Protein 2L1Q (pdb70)

Foldseek 3Di:
DDWPQDDDDAAGAQAFADALVRYPRSDQDPRGHHTPDPDD

Solvent-accessible surface area: 3109 Å² total; per-residue (Å²): 201,101,64,33,133,150,86,54,108,72,65,35,33,82,31,79,2,191,75,60,44,38,0,39,39,165,34,36,60,119,178,105,9,9,62,104,76,68,161,107

CATH classification: 4.10.40.50

Radius of gyration: 8.68 Å; Cα contacts (8 Å, |Δi|>4): 85; chains: 1; bounding box: 21×19×16 Å

Structure (mmCIF, N/CA/C/O backbone):
data_2L1Q
#
_entry.id   2L1Q
#
loop_
_atom_site.group_PDB
_atom_site.id
_atom_site.type_symbol
_atom_site.label_atom_id
_atom_site.label_alt_id
_atom_site.label_comp_id
_atom_site.label_asym_id
_atom_site.label_entity_id
_atom_site.label_seq_id
_atom_site.pdbx_PDB_ins_code
_atom_site.Cartn_x
_atom_site.Cartn_y
_atom_site.Cartn_z
_atom_site.occupancy
_atom_site.B_iso_or_equiv
_atom_site.auth_seq_id
_atom_site.auth_comp_id
_atom_site.auth_asym_id
_atom_site.auth_atom_id
_atom_site.pdbx_PDB_model_num
ATOM 1 N N . MET A 1 1 ? -13.013 -4.263 -8.581 1.00 0.00 1 MET A N 1
ATOM 2 C CA . MET A 1 1 ? -11.838 -3.596 -7.974 1.00 0.00 1 MET A CA 1
ATOM 3 C C . MET A 1 1 ? -12.135 -2.118 -7.774 1.00 0.00 1 MET A C 1
ATOM 4 O O . MET A 1 1 ? -12.097 -1.343 -8.725 1.00 0.00 1 MET A O 1
ATOM 20 N N . THR A 1 2 ? -12.453 -1.738 -6.542 1.00 0.00 2 THR A N 1
ATOM 21 C CA . THR A 1 2 ? -12.776 -0.349 -6.232 1.00 0.00 2 THR A CA 1
ATOM 22 C C . THR A 1 2 ? -12.506 -0.011 -4.758 1.00 0.00 2 THR A C 1
ATOM 23 O O . THR A 1 2 ? -11.775 0.934 -4.468 1.00 0.00 2 THR A O 1
ATOM 34 N N . PRO A 1 3 ? -13.086 -0.765 -3.796 1.00 0.00 3 PRO A N 1
ATOM 35 C CA . PRO A 1 3 ? -12.886 -0.504 -2.367 1.00 0.00 3 PRO A CA 1
ATOM 36 C C . PRO A 1 3 ? -11.504 -0.939 -1.875 1.00 0.00 3 PRO A C 1
ATOM 37 O O . PRO A 1 3 ? -11.366 -1.963 -1.206 1.00 0.00 3 PRO A O 1
ATOM 48 N N . PHE A 1 4 ? -10.488 -0.150 -2.205 1.00 0.00 4 PHE A N 1
ATOM 49 C CA . PHE A 1 4 ? -9.116 -0.445 -1.795 1.00 0.00 4 PHE A CA 1
ATOM 50 C C . PHE A 1 4 ? -8.931 -0.208 -0.298 1.00 0.00 4 PHE A C 1
ATOM 51 O O . PHE A 1 4 ? -7.981 -0.697 0.312 1.00 0.00 4 PHE A O 1
ATOM 68 N N . TRP A 1 5 ? -9.845 0.549 0.285 1.00 0.00 5 TRP A N 1
ATOM 69 C CA . TRP A 1 5 ? -9.789 0.870 1.704 1.00 0.00 5 TRP A CA 1
ATOM 70 C C . TRP A 1 5 ? -10.939 0.212 2.461 1.00 0.00 5 TRP A C 1
ATOM 71 O O . TRP A 1 5 ? -11.589 0.842 3.297 1.00 0.00 5 TRP A O 1
ATOM 92 N N . ARG A 1 6 ? -11.193 -1.054 2.162 1.00 0.00 6 ARG A N 1
ATOM 93 C CA . ARG A 1 6 ? -12.263 -1.792 2.820 1.00 0.00 6 ARG A CA 1
ATOM 94 C C . ARG A 1 6 ? -11.775 -3.166 3.258 1.00 0.00 6 ARG A C 1
ATOM 95 O O . ARG A 1 6 ? -10.616 -3.515 3.044 1.00 0.00 6 ARG A O 1
ATOM 116 N N . GLY A 1 7 ? -12.674 -3.941 3.854 1.00 0.00 7 GLY A N 1
ATOM 117 C CA . GLY A 1 7 ? -12.334 -5.265 4.338 1.00 0.00 7 GLY A CA 1
ATOM 118 C C . GLY A 1 7 ? -12.229 -6.285 3.227 1.00 0.00 7 GLY A C 1
ATOM 119 O O . GLY A 1 7 ? -13.063 -7.181 3.109 1.00 0.00 7 GLY A O 1
ATOM 123 N N . VAL A 1 8 ? -11.215 -6.123 2.398 1.00 0.00 8 VAL A N 1
ATOM 124 C CA . VAL A 1 8 ? -10.970 -7.033 1.290 1.00 0.00 8 VAL A CA 1
ATOM 125 C C . VAL A 1 8 ? -10.211 -8.268 1.772 1.00 0.00 8 VAL A C 1
ATOM 126 O O . VAL A 1 8 ? -9.918 -8.403 2.958 1.00 0.00 8 VAL A O 1
ATOM 139 N N . SER A 1 9 ? -9.878 -9.158 0.846 1.00 0.00 9 SER A N 1
ATOM 140 C CA . SER A 1 9 ? -9.162 -10.384 1.184 1.00 0.00 9 SER A CA 1
ATOM 141 C C . SER A 1 9 ? -7.670 -10.137 1.361 1.00 0.00 9 SER A C 1
ATOM 142 O O . SER A 1 9 ? -6.889 -11.062 1.582 1.00 0.00 9 SER A O 1
ATOM 150 N N . LEU A 1 10 ? -7.300 -8.883 1.292 1.00 0.00 10 LEU A N 1
ATOM 151 C CA . LEU A 1 10 ? -5.927 -8.466 1.435 1.00 0.00 10 LEU A CA 1
ATOM 152 C C . LEU A 1 10 ? -5.867 -7.301 2.406 1.00 0.00 10 LEU A C 1
ATOM 153 O O . LEU A 1 10 ? -6.820 -7.043 3.136 1.00 0.00 10 LEU A O 1
ATOM 169 N N . ARG A 1 11 ? -4.748 -6.621 2.429 1.00 0.00 11 ARG A N 1
ATOM 170 C CA . ARG A 1 11 ? -4.567 -5.479 3.305 1.00 0.00 11 ARG A CA 1
ATOM 171 C C . ARG A 1 11 ? -4.985 -4.201 2.593 1.00 0.00 11 ARG A C 1
ATOM 172 O O . ARG A 1 11 ? -4.494 -3.903 1.501 1.00 0.00 11 ARG A O 1
ATOM 193 N N . PRO A 1 12 ? -5.922 -3.449 3.184 1.00 0.00 12 PRO A N 1
ATOM 194 C CA . PRO A 1 12 ? -6.405 -2.192 2.613 1.00 0.00 12 PRO A CA 1
ATOM 195 C C . PRO A 1 12 ? -5.332 -1.108 2.648 1.00 0.00 12 PRO A C 1
ATOM 196 O O . PRO A 1 12 ? -4.271 -1.300 3.238 1.00 0.00 12 PRO A O 1
ATOM 207 N N . ILE A 1 13 ? -5.615 0.026 2.021 1.00 0.00 13 ILE A N 1
ATOM 208 C CA . ILE A 1 13 ? -4.675 1.148 1.975 1.00 0.00 13 ILE A CA 1
ATOM 209 C C . ILE A 1 13 ? -4.225 1.557 3.365 1.00 0.00 13 ILE A C 1
ATOM 210 O O . ILE A 1 13 ? -3.037 1.544 3.676 1.00 0.00 13 ILE A O 1
ATOM 226 N N . GLY A 1 14 ? -5.189 1.921 4.190 1.00 0.00 14 GLY A N 1
ATOM 227 C CA . GLY A 1 14 ? -4.894 2.334 5.549 1.00 0.00 14 GLY A CA 1
ATOM 228 C C . GLY A 1 14 ? -4.527 1.171 6.455 1.00 0.00 14 GLY A C 1
ATOM 229 O O . GLY A 1 14 ? -5.033 1.068 7.571 1.00 0.00 14 GLY A O 1
ATOM 233 N N . ALA A 1 15 ? -3.662 0.288 5.973 1.00 0.00 15 ALA A N 1
ATOM 234 C CA . ALA A 1 15 ? -3.231 -0.858 6.759 1.00 0.00 15 ALA A CA 1
ATOM 235 C C . ALA A 1 15 ? -1.727 -1.063 6.671 1.00 0.00 15 ALA A C 1
ATOM 236 O O . ALA A 1 15 ? -1.032 -0.408 5.884 1.00 0.00 15 ALA A O 1
ATOM 243 N N . SER A 1 16 ? -1.231 -1.984 7.487 1.00 0.00 16 SER A N 1
ATOM 244 C CA . SER A 1 16 ? 0.182 -2.301 7.515 1.00 0.00 16 SER A CA 1
ATOM 245 C C . SER A 1 16 ? 0.509 -3.347 6.457 1.00 0.00 16 SER A C 1
ATOM 246 O O . SER A 1 16 ? -0.364 -4.104 6.034 1.00 0.00 16 SER A O 1
ATOM 254 N N . CYS A 1 17 ? 1.763 -3.398 6.051 1.00 0.00 17 CYS A N 1
ATOM 255 C CA . CYS A 1 17 ? 2.188 -4.325 5.020 1.00 0.00 17 CYS A CA 1
ATOM 256 C C . CYS A 1 17 ? 3.341 -5.206 5.486 1.00 0.00 17 CYS A C 1
ATOM 257 O O . CYS A 1 17 ? 3.997 -4.928 6.492 1.00 0.00 17 CYS A O 1
ATOM 264 N N . ARG A 1 18 ? 3.549 -6.282 4.746 1.00 0.00 18 ARG A N 1
ATOM 265 C CA . ARG A 1 18 ? 4.623 -7.241 5.000 1.00 0.00 18 ARG A CA 1
ATOM 266 C C . ARG A 1 18 ? 5.351 -7.540 3.688 1.00 0.00 18 ARG A C 1
ATOM 267 O O . ARG A 1 18 ? 6.551 -7.798 3.666 1.00 0.00 18 ARG A O 1
ATOM 288 N N . ASP A 1 19 ? 4.583 -7.485 2.608 1.00 0.00 19 ASP A N 1
ATOM 289 C CA . ASP A 1 19 ? 5.051 -7.727 1.250 1.00 0.00 19 ASP A CA 1
ATOM 290 C C . ASP A 1 19 ? 4.041 -7.061 0.332 1.00 0.00 19 ASP A C 1
ATOM 291 O O . ASP A 1 19 ? 2.891 -6.907 0.739 1.00 0.00 19 ASP A O 1
ATOM 300 N N . ASP A 1 20 ? 4.426 -6.654 -0.870 1.00 0.00 20 ASP A N 1
ATOM 301 C CA . ASP A 1 20 ? 3.480 -5.983 -1.767 1.00 0.00 20 ASP A CA 1
ATOM 302 C C . ASP A 1 20 ? 2.203 -6.803 -1.932 1.00 0.00 20 ASP A C 1
ATOM 303 O O . ASP A 1 20 ? 1.100 -6.254 -1.940 1.00 0.00 20 ASP A O 1
ATOM 312 N N . SER A 1 21 ? 2.363 -8.123 -2.009 1.00 0.00 21 SER A N 1
ATOM 313 C CA . SER A 1 21 ? 1.239 -9.042 -2.182 1.00 0.00 21 SER A CA 1
ATOM 314 C C . SER A 1 21 ? 0.255 -8.953 -1.018 1.00 0.00 21 SER A C 1
ATOM 315 O O . SER A 1 21 ? -0.920 -9.285 -1.165 1.00 0.00 21 SER A O 1
ATOM 323 N N . GLU A 1 22 ? 0.740 -8.505 0.133 1.00 0.00 22 GLU A N 1
ATOM 324 C CA . GLU A 1 22 ? -0.099 -8.358 1.311 1.00 0.00 22 GLU A CA 1
ATOM 325 C C . GLU A 1 22 ? -1.093 -7.224 1.103 1.00 0.00 22 GLU A C 1
ATOM 326 O O . GLU A 1 22 ? -2.227 -7.286 1.575 1.00 0.00 22 GLU A O 1
ATOM 338 N N . CYS A 1 23 ? -0.670 -6.203 0.365 1.00 0.00 23 CYS A N 1
ATOM 339 C CA . CYS A 1 23 ? -1.522 -5.055 0.108 1.00 0.00 23 CYS A CA 1
ATOM 340 C C . CYS A 1 23 ? -2.413 -5.317 -1.094 1.00 0.00 23 CYS A C 1
ATOM 341 O O . CYS A 1 23 ? -1.993 -5.937 -2.071 1.00 0.00 23 CYS A O 1
ATOM 348 N N . ILE A 1 24 ? -3.641 -4.827 -1.009 1.00 0.00 24 ILE A N 1
ATOM 349 C CA . ILE A 1 24 ? -4.630 -4.991 -2.068 1.00 0.00 24 ILE A CA 1
ATOM 350 C C . ILE A 1 24 ? -4.122 -4.466 -3.414 1.00 0.00 24 ILE A C 1
ATOM 351 O O . ILE A 1 24 ? -4.378 -5.056 -4.461 1.00 0.00 24 ILE A O 1
ATOM 367 N N . THR A 1 25 ? -3.393 -3.364 -3.371 1.00 0.00 25 THR A N 1
ATOM 368 C CA . THR A 1 25 ? -2.858 -2.745 -4.575 1.00 0.00 25 THR A CA 1
ATOM 369 C C . THR A 1 25 ? -1.475 -3.276 -4.962 1.00 0.00 25 THR A C 1
ATOM 370 O O . THR A 1 25 ? -0.871 -2.787 -5.915 1.00 0.00 25 THR A O 1
ATOM 381 N N . ARG A 1 26 ? -0.986 -4.278 -4.225 1.00 0.00 26 ARG A N 1
ATOM 382 C CA . ARG A 1 26 ? 0.332 -4.874 -4.487 1.00 0.00 26 ARG A CA 1
ATOM 383 C C . ARG A 1 26 ? 1.428 -3.810 -4.465 1.00 0.00 26 ARG A C 1
ATOM 384 O O . ARG A 1 26 ? 2.285 -3.763 -5.345 1.00 0.00 26 ARG A O 1
ATOM 405 N N . LEU A 1 27 ? 1.390 -2.959 -3.452 1.00 0.00 27 LEU A N 1
ATOM 406 C CA . LEU A 1 27 ? 2.378 -1.902 -3.302 1.00 0.00 27 LEU A CA 1
ATOM 407 C C . LEU A 1 27 ? 2.726 -1.729 -1.829 1.00 0.00 27 LEU A C 1
ATOM 408 O O . LEU A 1 27 ? 1.963 -1.135 -1.061 1.00 0.00 27 LEU A O 1
ATOM 424 N N . CYS A 1 28 ? 3.866 -2.268 -1.441 1.00 0.00 28 CYS A N 1
ATOM 425 C CA . CYS A 1 28 ? 4.323 -2.194 -0.065 1.00 0.00 28 CYS A CA 1
ATOM 426 C C . CYS A 1 28 ? 5.183 -0.950 0.155 1.00 0.00 28 CYS A C 1
ATOM 427 O O . CYS A 1 28 ? 6.412 -0.993 0.073 1.00 0.00 28 CYS A O 1
ATOM 434 N N . ARG A 1 29 ? 4.520 0.156 0.446 1.00 0.00 29 ARG A N 1
ATOM 435 C CA . ARG A 1 29 ? 5.186 1.429 0.669 1.00 0.00 29 ARG A CA 1
ATOM 436 C C . ARG A 1 29 ? 5.771 1.506 2.079 1.00 0.00 29 ARG A C 1
ATOM 437 O O . ARG A 1 29 ? 5.074 1.847 3.034 1.00 0.00 29 ARG A O 1
ATOM 458 N N . LYS A 1 30 ? 7.047 1.139 2.196 1.00 0.00 30 LYS A N 1
ATOM 459 C CA . LYS A 1 30 ? 7.773 1.179 3.469 1.00 0.00 30 LYS A CA 1
ATOM 460 C C . LYS A 1 30 ? 7.034 0.413 4.560 1.00 0.00 30 LYS A C 1
ATOM 461 O O . LYS A 1 30 ? 6.806 0.933 5.656 1.00 0.00 30 LYS A O 1
ATOM 480 N N . ARG A 1 31 ? 6.648 -0.813 4.227 1.00 0.00 31 ARG A N 1
ATOM 481 C CA . ARG A 1 31 ? 5.948 -1.709 5.152 1.00 0.00 31 ARG A CA 1
ATOM 482 C C . ARG A 1 31 ? 4.515 -1.241 5.428 1.00 0.00 31 ARG A C 1
ATOM 483 O O . ARG A 1 31 ? 3.893 -1.660 6.407 1.00 0.00 31 ARG A O 1
ATOM 504 N N . ARG A 1 32 ? 4.001 -0.362 4.579 1.00 0.00 32 ARG A N 1
ATOM 505 C CA . ARG A 1 32 ? 2.633 0.123 4.712 1.00 0.00 32 ARG A CA 1
ATOM 506 C C . ARG A 1 32 ? 1.932 0.012 3.372 1.00 0.00 32 ARG A C 1
ATOM 507 O O . ARG A 1 32 ? 2.583 -0.048 2.332 1.00 0.00 32 ARG A O 1
ATOM 528 N N . CYS A 1 33 ? 0.617 -0.027 3.391 1.00 0.00 33 CYS A N 1
ATOM 529 C CA . CYS A 1 33 ? -0.137 -0.129 2.154 1.00 0.00 33 CYS A CA 1
ATOM 530 C C . CYS A 1 33 ? -0.483 1.252 1.617 1.00 0.00 33 CYS A C 1
ATOM 531 O O . CYS A 1 33 ? -0.488 2.236 2.359 1.00 0.00 33 CYS A O 1
ATOM 538 N N . SER A 1 34 ? -0.769 1.310 0.325 1.00 0.00 34 SER A N 1
ATOM 539 C CA . SER A 1 34 ? -1.111 2.555 -0.352 1.00 0.00 34 SER A CA 1
ATOM 540 C C . SER A 1 34 ? -1.434 2.278 -1.813 1.00 0.00 34 SER A C 1
ATOM 541 O O . SER A 1 34 ? -1.280 1.150 -2.282 1.00 0.00 34 SER A O 1
ATOM 549 N N . LEU A 1 35 ? -1.904 3.298 -2.516 1.00 0.00 35 LEU A N 1
ATOM 550 C CA . LEU A 1 35 ? -2.216 3.177 -3.934 1.00 0.00 35 LEU A CA 1
ATOM 551 C C . LEU A 1 35 ? -0.922 3.282 -4.731 1.00 0.00 35 LEU A C 1
ATOM 552 O O . LEU A 1 35 ? 0.156 3.021 -4.198 1.00 0.00 35 LEU A O 1
ATOM 568 N N . SER A 1 36 ? -1.025 3.654 -5.994 1.00 0.00 36 SER A N 1
ATOM 569 C CA . SER A 1 36 ? 0.148 3.823 -6.846 1.00 0.00 36 SER A CA 1
ATOM 570 C C . SER A 1 36 ? 0.923 5.088 -6.449 1.00 0.00 36 SER A C 1
ATOM 571 O O . SER A 1 36 ? 1.221 5.943 -7.280 1.00 0.00 36 SER A O 1
ATOM 579 N N . VAL A 1 37 ? 1.247 5.185 -5.166 1.00 0.00 37 VAL A N 1
ATOM 580 C CA . VAL A 1 37 ? 1.957 6.328 -4.617 1.00 0.00 37 VAL A CA 1
ATOM 581 C C . VAL A 1 37 ? 3.177 5.871 -3.823 1.00 0.00 37 VAL A C 1
ATOM 582 O O . VAL A 1 37 ? 3.294 6.141 -2.628 1.00 0.00 37 VAL A O 1
ATOM 595 N N . ALA A 1 38 ? 4.088 5.180 -4.490 1.00 0.00 38 ALA A N 1
ATOM 596 C CA . ALA A 1 38 ? 5.296 4.681 -3.841 1.00 0.00 38 ALA A CA 1
ATOM 597 C C . ALA A 1 38 ? 6.387 5.747 -3.808 1.00 0.00 38 ALA A C 1
ATOM 598 O O . ALA A 1 38 ? 7.484 5.542 -4.325 1.00 0.00 38 ALA A O 1
ATOM 605 N N . GLN A 1 39 ? 6.081 6.886 -3.197 1.00 0.00 39 GLN A N 1
ATOM 606 C CA . GLN A 1 39 ? 7.036 7.982 -3.102 1.00 0.00 39 GLN A CA 1
ATOM 607 C C . GLN A 1 39 ? 6.960 8.658 -1.738 1.00 0.00 39 GLN A C 1
ATOM 608 O O . GLN A 1 39 ? 5.966 9.315 -1.417 1.00 0.00 39 GLN A O 1
ATOM 622 N N . GLU A 1 40 ? 8.008 8.468 -0.943 1.00 0.00 40 GLU A N 1
ATOM 623 C CA . GLU A 1 40 ? 8.116 9.057 0.386 1.00 0.00 40 GLU A CA 1
ATOM 624 C C . GLU A 1 40 ? 9.451 8.657 0.993 1.00 0.00 40 GLU A C 1
ATOM 625 O O . GLU A 1 40 ? 10.089 7.735 0.446 1.00 0.00 40 GLU A O 1
ATOM 638 N N . MET A 1 1 ? -15.391 -5.073 -3.755 1.00 0.00 1 MET A N 2
ATOM 639 C CA . MET A 1 1 ? -16.714 -4.751 -3.170 1.00 0.00 1 MET A CA 2
ATOM 640 C C . MET A 1 1 ? -16.895 -3.240 -3.155 1.00 0.00 1 MET A C 2
ATOM 641 O O . MET A 1 1 ? -16.009 -2.522 -3.610 1.00 0.00 1 MET A O 2
ATOM 657 N N . THR A 1 2 ? -18.033 -2.767 -2.657 1.00 0.00 2 THR A N 2
ATOM 658 C CA . THR A 1 2 ? -18.306 -1.338 -2.580 1.00 0.00 2 THR A CA 2
ATOM 659 C C . THR A 1 2 ? -17.218 -0.616 -1.769 1.00 0.00 2 THR A C 2
ATOM 660 O O . THR A 1 2 ? -16.585 0.311 -2.276 1.00 0.00 2 THR A O 2
ATOM 671 N N . PRO A 1 3 ? -16.973 -1.016 -0.499 1.00 0.00 3 PRO A N 2
ATOM 672 C CA . PRO A 1 3 ? -15.925 -0.399 0.309 1.00 0.00 3 PRO A CA 2
ATOM 673 C C . PRO A 1 3 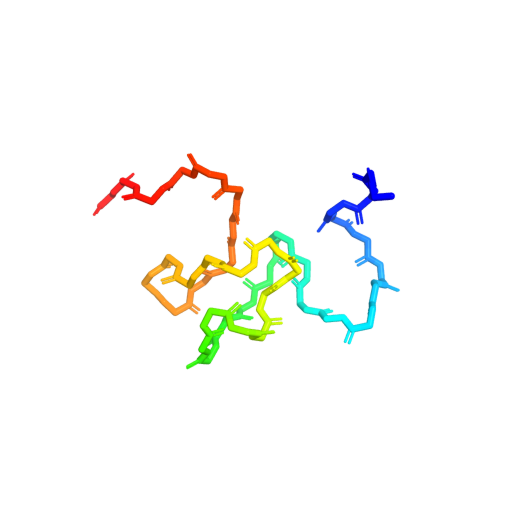? -14.543 -0.867 -0.150 1.00 0.00 3 PRO A C 2
ATOM 674 O O . PRO A 1 3 ? -14.058 -1.914 0.272 1.00 0.00 3 PRO A O 2
ATOM 685 N N . PHE A 1 4 ? -13.925 -0.088 -1.025 1.00 0.00 4 PHE A N 2
ATOM 686 C CA . PHE A 1 4 ? -12.612 -0.414 -1.578 1.00 0.00 4 PHE A CA 2
ATOM 687 C C . PHE A 1 4 ? -11.564 -0.663 -0.489 1.00 0.00 4 PHE A C 2
ATOM 688 O O . PHE A 1 4 ? -10.717 -1.544 -0.622 1.00 0.00 4 PHE A O 2
ATOM 705 N N . TRP A 1 5 ? -11.633 0.098 0.594 1.00 0.00 5 TRP A N 2
ATOM 706 C CA . TRP A 1 5 ? -10.665 -0.043 1.676 1.00 0.00 5 TRP A CA 2
ATOM 707 C C . TRP A 1 5 ? -11.231 -0.817 2.867 1.00 0.00 5 TRP A C 2
ATOM 708 O O . TRP A 1 5 ? -10.604 -0.871 3.926 1.00 0.00 5 TRP A O 2
ATOM 729 N N . ARG A 1 6 ? -12.402 -1.424 2.702 1.00 0.00 6 ARG A N 2
ATOM 730 C CA . ARG A 1 6 ? -13.025 -2.184 3.789 1.00 0.00 6 ARG A CA 2
ATOM 731 C C . ARG A 1 6 ? -13.877 -3.327 3.253 1.00 0.00 6 ARG A C 2
ATOM 732 O O . ARG A 1 6 ? -14.897 -3.679 3.842 1.00 0.00 6 ARG A O 2
ATOM 753 N N . GLY A 1 7 ? -13.460 -3.903 2.138 1.00 0.00 7 GLY A N 2
ATOM 754 C CA . GLY A 1 7 ? -14.209 -4.997 1.550 1.00 0.00 7 GLY A CA 2
ATOM 755 C C . GLY A 1 7 ? -13.368 -5.828 0.609 1.00 0.00 7 GLY A C 2
ATOM 756 O O . GLY A 1 7 ? -13.770 -6.093 -0.530 1.00 0.00 7 GLY A O 2
ATOM 760 N N . VAL A 1 8 ? -12.197 -6.230 1.079 1.00 0.00 8 VAL A N 2
ATOM 761 C CA . VAL A 1 8 ? -11.280 -7.042 0.290 1.00 0.00 8 VAL A CA 2
ATOM 762 C C . VAL A 1 8 ? -10.617 -8.091 1.173 1.00 0.00 8 VAL A C 2
ATOM 763 O O . VAL A 1 8 ? -10.535 -7.924 2.388 1.00 0.00 8 VAL A O 2
ATOM 776 N N . SER A 1 9 ? -10.147 -9.169 0.559 1.00 0.00 9 SER A N 2
ATOM 777 C CA . SER A 1 9 ? -9.497 -10.247 1.295 1.00 0.00 9 SER A CA 2
ATOM 778 C C . SER A 1 9 ? -8.011 -9.976 1.478 1.00 0.00 9 SER A C 2
ATOM 779 O O . SER A 1 9 ? -7.252 -10.826 1.952 1.00 0.00 9 SER A O 2
ATOM 787 N N . LEU A 1 10 ? -7.614 -8.782 1.115 1.00 0.00 10 LEU A N 2
ATOM 788 C CA . LEU A 1 10 ? -6.244 -8.361 1.224 1.00 0.00 10 LEU A CA 2
ATOM 789 C C . LEU A 1 10 ? -6.150 -7.201 2.195 1.00 0.00 10 LEU A C 2
ATOM 790 O O . LEU A 1 10 ? -7.120 -6.856 2.871 1.00 0.00 10 LEU A O 2
ATOM 806 N N . ARG A 1 11 ? -4.981 -6.623 2.265 1.00 0.00 11 ARG A N 2
ATOM 807 C CA . ARG A 1 11 ? -4.718 -5.499 3.145 1.00 0.00 11 ARG A CA 2
ATOM 808 C C . ARG A 1 11 ? -4.994 -4.194 2.416 1.00 0.00 11 ARG A C 2
ATOM 809 O O . ARG A 1 11 ? -4.389 -3.912 1.380 1.00 0.00 11 ARG A O 2
ATOM 830 N N . PRO A 1 12 ? -5.935 -3.392 2.932 1.00 0.00 12 PRO A N 2
ATOM 831 C CA . PRO A 1 12 ? -6.299 -2.111 2.330 1.00 0.00 12 PRO A CA 2
ATOM 832 C C . PRO A 1 12 ? -5.202 -1.064 2.498 1.00 0.00 12 PRO A C 2
ATOM 833 O O . PRO A 1 12 ? -4.199 -1.310 3.162 1.00 0.00 12 PRO A O 2
ATOM 844 N N . ILE A 1 13 ? -5.408 0.104 1.902 1.00 0.00 13 ILE A N 2
ATOM 845 C CA . ILE A 1 13 ? -4.437 1.195 1.974 1.00 0.00 13 ILE A CA 2
ATOM 846 C C . ILE A 1 13 ? -4.095 1.558 3.416 1.00 0.00 13 ILE A C 2
ATOM 847 O O . ILE A 1 13 ? -2.925 1.649 3.782 1.00 0.00 13 ILE A O 2
ATOM 863 N N . GLY A 1 14 ? -5.120 1.743 4.226 1.00 0.00 14 GLY A N 2
ATOM 864 C CA . GLY A 1 14 ? -4.916 2.094 5.616 1.00 0.00 14 GLY A CA 2
ATOM 865 C C . GLY A 1 14 ? -4.572 0.893 6.470 1.00 0.00 14 GLY A C 2
ATOM 866 O O . GLY A 1 14 ? -5.214 0.649 7.492 1.00 0.00 14 GLY A O 2
ATOM 870 N N . ALA A 1 15 ? -3.586 0.121 6.030 1.00 0.00 15 ALA A N 2
ATOM 871 C CA . ALA A 1 15 ? -3.148 -1.052 6.775 1.00 0.00 15 ALA A CA 2
ATOM 872 C C . ALA A 1 15 ? -1.640 -1.229 6.709 1.00 0.00 15 ALA A C 2
ATOM 873 O O . ALA A 1 15 ? -0.960 -0.632 5.866 1.00 0.00 15 ALA A O 2
ATOM 880 N N . SER A 1 16 ? -1.128 -2.051 7.613 1.00 0.00 16 SER A N 2
ATOM 881 C CA . SER A 1 16 ? 0.287 -2.346 7.671 1.00 0.00 16 SER A CA 2
ATOM 882 C C . SER A 1 16 ? 0.647 -3.359 6.591 1.00 0.00 16 SER A C 2
ATOM 883 O O . SER A 1 16 ? -0.215 -4.107 6.126 1.00 0.00 16 SER A O 2
ATOM 891 N N . CYS A 1 17 ? 1.910 -3.402 6.203 1.00 0.00 17 CYS A N 2
ATOM 892 C CA . CYS A 1 17 ? 2.330 -4.314 5.157 1.00 0.00 17 CYS A CA 2
ATOM 893 C C . CYS A 1 17 ? 3.562 -5.124 5.548 1.00 0.00 17 CYS A C 2
ATOM 894 O O . CYS A 1 17 ? 4.321 -4.755 6.447 1.00 0.00 17 CYS A O 2
ATOM 901 N N . ARG A 1 18 ? 3.728 -6.241 4.856 1.00 0.00 18 ARG A N 2
ATOM 902 C CA . ARG A 1 18 ? 4.857 -7.143 5.055 1.00 0.00 18 ARG A CA 2
ATOM 903 C C . ARG A 1 18 ? 5.304 -7.744 3.712 1.00 0.00 18 ARG A C 2
ATOM 904 O O . ARG A 1 18 ? 6.283 -8.487 3.638 1.00 0.00 18 ARG A O 2
ATOM 925 N N . ASP A 1 19 ? 4.578 -7.389 2.661 1.00 0.00 19 ASP A N 2
ATOM 926 C CA . ASP A 1 19 ? 4.821 -7.872 1.303 1.00 0.00 19 ASP A CA 2
ATOM 927 C C . ASP A 1 19 ? 3.812 -7.192 0.393 1.00 0.00 19 ASP A C 2
ATOM 928 O O . ASP A 1 19 ? 2.676 -6.973 0.813 1.00 0.00 19 ASP A O 2
ATOM 937 N N . ASP A 1 20 ? 4.200 -6.848 -0.827 1.00 0.00 20 ASP A N 2
ATOM 938 C CA . ASP A 1 20 ? 3.278 -6.182 -1.744 1.00 0.00 20 ASP A CA 2
ATOM 939 C C . ASP A 1 20 ? 2.016 -7.013 -1.934 1.00 0.00 20 ASP A C 2
ATOM 940 O O . ASP A 1 20 ? 0.914 -6.471 -2.030 1.00 0.00 20 ASP A O 2
ATOM 949 N N . SER A 1 21 ? 2.189 -8.332 -1.940 1.00 0.00 21 SER A N 2
ATOM 950 C CA . SER A 1 21 ? 1.085 -9.269 -2.127 1.00 0.00 21 SER A CA 2
ATOM 951 C C . SER A 1 21 ? 0.028 -9.108 -1.044 1.00 0.00 21 SER A C 2
ATOM 952 O O . SER A 1 21 ? -1.142 -9.416 -1.261 1.00 0.00 21 SER A O 2
ATOM 960 N N . GLU A 1 22 ? 0.447 -8.626 0.117 1.00 0.00 22 GLU A N 2
ATOM 961 C CA . GLU A 1 22 ? -0.464 -8.421 1.227 1.00 0.00 22 GLU A CA 2
ATOM 962 C C . GLU A 1 22 ? -1.386 -7.250 0.936 1.00 0.00 22 GLU A C 2
ATOM 963 O O . GLU A 1 22 ? -2.559 -7.269 1.297 1.00 0.00 22 GLU A O 2
ATOM 975 N N . CYS A 1 23 ? -0.860 -6.247 0.244 1.00 0.00 23 CYS A N 2
ATOM 976 C CA . CYS A 1 23 ? -1.635 -5.061 -0.069 1.00 0.00 23 CYS A CA 2
ATOM 977 C C . CYS A 1 23 ? -2.537 -5.308 -1.268 1.00 0.00 23 CYS A C 2
ATOM 978 O O . CYS A 1 23 ? -2.139 -5.945 -2.243 1.00 0.00 23 CYS A O 2
ATOM 985 N N . ILE A 1 24 ? -3.750 -4.782 -1.175 1.00 0.00 24 ILE A N 2
ATOM 986 C CA . ILE A 1 24 ? -4.762 -4.915 -2.219 1.00 0.00 24 ILE A CA 2
ATOM 987 C C . ILE A 1 24 ? -4.246 -4.487 -3.594 1.00 0.00 24 ILE A C 2
ATOM 988 O O . ILE A 1 24 ? -4.532 -5.125 -4.604 1.00 0.00 24 ILE A O 2
ATOM 1004 N N . THR A 1 25 ? -3.478 -3.414 -3.621 1.00 0.00 25 THR A N 2
ATOM 1005 C CA . THR A 1 25 ? -2.951 -2.887 -4.869 1.00 0.00 25 THR A CA 2
ATOM 1006 C C . THR A 1 25 ? -1.518 -3.337 -5.149 1.00 0.00 25 THR A C 2
ATOM 1007 O O . THR A 1 25 ? -0.886 -2.832 -6.075 1.00 0.00 25 THR A O 2
ATOM 1018 N N . ARG A 1 26 ? -1.025 -4.297 -4.360 1.00 0.00 26 ARG A N 2
ATOM 1019 C CA . ARG A 1 26 ? 0.343 -4.806 -4.513 1.00 0.00 26 ARG A CA 2
ATOM 1020 C C . ARG A 1 26 ? 1.343 -3.650 -4.508 1.00 0.00 26 ARG A C 2
ATOM 1021 O O . ARG A 1 26 ? 2.079 -3.433 -5.470 1.00 0.00 26 ARG A O 2
ATOM 1042 N N . LEU A 1 27 ? 1.351 -2.902 -3.419 1.00 0.00 27 LEU A N 2
ATOM 1043 C CA . LEU A 1 27 ? 2.246 -1.768 -3.287 1.00 0.00 27 LEU A CA 2
ATOM 1044 C C . LEU A 1 27 ? 2.651 -1.590 -1.830 1.00 0.00 27 LEU A C 2
ATOM 1045 O O . LEU A 1 27 ? 2.002 -0.865 -1.070 1.00 0.00 27 LEU A O 2
ATOM 1061 N N . CYS A 1 28 ? 3.712 -2.278 -1.446 1.00 0.00 28 CYS A N 2
ATOM 1062 C CA . CYS A 1 28 ? 4.226 -2.216 -0.092 1.00 0.00 28 CYS A CA 2
ATOM 1063 C C . CYS A 1 28 ? 5.203 -1.053 0.029 1.00 0.00 28 CYS A C 2
ATOM 1064 O O . CYS A 1 28 ? 6.387 -1.177 -0.280 1.00 0.00 28 CYS A O 2
ATOM 1071 N N . ARG A 1 29 ? 4.702 0.085 0.481 1.00 0.00 29 ARG A N 2
ATOM 1072 C CA . ARG A 1 29 ? 5.525 1.276 0.600 1.00 0.00 29 ARG A CA 2
ATOM 1073 C C . ARG A 1 29 ? 5.841 1.605 2.051 1.00 0.00 29 ARG A C 2
ATOM 1074 O O . ARG A 1 29 ? 4.944 1.873 2.846 1.00 0.00 29 ARG A O 2
ATOM 1095 N N . LYS A 1 30 ? 7.132 1.579 2.381 1.00 0.00 30 LYS A N 2
ATOM 1096 C CA . LYS A 1 30 ? 7.607 1.907 3.725 1.00 0.00 30 LYS A CA 2
ATOM 1097 C C . LYS A 1 30 ? 6.932 1.033 4.786 1.00 0.00 30 LYS A C 2
ATOM 1098 O O . LYS A 1 30 ? 6.531 1.515 5.851 1.00 0.00 30 LYS A O 2
ATOM 1117 N N . ARG A 1 31 ? 6.812 -0.254 4.460 1.00 0.00 31 ARG A N 2
ATOM 1118 C CA . ARG A 1 31 ? 6.206 -1.264 5.337 1.00 0.00 31 ARG A CA 2
ATOM 1119 C C . ARG A 1 31 ? 4.718 -0.999 5.576 1.00 0.00 31 ARG A C 2
ATOM 1120 O O . ARG A 1 31 ? 4.122 -1.519 6.524 1.00 0.00 31 ARG A O 2
ATOM 1141 N N . ARG A 1 32 ? 4.121 -0.194 4.719 1.00 0.00 32 ARG A N 2
ATOM 1142 C CA . ARG A 1 32 ? 2.707 0.119 4.822 1.00 0.00 32 ARG A CA 2
ATOM 1143 C C . ARG A 1 32 ? 2.060 -0.055 3.463 1.00 0.00 32 ARG A C 2
ATOM 1144 O O . ARG A 1 32 ? 2.751 -0.090 2.444 1.00 0.00 32 ARG A O 2
ATOM 1165 N N . CYS A 1 33 ? 0.752 -0.176 3.442 1.00 0.00 33 CYS A N 2
ATOM 1166 C CA . CYS A 1 33 ? 0.050 -0.345 2.185 1.00 0.00 33 CYS A CA 2
ATOM 1167 C C . CYS A 1 33 ? -0.237 1.003 1.545 1.00 0.00 33 CYS A C 2
ATOM 1168 O O . CYS A 1 33 ? -0.174 2.049 2.194 1.00 0.00 33 CYS A O 2
ATOM 1175 N N . SER A 1 34 ? -0.535 0.965 0.263 1.00 0.00 34 SER A N 2
ATOM 1176 C CA . SER A 1 34 ? -0.830 2.160 -0.508 1.00 0.00 34 SER A CA 2
ATOM 1177 C C . SER A 1 34 ? -1.632 1.786 -1.744 1.00 0.00 34 SER A C 2
ATOM 1178 O O . SER A 1 34 ? -1.656 0.621 -2.142 1.00 0.00 34 SER A O 2
ATOM 1186 N N . LEU A 1 35 ? -2.302 2.765 -2.333 1.00 0.00 35 LEU A N 2
ATOM 1187 C CA . LEU A 1 35 ? -3.082 2.539 -3.541 1.00 0.00 35 LEU A CA 2
ATOM 1188 C C . LEU A 1 35 ? -2.170 2.669 -4.749 1.00 0.00 35 LEU A C 2
ATOM 1189 O O . LEU A 1 35 ? -0.963 2.498 -4.628 1.00 0.00 35 LEU A O 2
ATOM 1205 N N . SER A 1 36 ? -2.742 2.956 -5.901 1.00 0.00 36 SER A N 2
ATOM 1206 C CA . SER A 1 36 ? -1.977 3.129 -7.130 1.00 0.00 36 SER A CA 2
ATOM 1207 C C . SER A 1 36 ? -1.170 4.436 -7.099 1.00 0.00 36 SER A C 2
ATOM 1208 O O . SER A 1 36 ? -1.415 5.355 -7.879 1.00 0.00 36 SER A O 2
ATOM 1216 N N . VAL A 1 37 ? -0.208 4.497 -6.188 1.00 0.00 37 VAL A N 2
ATOM 1217 C CA . VAL A 1 37 ? 0.649 5.660 -6.019 1.00 0.00 37 VAL A CA 2
ATOM 1218 C C . VAL A 1 37 ? 2.104 5.212 -5.981 1.00 0.00 37 VAL A C 2
ATOM 1219 O O . VAL A 1 37 ? 2.699 5.052 -4.920 1.00 0.00 37 VAL A O 2
ATOM 1232 N N . ALA A 1 38 ? 2.649 4.954 -7.152 1.00 0.00 38 ALA A N 2
ATOM 1233 C CA . ALA A 1 38 ? 4.030 4.514 -7.267 1.00 0.00 38 ALA A CA 2
ATOM 1234 C C . ALA A 1 38 ? 4.903 5.609 -7.862 1.00 0.00 38 ALA A C 2
ATOM 1235 O O . ALA A 1 38 ? 5.545 5.411 -8.896 1.00 0.00 38 ALA A O 2
ATOM 1242 N N . GLN A 1 39 ? 4.903 6.772 -7.228 1.00 0.00 39 GLN A N 2
ATOM 1243 C CA . GLN A 1 39 ? 5.708 7.892 -7.698 1.00 0.00 39 GLN A CA 2
ATOM 1244 C C . GLN A 1 39 ? 6.547 8.464 -6.561 1.00 0.00 39 GLN A C 2
ATOM 1245 O O . GLN A 1 39 ? 7.476 9.241 -6.790 1.00 0.00 39 GLN A O 2
ATOM 1259 N N . GLU A 1 40 ? 6.220 8.066 -5.340 1.00 0.00 40 GLU A N 2
ATOM 1260 C CA . GLU A 1 40 ? 6.920 8.549 -4.162 1.00 0.00 40 GLU A CA 2
ATOM 1261 C C . GLU A 1 40 ? 7.189 7.406 -3.182 1.00 0.00 40 GLU A C 2
ATOM 1262 O O . GLU A 1 40 ? 7.893 7.631 -2.171 1.00 0.00 40 GLU A O 2
ATOM 1275 N N . MET A 1 1 ? -17.115 7.102 -0.926 1.00 0.00 1 MET A N 3
ATOM 1276 C CA . MET A 1 1 ? -15.918 6.667 -1.687 1.00 0.00 1 MET A CA 3
ATOM 1277 C C . MET A 1 1 ? -16.299 5.563 -2.659 1.00 0.00 1 MET A C 3
ATOM 1278 O O . MET A 1 1 ? -16.690 4.476 -2.241 1.00 0.00 1 MET A O 3
ATOM 1294 N N . THR A 1 2 ? -16.201 5.856 -3.949 1.00 0.00 2 THR A N 3
ATOM 1295 C CA . THR A 1 2 ? -16.539 4.893 -4.989 1.00 0.00 2 THR A CA 3
ATOM 1296 C C . THR A 1 2 ? -15.565 3.704 -5.021 1.00 0.00 2 THR A C 3
ATOM 1297 O O . THR A 1 2 ? -16.002 2.560 -4.945 1.00 0.00 2 THR A O 3
ATOM 1308 N N . PRO A 1 3 ? -14.235 3.943 -5.139 1.00 0.00 3 PRO A N 3
ATOM 1309 C CA . PRO A 1 3 ? -13.252 2.854 -5.165 1.00 0.00 3 PRO A CA 3
ATOM 1310 C C . PRO A 1 3 ? -13.335 1.984 -3.913 1.00 0.00 3 PRO A C 3
ATOM 1311 O O . PRO A 1 3 ? -13.298 2.487 -2.783 1.00 0.00 3 PRO A O 3
ATOM 1322 N N . PHE A 1 4 ? -13.444 0.681 -4.119 1.00 0.00 4 PHE A N 3
ATOM 1323 C CA . PHE A 1 4 ? -13.559 -0.267 -3.022 1.00 0.00 4 PHE A CA 3
ATOM 1324 C C . PHE A 1 4 ? -12.189 -0.724 -2.531 1.00 0.00 4 PHE A C 3
ATOM 1325 O O . PHE A 1 4 ? -11.836 -1.895 -2.634 1.00 0.00 4 PHE A O 3
ATOM 1342 N N . TRP A 1 5 ? -11.424 0.215 -1.993 1.00 0.00 5 TRP A N 3
ATOM 1343 C CA . TRP A 1 5 ? -10.098 -0.084 -1.460 1.00 0.00 5 TRP A CA 3
ATOM 1344 C C . TRP A 1 5 ? -10.204 -0.565 -0.013 1.00 0.00 5 TRP A C 3
ATOM 1345 O O . TRP A 1 5 ? -9.226 -0.549 0.738 1.00 0.00 5 TRP A O 3
ATOM 1366 N N . ARG A 1 6 ? -11.407 -0.980 0.373 1.00 0.00 6 ARG A N 3
ATOM 1367 C CA . ARG A 1 6 ? -11.676 -1.459 1.722 1.00 0.00 6 ARG A CA 3
ATOM 1368 C C . ARG A 1 6 ? -12.622 -2.649 1.660 1.00 0.00 6 ARG A C 3
ATOM 1369 O O . ARG A 1 6 ? -13.499 -2.696 0.800 1.00 0.00 6 ARG A O 3
ATOM 1390 N N . GLY A 1 7 ? -12.451 -3.594 2.574 1.00 0.00 7 GLY A N 3
ATOM 1391 C CA . GLY A 1 7 ? -13.314 -4.761 2.600 1.00 0.00 7 GLY A CA 3
ATOM 1392 C C . GLY A 1 7 ? -12.763 -5.910 1.784 1.00 0.00 7 GLY A C 3
ATOM 1393 O O . GLY A 1 7 ? -13.502 -6.593 1.077 1.00 0.00 7 GLY A O 3
ATOM 1397 N N . VAL A 1 8 ? -11.461 -6.127 1.882 1.00 0.00 8 VAL A N 3
ATOM 1398 C CA . VAL A 1 8 ? -10.813 -7.199 1.148 1.00 0.00 8 VAL A CA 3
ATOM 1399 C C . VAL A 1 8 ? -10.271 -8.252 2.105 1.00 0.00 8 VAL A C 3
ATOM 1400 O O . VAL A 1 8 ? -10.141 -8.002 3.302 1.00 0.00 8 VAL A O 3
ATOM 1413 N N . SER A 1 9 ? -9.948 -9.424 1.571 1.00 0.00 9 SER A N 3
ATOM 1414 C CA . SER A 1 9 ? -9.432 -10.527 2.376 1.00 0.00 9 SER A CA 3
ATOM 1415 C C . SER A 1 9 ? -7.952 -10.356 2.691 1.00 0.00 9 SER A C 3
ATOM 1416 O O . SER A 1 9 ? -7.303 -11.244 3.245 1.00 0.00 9 SER A O 3
ATOM 1424 N N . LEU A 1 10 ? -7.437 -9.204 2.344 1.00 0.00 10 LEU A N 3
ATOM 1425 C CA . LEU A 1 10 ? -6.050 -8.878 2.580 1.00 0.00 10 LEU A CA 3
ATOM 1426 C C . LEU A 1 10 ? -5.954 -7.499 3.203 1.00 0.00 10 LEU A C 3
ATOM 1427 O O . LEU A 1 10 ? -6.892 -7.043 3.854 1.00 0.00 10 LEU A O 3
ATOM 1443 N N . ARG A 1 11 ? -4.838 -6.844 3.018 1.00 0.00 11 ARG A N 3
ATOM 1444 C CA . ARG A 1 11 ? -4.627 -5.535 3.617 1.00 0.00 11 ARG A CA 3
ATOM 1445 C C . ARG A 1 11 ? -5.083 -4.410 2.703 1.00 0.00 11 ARG A C 3
ATOM 1446 O O . ARG A 1 11 ? -4.684 -4.336 1.544 1.00 0.00 11 ARG A O 3
ATOM 1467 N N . PRO A 1 12 ? -5.954 -3.532 3.217 1.00 0.00 12 PRO A N 3
ATOM 1468 C CA . PRO A 1 12 ? -6.442 -2.379 2.469 1.00 0.00 12 PRO A CA 3
ATOM 1469 C C . PRO A 1 12 ? -5.393 -1.268 2.437 1.00 0.00 12 PRO A C 3
ATOM 1470 O O . PRO A 1 12 ? -4.278 -1.457 2.914 1.00 0.00 12 PRO A O 3
ATOM 1481 N N . ILE A 1 13 ? -5.751 -0.115 1.893 1.00 0.00 13 ILE A N 3
ATOM 1482 C CA . ILE A 1 13 ? -4.818 1.009 1.797 1.00 0.00 13 ILE A CA 3
ATOM 1483 C C . ILE A 1 13 ? -4.338 1.466 3.164 1.00 0.00 13 ILE A C 3
ATOM 1484 O O . ILE A 1 13 ? -3.141 1.483 3.439 1.00 0.00 13 ILE A O 3
ATOM 1500 N N . GLY A 1 14 ? -5.279 1.843 4.006 1.00 0.00 14 GLY A N 3
ATOM 1501 C CA . GLY A 1 14 ? -4.947 2.308 5.340 1.00 0.00 14 GLY A CA 3
ATOM 1502 C C . GLY A 1 14 ? -4.542 1.189 6.284 1.00 0.00 14 GLY A C 3
ATOM 1503 O O . GLY A 1 14 ? -5.011 1.132 7.419 1.00 0.00 14 GLY A O 3
ATOM 1507 N N . ALA A 1 15 ? -3.675 0.295 5.822 1.00 0.00 15 ALA A N 3
ATOM 1508 C CA . ALA A 1 15 ? -3.220 -0.812 6.656 1.00 0.00 15 ALA A CA 3
ATOM 1509 C C . ALA A 1 15 ? -1.703 -0.976 6.619 1.00 0.00 15 ALA A C 3
ATOM 1510 O O . ALA A 1 15 ? -0.994 -0.244 5.922 1.00 0.00 15 ALA A O 3
ATOM 1517 N N . SER A 1 16 ? -1.221 -1.946 7.391 1.00 0.00 16 SER A N 3
ATOM 1518 C CA . SER A 1 16 ? 0.199 -2.247 7.460 1.00 0.00 16 SER A CA 3
ATOM 1519 C C . SER A 1 16 ? 0.557 -3.276 6.396 1.00 0.00 16 SER A C 3
ATOM 1520 O O . SER A 1 16 ? -0.329 -3.899 5.816 1.00 0.00 16 SER A O 3
ATOM 1528 N N . CYS A 1 17 ? 1.842 -3.478 6.156 1.00 0.00 17 CYS A N 3
ATOM 1529 C CA . CYS A 1 17 ? 2.263 -4.410 5.127 1.00 0.00 17 CYS A CA 3
ATOM 1530 C C . CYS A 1 17 ? 3.457 -5.259 5.555 1.00 0.00 17 CYS A C 3
ATOM 1531 O O . CYS A 1 17 ? 4.139 -4.969 6.541 1.00 0.00 17 CYS A O 3
ATOM 1538 N N . ARG A 1 18 ? 3.659 -6.329 4.803 1.00 0.00 18 ARG A N 3
ATOM 1539 C CA . ARG A 1 18 ? 4.768 -7.259 4.992 1.00 0.00 18 ARG A CA 3
ATOM 1540 C C . ARG A 1 18 ? 5.451 -7.485 3.642 1.00 0.00 18 ARG A C 3
ATOM 1541 O O . ARG A 1 18 ? 6.666 -7.642 3.556 1.00 0.00 18 ARG A O 3
ATOM 1562 N N . ASP A 1 19 ? 4.625 -7.485 2.598 1.00 0.00 19 ASP A N 3
ATOM 1563 C CA . ASP A 1 19 ? 5.048 -7.681 1.214 1.00 0.00 19 ASP A CA 3
ATOM 1564 C C . ASP A 1 19 ? 4.001 -7.028 0.328 1.00 0.00 19 ASP A C 3
ATOM 1565 O O . ASP A 1 19 ? 2.854 -6.901 0.756 1.00 0.00 19 ASP A O 3
ATOM 1574 N N . ASP A 1 20 ? 4.365 -6.619 -0.882 1.00 0.00 20 ASP A N 3
ATOM 1575 C CA . ASP A 1 20 ? 3.411 -5.959 -1.776 1.00 0.00 20 ASP A CA 3
ATOM 1576 C C . ASP A 1 20 ? 2.111 -6.753 -1.897 1.00 0.00 20 ASP A C 3
ATOM 1577 O O . ASP A 1 20 ? 1.020 -6.184 -1.845 1.00 0.00 20 ASP A O 3
ATOM 1586 N N . SER A 1 21 ? 2.244 -8.072 -2.018 1.00 0.00 21 SER A N 3
ATOM 1587 C CA . SER A 1 21 ? 1.099 -8.968 -2.192 1.00 0.00 21 SER A CA 3
ATOM 1588 C C . SER A 1 21 ? 0.151 -8.944 -0.995 1.00 0.00 21 SER A C 3
ATOM 1589 O O . SER A 1 21 ? -1.010 -9.336 -1.108 1.00 0.00 21 SER A O 3
ATOM 1597 N N . GLU A 1 22 ? 0.644 -8.487 0.147 1.00 0.00 22 GLU A N 3
ATOM 1598 C CA . GLU A 1 22 ? -0.173 -8.412 1.346 1.00 0.00 22 GLU A CA 3
ATOM 1599 C C . GLU A 1 22 ? -1.158 -7.256 1.240 1.00 0.00 22 GLU A C 3
ATOM 1600 O O . GLU A 1 22 ? -2.228 -7.281 1.851 1.00 0.00 22 GLU A O 3
ATOM 1612 N N . CYS A 1 23 ? -0.801 -6.257 0.443 1.00 0.00 23 CYS A N 3
ATOM 1613 C CA . CYS A 1 23 ? -1.652 -5.096 0.253 1.00 0.00 23 CYS A CA 3
ATOM 1614 C C . CYS A 1 23 ? -2.466 -5.252 -1.024 1.00 0.00 23 CYS A C 3
ATOM 1615 O O . CYS A 1 23 ? -1.963 -5.732 -2.038 1.00 0.00 23 CYS A O 3
ATOM 1622 N N . ILE A 1 24 ? -3.728 -4.851 -0.949 1.00 0.00 24 ILE A N 3
ATOM 1623 C CA . ILE A 1 24 ? -4.660 -4.923 -2.075 1.00 0.00 24 ILE A CA 3
ATOM 1624 C C . ILE A 1 24 ? -4.093 -4.299 -3.355 1.00 0.00 24 ILE A C 3
ATOM 1625 O O . ILE A 1 24 ? -4.301 -4.811 -4.452 1.00 0.00 24 ILE A O 3
ATOM 1641 N N . THR A 1 25 ? -3.375 -3.203 -3.201 1.00 0.00 25 THR A N 3
ATOM 1642 C CA . THR A 1 25 ? -2.793 -2.500 -4.334 1.00 0.00 25 THR A CA 3
ATOM 1643 C C . THR A 1 25 ? -1.475 -3.116 -4.808 1.00 0.00 25 THR A C 3
ATOM 1644 O O . THR A 1 25 ? -0.892 -2.656 -5.791 1.00 0.00 25 THR A O 3
ATOM 1655 N N . ARG A 1 26 ? -1.017 -4.159 -4.111 1.00 0.00 26 ARG A N 3
ATOM 1656 C CA . ARG A 1 26 ? 0.239 -4.840 -4.445 1.00 0.00 26 ARG A CA 3
ATOM 1657 C C . ARG A 1 26 ? 1.400 -3.844 -4.444 1.00 0.00 26 ARG A C 3
ATOM 1658 O O . ARG A 1 26 ? 2.278 -3.883 -5.310 1.00 0.00 26 ARG A O 3
ATOM 1679 N N . LEU A 1 27 ? 1.392 -2.959 -3.455 1.00 0.00 27 LEU A N 3
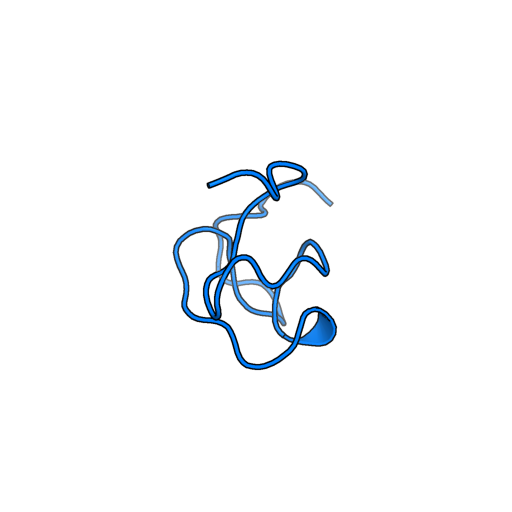ATOM 1680 C CA . LEU A 1 27 ? 2.421 -1.940 -3.311 1.00 0.00 27 LEU A CA 3
ATOM 1681 C C . LEU A 1 27 ? 2.759 -1.754 -1.835 1.00 0.00 27 LEU A C 3
ATOM 1682 O O . LEU A 1 27 ? 2.001 -1.131 -1.087 1.00 0.00 27 LEU A O 3
ATOM 1698 N N . CYS A 1 28 ? 3.881 -2.315 -1.418 1.00 0.00 28 CYS A N 3
ATOM 1699 C CA . CYS A 1 28 ? 4.322 -2.228 -0.036 1.00 0.00 28 CYS A CA 3
ATOM 1700 C C . CYS A 1 28 ? 5.210 -1.003 0.176 1.00 0.00 28 CYS A C 3
ATOM 1701 O O . CYS A 1 28 ? 6.437 -1.085 0.125 1.00 0.00 28 CYS A O 3
ATOM 1708 N N . ARG A 1 29 ? 4.574 0.131 0.425 1.00 0.00 29 ARG A N 3
ATOM 1709 C CA . ARG A 1 29 ? 5.282 1.386 0.638 1.00 0.00 29 ARG A CA 3
ATOM 1710 C C . ARG A 1 29 ? 5.746 1.511 2.087 1.00 0.00 29 ARG A C 3
ATOM 1711 O O . ARG A 1 29 ? 4.935 1.714 2.993 1.00 0.00 29 ARG A O 3
ATOM 1732 N N . LYS A 1 30 ? 7.053 1.357 2.293 1.00 0.00 30 LYS A N 3
ATOM 1733 C CA . LYS A 1 30 ? 7.666 1.465 3.620 1.00 0.00 30 LYS A CA 3
ATOM 1734 C C . LYS A 1 30 ? 7.013 0.522 4.623 1.00 0.00 30 LYS A C 3
ATOM 1735 O O . LYS A 1 30 ? 6.737 0.903 5.763 1.00 0.00 30 LYS A O 3
ATOM 1754 N N . ARG A 1 31 ? 6.760 -0.704 4.175 1.00 0.00 31 ARG A N 3
ATOM 1755 C CA . ARG A 1 31 ? 6.153 -1.740 5.011 1.00 0.00 31 ARG A CA 3
ATOM 1756 C C . ARG A 1 31 ? 4.709 -1.380 5.374 1.00 0.00 31 ARG A C 3
ATOM 1757 O O . ARG A 1 31 ? 4.160 -1.853 6.374 1.00 0.00 31 ARG A O 3
ATOM 1778 N N . ARG A 1 32 ? 4.104 -0.529 4.561 1.00 0.00 32 ARG A N 3
ATOM 1779 C CA . ARG A 1 32 ? 2.723 -0.113 4.756 1.00 0.00 32 ARG A CA 3
ATOM 1780 C C . ARG A 1 32 ? 2.010 -0.139 3.418 1.00 0.00 32 ARG A C 3
ATOM 1781 O O . ARG A 1 32 ? 2.654 -0.187 2.373 1.00 0.00 32 ARG A O 3
ATOM 1802 N N . CYS A 1 33 ? 0.694 -0.116 3.435 1.00 0.00 33 CYS A N 3
ATOM 1803 C CA . CYS A 1 33 ? -0.051 -0.127 2.190 1.00 0.00 33 CYS A CA 3
ATOM 1804 C C . CYS A 1 33 ? -0.295 1.298 1.716 1.00 0.00 33 CYS A C 3
ATOM 1805 O O . CYS A 1 33 ? -0.310 2.239 2.514 1.00 0.00 33 CYS A O 3
ATOM 1812 N N . SER A 1 34 ? -0.458 1.451 0.415 1.00 0.00 34 SER A N 3
ATOM 1813 C CA . SER A 1 34 ? -0.690 2.749 -0.200 1.00 0.00 34 SER A CA 3
ATOM 1814 C C . SER A 1 34 ? -1.262 2.563 -1.597 1.00 0.00 34 SER A C 3
ATOM 1815 O O . SER A 1 34 ? -1.414 1.433 -2.060 1.00 0.00 34 SER A O 3
ATOM 1823 N N . LEU A 1 35 ? -1.595 3.665 -2.252 1.00 0.00 35 LEU A N 3
ATOM 1824 C CA . LEU A 1 35 ? -2.127 3.621 -3.606 1.00 0.00 35 LEU A CA 3
ATOM 1825 C C . LEU A 1 35 ? -0.976 3.507 -4.595 1.00 0.00 35 LEU A C 3
ATOM 1826 O O . LEU A 1 35 ? 0.107 3.038 -4.241 1.00 0.00 35 LEU A O 3
ATOM 1842 N N . SER A 1 36 ? -1.204 3.935 -5.822 1.00 0.00 36 SER A N 3
ATOM 1843 C CA . SER A 1 36 ? -0.180 3.907 -6.860 1.00 0.00 36 SER A CA 3
ATOM 1844 C C . SER A 1 36 ? 0.871 4.999 -6.619 1.00 0.00 36 SER A C 3
ATOM 1845 O O . SER A 1 36 ? 1.201 5.775 -7.513 1.00 0.00 36 SER A O 3
ATOM 1853 N N . VAL A 1 37 ? 1.394 5.040 -5.401 1.00 0.00 37 VAL A N 3
ATOM 1854 C CA . VAL A 1 37 ? 2.387 6.027 -5.014 1.00 0.00 37 VAL A CA 3
ATOM 1855 C C . VAL A 1 37 ? 3.730 5.362 -4.729 1.00 0.00 37 VAL A C 3
ATOM 1856 O O . VAL A 1 37 ? 4.240 5.413 -3.608 1.00 0.00 37 VAL A O 3
ATOM 1869 N N . ALA A 1 38 ? 4.295 4.735 -5.751 1.00 0.00 38 ALA A N 3
ATOM 1870 C CA . ALA A 1 38 ? 5.583 4.064 -5.620 1.00 0.00 38 ALA A CA 3
ATOM 1871 C C . ALA A 1 38 ? 6.721 5.076 -5.682 1.00 0.00 38 ALA A C 3
ATOM 1872 O O . ALA A 1 38 ? 7.500 5.101 -6.635 1.00 0.00 38 ALA A O 3
ATOM 1879 N N . GLN A 1 39 ? 6.799 5.919 -4.664 1.00 0.00 39 GLN A N 3
ATOM 1880 C CA . GLN A 1 39 ? 7.828 6.946 -4.588 1.00 0.00 39 GLN A CA 3
ATOM 1881 C C . GLN A 1 39 ? 8.278 7.141 -3.145 1.00 0.00 39 GLN A C 3
ATOM 1882 O O . GLN A 1 39 ? 8.796 8.197 -2.782 1.00 0.00 39 GLN A O 3
ATOM 1896 N N . GLU A 1 40 ? 8.071 6.119 -2.330 1.00 0.00 40 GLU A N 3
ATOM 1897 C CA . GLU A 1 40 ? 8.436 6.172 -0.927 1.00 0.00 40 GLU A CA 3
ATOM 1898 C C . GLU A 1 40 ? 8.716 4.772 -0.409 1.00 0.00 40 GLU A C 3
ATOM 1899 O O . GLU A 1 40 ? 8.121 3.820 -0.951 1.00 0.00 40 GLU A O 3
ATOM 1912 N N . MET A 1 1 ? -20.218 -2.235 -4.481 1.00 0.00 1 MET A N 4
ATOM 1913 C CA . MET A 1 1 ? -19.495 -1.542 -3.389 1.00 0.00 1 MET A CA 4
ATOM 1914 C C . MET A 1 1 ? -18.458 -0.598 -3.975 1.00 0.00 1 MET A C 4
ATOM 1915 O O . MET A 1 1 ? -17.632 -1.011 -4.783 1.00 0.00 1 MET A O 4
ATOM 1931 N N . THR A 1 2 ? -18.527 0.668 -3.588 1.00 0.00 2 THR A N 4
ATOM 1932 C CA . THR A 1 2 ? -17.592 1.671 -4.072 1.00 0.00 2 THR A CA 4
ATOM 1933 C C . THR A 1 2 ? -16.227 1.562 -3.373 1.00 0.00 2 THR A C 4
ATOM 1934 O O . THR A 1 2 ? -15.205 1.418 -4.040 1.00 0.00 2 THR A O 4
ATOM 1945 N N . PRO A 1 3 ? -16.176 1.626 -2.022 1.00 0.00 3 PRO A N 4
ATOM 1946 C CA . PRO A 1 3 ? -14.909 1.522 -1.294 1.00 0.00 3 PRO A CA 4
ATOM 1947 C C . PRO A 1 3 ? -14.383 0.087 -1.255 1.00 0.00 3 PRO A C 4
ATOM 1948 O O . PRO A 1 3 ? -14.586 -0.636 -0.281 1.00 0.00 3 PRO A O 4
ATOM 1959 N N . PHE A 1 4 ? -13.702 -0.316 -2.322 1.00 0.00 4 PHE A N 4
ATOM 1960 C CA . PHE A 1 4 ? -13.139 -1.662 -2.419 1.00 0.00 4 PHE A CA 4
ATOM 1961 C C . PHE A 1 4 ? -12.095 -1.897 -1.327 1.00 0.00 4 PHE A C 4
ATOM 1962 O O . PHE A 1 4 ? -11.812 -3.034 -0.954 1.00 0.00 4 PHE A O 4
ATOM 1979 N N . TRP A 1 5 ? -11.547 -0.809 -0.793 1.00 0.00 5 TRP A N 4
ATOM 1980 C CA . TRP A 1 5 ? -10.546 -0.890 0.265 1.00 0.00 5 TRP A CA 4
ATOM 1981 C C . TRP A 1 5 ? -11.205 -1.180 1.618 1.00 0.00 5 TRP A C 4
ATOM 1982 O O . TRP A 1 5 ? -10.564 -1.109 2.669 1.00 0.00 5 TRP A O 4
ATOM 2003 N N . ARG A 1 6 ? -12.495 -1.481 1.586 1.00 0.00 6 ARG A N 4
ATOM 2004 C CA . ARG A 1 6 ? -13.242 -1.799 2.792 1.00 0.00 6 ARG A CA 4
ATOM 2005 C C . ARG A 1 6 ? -13.807 -3.211 2.706 1.00 0.00 6 ARG A C 4
ATOM 2006 O O . ARG A 1 6 ? -14.383 -3.719 3.665 1.00 0.00 6 ARG A O 4
ATOM 2027 N N . GLY A 1 7 ? -13.619 -3.842 1.554 1.00 0.00 7 GLY A N 4
ATOM 2028 C CA . GLY A 1 7 ? -14.113 -5.186 1.350 1.00 0.00 7 GLY A CA 4
ATOM 2029 C C . GLY A 1 7 ? -13.227 -5.970 0.409 1.00 0.00 7 GLY A C 4
ATOM 2030 O O . GLY A 1 7 ? -13.626 -6.298 -0.706 1.00 0.00 7 GLY A O 4
ATOM 2034 N N . VAL A 1 8 ? -12.016 -6.258 0.857 1.00 0.00 8 VAL A N 4
ATOM 2035 C CA . VAL A 1 8 ? -11.061 -7.001 0.054 1.00 0.00 8 VAL A CA 4
ATOM 2036 C C . VAL A 1 8 ? -10.436 -8.115 0.884 1.00 0.00 8 VAL A C 4
ATOM 2037 O O . VAL A 1 8 ? -10.417 -8.053 2.112 1.00 0.00 8 VAL A O 4
ATOM 2050 N N . SER A 1 9 ? -9.933 -9.131 0.204 1.00 0.00 9 SER A N 4
ATOM 2051 C CA . SER A 1 9 ? -9.316 -10.277 0.861 1.00 0.00 9 SER A CA 4
ATOM 2052 C C . SER A 1 9 ? -7.834 -10.041 1.117 1.00 0.00 9 SER A C 4
ATOM 2053 O O . SER A 1 9 ? -7.078 -10.967 1.404 1.00 0.00 9 SER A O 4
ATOM 2061 N N . LEU A 1 10 ? -7.437 -8.795 1.012 1.00 0.00 10 LEU A N 4
ATOM 2062 C CA . LEU A 1 10 ? -6.065 -8.395 1.220 1.00 0.00 10 LEU A CA 4
ATOM 2063 C C . LEU A 1 10 ? -6.018 -7.263 2.233 1.00 0.00 10 LEU A C 4
ATOM 2064 O O . LEU A 1 10 ? -6.991 -7.003 2.938 1.00 0.00 10 LEU A O 4
ATOM 2080 N N . ARG A 1 11 ? -4.890 -6.597 2.298 1.00 0.00 11 ARG A N 4
ATOM 2081 C CA . ARG A 1 11 ? -4.703 -5.489 3.218 1.00 0.00 11 ARG A CA 4
ATOM 2082 C C . ARG A 1 11 ? -5.107 -4.179 2.559 1.00 0.00 11 ARG A C 4
ATOM 2083 O O . ARG A 1 11 ? -4.615 -3.842 1.479 1.00 0.00 11 ARG A O 4
ATOM 2104 N N . PRO A 1 12 ? -6.031 -3.439 3.186 1.00 0.00 12 PRO A N 4
ATOM 2105 C CA . PRO A 1 12 ? -6.500 -2.153 2.670 1.00 0.00 12 PRO A CA 4
ATOM 2106 C C . PRO A 1 12 ? -5.398 -1.098 2.684 1.00 0.00 12 PRO A C 4
ATOM 2107 O O . PRO A 1 12 ? -4.361 -1.291 3.313 1.00 0.00 12 PRO A O 4
ATOM 2118 N N . ILE A 1 13 ? -5.636 0.016 2.003 1.00 0.00 13 ILE A N 4
ATOM 2119 C CA . ILE A 1 13 ? -4.660 1.102 1.925 1.00 0.00 13 ILE A CA 4
ATOM 2120 C C . ILE A 1 13 ? -4.220 1.576 3.308 1.00 0.00 13 ILE A C 4
ATOM 2121 O O . ILE A 1 13 ? -3.027 1.685 3.585 1.00 0.00 13 ILE A O 4
ATOM 2137 N N . GLY A 1 14 ? -5.182 1.835 4.172 1.00 0.00 14 GLY A N 4
ATOM 2138 C CA . GLY A 1 14 ? -4.872 2.292 5.513 1.00 0.00 14 GLY A CA 4
ATOM 2139 C C . GLY A 1 14 ? -4.484 1.157 6.441 1.00 0.00 14 GLY A C 4
ATOM 2140 O O . GLY A 1 14 ? -4.994 1.064 7.556 1.00 0.00 14 GLY A O 4
ATOM 2144 N N . ALA A 1 15 ? -3.593 0.285 5.983 1.00 0.00 15 ALA A N 4
ATOM 2145 C CA . ALA A 1 15 ? -3.150 -0.836 6.801 1.00 0.00 15 ALA A CA 4
ATOM 2146 C C . ALA A 1 15 ? -1.644 -1.047 6.708 1.00 0.00 15 ALA A C 4
ATOM 2147 O O . ALA A 1 15 ? -0.957 -0.415 5.899 1.00 0.00 15 ALA A O 4
ATOM 2154 N N . SER A 1 16 ? -1.142 -1.937 7.556 1.00 0.00 16 SER A N 4
ATOM 2155 C CA . SER A 1 16 ? 0.269 -2.266 7.578 1.00 0.00 16 SER A CA 4
ATOM 2156 C C . SER A 1 16 ? 0.567 -3.327 6.525 1.00 0.00 16 SER A C 4
ATOM 2157 O O . SER A 1 16 ? -0.340 -4.021 6.065 1.00 0.00 16 SER A O 4
ATOM 2165 N N . CYS A 1 17 ? 1.830 -3.470 6.161 1.00 0.00 17 CYS A N 4
ATOM 2166 C CA . CYS A 1 17 ? 2.209 -4.422 5.135 1.00 0.00 17 CYS A CA 4
ATOM 2167 C C . CYS A 1 17 ? 3.418 -5.254 5.545 1.00 0.00 17 CYS A C 4
ATOM 2168 O O . CYS A 1 17 ? 4.145 -4.926 6.483 1.00 0.00 17 CYS A O 4
ATOM 2175 N N . ARG A 1 18 ? 3.597 -6.345 4.829 1.00 0.00 18 ARG A N 4
ATOM 2176 C CA . ARG A 1 18 ? 4.708 -7.261 5.031 1.00 0.00 18 ARG A CA 4
ATOM 2177 C C . ARG A 1 18 ? 5.383 -7.507 3.689 1.00 0.00 18 ARG A C 4
ATOM 2178 O O . ARG A 1 18 ? 6.606 -7.606 3.593 1.00 0.00 18 ARG A O 4
ATOM 2199 N N . ASP A 1 19 ? 4.552 -7.554 2.658 1.00 0.00 19 ASP A N 4
ATOM 2200 C CA . ASP A 1 19 ? 4.973 -7.781 1.283 1.00 0.00 19 ASP A CA 4
ATOM 2201 C C . ASP A 1 19 ? 3.950 -7.115 0.382 1.00 0.00 19 ASP A C 4
ATOM 2202 O O . ASP A 1 19 ? 2.796 -6.988 0.784 1.00 0.00 19 ASP A O 4
ATOM 2211 N N . ASP A 1 20 ? 4.342 -6.687 -0.808 1.00 0.00 20 ASP A N 4
ATOM 2212 C CA . ASP A 1 20 ? 3.411 -6.011 -1.712 1.00 0.00 20 ASP A CA 4
ATOM 2213 C C . ASP A 1 20 ? 2.141 -6.827 -1.913 1.00 0.00 20 ASP A C 4
ATOM 2214 O O . ASP A 1 20 ? 1.036 -6.279 -1.906 1.00 0.00 20 ASP A O 4
ATOM 2223 N N . SER A 1 21 ? 2.302 -8.142 -2.036 1.00 0.00 21 SER A N 4
ATOM 2224 C CA . SER A 1 21 ? 1.181 -9.051 -2.253 1.00 0.00 21 SER A CA 4
ATOM 2225 C C . SER A 1 21 ? 0.185 -9.012 -1.093 1.00 0.00 21 SER A C 4
ATOM 2226 O O . SER A 1 21 ? -0.976 -9.389 -1.248 1.00 0.00 21 SER A O 4
ATOM 2234 N N . GLU A 1 22 ? 0.644 -8.551 0.064 1.00 0.00 22 GLU A N 4
ATOM 2235 C CA . GLU A 1 22 ? -0.208 -8.453 1.239 1.00 0.00 22 GLU A CA 4
ATOM 2236 C C . GLU A 1 22 ? -1.209 -7.315 1.070 1.00 0.00 22 GLU A C 4
ATOM 2237 O O . GLU A 1 22 ? -2.342 -7.396 1.545 1.00 0.00 22 GLU A O 4
ATOM 2249 N N . CYS A 1 23 ? -0.793 -6.269 0.363 1.00 0.00 23 CYS A N 4
ATOM 2250 C CA . CYS A 1 23 ? -1.640 -5.105 0.150 1.00 0.00 23 CYS A CA 4
ATOM 2251 C C . CYS A 1 23 ? -2.515 -5.274 -1.086 1.00 0.00 23 CYS A C 4
ATOM 2252 O O . CYS A 1 23 ? -2.108 -5.884 -2.074 1.00 0.00 23 CYS A O 4
ATOM 2259 N N . ILE A 1 24 ? -3.713 -4.708 -1.009 1.00 0.00 24 ILE A N 4
ATOM 2260 C CA . ILE A 1 24 ? -4.695 -4.767 -2.088 1.00 0.00 24 ILE A CA 4
ATOM 2261 C C . ILE A 1 24 ? -4.133 -4.260 -3.419 1.00 0.00 24 ILE A C 4
ATOM 2262 O O . ILE A 1 24 ? -4.418 -4.815 -4.478 1.00 0.00 24 ILE A O 4
ATOM 2278 N N . THR A 1 25 ? -3.332 -3.213 -3.350 1.00 0.00 25 THR A N 4
ATOM 2279 C CA . THR A 1 25 ? -2.751 -2.606 -4.538 1.00 0.00 25 THR A CA 4
ATOM 2280 C C . THR A 1 25 ? -1.412 -3.228 -4.938 1.00 0.00 25 THR A C 4
ATOM 2281 O O . THR A 1 25 ? -0.832 -2.843 -5.955 1.00 0.00 25 THR A O 4
ATOM 2292 N N . ARG A 1 26 ? -0.934 -4.195 -4.147 1.00 0.00 26 ARG A N 4
ATOM 2293 C CA . ARG A 1 26 ? 0.346 -4.857 -4.417 1.00 0.00 26 ARG A CA 4
ATOM 2294 C C . ARG A 1 26 ? 1.478 -3.831 -4.481 1.00 0.00 26 ARG A C 4
ATOM 2295 O O . ARG A 1 26 ? 2.256 -3.793 -5.437 1.00 0.00 26 ARG A O 4
ATOM 2316 N N . LEU A 1 27 ? 1.537 -3.000 -3.453 1.00 0.00 27 LEU A N 4
ATOM 2317 C CA . LEU A 1 27 ? 2.554 -1.968 -3.332 1.00 0.00 27 LEU A CA 4
ATOM 2318 C C . LEU A 1 27 ? 2.876 -1.773 -1.856 1.00 0.00 27 LEU A C 4
ATOM 2319 O O . LEU A 1 27 ? 2.151 -1.081 -1.135 1.00 0.00 27 LEU A O 4
ATOM 2335 N N . CYS A 1 28 ? 3.948 -2.403 -1.411 1.00 0.00 28 CYS A N 4
ATOM 2336 C CA . CYS A 1 28 ? 4.357 -2.347 -0.016 1.00 0.00 28 CYS A CA 4
ATOM 2337 C C . CYS A 1 28 ? 5.292 -1.168 0.233 1.00 0.00 28 CYS A C 4
ATOM 2338 O O . CYS A 1 28 ? 6.501 -1.336 0.407 1.00 0.00 28 CYS A O 4
ATOM 2345 N N . ARG A 1 29 ? 4.712 0.021 0.280 1.00 0.00 29 ARG A N 4
ATOM 2346 C CA . ARG A 1 29 ? 5.476 1.238 0.493 1.00 0.00 29 ARG A CA 4
ATOM 2347 C C . ARG A 1 29 ? 5.629 1.511 1.984 1.00 0.00 29 ARG A C 4
ATOM 2348 O O . ARG A 1 29 ? 4.642 1.534 2.719 1.00 0.00 29 ARG A O 4
ATOM 2369 N N . LYS A 1 30 ? 6.870 1.724 2.415 1.00 0.00 30 LYS A N 4
ATOM 2370 C CA . LYS A 1 30 ? 7.189 1.974 3.820 1.00 0.00 30 LYS A CA 4
ATOM 2371 C C . LYS A 1 30 ? 6.698 0.817 4.691 1.00 0.00 30 LYS A C 4
ATOM 2372 O O . LYS A 1 30 ? 6.371 0.999 5.865 1.00 0.00 30 LYS A O 4
ATOM 2391 N N . ARG A 1 31 ? 6.648 -0.374 4.090 1.00 0.00 31 ARG A N 4
ATOM 2392 C CA . ARG A 1 31 ? 6.184 -1.582 4.770 1.00 0.00 31 ARG A CA 4
ATOM 2393 C C . ARG A 1 31 ? 4.731 -1.406 5.209 1.00 0.00 31 ARG A C 4
ATOM 2394 O O . ARG A 1 31 ? 4.283 -1.960 6.215 1.00 0.00 31 ARG A O 4
ATOM 2415 N N . ARG A 1 32 ? 4.009 -0.621 4.428 1.00 0.00 32 ARG A N 4
ATOM 2416 C CA . ARG A 1 32 ? 2.606 -0.341 4.664 1.00 0.00 32 ARG A CA 4
ATOM 2417 C C . ARG A 1 32 ? 1.892 -0.325 3.326 1.00 0.00 32 ARG A C 4
ATOM 2418 O O . ARG A 1 32 ? 2.534 -0.435 2.281 1.00 0.00 32 ARG A O 4
ATOM 2439 N N . CYS A 1 33 ? 0.584 -0.203 3.339 1.00 0.00 33 CYS A N 4
ATOM 2440 C CA . CYS A 1 33 ? -0.156 -0.169 2.097 1.00 0.00 33 CYS A CA 4
ATOM 2441 C C . CYS A 1 33 ? -0.291 1.261 1.597 1.00 0.00 33 CYS A C 4
ATOM 2442 O O . CYS A 1 33 ? -0.238 2.218 2.372 1.00 0.00 33 CYS A O 4
ATOM 2449 N N . SER A 1 34 ? -0.443 1.391 0.294 1.00 0.00 34 SER A N 4
ATOM 2450 C CA . SER A 1 34 ? -0.578 2.685 -0.362 1.00 0.00 34 SER A CA 4
ATOM 2451 C C . SER A 1 34 ? -1.168 2.488 -1.752 1.00 0.00 34 SER A C 4
ATOM 2452 O O . SER A 1 34 ? -1.210 1.365 -2.254 1.00 0.00 34 SER A O 4
ATOM 2460 N N . LEU A 1 35 ? -1.643 3.567 -2.357 1.00 0.00 35 LEU A N 4
ATOM 2461 C CA . LEU A 1 35 ? -2.201 3.506 -3.702 1.00 0.00 35 LEU A CA 4
ATOM 2462 C C . LEU A 1 35 ? -1.066 3.549 -4.714 1.00 0.00 35 LEU A C 4
ATOM 2463 O O . LEU A 1 35 ? 0.071 3.223 -4.380 1.00 0.00 35 LEU A O 4
ATOM 2479 N N . SER A 1 36 ? -1.374 3.932 -5.941 1.00 0.00 36 SER A N 4
ATOM 2480 C CA . SER A 1 36 ? -0.373 4.043 -6.996 1.00 0.00 36 SER A CA 4
ATOM 2481 C C . SER A 1 36 ? 0.569 5.223 -6.730 1.00 0.00 36 SER A C 4
ATOM 2482 O O . SER A 1 36 ? 0.621 6.184 -7.496 1.00 0.00 36 SER A O 4
ATOM 2490 N N . VAL A 1 37 ? 1.307 5.132 -5.636 1.00 0.00 37 VAL A N 4
ATOM 2491 C CA . VAL A 1 37 ? 2.243 6.162 -5.232 1.00 0.00 37 VAL A CA 4
ATOM 2492 C C . VAL A 1 37 ? 3.583 5.528 -4.892 1.00 0.00 37 VAL A C 4
ATOM 2493 O O . VAL A 1 37 ? 3.917 5.331 -3.723 1.00 0.00 37 VAL A O 4
ATOM 2506 N N . ALA A 1 38 ? 4.336 5.181 -5.926 1.00 0.00 38 ALA A N 4
ATOM 2507 C CA . ALA A 1 38 ? 5.648 4.560 -5.759 1.00 0.00 38 ALA A CA 4
ATOM 2508 C C . ALA A 1 38 ? 6.692 5.581 -5.307 1.00 0.00 38 ALA A C 4
ATOM 2509 O O . ALA A 1 38 ? 7.720 5.770 -5.958 1.00 0.00 38 ALA A O 4
ATOM 2516 N N . GLN A 1 39 ? 6.416 6.237 -4.191 1.00 0.00 39 GLN A N 4
ATOM 2517 C CA . GLN A 1 39 ? 7.315 7.236 -3.636 1.00 0.00 39 GLN A CA 4
ATOM 2518 C C . GLN A 1 39 ? 7.499 6.998 -2.148 1.00 0.00 39 GLN A C 4
ATOM 2519 O O . GLN A 1 39 ? 6.592 7.259 -1.357 1.00 0.00 39 GLN A O 4
ATOM 2533 N N . GLU A 1 40 ? 8.658 6.478 -1.779 1.00 0.00 40 GLU A N 4
ATOM 2534 C CA . GLU A 1 40 ? 8.963 6.208 -0.385 1.00 0.00 40 GLU A CA 4
ATOM 2535 C C . GLU A 1 40 ? 8.989 7.505 0.416 1.00 0.00 40 GLU A C 4
ATOM 2536 O O . GLU A 1 40 ? 8.241 7.598 1.415 1.00 0.00 40 GLU A O 4
ATOM 2549 N N . MET A 1 1 ? -22.044 -0.707 -2.990 1.00 0.00 1 MET A N 5
ATOM 2550 C CA . MET A 1 1 ? -21.004 -1.462 -2.252 1.00 0.00 1 MET A CA 5
ATOM 2551 C C . MET A 1 1 ? -19.796 -1.680 -3.149 1.00 0.00 1 MET A C 5
ATOM 2552 O O . MET A 1 1 ? -19.934 -2.186 -4.259 1.00 0.00 1 MET A O 5
ATOM 2568 N N . THR A 1 2 ? -18.628 -1.279 -2.675 1.00 0.00 2 THR A N 5
ATOM 2569 C CA . THR A 1 2 ? -17.404 -1.431 -3.444 1.00 0.00 2 THR A CA 5
ATOM 2570 C C . THR A 1 2 ? -16.242 -1.816 -2.531 1.00 0.00 2 THR A C 5
ATOM 2571 O O . THR A 1 2 ? -15.964 -1.132 -1.543 1.00 0.00 2 THR A O 5
ATOM 2582 N N . PRO A 1 3 ? -15.553 -2.920 -2.849 1.00 0.00 3 PRO A N 5
ATOM 2583 C CA . PRO A 1 3 ? -14.424 -3.411 -2.056 1.00 0.00 3 PRO A CA 5
ATOM 2584 C C . PRO A 1 3 ? -13.123 -2.654 -2.331 1.00 0.00 3 PRO A C 5
ATOM 2585 O O . PRO A 1 3 ? -12.083 -3.259 -2.587 1.00 0.00 3 PRO A O 5
ATOM 2596 N N . PHE A 1 4 ? -13.186 -1.327 -2.264 1.00 0.00 4 PHE A N 5
ATOM 2597 C CA . PHE A 1 4 ? -12.011 -0.492 -2.503 1.00 0.00 4 PHE A CA 5
ATOM 2598 C C . PHE A 1 4 ? -11.008 -0.637 -1.364 1.00 0.00 4 PHE A C 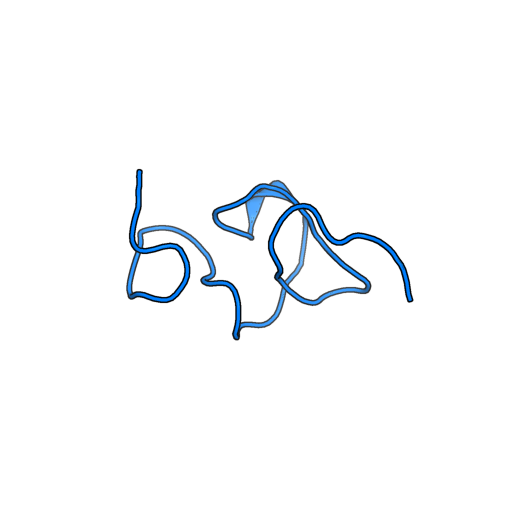5
ATOM 2599 O O . PHE A 1 4 ? -9.799 -0.612 -1.578 1.00 0.00 4 PHE A O 5
ATOM 2616 N N . TRP A 1 5 ? -11.522 -0.773 -0.151 1.00 0.00 5 TRP A N 5
ATOM 2617 C CA . TRP A 1 5 ? -10.676 -0.933 1.025 1.00 0.00 5 TRP A CA 5
ATOM 2618 C C . TRP A 1 5 ? -11.431 -1.669 2.124 1.00 0.00 5 TRP A C 5
ATOM 2619 O O . TRP A 1 5 ? -11.073 -1.602 3.298 1.00 0.00 5 TRP A O 5
ATOM 2640 N N . ARG A 1 6 ? -12.477 -2.380 1.725 1.00 0.00 6 ARG A N 5
ATOM 2641 C CA . ARG A 1 6 ? -13.302 -3.138 2.657 1.00 0.00 6 ARG A CA 5
ATOM 2642 C C . ARG A 1 6 ? -13.912 -4.335 1.946 1.00 0.00 6 ARG A C 5
ATOM 2643 O O . ARG A 1 6 ? -14.543 -4.182 0.903 1.00 0.00 6 ARG A O 5
ATOM 2664 N N . GLY A 1 7 ? -13.709 -5.520 2.501 1.00 0.00 7 GLY A N 5
ATOM 2665 C CA . GLY A 1 7 ? -14.253 -6.722 1.897 1.00 0.00 7 GLY A CA 5
ATOM 2666 C C . GLY A 1 7 ? -13.200 -7.513 1.151 1.00 0.00 7 GLY A C 5
ATOM 2667 O O . GLY A 1 7 ? -13.434 -8.653 0.753 1.00 0.00 7 GLY A O 5
ATOM 2671 N N . VAL A 1 8 ? -12.039 -6.904 0.960 1.00 0.00 8 VAL A N 5
ATOM 2672 C CA . VAL A 1 8 ? -10.942 -7.557 0.265 1.00 0.00 8 VAL A CA 5
ATOM 2673 C C . VAL A 1 8 ? -10.242 -8.543 1.194 1.00 0.00 8 VAL A C 5
ATOM 2674 O O . VAL A 1 8 ? -10.199 -8.348 2.408 1.00 0.00 8 VAL A O 5
ATOM 2687 N N . SER A 1 9 ? -9.698 -9.598 0.613 1.00 0.00 9 SER A N 5
ATOM 2688 C CA . SER A 1 9 ? -9.013 -10.635 1.377 1.00 0.00 9 SER A CA 5
ATOM 2689 C C . SER A 1 9 ? -7.557 -10.273 1.632 1.00 0.00 9 SER A C 5
ATOM 2690 O O . SER A 1 9 ? -6.770 -11.079 2.131 1.00 0.00 9 SER A O 5
ATOM 2698 N N . LEU A 1 10 ? -7.219 -9.049 1.305 1.00 0.00 10 LEU A N 5
ATOM 2699 C CA . LEU A 1 10 ? -5.882 -8.543 1.479 1.00 0.00 10 LEU A CA 5
ATOM 2700 C C . LEU A 1 10 ? -5.915 -7.357 2.422 1.00 0.00 10 LEU A C 5
ATOM 2701 O O . LEU A 1 10 ? -6.920 -7.102 3.082 1.00 0.00 10 LEU A O 5
ATOM 2717 N N . ARG A 1 11 ? -4.816 -6.648 2.488 1.00 0.00 11 ARG A N 5
ATOM 2718 C CA . ARG A 1 11 ? -4.704 -5.486 3.350 1.00 0.00 11 ARG A CA 5
ATOM 2719 C C . ARG A 1 11 ? -5.123 -4.230 2.598 1.00 0.00 11 ARG A C 5
ATOM 2720 O O . ARG A 1 11 ? -4.654 -3.979 1.487 1.00 0.00 11 ARG A O 5
ATOM 2741 N N . PRO A 1 12 ? -6.030 -3.437 3.181 1.00 0.00 12 PRO A N 5
ATOM 2742 C CA . PRO A 1 12 ? -6.502 -2.200 2.563 1.00 0.00 12 PRO A CA 5
ATOM 2743 C C . PRO A 1 12 ? -5.425 -1.119 2.583 1.00 0.00 12 PRO A C 5
ATOM 2744 O O . PRO A 1 12 ? -4.363 -1.314 3.169 1.00 0.00 12 PRO A O 5
ATOM 2755 N N . ILE A 1 13 ? -5.702 0.017 1.957 1.00 0.00 13 ILE A N 5
ATOM 2756 C CA . ILE A 1 13 ? -4.733 1.111 1.906 1.00 0.00 13 ILE A CA 5
ATOM 2757 C C . ILE A 1 13 ? -4.385 1.596 3.307 1.00 0.00 13 ILE A C 5
ATOM 2758 O O . ILE A 1 13 ? -3.226 1.861 3.617 1.00 0.00 13 ILE A O 5
ATOM 2774 N N . GLY A 1 14 ? -5.390 1.667 4.156 1.00 0.00 14 GLY A N 5
ATOM 2775 C CA . GLY A 1 14 ? -5.179 2.108 5.520 1.00 0.00 14 GLY A CA 5
ATOM 2776 C C . GLY A 1 14 ? -4.717 0.982 6.422 1.00 0.00 14 GLY A C 5
ATOM 2777 O O . GLY A 1 14 ? -5.256 0.793 7.511 1.00 0.00 14 GLY A O 5
ATOM 2781 N N . ALA A 1 15 ? -3.723 0.225 5.971 1.00 0.00 15 ALA A N 5
ATOM 2782 C CA . ALA A 1 15 ? -3.210 -0.887 6.762 1.00 0.00 15 ALA A CA 5
ATOM 2783 C C . ALA A 1 15 ? -1.695 -1.008 6.676 1.00 0.00 15 ALA A C 5
ATOM 2784 O O . ALA A 1 15 ? -1.029 -0.249 5.967 1.00 0.00 15 ALA A O 5
ATOM 2791 N N . SER A 1 16 ? -1.164 -1.974 7.417 1.00 0.00 16 SER A N 5
ATOM 2792 C CA . SER A 1 16 ? 0.263 -2.234 7.441 1.00 0.00 16 SER A CA 5
ATOM 2793 C C . SER A 1 16 ? 0.624 -3.243 6.358 1.00 0.00 16 SER A C 5
ATOM 2794 O O . SER A 1 16 ? -0.261 -3.838 5.744 1.00 0.00 16 SER A O 5
ATOM 2802 N N . CYS A 1 17 ? 1.912 -3.455 6.140 1.00 0.00 17 CYS A N 5
ATOM 2803 C CA . CYS A 1 17 ? 2.347 -4.366 5.098 1.00 0.00 17 CYS A CA 5
ATOM 2804 C C . CYS A 1 17 ? 3.513 -5.248 5.544 1.00 0.00 17 CYS A C 5
ATOM 2805 O O . CYS A 1 17 ? 4.193 -4.972 6.537 1.00 0.00 17 CYS A O 5
ATOM 2812 N N . ARG A 1 18 ? 3.700 -6.321 4.795 1.00 0.00 18 ARG A N 5
ATOM 2813 C CA . ARG A 1 18 ? 4.774 -7.290 5.018 1.00 0.00 18 ARG A CA 5
ATOM 2814 C C . ARG A 1 18 ? 5.404 -7.682 3.673 1.00 0.00 18 ARG A C 5
ATOM 2815 O O . ARG A 1 18 ? 6.563 -8.086 3.602 1.00 0.00 18 ARG A O 5
ATOM 2836 N N . ASP A 1 19 ? 4.607 -7.549 2.622 1.00 0.00 19 ASP A N 5
ATOM 2837 C CA . ASP A 1 19 ? 4.991 -7.856 1.250 1.00 0.00 19 ASP A CA 5
ATOM 2838 C C . ASP A 1 19 ? 4.046 -7.063 0.371 1.00 0.00 19 ASP A C 5
ATOM 2839 O O . ASP A 1 19 ? 2.919 -6.823 0.791 1.00 0.00 19 ASP A O 5
ATOM 2848 N N . ASP A 1 20 ? 4.463 -6.642 -0.813 1.00 0.00 20 ASP A N 5
ATOM 2849 C CA . ASP A 1 20 ? 3.571 -5.857 -1.667 1.00 0.00 20 ASP A CA 5
ATOM 2850 C C . ASP A 1 20 ? 2.237 -6.574 -1.851 1.00 0.00 20 ASP A C 5
ATOM 2851 O O . ASP A 1 20 ? 1.171 -5.962 -1.762 1.00 0.00 20 ASP A O 5
ATOM 2860 N N . SER A 1 21 ? 2.316 -7.887 -2.054 1.00 0.00 21 SER A N 5
ATOM 2861 C CA . SER A 1 21 ? 1.140 -8.725 -2.277 1.00 0.00 21 SER A CA 5
ATOM 2862 C C . SER A 1 21 ? 0.192 -8.724 -1.077 1.00 0.00 21 SER A C 5
ATOM 2863 O O . SER A 1 21 ? -0.964 -9.126 -1.195 1.00 0.00 21 SER A O 5
ATOM 2871 N N . GLU A 1 22 ? 0.687 -8.284 0.074 1.00 0.00 22 GLU A N 5
ATOM 2872 C CA . GLU A 1 22 ? -0.132 -8.215 1.275 1.00 0.00 22 GLU A CA 5
ATOM 2873 C C . GLU A 1 22 ? -1.170 -7.118 1.117 1.00 0.00 22 GLU A C 5
ATOM 2874 O O . GLU A 1 22 ? -2.304 -7.245 1.576 1.00 0.00 22 GLU A O 5
ATOM 2886 N N . CYS A 1 23 ? -0.776 -6.051 0.437 1.00 0.00 23 CYS A N 5
ATOM 2887 C CA . CYS A 1 23 ? -1.658 -4.922 0.223 1.00 0.00 23 CYS A CA 5
ATOM 2888 C C . CYS A 1 23 ? -2.501 -5.140 -1.026 1.00 0.00 23 CYS A C 5
ATOM 2889 O O . CYS A 1 23 ? -2.054 -5.765 -1.987 1.00 0.00 23 CYS A O 5
ATOM 2896 N N . ILE A 1 24 ? -3.717 -4.618 -0.992 1.00 0.00 24 ILE A N 5
ATOM 2897 C CA . ILE A 1 24 ? -4.660 -4.736 -2.098 1.00 0.00 24 ILE A CA 5
ATOM 2898 C C . ILE A 1 24 ? -4.068 -4.216 -3.411 1.00 0.00 24 ILE A C 5
ATOM 2899 O O . ILE A 1 24 ? -4.301 -4.780 -4.478 1.00 0.00 24 ILE A O 5
ATOM 2915 N N . THR A 1 25 ? -3.295 -3.148 -3.314 1.00 0.00 25 THR A N 5
ATOM 2916 C CA . THR A 1 25 ? -2.665 -2.536 -4.478 1.00 0.00 25 THR A CA 5
ATOM 2917 C C . THR A 1 25 ? -1.406 -3.286 -4.926 1.00 0.00 25 THR A C 5
ATOM 2918 O O . THR A 1 25 ? -0.793 -2.930 -5.932 1.00 0.00 25 THR A O 5
ATOM 2929 N N . ARG A 1 26 ? -1.037 -4.328 -4.175 1.00 0.00 26 ARG A N 5
ATOM 2930 C CA . ARG A 1 26 ? 0.150 -5.136 -4.463 1.00 0.00 26 ARG A CA 5
ATOM 2931 C C . ARG A 1 26 ? 1.390 -4.241 -4.521 1.00 0.00 26 ARG A C 5
ATOM 2932 O O . ARG A 1 26 ? 2.232 -4.362 -5.410 1.00 0.00 26 ARG A O 5
ATOM 2953 N N . LEU A 1 27 ? 1.483 -3.341 -3.549 1.00 0.00 27 LEU A N 5
ATOM 2954 C CA . LEU A 1 27 ? 2.596 -2.409 -3.449 1.00 0.00 27 LEU A CA 5
ATOM 2955 C C . LEU A 1 27 ? 2.889 -2.112 -1.983 1.00 0.00 27 LEU A C 5
ATOM 2956 O O . LEU A 1 27 ? 2.072 -1.501 -1.290 1.00 0.00 27 LEU A O 5
ATOM 2972 N N . CYS A 1 28 ? 4.043 -2.557 -1.508 1.00 0.00 28 CYS A N 5
ATOM 2973 C CA . CYS A 1 28 ? 4.430 -2.343 -0.126 1.00 0.00 28 CYS A CA 5
ATOM 2974 C C . CYS A 1 28 ? 5.157 -1.011 0.022 1.00 0.00 28 CYS A C 5
ATOM 2975 O O . CYS A 1 28 ? 6.337 -0.879 -0.303 1.00 0.00 28 CYS A O 5
ATOM 2982 N N . ARG A 1 29 ? 4.437 -0.022 0.523 1.00 0.00 29 ARG A N 5
ATOM 2983 C CA . ARG A 1 29 ? 4.972 1.314 0.701 1.00 0.00 29 ARG A CA 5
ATOM 2984 C C . ARG A 1 29 ? 5.583 1.489 2.089 1.00 0.00 29 ARG A C 5
ATOM 2985 O O . ARG A 1 29 ? 4.874 1.779 3.051 1.00 0.00 29 ARG A O 5
ATOM 3006 N N . LYS A 1 30 ? 6.898 1.292 2.182 1.00 0.00 30 LYS A N 5
ATOM 3007 C CA . LYS A 1 30 ? 7.629 1.446 3.445 1.00 0.00 30 LYS A CA 5
ATOM 3008 C C . LYS A 1 30 ? 7.015 0.577 4.539 1.00 0.00 30 LYS A C 5
ATOM 3009 O O . LYS A 1 30 ? 6.801 1.030 5.664 1.00 0.00 30 LYS A O 5
ATOM 3028 N N . ARG A 1 31 ? 6.715 -0.666 4.174 1.00 0.00 31 ARG A N 5
ATOM 3029 C CA . ARG A 1 31 ? 6.128 -1.651 5.087 1.00 0.00 31 ARG A CA 5
ATOM 3030 C C . ARG A 1 31 ? 4.682 -1.291 5.446 1.00 0.00 31 ARG A C 5
ATOM 3031 O O . ARG A 1 31 ? 4.143 -1.751 6.456 1.00 0.00 31 ARG A O 5
ATOM 3052 N N . ARG A 1 32 ? 4.062 -0.466 4.619 1.00 0.00 32 ARG A N 5
ATOM 3053 C CA . ARG A 1 32 ? 2.676 -0.064 4.817 1.00 0.00 32 ARG A CA 5
ATOM 3054 C C . ARG A 1 32 ? 1.961 -0.073 3.478 1.00 0.00 32 ARG A C 5
ATOM 3055 O O . ARG A 1 32 ? 2.603 -0.162 2.436 1.00 0.00 32 ARG A O 5
ATOM 3076 N N . CYS A 1 33 ? 0.645 -0.003 3.490 1.00 0.00 33 CYS A N 5
ATOM 3077 C CA . CYS A 1 33 ? -0.099 0.013 2.244 1.00 0.00 33 CYS A CA 5
ATOM 3078 C C . CYS A 1 33 ? -0.308 1.445 1.777 1.00 0.00 33 CYS A C 5
ATOM 3079 O O . CYS A 1 33 ? -0.364 2.373 2.586 1.00 0.00 33 CYS A O 5
ATOM 3086 N N . SER A 1 34 ? -0.418 1.608 0.470 1.00 0.00 34 SER A N 5
ATOM 3087 C CA . SER A 1 34 ? -0.602 2.915 -0.153 1.00 0.00 34 SER A CA 5
ATOM 3088 C C . SER A 1 34 ? -1.008 2.747 -1.611 1.00 0.00 34 SER A C 5
ATOM 3089 O O . SER A 1 34 ? -1.153 1.622 -2.100 1.00 0.00 34 SER A O 5
ATOM 3097 N N . LEU A 1 35 ? -1.202 3.866 -2.287 1.00 0.00 35 LEU A N 5
ATOM 3098 C CA . LEU A 1 35 ? -1.560 3.869 -3.695 1.00 0.00 35 LEU A CA 5
ATOM 3099 C C . LEU A 1 35 ? -0.297 4.041 -4.526 1.00 0.00 35 LEU A C 5
ATOM 3100 O O . LEU A 1 35 ? 0.804 3.768 -4.044 1.00 0.00 35 LEU A O 5
ATOM 3116 N N . SER A 1 36 ? -0.454 4.480 -5.762 1.00 0.00 36 SER A N 5
ATOM 3117 C CA . SER A 1 36 ? 0.673 4.714 -6.658 1.00 0.00 36 SER A CA 5
ATOM 3118 C C . SER A 1 36 ? 1.470 5.956 -6.231 1.00 0.00 36 SER A C 5
ATOM 3119 O O . SER A 1 36 ? 1.682 6.877 -7.015 1.00 0.00 36 SER A O 5
ATOM 3127 N N . VAL A 1 37 ? 1.909 5.960 -4.980 1.00 0.00 37 VAL A N 5
ATOM 3128 C CA . VAL A 1 37 ? 2.672 7.065 -4.420 1.00 0.00 37 VAL A CA 5
ATOM 3129 C C . VAL A 1 37 ? 4.090 6.613 -4.082 1.00 0.00 37 VAL A C 5
ATOM 3130 O O . VAL A 1 37 ? 4.650 6.993 -3.053 1.00 0.00 37 VAL A O 5
ATOM 3143 N N . ALA A 1 38 ? 4.659 5.796 -4.959 1.00 0.00 38 ALA A N 5
ATOM 3144 C CA . ALA A 1 38 ? 6.002 5.264 -4.763 1.00 0.00 38 ALA A CA 5
ATOM 3145 C C . ALA A 1 38 ? 7.071 6.305 -5.076 1.00 0.00 38 ALA A C 5
ATOM 3146 O O . ALA A 1 38 ? 7.080 6.898 -6.154 1.00 0.00 38 ALA A O 5
ATOM 3153 N N . GLN A 1 39 ? 7.969 6.511 -4.120 1.00 0.00 39 GLN A N 5
ATOM 3154 C CA . GLN A 1 39 ? 9.059 7.467 -4.256 1.00 0.00 39 GLN A CA 5
ATOM 3155 C C . GLN A 1 39 ? 10.061 7.254 -3.127 1.00 0.00 39 GLN A C 5
ATOM 3156 O O . GLN A 1 39 ? 9.734 7.454 -1.955 1.00 0.00 39 GLN A O 5
ATOM 3170 N N . GLU A 1 40 ? 11.261 6.827 -3.477 1.00 0.00 40 GLU A N 5
ATOM 3171 C CA . GLU A 1 40 ? 12.298 6.571 -2.490 1.00 0.00 40 GLU A CA 5
ATOM 3172 C C . GLU A 1 40 ? 13.386 7.628 -2.588 1.00 0.00 40 GLU A C 5
ATOM 3173 O O . GLU A 1 40 ? 13.867 8.080 -1.530 1.00 0.00 40 GLU A O 5
ATOM 3186 N N . MET A 1 1 ? -7.725 11.000 -7.820 1.00 0.00 1 MET A N 6
ATOM 3187 C CA . MET A 1 1 ? -7.766 9.552 -7.510 1.00 0.00 1 MET A CA 6
ATOM 3188 C C . MET A 1 1 ? -8.903 9.266 -6.544 1.00 0.00 1 MET A C 6
ATOM 3189 O O . MET A 1 1 ? -9.044 9.950 -5.534 1.00 0.00 1 MET A O 6
ATOM 3205 N N . THR A 1 2 ? -9.715 8.278 -6.868 1.00 0.00 2 THR A N 6
ATOM 3206 C CA . THR A 1 2 ? -10.839 7.906 -6.030 1.00 0.00 2 THR A CA 6
ATOM 3207 C C . THR A 1 2 ? -10.522 6.637 -5.244 1.00 0.00 2 THR A C 6
ATOM 3208 O O . THR A 1 2 ? -9.997 5.673 -5.804 1.00 0.00 2 THR A O 6
ATOM 3219 N N . PRO A 1 3 ? -10.803 6.633 -3.932 1.00 0.00 3 PRO A N 6
ATOM 3220 C CA . PRO A 1 3 ? -10.556 5.478 -3.065 1.00 0.00 3 PRO A CA 6
ATOM 3221 C C . PRO A 1 3 ? -11.529 4.332 -3.340 1.00 0.00 3 PRO A C 6
ATOM 3222 O O . PRO A 1 3 ? -12.486 4.120 -2.590 1.00 0.00 3 PRO A O 6
ATOM 3233 N N . PHE A 1 4 ? -11.273 3.593 -4.412 1.00 0.00 4 PHE A N 6
ATOM 3234 C CA . PHE A 1 4 ? -12.119 2.466 -4.797 1.00 0.00 4 PHE A CA 6
ATOM 3235 C C . PHE A 1 4 ? -11.834 1.240 -3.935 1.00 0.00 4 PHE A C 6
ATOM 3236 O O . PHE A 1 4 ? -12.483 0.203 -4.080 1.00 0.00 4 PHE A O 6
ATOM 3253 N N . TRP A 1 5 ? -10.859 1.361 -3.041 1.00 0.00 5 TRP A N 6
ATOM 3254 C CA . TRP A 1 5 ? -10.491 0.269 -2.151 1.00 0.00 5 TRP A CA 6
ATOM 3255 C C . TRP A 1 5 ? -11.557 0.081 -1.074 1.00 0.00 5 TRP A C 6
ATOM 3256 O O . TRP A 1 5 ? -11.407 0.543 0.059 1.00 0.00 5 TRP A O 6
ATOM 3277 N N . ARG A 1 6 ? -12.652 -0.566 -1.449 1.00 0.00 6 ARG A N 6
ATOM 3278 C CA . ARG A 1 6 ? -13.753 -0.819 -0.530 1.00 0.00 6 ARG A CA 6
ATOM 3279 C C . ARG A 1 6 ? -13.848 -2.306 -0.209 1.00 0.00 6 ARG A C 6
ATOM 3280 O O . ARG A 1 6 ? -13.720 -2.709 0.945 1.00 0.00 6 ARG A O 6
ATOM 3301 N N . GLY A 1 7 ? -14.052 -3.117 -1.242 1.00 0.00 7 GLY A N 6
ATOM 3302 C CA . GLY A 1 7 ? -14.159 -4.552 -1.057 1.00 0.00 7 GLY A CA 6
ATOM 3303 C C . GLY A 1 7 ? -12.800 -5.214 -1.016 1.00 0.00 7 GLY A C 6
ATOM 3304 O O . GLY A 1 7 ? -12.440 -5.973 -1.913 1.00 0.00 7 GLY A O 6
ATOM 3308 N N . VAL A 1 8 ? -12.042 -4.907 0.020 1.00 0.00 8 VAL A N 6
ATOM 3309 C CA . VAL A 1 8 ? -10.708 -5.460 0.182 1.00 0.00 8 VAL A CA 6
ATOM 3310 C C . VAL A 1 8 ? -10.762 -6.892 0.698 1.00 0.00 8 VAL A C 6
ATOM 3311 O O . VAL A 1 8 ? -11.471 -7.195 1.654 1.00 0.00 8 VAL A O 6
ATOM 3324 N N . SER A 1 9 ? -10.011 -7.764 0.051 1.00 0.00 9 SER A N 6
ATOM 3325 C CA . SER A 1 9 ? -9.940 -9.167 0.441 1.00 0.00 9 SER A CA 6
ATOM 3326 C C . SER A 1 9 ? -8.531 -9.490 0.915 1.00 0.00 9 SER A C 6
ATOM 3327 O O . SER A 1 9 ? -8.160 -10.641 1.133 1.00 0.00 9 SER A O 6
ATOM 3335 N N . LEU A 1 10 ? -7.769 -8.431 1.071 1.00 0.00 10 LEU A N 6
ATOM 3336 C CA . LEU A 1 10 ? -6.391 -8.495 1.507 1.00 0.00 10 LEU A CA 6
ATOM 3337 C C . LEU A 1 10 ? -6.152 -7.369 2.497 1.00 0.00 10 LEU A C 6
ATOM 3338 O O . LEU A 1 10 ? -7.081 -6.921 3.166 1.00 0.00 10 LEU A O 6
ATOM 3354 N N . ARG A 1 11 ? -4.923 -6.926 2.600 1.00 0.00 11 ARG A N 6
ATOM 3355 C CA . ARG A 1 11 ? -4.590 -5.830 3.491 1.00 0.00 11 ARG A CA 6
ATOM 3356 C C . ARG A 1 11 ? -5.010 -4.513 2.840 1.00 0.00 11 ARG A C 6
ATOM 3357 O O . ARG A 1 11 ? -4.598 -4.209 1.717 1.00 0.00 11 ARG A O 6
ATOM 3378 N N . PRO A 1 12 ? -5.875 -3.742 3.524 1.00 0.00 12 PRO A N 6
ATOM 3379 C CA . PRO A 1 12 ? -6.379 -2.459 3.018 1.00 0.00 12 PRO A CA 6
ATOM 3380 C C . PRO A 1 12 ? -5.274 -1.430 2.809 1.00 0.00 12 PRO A C 6
ATOM 3381 O O . PRO A 1 12 ? -4.207 -1.519 3.411 1.00 0.00 12 PRO A O 6
ATOM 3392 N N . ILE A 1 13 ? -5.554 -0.443 1.967 1.00 0.00 13 ILE A N 6
ATOM 3393 C CA . ILE A 1 13 ? -4.593 0.607 1.636 1.00 0.00 13 ILE A CA 6
ATOM 3394 C C . ILE A 1 13 ? -4.014 1.300 2.878 1.00 0.00 13 ILE A C 6
ATOM 3395 O O . ILE A 1 13 ? -2.796 1.368 3.049 1.00 0.00 13 ILE A O 6
ATOM 3411 N N . GLY A 1 14 ? -4.877 1.773 3.762 1.00 0.00 14 GLY A N 6
ATOM 3412 C CA . GLY A 1 14 ? -4.411 2.467 4.948 1.00 0.00 14 GLY A CA 6
ATOM 3413 C C . GLY A 1 14 ? -3.955 1.533 6.053 1.00 0.00 14 GLY A C 6
ATOM 3414 O O . GLY A 1 14 ? -4.052 1.875 7.229 1.00 0.00 14 GLY A O 6
ATOM 3418 N N . ALA A 1 15 ? -3.419 0.379 5.686 1.00 0.00 15 ALA A N 6
ATOM 3419 C CA . ALA A 1 15 ? -2.969 -0.587 6.681 1.00 0.00 15 ALA A CA 6
ATOM 3420 C C . ALA A 1 15 ? -1.474 -0.846 6.581 1.00 0.00 15 ALA A C 6
ATOM 3421 O O . ALA A 1 15 ? -0.786 -0.281 5.724 1.00 0.00 15 ALA A O 6
ATOM 3428 N N . SER A 1 16 ? -0.981 -1.698 7.473 1.00 0.00 16 SER A N 6
ATOM 3429 C CA . SER A 1 16 ? 0.423 -2.059 7.500 1.00 0.00 16 SER A CA 6
ATOM 3430 C C . SER A 1 16 ? 0.697 -3.161 6.481 1.00 0.00 16 SER A C 6
ATOM 3431 O O . SER A 1 16 ? -0.235 -3.790 5.981 1.00 0.00 16 SER A O 6
ATOM 3439 N N . CYS A 1 17 ? 1.964 -3.406 6.187 1.00 0.00 17 CYS A N 6
ATOM 3440 C CA . CYS A 1 17 ? 2.317 -4.406 5.195 1.00 0.00 17 CYS A CA 6
ATOM 3441 C C . CYS A 1 17 ? 3.579 -5.179 5.564 1.00 0.00 17 CYS A C 6
ATOM 3442 O O . CYS A 1 17 ? 4.353 -4.776 6.435 1.00 0.00 17 CYS A O 6
ATOM 3449 N N . ARG A 1 18 ? 3.743 -6.304 4.887 1.00 0.00 18 ARG A N 6
ATOM 3450 C CA . ARG A 1 18 ? 4.897 -7.188 5.044 1.00 0.00 18 ARG A CA 6
ATOM 3451 C C . ARG A 1 18 ? 5.429 -7.581 3.661 1.00 0.00 18 ARG A C 6
ATOM 3452 O O . ARG A 1 18 ? 6.616 -7.849 3.491 1.00 0.00 18 ARG A O 6
ATOM 3473 N N . ASP A 1 19 ? 4.521 -7.600 2.686 1.00 0.00 19 ASP A N 6
ATOM 3474 C CA . ASP A 1 19 ? 4.824 -7.940 1.298 1.00 0.00 19 ASP A CA 6
ATOM 3475 C C . ASP A 1 19 ? 3.778 -7.270 0.418 1.00 0.00 19 ASP A C 6
ATOM 3476 O O . ASP A 1 19 ? 2.606 -7.213 0.803 1.00 0.00 19 ASP A O 6
ATOM 3485 N N . ASP A 1 20 ? 4.179 -6.764 -0.745 1.00 0.00 20 ASP A N 6
ATOM 3486 C CA . ASP A 1 20 ? 3.246 -6.076 -1.642 1.00 0.00 20 ASP A CA 6
ATOM 3487 C C . ASP A 1 20 ? 2.031 -6.944 -1.957 1.00 0.00 20 ASP A C 6
ATOM 3488 O O . ASP A 1 20 ? 0.909 -6.444 -2.069 1.00 0.00 20 ASP A O 6
ATOM 3497 N N . SER A 1 21 ? 2.266 -8.245 -2.081 1.00 0.00 21 SER A N 6
ATOM 3498 C CA . SER A 1 21 ? 1.216 -9.205 -2.411 1.00 0.00 21 SER A CA 6
ATOM 3499 C C . SER A 1 21 ? 0.117 -9.245 -1.355 1.00 0.00 21 SER A C 6
ATOM 3500 O O . SER A 1 21 ? -1.030 -9.581 -1.658 1.00 0.00 21 SER A O 6
ATOM 3508 N N . GLU A 1 22 ? 0.462 -8.895 -0.126 1.00 0.00 22 GLU A N 6
ATOM 3509 C CA . GLU A 1 22 ? -0.503 -8.893 0.959 1.00 0.00 22 GLU A CA 6
ATOM 3510 C C . GLU A 1 22 ? -1.421 -7.685 0.866 1.00 0.00 22 GLU A C 6
ATOM 3511 O O . GLU A 1 22 ? -2.524 -7.688 1.413 1.00 0.00 22 GLU A O 6
ATOM 3523 N N . CYS A 1 23 ? -0.974 -6.665 0.150 1.00 0.00 23 CYS A N 6
ATOM 3524 C CA . CYS A 1 23 ? -1.741 -5.442 0.023 1.00 0.00 23 CYS A CA 6
ATOM 3525 C C . CYS A 1 23 ? -2.599 -5.437 -1.227 1.00 0.00 23 CYS A C 6
ATOM 3526 O O . CYS A 1 23 ? -2.182 -5.894 -2.296 1.00 0.00 23 CYS A O 6
ATOM 3533 N N . ILE A 1 24 ? -3.803 -4.903 -1.077 1.00 0.00 24 ILE A N 6
ATOM 3534 C CA . ILE A 1 24 ? -4.756 -4.793 -2.170 1.00 0.00 24 ILE A CA 6
ATOM 3535 C C . ILE A 1 24 ? -4.160 -3.967 -3.308 1.00 0.00 24 ILE A C 6
ATOM 3536 O O . ILE A 1 24 ? -4.372 -4.249 -4.485 1.00 0.00 24 ILE A O 6
ATOM 3552 N N . THR A 1 25 ? -3.397 -2.955 -2.927 1.00 0.00 25 THR A N 6
ATOM 3553 C CA . THR A 1 25 ? -2.746 -2.063 -3.872 1.00 0.00 25 THR A CA 6
ATOM 3554 C C . THR A 1 25 ? -1.498 -2.687 -4.500 1.00 0.00 25 THR A C 6
ATOM 3555 O O . THR A 1 25 ? -0.979 -2.167 -5.486 1.00 0.00 25 THR A O 6
ATOM 3566 N N . ARG A 1 26 ? -1.021 -3.801 -3.922 1.00 0.00 26 ARG A N 6
ATOM 3567 C CA . ARG A 1 26 ? 0.183 -4.482 -4.415 1.00 0.00 26 ARG A CA 6
ATOM 3568 C C . ARG A 1 26 ? 1.378 -3.534 -4.372 1.00 0.00 26 ARG A C 6
ATOM 3569 O O . ARG A 1 26 ? 2.268 -3.588 -5.217 1.00 0.00 26 ARG A O 6
ATOM 3590 N N . LEU A 1 27 ? 1.375 -2.664 -3.375 1.00 0.00 27 LEU A N 6
ATOM 3591 C CA . LEU A 1 27 ? 2.438 -1.696 -3.190 1.00 0.00 27 LEU A CA 6
ATOM 3592 C C . LEU A 1 27 ? 2.776 -1.597 -1.710 1.00 0.00 27 LEU A C 6
ATOM 3593 O O . LEU A 1 27 ? 2.052 -0.970 -0.937 1.00 0.00 27 LEU A O 6
ATOM 3609 N N . CYS A 1 28 ? 3.854 -2.246 -1.320 1.00 0.00 28 CYS A N 6
ATOM 3610 C CA . CYS A 1 28 ? 4.294 -2.249 0.062 1.00 0.00 28 CYS A CA 6
ATOM 3611 C C . CYS A 1 28 ? 5.258 -1.089 0.310 1.00 0.00 28 CYS A C 6
ATOM 3612 O O . CYS A 1 28 ? 6.475 -1.266 0.389 1.00 0.00 28 CYS A O 6
ATOM 3619 N N . ARG A 1 29 ? 4.700 0.108 0.433 1.00 0.00 29 ARG A N 6
ATOM 3620 C CA . ARG A 1 29 ? 5.494 1.306 0.647 1.00 0.00 29 ARG A CA 6
ATOM 3621 C C . ARG A 1 29 ? 5.718 1.575 2.130 1.00 0.00 29 ARG A C 6
ATOM 3622 O O . ARG A 1 29 ? 4.764 1.680 2.895 1.00 0.00 29 ARG A O 6
ATOM 3643 N N . LYS A 1 30 ? 6.996 1.665 2.514 1.00 0.00 30 LYS A N 6
ATOM 3644 C CA . LYS A 1 30 ? 7.426 1.943 3.893 1.00 0.00 30 LYS A CA 6
ATOM 3645 C C . LYS A 1 30 ? 6.705 1.054 4.908 1.00 0.00 30 LYS A C 6
ATOM 3646 O O . LYS A 1 30 ? 6.283 1.506 5.975 1.00 0.00 30 LYS A O 6
ATOM 3665 N N . ARG A 1 31 ? 6.588 -0.223 4.548 1.00 0.00 31 ARG A N 6
ATOM 3666 C CA . ARG A 1 31 ? 5.952 -1.236 5.396 1.00 0.00 31 ARG A CA 6
ATOM 3667 C C . ARG A 1 31 ? 4.450 -0.980 5.548 1.00 0.00 31 ARG A C 6
ATOM 3668 O O . ARG A 1 31 ? 3.845 -1.318 6.571 1.00 0.00 31 ARG A O 6
ATOM 3689 N N . ARG A 1 32 ? 3.856 -0.375 4.531 1.00 0.00 32 ARG A N 6
ATOM 3690 C CA . ARG A 1 32 ? 2.431 -0.090 4.524 1.00 0.00 32 ARG A CA 6
ATOM 3691 C C . ARG A 1 32 ? 1.848 -0.442 3.165 1.00 0.00 32 ARG A C 6
ATOM 3692 O O . ARG A 1 32 ? 2.585 -0.678 2.212 1.00 0.00 32 ARG A O 6
ATOM 3713 N N . CYS A 1 33 ? 0.532 -0.470 3.082 1.00 0.00 33 CYS A N 6
ATOM 3714 C CA . CYS A 1 33 ? -0.154 -0.818 1.840 1.00 0.00 33 CYS A CA 6
ATOM 3715 C C . CYS A 1 33 ? -0.407 0.404 0.970 1.00 0.00 33 CYS A C 6
ATOM 3716 O O . CYS A 1 33 ? -1.130 0.341 -0.027 1.00 0.00 33 CYS A O 6
ATOM 3723 N N . SER A 1 34 ? 0.174 1.506 1.378 1.00 0.00 34 SER A N 6
ATOM 3724 C CA . SER A 1 34 ? 0.053 2.771 0.669 1.00 0.00 34 SER A CA 6
ATOM 3725 C C . SER A 1 34 ? 0.638 2.674 -0.734 1.00 0.00 34 SER A C 6
ATOM 3726 O O . SER A 1 34 ? 1.667 2.039 -0.936 1.00 0.00 34 SER A O 6
ATOM 3734 N N . LEU A 1 35 ? -0.027 3.308 -1.695 1.00 0.00 35 LEU A N 6
ATOM 3735 C CA . LEU A 1 35 ? 0.436 3.306 -3.077 1.00 0.00 35 LEU A CA 6
ATOM 3736 C C . LEU A 1 35 ? 1.593 4.288 -3.248 1.00 0.00 35 LEU A C 6
ATOM 3737 O O . LEU A 1 35 ? 2.291 4.613 -2.285 1.00 0.00 35 LEU A O 6
ATOM 3753 N N . SER A 1 36 ? 1.790 4.754 -4.469 1.00 0.00 36 SER A N 6
ATOM 3754 C CA . SER A 1 36 ? 2.853 5.704 -4.789 1.00 0.00 36 SER A CA 6
ATOM 3755 C C . SER A 1 36 ? 2.573 7.101 -4.211 1.00 0.00 36 SER A C 6
ATOM 3756 O O . SER A 1 36 ? 2.753 8.112 -4.886 1.00 0.00 36 SER A O 6
ATOM 3764 N N . VAL A 1 37 ? 2.134 7.142 -2.960 1.00 0.00 37 VAL A N 6
ATOM 3765 C CA . VAL A 1 37 ? 1.835 8.395 -2.280 1.00 0.00 37 VAL A CA 6
ATOM 3766 C C . VAL A 1 37 ? 2.567 8.446 -0.951 1.00 0.00 37 VAL A C 6
ATOM 3767 O O . VAL A 1 37 ? 2.289 9.284 -0.097 1.00 0.00 37 VAL A O 6
ATOM 3780 N N . ALA A 1 38 ? 3.510 7.536 -0.797 1.00 0.00 38 ALA A N 6
ATOM 3781 C CA . ALA A 1 38 ? 4.294 7.445 0.419 1.00 0.00 38 ALA A CA 6
ATOM 3782 C C . ALA A 1 38 ? 5.782 7.549 0.106 1.00 0.00 38 ALA A C 6
ATOM 3783 O O . ALA A 1 38 ? 6.373 6.642 -0.489 1.00 0.00 38 ALA A O 6
ATOM 3790 N N . GLN A 1 39 ? 6.369 8.666 0.498 1.00 0.00 39 GLN A N 6
ATOM 3791 C CA . GLN A 1 39 ? 7.782 8.930 0.280 1.00 0.00 39 GLN A CA 6
ATOM 3792 C C . GLN A 1 39 ? 8.233 10.052 1.213 1.00 0.00 39 GLN A C 6
ATOM 3793 O O . GLN A 1 39 ? 9.132 10.831 0.896 1.00 0.00 39 GLN A O 6
ATOM 3807 N N . GLU A 1 40 ? 7.574 10.132 2.360 1.00 0.00 40 GLU A N 6
ATOM 3808 C CA . GLU A 1 40 ? 7.880 11.142 3.362 1.00 0.00 40 GLU A CA 6
ATOM 3809 C C . GLU A 1 40 ? 8.814 10.557 4.417 1.00 0.00 40 GLU A C 6
ATOM 3810 O O . GLU A 1 40 ? 8.618 9.374 4.788 1.00 0.00 40 GLU A O 6
ATOM 3823 N N . MET A 1 1 ? -11.101 9.492 1.162 1.00 0.00 1 MET A N 7
ATOM 3824 C CA . MET A 1 1 ? -11.739 8.164 1.314 1.00 0.00 1 MET A CA 7
ATOM 3825 C C . MET A 1 1 ? -11.295 7.253 0.183 1.00 0.00 1 MET A C 7
ATOM 3826 O O . MET A 1 1 ? -11.302 7.658 -0.977 1.00 0.00 1 MET A O 7
ATOM 3842 N N . THR A 1 2 ? -10.896 6.038 0.522 1.00 0.00 2 THR A N 7
ATOM 3843 C CA . THR A 1 2 ? -10.443 5.083 -0.472 1.00 0.00 2 THR A CA 7
ATOM 3844 C C . THR A 1 2 ? -11.239 3.786 -0.365 1.00 0.00 2 THR A C 7
ATOM 3845 O O . THR A 1 2 ? -11.322 3.190 0.707 1.00 0.00 2 THR A O 7
ATOM 3856 N N . PRO A 1 3 ? -11.853 3.349 -1.477 1.00 0.00 3 PRO A N 7
ATOM 3857 C CA . PRO A 1 3 ? -12.652 2.118 -1.515 1.00 0.00 3 PRO A CA 7
ATOM 3858 C C . PRO A 1 3 ? -11.821 0.879 -1.194 1.00 0.00 3 PRO A C 7
ATOM 3859 O O . PRO A 1 3 ? -12.321 -0.085 -0.619 1.00 0.00 3 PRO A O 7
ATOM 3870 N N . PHE A 1 4 ? -10.537 0.931 -1.539 1.00 0.00 4 PHE A N 7
ATOM 3871 C CA . PHE A 1 4 ? -9.619 -0.184 -1.300 1.00 0.00 4 PHE A CA 7
ATOM 3872 C C . PHE A 1 4 ? -9.192 -0.244 0.167 1.00 0.00 4 PHE A C 7
ATOM 3873 O O . PHE A 1 4 ? -8.057 -0.604 0.484 1.00 0.00 4 PHE A O 7
ATOM 3890 N N . TRP A 1 5 ? -10.104 0.118 1.055 1.00 0.00 5 TRP A N 7
ATOM 3891 C CA . TRP A 1 5 ? -9.835 0.110 2.482 1.00 0.00 5 TRP A CA 7
ATOM 3892 C C . TRP A 1 5 ? -10.927 -0.659 3.226 1.00 0.00 5 TRP A C 7
ATOM 3893 O O . TRP A 1 5 ? -10.759 -1.033 4.389 1.00 0.00 5 TRP A O 7
ATOM 3914 N N . ARG A 1 6 ? -12.041 -0.910 2.548 1.00 0.00 6 ARG A N 7
ATOM 3915 C CA . ARG A 1 6 ? -13.159 -1.628 3.146 1.00 0.00 6 ARG A CA 7
ATOM 3916 C C . ARG A 1 6 ? -13.545 -2.821 2.279 1.00 0.00 6 ARG A C 7
ATOM 3917 O O . ARG A 1 6 ? -13.487 -2.745 1.056 1.00 0.00 6 ARG A O 7
ATOM 3938 N N . GLY A 1 7 ? -13.923 -3.922 2.921 1.00 0.00 7 GLY A N 7
ATOM 3939 C CA . GLY A 1 7 ? -14.320 -5.114 2.188 1.00 0.00 7 GLY A CA 7
ATOM 3940 C C . GLY A 1 7 ? -13.134 -5.885 1.642 1.00 0.00 7 GLY A C 7
ATOM 3941 O O . GLY A 1 7 ? -13.287 -6.762 0.795 1.00 0.00 7 GLY A O 7
ATOM 3945 N N . VAL A 1 8 ? -11.951 -5.563 2.139 1.00 0.00 8 VAL A N 7
ATOM 3946 C CA . VAL A 1 8 ? -10.733 -6.219 1.696 1.00 0.00 8 VAL A CA 7
ATOM 3947 C C . VAL A 1 8 ? -10.491 -7.497 2.490 1.00 0.00 8 VAL A C 7
ATOM 3948 O O . VAL A 1 8 ? -10.648 -7.518 3.709 1.00 0.00 8 VAL A O 7
ATOM 3961 N N . SER A 1 9 ? -10.111 -8.557 1.793 1.00 0.00 9 SER A N 7
ATOM 3962 C CA . SER A 1 9 ? -9.843 -9.844 2.427 1.00 0.00 9 SER A CA 7
ATOM 3963 C C . SER A 1 9 ? -8.357 -9.989 2.721 1.00 0.00 9 SER A C 7
ATOM 3964 O O . SER A 1 9 ? -7.869 -11.048 3.114 1.00 0.00 9 SER A O 7
ATOM 3972 N N . LEU A 1 10 ? -7.663 -8.896 2.528 1.00 0.00 10 LEU A N 7
ATOM 3973 C CA . LEU A 1 10 ? -6.234 -8.819 2.749 1.00 0.00 10 LEU A CA 7
ATOM 3974 C C . LEU A 1 10 ? -5.901 -7.463 3.342 1.00 0.00 10 LEU A C 7
ATOM 3975 O O . LEU A 1 10 ? -6.691 -6.915 4.108 1.00 0.00 10 LEU A O 7
ATOM 3991 N N . ARG A 1 11 ? -4.758 -6.921 3.007 1.00 0.00 11 ARG A N 7
ATOM 3992 C CA . ARG A 1 11 ? -4.356 -5.632 3.550 1.00 0.00 11 ARG A CA 7
ATOM 3993 C C . ARG A 1 11 ? -4.838 -4.490 2.667 1.00 0.00 11 ARG A C 7
ATOM 3994 O O . ARG A 1 11 ? -4.498 -4.415 1.489 1.00 0.00 11 ARG A O 7
ATOM 4015 N N . PRO A 1 12 ? -5.662 -3.603 3.228 1.00 0.00 12 PRO A N 7
ATOM 4016 C CA . PRO A 1 12 ? -6.179 -2.446 2.510 1.00 0.00 12 PRO A CA 7
ATOM 4017 C C . PRO A 1 12 ? -5.124 -1.347 2.404 1.00 0.00 12 PRO A C 7
ATOM 4018 O O . PRO A 1 12 ? -4.054 -1.457 3.001 1.00 0.00 12 PRO A O 7
ATOM 4029 N N . ILE A 1 13 ? -5.424 -0.294 1.659 1.00 0.00 13 ILE A N 7
ATOM 4030 C CA . ILE A 1 13 ? -4.481 0.809 1.475 1.00 0.00 13 ILE A CA 7
ATOM 4031 C C . ILE A 1 13 ? -4.045 1.418 2.804 1.00 0.00 13 ILE A C 7
ATOM 4032 O O . ILE A 1 13 ? -2.854 1.572 3.065 1.00 0.00 13 ILE A O 7
ATOM 4048 N N . GLY A 1 14 ? -5.007 1.737 3.645 1.00 0.00 14 GLY A N 7
ATOM 4049 C CA . GLY A 1 14 ? -4.700 2.320 4.933 1.00 0.00 14 GLY A CA 7
ATOM 4050 C C . GLY A 1 14 ? -4.334 1.275 5.966 1.00 0.00 14 GLY A C 7
ATOM 4051 O O . GLY A 1 14 ? -4.908 1.248 7.055 1.00 0.00 14 GLY A O 7
ATOM 4055 N N . ALA A 1 15 ? -3.406 0.391 5.618 1.00 0.00 15 ALA A N 7
ATOM 4056 C CA . ALA A 1 15 ? -2.968 -0.647 6.546 1.00 0.00 15 ALA A CA 7
ATOM 4057 C C . ALA A 1 15 ? -1.462 -0.860 6.484 1.00 0.00 15 ALA A C 7
ATOM 4058 O O . ALA A 1 15 ? -0.760 -0.204 5.714 1.00 0.00 15 ALA A O 7
ATOM 4065 N N . SER A 1 16 ? -0.976 -1.781 7.309 1.00 0.00 16 SER A N 7
ATOM 4066 C CA . SER A 1 16 ? 0.441 -2.105 7.352 1.00 0.00 16 SER A CA 7
ATOM 4067 C C . SER A 1 16 ? 0.750 -3.205 6.342 1.00 0.00 16 SER A C 7
ATOM 4068 O O . SER A 1 16 ? -0.165 -3.837 5.819 1.00 0.00 16 SER A O 7
ATOM 4076 N N . CYS A 1 17 ? 2.029 -3.446 6.077 1.00 0.00 17 CYS A N 7
ATOM 4077 C CA . CYS A 1 17 ? 2.408 -4.455 5.098 1.00 0.00 17 CYS A CA 7
ATOM 4078 C C . CYS A 1 17 ? 3.859 -4.895 5.252 1.00 0.00 17 CYS A C 7
ATOM 4079 O O . CYS A 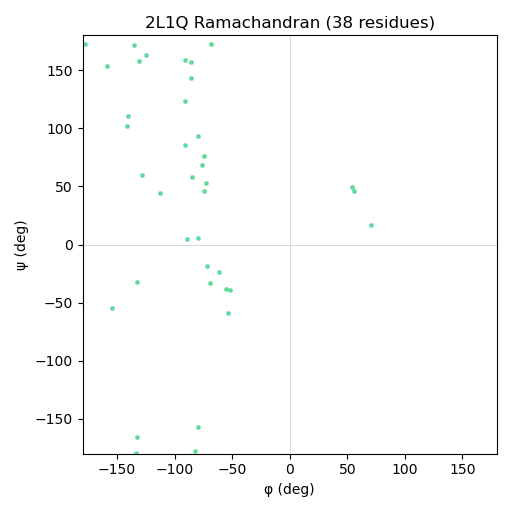1 17 ? 4.671 -4.229 5.896 1.00 0.00 17 CYS A O 7
ATOM 4086 N N . ARG A 1 18 ? 4.147 -6.046 4.678 1.00 0.00 18 ARG A N 7
ATOM 4087 C CA . ARG A 1 18 ? 5.487 -6.624 4.662 1.00 0.00 18 ARG A CA 7
ATOM 4088 C C . ARG A 1 18 ? 5.823 -7.074 3.235 1.00 0.00 18 ARG A C 7
ATOM 4089 O O . ARG A 1 18 ? 6.994 -7.133 2.851 1.00 0.00 18 ARG A O 7
ATOM 4110 N N . ASP A 1 19 ? 4.782 -7.381 2.466 1.00 0.00 19 ASP A N 7
ATOM 4111 C CA . ASP A 1 19 ? 4.918 -7.828 1.081 1.00 0.00 19 ASP A CA 7
ATOM 4112 C C . ASP A 1 19 ? 3.795 -7.225 0.257 1.00 0.00 19 ASP A C 7
ATOM 4113 O O . ASP A 1 19 ? 2.657 -7.183 0.717 1.00 0.00 19 ASP A O 7
ATOM 4122 N N . ASP A 1 20 ? 4.095 -6.772 -0.955 1.00 0.00 20 ASP A N 7
ATOM 4123 C CA . ASP A 1 20 ? 3.081 -6.160 -1.815 1.00 0.00 20 ASP A CA 7
ATOM 4124 C C . ASP A 1 20 ? 1.883 -7.077 -1.986 1.00 0.00 20 ASP A C 7
ATOM 4125 O O . ASP A 1 20 ? 0.745 -6.618 -2.084 1.00 0.00 20 ASP A O 7
ATOM 4134 N N . SER A 1 21 ? 2.149 -8.380 -1.999 1.00 0.00 21 SER A N 7
ATOM 4135 C CA . SER A 1 21 ? 1.107 -9.390 -2.155 1.00 0.00 21 SER A CA 7
ATOM 4136 C C . SER A 1 21 ? 0.084 -9.319 -1.019 1.00 0.00 21 SER A C 7
ATOM 4137 O O . SER A 1 21 ? -1.028 -9.829 -1.143 1.00 0.00 21 SER A O 7
ATOM 4145 N N . GLU A 1 22 ? 0.467 -8.681 0.079 1.00 0.00 22 GLU A N 7
ATOM 4146 C CA . GLU A 1 22 ? -0.417 -8.523 1.221 1.00 0.00 22 GLU A CA 7
ATOM 4147 C C . GLU A 1 22 ? -1.413 -7.405 0.969 1.00 0.00 22 GLU A C 7
ATOM 4148 O O . GLU A 1 22 ? -2.559 -7.472 1.412 1.00 0.00 22 GLU A O 7
ATOM 4160 N N . CYS A 1 23 ? -0.974 -6.386 0.241 1.00 0.00 23 CYS A N 7
ATOM 4161 C CA . CYS A 1 23 ? -1.815 -5.233 -0.028 1.00 0.00 23 CYS A CA 7
ATOM 4162 C C . CYS A 1 23 ? -2.693 -5.454 -1.244 1.00 0.00 23 CYS A C 7
ATOM 4163 O O . CYS A 1 23 ? -2.246 -5.968 -2.268 1.00 0.00 23 CYS A O 7
ATOM 4170 N N . ILE A 1 24 ? -3.947 -5.058 -1.104 1.00 0.00 24 ILE A N 7
ATOM 4171 C CA . ILE A 1 24 ? -4.935 -5.153 -2.170 1.00 0.00 24 ILE A CA 7
ATOM 4172 C C . ILE A 1 24 ? -4.448 -4.441 -3.432 1.00 0.00 24 ILE A C 7
ATOM 4173 O O . ILE A 1 24 ? -4.708 -4.874 -4.552 1.00 0.00 24 ILE A O 7
ATOM 4189 N N . THR A 1 25 ? -3.733 -3.350 -3.225 1.00 0.00 25 THR A N 7
ATOM 4190 C CA . THR A 1 25 ? -3.191 -2.554 -4.315 1.00 0.00 25 THR A CA 7
ATOM 4191 C C . THR A 1 25 ? -1.842 -3.083 -4.810 1.00 0.00 25 THR A C 7
ATOM 4192 O O . THR A 1 25 ? -1.304 -2.579 -5.795 1.00 0.00 25 THR A O 7
ATOM 4203 N N . ARG A 1 26 ? -1.309 -4.099 -4.122 1.00 0.00 26 ARG A N 7
ATOM 4204 C CA . ARG A 1 26 ? -0.012 -4.692 -4.471 1.00 0.00 26 ARG A CA 7
ATOM 4205 C C . ARG A 1 26 ? 1.088 -3.633 -4.445 1.00 0.00 26 ARG A C 7
ATOM 4206 O O . ARG A 1 26 ? 2.005 -3.652 -5.263 1.00 0.00 26 ARG A O 7
ATOM 4227 N N . LEU A 1 27 ? 0.984 -2.709 -3.499 1.00 0.00 27 LEU A N 7
ATOM 4228 C CA . LEU A 1 27 ? 1.965 -1.645 -3.360 1.00 0.00 27 LEU A CA 7
ATOM 4229 C C . LEU A 1 27 ? 2.391 -1.507 -1.904 1.00 0.00 27 LEU A C 7
ATOM 4230 O O . LEU A 1 27 ? 1.745 -0.809 -1.119 1.00 0.00 27 LEU A O 7
ATOM 4246 N N . CYS A 1 28 ? 3.462 -2.194 -1.550 1.00 0.00 28 CYS A N 7
ATOM 4247 C CA . CYS A 1 28 ? 3.988 -2.158 -0.197 1.00 0.00 28 CYS A CA 7
ATOM 4248 C C . CYS A 1 28 ? 5.029 -1.050 -0.080 1.00 0.00 28 CYS A C 7
ATOM 4249 O O . CYS A 1 28 ? 5.991 -1.008 -0.846 1.00 0.00 28 CYS A O 7
ATOM 4256 N N . ARG A 1 29 ? 4.840 -0.147 0.871 1.00 0.00 29 ARG A N 7
ATOM 4257 C CA . ARG A 1 29 ? 5.762 0.962 1.043 1.00 0.00 29 ARG A CA 7
ATOM 4258 C C . ARG A 1 29 ? 5.945 1.341 2.508 1.00 0.00 29 ARG A C 7
ATOM 4259 O O . ARG A 1 29 ? 4.977 1.621 3.214 1.00 0.00 29 ARG A O 7
ATOM 4280 N N . LYS A 1 30 ? 7.198 1.322 2.958 1.00 0.00 30 LYS A N 7
ATOM 4281 C CA . LYS A 1 30 ? 7.558 1.710 4.324 1.00 0.00 30 LYS A CA 7
ATOM 4282 C C . LYS A 1 30 ? 6.800 0.897 5.372 1.00 0.00 30 LYS A C 7
ATOM 4283 O O . LYS A 1 30 ? 6.300 1.454 6.354 1.00 0.00 30 LYS A O 7
ATOM 4302 N N . ARG A 1 31 ? 6.707 -0.413 5.142 1.00 0.00 31 ARG A N 7
ATOM 4303 C CA . ARG A 1 31 ? 6.028 -1.331 6.066 1.00 0.00 31 ARG A CA 7
ATOM 4304 C C . ARG A 1 31 ? 4.513 -1.075 6.102 1.00 0.00 31 ARG A C 7
ATOM 4305 O O . ARG A 1 31 ? 3.808 -1.532 7.003 1.00 0.00 31 ARG A O 7
ATOM 4326 N N . ARG A 1 32 ? 4.012 -0.347 5.116 1.00 0.00 32 ARG A N 7
ATOM 4327 C CA . ARG A 1 32 ? 2.588 -0.044 5.032 1.00 0.00 32 ARG A CA 7
ATOM 4328 C C . ARG A 1 32 ? 2.110 -0.204 3.598 1.00 0.00 32 ARG A C 7
ATOM 4329 O O . ARG A 1 32 ? 2.918 -0.390 2.691 1.00 0.00 32 ARG A O 7
ATOM 4350 N N . CYS A 1 33 ? 0.807 -0.154 3.396 1.00 0.00 33 CYS A N 7
ATOM 4351 C CA . CYS A 1 33 ? 0.252 -0.265 2.059 1.00 0.00 33 CYS A CA 7
ATOM 4352 C C . CYS A 1 33 ? 0.152 1.119 1.437 1.00 0.00 33 CYS A C 7
ATOM 4353 O O . CYS A 1 33 ? 0.222 2.132 2.137 1.00 0.00 33 CYS A O 7
ATOM 4360 N N . SER A 1 34 ? 0.005 1.166 0.127 1.00 0.00 34 SER A N 7
ATOM 4361 C CA . SER A 1 34 ? -0.089 2.429 -0.589 1.00 0.00 34 SER A CA 7
ATOM 4362 C C . SER A 1 34 ? -0.766 2.240 -1.938 1.00 0.00 34 SER A C 7
ATOM 4363 O O . SER A 1 34 ? -1.284 1.170 -2.251 1.00 0.00 34 SER A O 7
ATOM 4371 N N . LEU A 1 35 ? -0.744 3.303 -2.716 1.00 0.00 35 LEU A N 7
A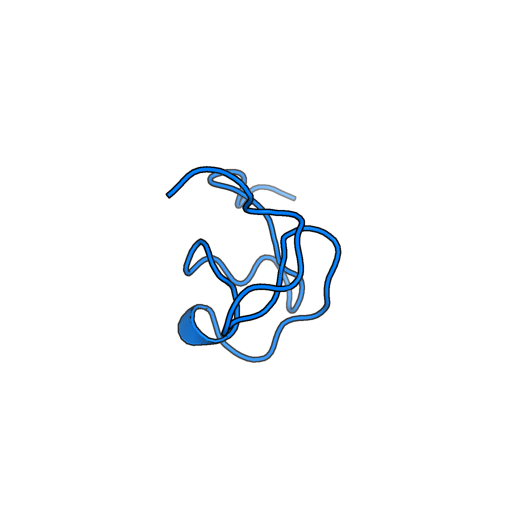TOM 4372 C CA . LEU A 1 35 ? -1.320 3.345 -4.044 1.00 0.00 35 LEU A CA 7
ATOM 4373 C C . LEU A 1 35 ? -0.640 4.498 -4.766 1.00 0.00 35 LEU A C 7
ATOM 4374 O O . LEU A 1 35 ? 0.185 5.182 -4.157 1.00 0.00 35 LEU A O 7
ATOM 4390 N N . SER A 1 36 ? -0.948 4.714 -6.033 1.00 0.00 36 SER A N 7
ATOM 4391 C CA . SER A 1 36 ? -0.360 5.816 -6.781 1.00 0.00 36 SER A CA 7
ATOM 4392 C C . SER A 1 36 ? -0.991 7.138 -6.335 1.00 0.00 36 SER A C 7
ATOM 4393 O O . SER A 1 36 ? -1.529 7.893 -7.142 1.00 0.00 36 SER A O 7
ATOM 4401 N N . VAL A 1 37 ? -0.919 7.395 -5.035 1.00 0.00 37 VAL A N 7
ATOM 4402 C CA . VAL A 1 37 ? -1.498 8.594 -4.440 1.00 0.00 37 VAL A CA 7
ATOM 4403 C C . VAL A 1 37 ? -0.438 9.449 -3.764 1.00 0.00 37 VAL A C 7
ATOM 4404 O O . VAL A 1 37 ? -0.751 10.397 -3.047 1.00 0.00 37 VAL A O 7
ATOM 4417 N N . ALA A 1 38 ? 0.812 9.107 -4.016 1.00 0.00 38 ALA A N 7
ATOM 4418 C CA . ALA A 1 38 ? 1.948 9.814 -3.438 1.00 0.00 38 ALA A CA 7
ATOM 4419 C C . ALA A 1 38 ? 3.242 9.260 -4.002 1.00 0.00 38 ALA A C 7
ATOM 4420 O O . ALA A 1 38 ? 3.229 8.257 -4.714 1.00 0.00 38 ALA A O 7
ATOM 4427 N N . GLN A 1 39 ? 4.352 9.913 -3.687 1.00 0.00 39 GLN A N 7
ATOM 4428 C CA . GLN A 1 39 ? 5.650 9.464 -4.157 1.00 0.00 39 GLN A CA 7
ATOM 4429 C C . GLN A 1 39 ? 6.354 8.682 -3.057 1.00 0.00 39 GLN A C 7
ATOM 4430 O O . GLN A 1 39 ? 5.810 8.521 -1.959 1.00 0.00 39 GLN A O 7
ATOM 4444 N N . GLU A 1 40 ? 7.548 8.188 -3.353 1.00 0.00 40 GLU A N 7
ATOM 4445 C CA . GLU A 1 40 ? 8.315 7.401 -2.400 1.00 0.00 40 GLU A CA 7
ATOM 4446 C C . GLU A 1 40 ? 8.865 8.286 -1.292 1.00 0.00 40 GLU A C 7
ATOM 4447 O O . GLU A 1 40 ? 9.643 9.206 -1.599 1.00 0.00 40 GLU A O 7
ATOM 4460 N N . MET A 1 1 ? -13.719 3.136 -6.055 1.00 0.00 1 MET A N 8
ATOM 4461 C CA . MET A 1 1 ? -14.162 2.699 -7.400 1.00 0.00 1 MET A CA 8
ATOM 4462 C C . MET A 1 1 ? -13.604 1.316 -7.703 1.00 0.00 1 MET A C 8
ATOM 4463 O O . MET A 1 1 ? -14.154 0.319 -7.248 1.00 0.00 1 MET A O 8
ATOM 4479 N N . THR A 1 2 ? -12.502 1.261 -8.445 1.00 0.00 2 THR A N 8
ATOM 4480 C CA . THR A 1 2 ? -11.871 -0.003 -8.790 1.00 0.00 2 THR A CA 8
ATOM 4481 C C . THR A 1 2 ? -11.329 -0.715 -7.541 1.00 0.00 2 THR A C 8
ATOM 4482 O O . THR A 1 2 ? -11.708 -1.851 -7.269 1.00 0.00 2 THR A O 8
ATOM 4493 N N . PRO A 1 3 ? -10.434 -0.070 -6.756 1.00 0.00 3 PRO A N 8
ATOM 4494 C CA . PRO A 1 3 ? -9.895 -0.677 -5.543 1.00 0.00 3 PRO A CA 8
ATOM 4495 C C . PRO A 1 3 ? -10.921 -0.662 -4.413 1.00 0.00 3 PRO A C 8
ATOM 4496 O O . PRO A 1 3 ? -11.432 0.397 -4.036 1.00 0.00 3 PRO A O 8
ATOM 4507 N N . PHE A 1 4 ? -11.228 -1.836 -3.888 1.00 0.00 4 PHE A N 8
ATOM 4508 C CA . PHE A 1 4 ? -12.193 -1.963 -2.808 1.00 0.00 4 PHE A CA 8
ATOM 4509 C C . PHE A 1 4 ? -11.479 -2.086 -1.470 1.00 0.00 4 PHE A C 8
ATOM 4510 O O . PHE A 1 4 ? -11.488 -3.141 -0.839 1.00 0.00 4 PHE A O 8
ATOM 4527 N N . TRP A 1 5 ? -10.865 -0.992 -1.036 1.00 0.00 5 TRP A N 8
ATOM 4528 C CA . TRP A 1 5 ? -10.139 -0.968 0.233 1.00 0.00 5 TRP A CA 8
ATOM 4529 C C . TRP A 1 5 ? -11.095 -1.011 1.429 1.00 0.00 5 TRP A C 8
ATOM 4530 O O . TRP A 1 5 ? -10.678 -0.890 2.581 1.00 0.00 5 TRP A O 8
ATOM 4551 N N . ARG A 1 6 ? -12.380 -1.174 1.148 1.00 0.00 6 ARG A N 8
ATOM 4552 C CA . ARG A 1 6 ? -13.386 -1.247 2.194 1.00 0.00 6 ARG A CA 8
ATOM 4553 C C . ARG A 1 6 ? -13.999 -2.640 2.251 1.00 0.00 6 ARG A C 8
ATOM 4554 O O . ARG A 1 6 ? -14.882 -2.904 3.065 1.00 0.00 6 ARG A O 8
ATOM 4575 N N . GLY A 1 7 ? -13.514 -3.526 1.390 1.00 0.00 7 GLY A N 8
ATOM 4576 C CA . GLY A 1 7 ? -14.019 -4.882 1.350 1.00 0.00 7 GLY A CA 8
ATOM 4577 C C . GLY A 1 7 ? -13.149 -5.781 0.498 1.00 0.00 7 GLY A C 8
ATOM 4578 O O . GLY A 1 7 ? -13.450 -6.023 -0.669 1.00 0.00 7 GLY A O 8
ATOM 4582 N N . VAL A 1 8 ? -12.061 -6.265 1.078 1.00 0.00 8 VAL A N 8
ATOM 4583 C CA . VAL A 1 8 ? -11.138 -7.134 0.370 1.00 0.00 8 VAL A CA 8
ATOM 4584 C C . VAL A 1 8 ? -10.499 -8.124 1.340 1.00 0.00 8 VAL A C 8
ATOM 4585 O O . VAL A 1 8 ? -10.449 -7.882 2.544 1.00 0.00 8 VAL A O 8
ATOM 4598 N N . SER A 1 9 ? -10.019 -9.234 0.804 1.00 0.00 9 SER A N 8
ATOM 4599 C CA . SER A 1 9 ? -9.388 -10.274 1.607 1.00 0.00 9 SER A CA 8
ATOM 4600 C C . SER A 1 9 ? -7.899 -10.010 1.775 1.00 0.00 9 SER A C 8
ATOM 4601 O O . SER A 1 9 ? -7.139 -10.861 2.240 1.00 0.00 9 SER A O 8
ATOM 4609 N N . LEU A 1 10 ? -7.501 -8.817 1.402 1.00 0.00 10 LEU A N 8
ATOM 4610 C CA . LEU A 1 10 ? -6.127 -8.399 1.490 1.00 0.00 10 LEU A CA 8
ATOM 4611 C C . LEU A 1 10 ? -6.018 -7.224 2.444 1.00 0.00 10 LEU A C 8
ATOM 4612 O O . LEU A 1 10 ? -6.951 -6.919 3.184 1.00 0.00 10 LEU A O 8
ATOM 4628 N N . ARG A 1 11 ? -4.877 -6.586 2.431 1.00 0.00 11 ARG A N 8
ATOM 4629 C CA . ARG A 1 11 ? -4.621 -5.445 3.287 1.00 0.00 11 ARG A CA 8
ATOM 4630 C C . ARG A 1 11 ? -5.001 -4.152 2.575 1.00 0.00 11 ARG A C 8
ATOM 4631 O O . ARG A 1 11 ? -4.470 -3.844 1.505 1.00 0.00 11 ARG A O 8
ATOM 4652 N N . PRO A 1 12 ? -5.952 -3.398 3.146 1.00 0.00 12 PRO A N 8
ATOM 4653 C CA . PRO A 1 12 ? -6.407 -2.127 2.578 1.00 0.00 12 PRO A CA 8
ATOM 4654 C C . PRO A 1 12 ? -5.314 -1.062 2.612 1.00 0.00 12 PRO A C 8
ATOM 4655 O O . PRO A 1 12 ? -4.259 -1.264 3.212 1.00 0.00 12 PRO A O 8
ATOM 4666 N N . ILE A 1 13 ? -5.574 0.072 1.977 1.00 0.00 13 ILE A N 8
ATOM 4667 C CA . ILE A 1 13 ? -4.606 1.163 1.926 1.00 0.00 13 ILE A CA 8
ATOM 4668 C C . ILE A 1 13 ? -4.193 1.620 3.324 1.00 0.00 13 ILE A C 8
ATOM 4669 O O . ILE A 1 13 ? -3.006 1.768 3.612 1.00 0.00 13 ILE A O 8
ATOM 4685 N N . GLY A 1 14 ? -5.165 1.816 4.190 1.00 0.00 14 GLY A N 8
ATOM 4686 C CA . GLY A 1 14 ? -4.879 2.253 5.543 1.00 0.00 14 GLY A CA 8
ATOM 4687 C C . GLY A 1 14 ? -4.450 1.116 6.455 1.00 0.00 14 GLY A C 8
ATOM 4688 O O . GLY A 1 14 ? -4.894 1.036 7.596 1.00 0.00 14 GLY A O 8
ATOM 4692 N N . ALA A 1 15 ? -3.591 0.234 5.958 1.00 0.00 15 ALA A N 8
ATOM 4693 C CA . ALA A 1 15 ? -3.120 -0.888 6.762 1.00 0.00 15 ALA A CA 8
ATOM 4694 C C . ALA A 1 15 ? -1.608 -1.043 6.693 1.00 0.00 15 ALA A C 8
ATOM 4695 O O . ALA A 1 15 ? -0.928 -0.349 5.928 1.00 0.00 15 ALA A O 8
ATOM 4702 N N . SER A 1 16 ? -1.089 -1.953 7.509 1.00 0.00 16 SER A N 8
ATOM 4703 C CA . SER A 1 16 ? 0.334 -2.237 7.538 1.00 0.00 16 SER A CA 8
ATOM 4704 C C . SER A 1 16 ? 0.671 -3.263 6.467 1.00 0.00 16 SER A C 8
ATOM 4705 O O . SER A 1 16 ? -0.228 -3.896 5.913 1.00 0.00 16 SER A O 8
ATOM 4713 N N . CYS A 1 17 ? 1.949 -3.442 6.183 1.00 0.00 17 CYS A N 8
ATOM 4714 C CA . CYS A 1 17 ? 2.355 -4.380 5.154 1.00 0.00 17 CYS A CA 8
ATOM 4715 C C . CYS A 1 17 ? 3.668 -5.076 5.494 1.00 0.00 17 CYS A C 8
ATOM 4716 O O . CYS A 1 17 ? 4.440 -4.617 6.340 1.00 0.00 17 CYS A O 8
ATOM 4723 N N . ARG A 1 18 ? 3.880 -6.197 4.825 1.00 0.00 18 ARG A N 8
ATOM 4724 C CA . ARG A 1 18 ? 5.087 -7.010 4.965 1.00 0.00 18 ARG A CA 8
ATOM 4725 C C . ARG A 1 18 ? 5.597 -7.421 3.579 1.00 0.00 18 ARG A C 8
ATOM 4726 O O . ARG A 1 18 ? 6.787 -7.662 3.389 1.00 0.00 18 ARG A O 8
ATOM 4747 N N . ASP A 1 19 ? 4.671 -7.488 2.621 1.00 0.00 19 ASP A N 8
ATOM 4748 C CA . ASP A 1 19 ? 4.964 -7.854 1.237 1.00 0.00 19 ASP A CA 8
ATOM 4749 C C . ASP A 1 19 ? 3.900 -7.224 0.350 1.00 0.00 19 ASP A C 8
ATOM 4750 O O . ASP A 1 19 ? 2.746 -7.116 0.771 1.00 0.00 19 ASP A O 8
ATOM 4759 N N . ASP A 1 20 ? 4.262 -6.816 -0.861 1.00 0.00 20 ASP A N 8
ATOM 4760 C CA . ASP A 1 20 ? 3.308 -6.171 -1.770 1.00 0.00 20 ASP A CA 8
ATOM 4761 C C . ASP A 1 20 ? 2.053 -7.011 -1.959 1.00 0.00 20 ASP A C 8
ATOM 4762 O O . ASP A 1 20 ? 0.946 -6.476 -2.021 1.00 0.00 20 ASP A O 8
ATOM 4771 N N . SER A 1 21 ? 2.229 -8.329 -2.019 1.00 0.00 21 SER A N 8
ATOM 4772 C CA . SER A 1 21 ? 1.120 -9.256 -2.230 1.00 0.00 21 SER A CA 8
ATOM 4773 C C . SER A 1 21 ? 0.074 -9.155 -1.124 1.00 0.00 21 SER A C 8
ATOM 4774 O O . SER A 1 21 ? -1.072 -9.563 -1.307 1.00 0.00 21 SER A O 8
ATOM 4782 N N . GLU A 1 22 ? 0.467 -8.615 0.020 1.00 0.00 22 GLU A N 8
ATOM 4783 C CA . GLU A 1 22 ? -0.453 -8.453 1.130 1.00 0.00 22 GLU A CA 8
ATOM 4784 C C . GLU A 1 22 ? -1.365 -7.265 0.883 1.00 0.00 22 GLU A C 8
ATOM 4785 O O . GLU A 1 22 ? -2.529 -7.272 1.279 1.00 0.00 22 GLU A O 8
ATOM 4797 N N . CYS A 1 23 ? -0.837 -6.257 0.206 1.00 0.00 23 CYS A N 8
ATOM 4798 C CA . CYS A 1 23 ? -1.602 -5.057 -0.083 1.00 0.00 23 CYS A CA 8
ATOM 4799 C C . CYS A 1 23 ? -2.536 -5.292 -1.256 1.00 0.00 23 CYS A C 8
ATOM 4800 O O . CYS A 1 23 ? -2.168 -5.931 -2.241 1.00 0.00 23 CYS A O 8
ATOM 4807 N N . ILE A 1 24 ? -3.740 -4.757 -1.134 1.00 0.00 24 ILE A N 8
ATOM 4808 C CA . ILE A 1 24 ? -4.769 -4.882 -2.160 1.00 0.00 24 ILE A CA 8
ATOM 4809 C C . ILE A 1 24 ? -4.272 -4.433 -3.537 1.00 0.00 24 ILE A C 8
ATOM 4810 O O . ILE A 1 24 ? -4.600 -5.039 -4.554 1.00 0.00 24 ILE A O 8
ATOM 4826 N N . THR A 1 25 ? -3.480 -3.375 -3.561 1.00 0.00 25 THR A N 8
ATOM 4827 C CA . THR A 1 25 ? -2.954 -2.843 -4.813 1.00 0.00 25 THR A CA 8
ATOM 4828 C C . THR A 1 25 ? -1.525 -3.307 -5.099 1.00 0.00 25 THR A C 8
ATOM 4829 O O . THR A 1 25 ? -0.870 -2.781 -5.997 1.00 0.00 25 THR A O 8
ATOM 4840 N N . ARG A 1 26 ? -1.061 -4.299 -4.336 1.00 0.00 26 ARG A N 8
ATOM 4841 C CA . ARG A 1 26 ? 0.292 -4.851 -4.488 1.00 0.00 26 ARG A CA 8
ATOM 4842 C C . ARG A 1 26 ? 1.359 -3.753 -4.492 1.00 0.00 26 ARG A C 8
ATOM 4843 O O . ARG A 1 26 ? 2.163 -3.650 -5.417 1.00 0.00 26 ARG A O 8
ATOM 4864 N N . LEU A 1 27 ? 1.355 -2.934 -3.452 1.00 0.00 27 LEU A N 8
ATOM 4865 C CA . LEU A 1 27 ? 2.327 -1.859 -3.320 1.00 0.00 27 LEU A CA 8
ATOM 4866 C C . LEU A 1 27 ? 2.687 -1.677 -1.852 1.00 0.00 27 LEU A C 8
ATOM 4867 O O . LEU A 1 27 ? 1.990 -0.979 -1.105 1.00 0.00 27 LEU A O 8
ATOM 4883 N N . CYS A 1 28 ? 3.763 -2.327 -1.445 1.00 0.00 28 CYS A N 8
ATOM 4884 C CA . CYS A 1 28 ? 4.231 -2.274 -0.073 1.00 0.00 28 CYS A CA 8
ATOM 4885 C C . CYS A 1 28 ? 5.210 -1.119 0.109 1.00 0.00 28 CYS A C 8
ATOM 4886 O O . CYS A 1 28 ? 6.419 -1.272 -0.066 1.00 0.00 28 CYS A O 8
ATOM 4893 N N . ARG A 1 29 ? 4.684 0.040 0.472 1.00 0.00 29 ARG A N 8
ATOM 4894 C CA . ARG A 1 29 ? 5.509 1.220 0.652 1.00 0.00 29 ARG A CA 8
ATOM 4895 C C . ARG A 1 29 ? 5.811 1.476 2.125 1.00 0.00 29 ARG A C 8
ATOM 4896 O O . ARG A 1 29 ? 4.901 1.677 2.927 1.00 0.00 29 ARG A O 8
ATOM 4917 N N . LYS A 1 30 ? 7.103 1.428 2.459 1.00 0.00 30 LYS A N 8
ATOM 4918 C CA . LYS A 1 30 ? 7.620 1.683 3.811 1.00 0.00 30 LYS A CA 8
ATOM 4919 C C . LYS A 1 30 ? 6.879 0.891 4.887 1.00 0.00 30 LYS A C 8
ATOM 4920 O O . LYS A 1 30 ? 6.483 1.435 5.921 1.00 0.00 30 LYS A O 8
ATOM 4939 N N . ARG A 1 31 ? 6.704 -0.401 4.619 1.00 0.00 31 ARG A N 8
ATOM 4940 C CA . ARG A 1 31 ? 6.047 -1.328 5.553 1.00 0.00 31 ARG A CA 8
ATOM 4941 C C . ARG A 1 31 ? 4.557 -1.004 5.723 1.00 0.00 31 ARG A C 8
ATOM 4942 O O . ARG A 1 31 ? 3.923 -1.395 6.710 1.00 0.00 31 ARG A O 8
ATOM 4963 N N . ARG A 1 32 ? 3.999 -0.286 4.765 1.00 0.00 32 ARG A N 8
ATOM 4964 C CA . ARG A 1 32 ? 2.592 0.069 4.799 1.00 0.00 32 ARG A CA 8
ATOM 4965 C C . ARG A 1 32 ? 1.979 -0.119 3.429 1.00 0.00 32 ARG A C 8
ATOM 4966 O O . ARG A 1 32 ? 2.684 -0.214 2.426 1.00 0.00 32 ARG A O 8
ATOM 4987 N N . CYS A 1 33 ? 0.668 -0.186 3.395 1.00 0.00 33 CYS A N 8
ATOM 4988 C CA . CYS A 1 33 ? -0.037 -0.359 2.140 1.00 0.00 33 CYS A CA 8
ATOM 4989 C C . CYS A 1 33 ? -0.404 0.984 1.537 1.00 0.00 33 CYS A C 8
ATOM 4990 O O . CYS A 1 33 ? -0.457 2.005 2.229 1.00 0.00 33 CYS A O 8
ATOM 4997 N N . SER A 1 34 ? -0.670 0.963 0.246 1.00 0.00 34 SER A N 8
ATOM 4998 C CA . SER A 1 34 ? -1.031 2.155 -0.498 1.00 0.00 34 SER A CA 8
ATOM 4999 C C . SER A 1 34 ? -1.596 1.761 -1.855 1.00 0.00 34 SER A C 8
ATOM 5000 O O . SER A 1 34 ? -1.521 0.594 -2.243 1.00 0.00 34 SER A O 8
ATOM 5008 N N . LEU A 1 35 ? -2.180 2.721 -2.557 1.00 0.00 35 LEU A N 8
ATOM 5009 C CA . LEU A 1 35 ? -2.742 2.473 -3.877 1.00 0.00 35 LEU A CA 8
ATOM 5010 C C . LEU A 1 35 ? -1.645 2.596 -4.921 1.00 0.00 35 LEU A C 8
ATOM 5011 O O . LEU A 1 35 ? -0.483 2.314 -4.634 1.00 0.00 35 LEU A O 8
ATOM 5027 N N . SER A 1 36 ? -2.012 2.986 -6.124 1.00 0.00 36 SER A N 8
ATOM 5028 C CA . SER A 1 36 ? -1.050 3.171 -7.203 1.00 0.00 36 SER A CA 8
ATOM 5029 C C . SER A 1 36 ? -0.193 4.417 -6.948 1.00 0.00 36 SER A C 8
ATOM 5030 O O . SER A 1 36 ? -0.290 5.412 -7.660 1.00 0.00 36 SER A O 8
ATOM 5038 N N . VAL A 1 37 ? 0.637 4.337 -5.916 1.00 0.00 37 VAL A N 8
ATOM 5039 C CA . VAL A 1 37 ? 1.515 5.421 -5.516 1.00 0.00 37 VAL A CA 8
ATOM 5040 C C . VAL A 1 37 ? 2.845 4.840 -5.056 1.00 0.00 37 VAL A C 8
ATOM 5041 O O . VAL A 1 37 ? 3.051 4.566 -3.875 1.00 0.00 37 VAL A O 8
ATOM 5054 N N . ALA A 1 38 ? 3.727 4.613 -6.007 1.00 0.00 38 ALA A N 8
ATOM 5055 C CA . ALA A 1 38 ? 5.035 4.046 -5.722 1.00 0.00 38 ALA A CA 8
ATOM 5056 C C . ALA A 1 38 ? 6.032 5.132 -5.335 1.00 0.00 38 ALA A C 8
ATOM 5057 O O . ALA A 1 38 ? 6.713 5.030 -4.311 1.00 0.00 38 ALA A O 8
ATOM 5064 N N . GLN A 1 39 ? 6.102 6.177 -6.144 1.00 0.00 39 GLN A N 8
ATOM 5065 C CA . GLN A 1 39 ? 7.022 7.277 -5.891 1.00 0.00 39 GLN A CA 8
ATOM 5066 C C . GLN A 1 39 ? 6.258 8.575 -5.673 1.00 0.00 39 GLN A C 8
ATOM 5067 O O . GLN A 1 39 ? 6.842 9.607 -5.343 1.00 0.00 39 GLN A O 8
ATOM 5081 N N . GLU A 1 40 ? 4.950 8.508 -5.863 1.00 0.00 40 GLU A N 8
ATOM 5082 C CA . GLU A 1 40 ? 4.085 9.661 -5.688 1.00 0.00 40 GLU A CA 8
ATOM 5083 C C . GLU A 1 40 ? 3.323 9.551 -4.368 1.00 0.00 40 GLU A C 8
ATOM 5084 O O . GLU A 1 40 ? 3.958 9.186 -3.354 1.00 0.00 40 GLU A O 8
ATOM 5097 N N . MET A 1 1 ? -15.128 9.433 7.246 1.00 0.00 1 MET A N 9
ATOM 5098 C CA . MET A 1 1 ? -13.781 9.233 6.664 1.00 0.00 1 MET A CA 9
ATOM 5099 C C . MET A 1 1 ? -13.910 8.918 5.183 1.00 0.00 1 MET A C 9
ATOM 5100 O O . MET A 1 1 ? -14.966 8.475 4.735 1.00 0.00 1 MET A O 9
ATOM 5116 N N . THR A 1 2 ? -12.848 9.162 4.433 1.00 0.00 2 THR A N 9
ATOM 5117 C CA . THR A 1 2 ? -12.842 8.904 3.004 1.00 0.00 2 THR A CA 9
ATOM 5118 C C . THR A 1 2 ? -12.588 7.424 2.724 1.00 0.00 2 THR A C 9
ATOM 5119 O O . THR A 1 2 ? -11.624 6.849 3.234 1.00 0.00 2 THR A O 9
ATOM 5130 N N . PRO A 1 3 ? -13.457 6.786 1.923 1.00 0.00 3 PRO A N 9
ATOM 5131 C CA . PRO A 1 3 ? -13.334 5.368 1.570 1.00 0.00 3 PRO A CA 9
ATOM 5132 C C . PRO A 1 3 ? -12.213 5.118 0.561 1.00 0.00 3 PRO A C 9
ATOM 5133 O O . PRO A 1 3 ? -12.450 4.623 -0.543 1.00 0.00 3 PRO A O 9
ATOM 5144 N N . PHE A 1 4 ? -10.993 5.467 0.951 1.00 0.00 4 PHE A N 9
ATOM 5145 C CA . PHE A 1 4 ? -9.827 5.288 0.097 1.00 0.00 4 PHE A CA 9
ATOM 5146 C C . PHE A 1 4 ? -9.400 3.824 0.082 1.00 0.00 4 PHE A C 9
ATOM 5147 O O . PHE A 1 4 ? -8.727 3.363 -0.838 1.00 0.00 4 PHE A O 9
ATOM 5164 N N . TRP A 1 5 ? -9.801 3.099 1.112 1.00 0.00 5 TRP A N 9
ATOM 5165 C CA . TRP A 1 5 ? -9.480 1.690 1.227 1.00 0.00 5 TRP A CA 9
ATOM 5166 C C . TRP A 1 5 ? -10.751 0.896 1.488 1.00 0.00 5 TRP A C 9
ATOM 5167 O O . TRP A 1 5 ? -11.746 1.447 1.959 1.00 0.00 5 TRP A O 9
ATOM 5188 N N . ARG A 1 6 ? -10.725 -0.390 1.173 1.00 0.00 6 ARG A N 9
ATOM 5189 C CA . ARG A 1 6 ? -11.887 -1.243 1.369 1.00 0.00 6 ARG A CA 9
ATOM 5190 C C . ARG A 1 6 ? -11.487 -2.542 2.052 1.00 0.00 6 ARG A C 9
ATOM 5191 O O . ARG A 1 6 ? -10.349 -2.995 1.917 1.00 0.00 6 ARG A O 9
ATOM 5212 N N . GLY A 1 7 ? -12.430 -3.134 2.773 1.00 0.00 7 GLY A N 9
ATOM 5213 C CA . GLY A 1 7 ? -12.176 -4.374 3.479 1.00 0.00 7 GLY A CA 9
ATOM 5214 C C . GLY A 1 7 ? -12.273 -5.572 2.562 1.00 0.00 7 GLY A C 9
ATOM 5215 O O . GLY A 1 7 ? -13.214 -6.359 2.644 1.00 0.00 7 GLY A O 9
ATOM 5219 N N . VAL A 1 8 ? -11.308 -5.681 1.669 1.00 0.00 8 VAL A N 9
ATOM 5220 C CA . VAL A 1 8 ? -11.254 -6.782 0.719 1.00 0.00 8 VAL A CA 9
ATOM 5221 C C . VAL A 1 8 ? -10.622 -8.020 1.349 1.00 0.00 8 VAL A C 9
ATOM 5222 O O . VAL A 1 8 ? -10.403 -8.074 2.556 1.00 0.00 8 VAL A O 9
ATOM 5235 N N . SER A 1 9 ? -10.319 -9.010 0.519 1.00 0.00 9 SER A N 9
ATOM 5236 C CA . SER A 1 9 ? -9.712 -10.252 0.986 1.00 0.00 9 SER A CA 9
ATOM 5237 C C . SER A 1 9 ? -8.202 -10.110 1.153 1.00 0.00 9 SER A C 9
ATOM 5238 O O . SER A 1 9 ? -7.475 -11.094 1.265 1.00 0.00 9 SER A O 9
ATOM 5246 N N . LEU A 1 10 ? -7.756 -8.874 1.167 1.00 0.00 10 LEU A N 9
ATOM 5247 C CA . LEU A 1 10 ? -6.361 -8.539 1.322 1.00 0.00 10 LEU A CA 9
ATOM 5248 C C . LEU A 1 10 ? -6.240 -7.386 2.304 1.00 0.00 10 LEU A C 9
ATOM 5249 O O . LEU A 1 10 ? -7.203 -7.037 2.986 1.00 0.00 10 LEU A O 9
ATOM 5265 N N . ARG A 1 11 ? -5.073 -6.787 2.356 1.00 0.00 11 ARG A N 9
ATOM 5266 C CA . ARG A 1 11 ? -4.831 -5.672 3.255 1.00 0.00 11 ARG A CA 9
ATOM 5267 C C . ARG A 1 11 ? -5.157 -4.354 2.570 1.00 0.00 11 ARG A C 9
ATOM 5268 O O . ARG A 1 11 ? -4.761 -4.117 1.425 1.00 0.00 11 ARG A O 9
ATOM 5289 N N . PRO A 1 12 ? -5.899 -3.487 3.267 1.00 0.00 12 PRO A N 9
ATOM 5290 C CA . PRO A 1 12 ? -6.304 -2.189 2.740 1.00 0.00 12 PRO A CA 9
ATOM 5291 C C . PRO A 1 12 ? -5.164 -1.174 2.758 1.00 0.00 12 PRO A C 9
ATOM 5292 O O . PRO A 1 12 ? -4.173 -1.361 3.459 1.00 0.00 12 PRO A O 9
ATOM 5303 N N . ILE A 1 13 ? -5.324 -0.104 1.987 1.00 0.00 13 ILE A N 9
ATOM 5304 C CA . ILE A 1 13 ? -4.312 0.951 1.876 1.00 0.00 13 ILE A CA 9
ATOM 5305 C C . ILE A 1 13 ? -3.853 1.463 3.232 1.00 0.00 13 ILE A C 9
ATOM 5306 O O . ILE A 1 13 ? -2.666 1.421 3.558 1.00 0.00 13 ILE A O 9
ATOM 5322 N N . GLY A 1 14 ? -4.802 1.961 4.006 1.00 0.00 14 GLY A N 9
ATOM 5323 C CA . GLY A 1 14 ? -4.499 2.493 5.325 1.00 0.00 14 GLY A CA 9
ATOM 5324 C C . GLY A 1 14 ? -4.145 1.426 6.350 1.00 0.00 14 GLY A C 9
ATOM 5325 O O . GLY A 1 14 ? -4.579 1.500 7.497 1.00 0.00 14 GLY A O 9
ATOM 5329 N N . ALA A 1 15 ? -3.358 0.436 5.947 1.00 0.00 15 ALA A N 9
ATOM 5330 C CA . ALA A 1 15 ? -2.951 -0.625 6.856 1.00 0.00 15 ALA A CA 9
ATOM 5331 C C . ALA A 1 15 ? -1.464 -0.917 6.745 1.00 0.00 15 ALA A C 9
ATOM 5332 O O . ALA A 1 15 ? -0.755 -0.334 5.916 1.00 0.00 15 ALA A O 9
ATOM 5339 N N . SER A 1 16 ? -1.006 -1.834 7.587 1.00 0.00 16 SER A N 9
ATOM 5340 C CA . SER A 1 16 ? 0.386 -2.238 7.610 1.00 0.00 16 SER A CA 9
ATOM 5341 C C . SER A 1 16 ? 0.660 -3.262 6.515 1.00 0.00 16 SER A C 9
ATOM 5342 O O . SER A 1 16 ? -0.275 -3.788 5.912 1.00 0.00 16 SER A O 9
ATOM 5350 N N . CYS A 1 17 ? 1.927 -3.556 6.269 1.00 0.00 17 CYS A N 9
ATOM 5351 C CA . CYS A 1 17 ? 2.291 -4.508 5.233 1.00 0.00 17 CYS A CA 9
ATOM 5352 C C . CYS A 1 17 ? 3.573 -5.261 5.580 1.00 0.00 17 CYS A C 9
ATOM 5353 O O . CYS A 1 17 ? 4.335 -4.862 6.465 1.00 0.00 17 CYS A O 9
ATOM 5360 N N . ARG A 1 18 ? 3.769 -6.369 4.883 1.00 0.00 18 ARG A N 9
ATOM 5361 C CA . ARG A 1 18 ? 4.949 -7.219 5.034 1.00 0.00 18 ARG A CA 9
ATOM 5362 C C . ARG A 1 18 ? 5.508 -7.567 3.653 1.00 0.00 18 ARG A C 9
ATOM 5363 O O . ARG A 1 18 ? 6.708 -7.776 3.489 1.00 0.00 18 ARG A O 9
ATOM 5384 N N . ASP A 1 19 ? 4.609 -7.616 2.672 1.00 0.00 19 ASP A N 9
ATOM 5385 C CA . ASP A 1 19 ? 4.940 -7.925 1.284 1.00 0.00 19 ASP A CA 9
ATOM 5386 C C . ASP A 1 19 ? 3.866 -7.303 0.404 1.00 0.00 19 ASP A C 9
ATOM 5387 O O . ASP A 1 19 ? 2.700 -7.260 0.805 1.00 0.00 19 ASP A O 9
ATOM 5396 N N . ASP A 1 20 ? 4.241 -6.825 -0.778 1.00 0.00 20 ASP A N 9
ATOM 5397 C CA . ASP A 1 20 ? 3.288 -6.178 -1.684 1.00 0.00 20 ASP A CA 9
ATOM 5398 C C . ASP A 1 20 ? 2.062 -7.050 -1.947 1.00 0.00 20 ASP A C 9
ATOM 5399 O O . ASP A 1 20 ? 0.952 -6.537 -2.094 1.00 0.00 20 ASP A O 9
ATOM 5408 N N . SER A 1 21 ? 2.267 -8.365 -1.987 1.00 0.00 21 SER A N 9
ATOM 5409 C CA . SER A 1 21 ? 1.190 -9.315 -2.255 1.00 0.00 21 SER A CA 9
ATOM 5410 C C . SER A 1 21 ? 0.075 -9.222 -1.220 1.00 0.00 21 SER A C 9
ATOM 5411 O O . SER A 1 21 ? -1.078 -9.532 -1.515 1.00 0.00 21 SER A O 9
ATOM 5419 N N . GLU A 1 22 ? 0.420 -8.795 -0.015 1.00 0.00 22 GLU A N 9
ATOM 5420 C CA . GLU A 1 22 ? -0.559 -8.660 1.051 1.00 0.00 22 GLU A CA 9
ATOM 5421 C C . GLU A 1 22 ? -1.441 -7.444 0.815 1.00 0.00 22 GLU A C 9
ATOM 5422 O O . GLU A 1 22 ? -2.589 -7.399 1.254 1.00 0.00 22 GLU A O 9
ATOM 5434 N N . CYS A 1 23 ? -0.903 -6.466 0.103 1.00 0.00 23 CYS A N 9
ATOM 5435 C CA . CYS A 1 23 ? -1.630 -5.242 -0.170 1.00 0.00 23 CYS A CA 9
ATOM 5436 C C . CYS A 1 23 ? -2.542 -5.395 -1.374 1.00 0.00 23 CYS A C 9
ATOM 5437 O O . CYS A 1 23 ? -2.154 -5.938 -2.407 1.00 0.00 23 CYS A O 9
ATOM 5444 N N . ILE A 1 24 ? -3.757 -4.887 -1.212 1.00 0.00 24 ILE A N 9
ATOM 5445 C CA . ILE A 1 24 ? -4.792 -4.920 -2.240 1.00 0.00 24 ILE A CA 9
ATOM 5446 C C . ILE A 1 24 ? -4.299 -4.385 -3.587 1.00 0.00 24 ILE A C 9
ATOM 5447 O O . ILE A 1 24 ? -4.704 -4.863 -4.643 1.00 0.00 24 ILE A O 9
ATOM 5463 N N . THR A 1 25 ? -3.420 -3.400 -3.535 1.00 0.00 25 THR A N 9
ATOM 5464 C CA . THR A 1 25 ? -2.899 -2.783 -4.748 1.00 0.00 25 THR A CA 9
ATOM 5465 C C . THR A 1 25 ? -1.439 -3.159 -5.024 1.00 0.00 25 THR A C 9
ATOM 5466 O O . THR A 1 25 ? -0.815 -2.592 -5.920 1.00 0.00 25 THR A O 9
ATOM 5477 N N . ARG A 1 26 ? -0.909 -4.132 -4.274 1.00 0.00 26 ARG A N 9
ATOM 5478 C CA . ARG A 1 26 ? 0.485 -4.565 -4.435 1.00 0.00 26 ARG A CA 9
ATOM 5479 C C . ARG A 1 26 ? 1.436 -3.367 -4.343 1.00 0.00 26 ARG A C 9
ATOM 5480 O O . ARG A 1 26 ? 2.193 -3.074 -5.266 1.00 0.00 26 ARG A O 9
ATOM 5501 N N . LEU A 1 27 ? 1.366 -2.665 -3.224 1.00 0.00 27 LEU A N 9
ATOM 5502 C CA . LEU A 1 27 ? 2.215 -1.509 -2.993 1.00 0.00 27 LEU A CA 9
ATOM 5503 C C . LEU A 1 27 ? 2.614 -1.453 -1.528 1.00 0.00 27 LEU A C 9
ATOM 5504 O O . LEU A 1 27 ? 1.977 -0.773 -0.722 1.00 0.00 27 LEU A O 9
ATOM 5520 N N . CYS A 1 28 ? 3.656 -2.186 -1.189 1.00 0.00 28 CYS A N 9
ATOM 5521 C CA . CYS A 1 28 ? 4.154 -2.231 0.172 1.00 0.00 28 CYS A CA 9
ATOM 5522 C C . CYS A 1 28 ? 5.097 -1.051 0.401 1.00 0.00 28 CYS A C 9
ATOM 5523 O O . CYS A 1 28 ? 6.311 -1.203 0.547 1.00 0.00 28 CYS A O 9
ATOM 5530 N N . ARG A 1 29 ? 4.507 0.135 0.445 1.00 0.00 29 ARG A N 9
ATOM 5531 C CA . ARG A 1 29 ? 5.245 1.372 0.612 1.00 0.00 29 ARG A CA 9
ATOM 5532 C C . ARG A 1 29 ? 5.538 1.658 2.076 1.00 0.00 29 ARG A C 9
ATOM 5533 O O . ARG A 1 29 ? 4.621 1.834 2.881 1.00 0.00 29 ARG A O 9
ATOM 5554 N N . LYS A 1 30 ? 6.828 1.689 2.404 1.00 0.00 30 LYS A N 9
ATOM 5555 C CA . LYS A 1 30 ? 7.297 1.979 3.758 1.00 0.00 30 LYS A CA 9
ATOM 5556 C C . LYS A 1 30 ? 6.660 1.041 4.779 1.00 0.00 30 LYS A C 9
ATOM 5557 O O . LYS A 1 30 ? 6.207 1.472 5.839 1.00 0.00 30 LYS A O 9
ATOM 5576 N N . ARG A 1 31 ? 6.619 -0.245 4.422 1.00 0.00 31 ARG A N 9
ATOM 5577 C CA . ARG A 1 31 ? 6.064 -1.293 5.283 1.00 0.00 31 ARG A CA 9
ATOM 5578 C C . ARG A 1 31 ? 4.558 -1.123 5.487 1.00 0.00 31 ARG A C 9
ATOM 5579 O O . ARG A 1 31 ? 3.985 -1.639 6.452 1.00 0.00 31 ARG A O 9
ATOM 5600 N N . ARG A 1 32 ? 3.915 -0.401 4.580 1.00 0.00 32 ARG A N 9
ATOM 5601 C CA . ARG A 1 32 ? 2.481 -0.187 4.656 1.00 0.00 32 ARG A CA 9
ATOM 5602 C C . ARG A 1 32 ? 1.871 -0.367 3.278 1.00 0.00 32 ARG A C 9
ATOM 5603 O O . ARG A 1 32 ? 2.589 -0.480 2.294 1.00 0.00 32 ARG A O 9
ATOM 5624 N N . CYS A 1 33 ? 0.553 -0.388 3.208 1.00 0.00 33 CYS A N 9
ATOM 5625 C CA . CYS A 1 33 ? -0.139 -0.579 1.937 1.00 0.00 33 CYS A CA 9
ATOM 5626 C C . CYS A 1 33 ? -0.384 0.737 1.215 1.00 0.00 33 CYS A C 9
ATOM 5627 O O . CYS A 1 33 ? -1.199 0.817 0.291 1.00 0.00 33 CYS A O 9
ATOM 5634 N N . SER A 1 34 ? 0.304 1.756 1.680 1.00 0.00 34 SER A N 9
ATOM 5635 C CA . SER A 1 34 ? 0.230 3.099 1.116 1.00 0.00 34 SER A CA 9
ATOM 5636 C C . SER A 1 34 ? 0.381 3.095 -0.404 1.00 0.00 34 SER A C 9
ATOM 5637 O O . SER A 1 34 ? 1.342 2.551 -0.948 1.00 0.00 34 SER A O 9
ATOM 5645 N N . LEU A 1 35 ? -0.569 3.729 -1.073 1.00 0.00 35 LEU A N 9
ATOM 5646 C CA . LEU A 1 35 ? -0.556 3.831 -2.523 1.00 0.00 35 LEU A CA 9
ATOM 5647 C C . LEU A 1 35 ? 0.409 4.931 -2.952 1.00 0.00 35 LEU A C 9
ATOM 5648 O O . LEU A 1 35 ? 1.193 5.429 -2.140 1.00 0.00 35 LEU A O 9
ATOM 5664 N N . SER A 1 36 ? 0.341 5.326 -4.214 1.00 0.00 36 SER A N 9
ATOM 5665 C CA . SER A 1 36 ? 1.194 6.387 -4.735 1.00 0.00 36 SER A CA 9
ATOM 5666 C C . SER A 1 36 ? 0.663 7.755 -4.303 1.00 0.00 36 SER A C 9
ATOM 5667 O O . SER A 1 36 ? 0.682 8.721 -5.063 1.00 0.00 36 SER A O 9
ATOM 5675 N N . VAL A 1 37 ? 0.183 7.812 -3.068 1.00 0.00 37 VAL A N 9
ATOM 5676 C CA . VAL A 1 37 ? -0.364 9.033 -2.494 1.00 0.00 37 VAL A CA 9
ATOM 5677 C C . VAL A 1 37 ? 0.561 9.552 -1.407 1.00 0.00 37 VAL A C 9
ATOM 5678 O O . VAL A 1 37 ? 0.188 10.388 -0.586 1.00 0.00 37 VAL A O 9
ATOM 5691 N N . ALA A 1 38 ? 1.773 9.036 -1.422 1.00 0.00 38 ALA A N 9
ATOM 5692 C CA . ALA A 1 38 ? 2.793 9.409 -0.463 1.00 0.00 38 ALA A CA 9
ATOM 5693 C C . ALA A 1 38 ? 4.136 9.474 -1.164 1.00 0.00 38 ALA A C 9
ATOM 5694 O O . ALA A 1 38 ? 4.353 8.767 -2.148 1.00 0.00 38 ALA A O 9
ATOM 5701 N N . GLN A 1 39 ? 5.026 10.326 -0.670 1.00 0.00 39 GLN A N 9
ATOM 5702 C CA . GLN A 1 39 ? 6.351 10.473 -1.261 1.00 0.00 39 GLN A CA 9
ATOM 5703 C C . GLN A 1 39 ? 7.126 9.159 -1.173 1.00 0.00 39 GLN A C 9
ATOM 5704 O O . GLN A 1 39 ? 6.825 8.307 -0.327 1.00 0.00 39 GLN A O 9
ATOM 5718 N N . GLU A 1 40 ? 8.103 9.000 -2.060 1.00 0.00 40 GLU A N 9
ATOM 5719 C CA . GLU A 1 40 ? 8.922 7.794 -2.115 1.00 0.00 40 GLU A CA 9
ATOM 5720 C C . GLU A 1 40 ? 9.548 7.488 -0.758 1.00 0.00 40 GLU A C 9
ATOM 5721 O O . GLU A 1 40 ? 10.124 8.407 -0.140 1.00 0.00 40 GLU A O 9
ATOM 5734 N N . MET A 1 1 ? -20.544 0.401 -2.714 1.00 0.00 1 MET A N 10
ATOM 5735 C CA . MET A 1 1 ? -19.447 1.145 -2.047 1.00 0.00 1 MET A CA 10
ATOM 5736 C C . MET A 1 1 ? -18.374 0.172 -1.582 1.00 0.00 1 MET A C 10
ATOM 5737 O O . MET A 1 1 ? -18.653 -1.008 -1.388 1.00 0.00 1 MET A O 10
ATOM 5753 N N . THR A 1 2 ? -17.156 0.665 -1.419 1.00 0.00 2 THR A N 10
ATOM 5754 C CA . THR A 1 2 ? -16.048 -0.167 -0.983 1.00 0.00 2 THR A CA 10
ATOM 5755 C C . THR A 1 2 ? -15.466 0.351 0.328 1.00 0.00 2 THR A C 10
ATOM 5756 O O . THR A 1 2 ? -15.036 1.499 0.404 1.00 0.00 2 THR A O 10
ATOM 5767 N N . PRO A 1 3 ? -15.464 -0.486 1.378 1.00 0.00 3 PRO A N 10
ATOM 5768 C CA . PRO A 1 3 ? -14.946 -0.112 2.698 1.00 0.00 3 PRO A CA 10
ATOM 5769 C C . PRO A 1 3 ? -13.419 -0.140 2.769 1.00 0.00 3 PRO A C 10
ATOM 5770 O O . PRO A 1 3 ? -12.824 0.398 3.699 1.00 0.00 3 PRO A O 10
ATOM 5781 N N . PHE A 1 4 ? -12.793 -0.778 1.791 1.00 0.00 4 PHE A N 10
ATOM 5782 C CA . PHE A 1 4 ? -11.339 -0.874 1.758 1.00 0.00 4 PHE A CA 10
ATOM 5783 C C . PHE A 1 4 ? -10.788 -0.192 0.514 1.00 0.00 4 PHE A C 10
ATOM 5784 O O . PHE A 1 4 ? -10.054 0.790 0.605 1.00 0.00 4 PHE A O 10
ATOM 5801 N N . TRP A 1 5 ? -11.151 -0.731 -0.643 1.00 0.00 5 TRP A N 10
ATOM 5802 C CA . TRP A 1 5 ? -10.718 -0.194 -1.926 1.00 0.00 5 TRP A CA 10
ATOM 5803 C C . TRP A 1 5 ? -11.443 -0.927 -3.045 1.00 0.00 5 TRP A C 10
ATOM 5804 O O . TRP A 1 5 ? -12.030 -0.311 -3.933 1.00 0.00 5 TRP A O 10
ATOM 5825 N N . ARG A 1 6 ? -11.408 -2.253 -2.984 1.00 0.00 6 ARG A N 10
ATOM 5826 C CA . ARG A 1 6 ? -12.073 -3.096 -3.970 1.00 0.00 6 ARG A CA 10
ATOM 5827 C C . ARG A 1 6 ? -12.911 -4.151 -3.255 1.00 0.00 6 ARG A C 10
ATOM 5828 O O . ARG A 1 6 ? -13.118 -4.055 -2.044 1.00 0.00 6 ARG A O 10
ATOM 5849 N N . GLY A 1 7 ? -13.383 -5.148 -3.993 1.00 0.00 7 GLY A N 10
ATOM 5850 C CA . GLY A 1 7 ? -14.194 -6.195 -3.392 1.00 0.00 7 GLY A CA 10
ATOM 5851 C C . GLY A 1 7 ? -13.362 -7.267 -2.715 1.00 0.00 7 GLY A C 10
ATOM 5852 O O . GLY A 1 7 ? -13.827 -7.934 -1.793 1.00 0.00 7 GLY A O 10
ATOM 5856 N N . VAL A 1 8 ? -12.128 -7.432 -3.175 1.00 0.00 8 VAL A N 10
ATOM 5857 C CA . VAL A 1 8 ? -11.230 -8.431 -2.609 1.00 0.00 8 VAL A CA 10
ATOM 5858 C C . VAL A 1 8 ? -10.860 -8.081 -1.171 1.00 0.00 8 VAL A C 10
ATOM 5859 O O . VAL A 1 8 ? -10.601 -6.919 -0.850 1.00 0.00 8 VAL A O 10
ATOM 5872 N N . SER A 1 9 ? -10.840 -9.089 -0.311 1.00 0.00 9 SER A N 10
ATOM 5873 C CA . SER A 1 9 ? -10.522 -8.890 1.093 1.00 0.00 9 SER A CA 10
ATOM 5874 C C . SER A 1 9 ? -9.077 -9.276 1.408 1.00 0.00 9 SER A C 10
ATOM 5875 O O . SER A 1 9 ? -8.719 -10.453 1.403 1.00 0.00 9 SER A O 10
ATOM 5883 N N . LEU A 1 10 ? -8.257 -8.267 1.665 1.00 0.00 10 LEU A N 10
ATOM 5884 C CA . LEU A 1 10 ? -6.857 -8.449 2.007 1.00 0.00 10 LEU A CA 10
ATOM 5885 C C . LEU A 1 10 ? -6.365 -7.196 2.712 1.00 0.00 10 LEU A C 10
ATOM 5886 O O . LEU A 1 10 ? -7.154 -6.521 3.371 1.00 0.00 10 LEU A O 10
ATOM 5902 N N . ARG A 1 11 ? -5.094 -6.879 2.588 1.00 0.00 11 ARG A N 10
ATOM 5903 C CA . ARG A 1 11 ? -4.547 -5.705 3.261 1.00 0.00 11 ARG A CA 10
ATOM 5904 C C . ARG A 1 11 ? -5.008 -4.428 2.571 1.00 0.00 11 ARG A C 10
ATOM 5905 O O . ARG A 1 11 ? -4.674 -4.183 1.412 1.00 0.00 11 ARG A O 10
ATOM 5926 N N . PRO A 1 12 ? -5.804 -3.609 3.273 1.00 0.00 12 PRO A N 10
ATOM 5927 C CA . PRO A 1 12 ? -6.314 -2.351 2.733 1.00 0.00 12 PRO A CA 10
ATOM 5928 C C . PRO A 1 12 ? -5.198 -1.336 2.526 1.00 0.00 12 PRO A C 10
ATOM 5929 O O . PRO A 1 12 ? -4.096 -1.509 3.040 1.00 0.00 12 PRO A O 10
ATOM 5940 N N . ILE A 1 13 ? -5.489 -0.282 1.782 1.00 0.00 13 ILE A N 10
ATOM 5941 C CA . ILE A 1 13 ? -4.501 0.752 1.505 1.00 0.00 13 ILE A CA 10
ATOM 5942 C C . ILE A 1 13 ? -3.978 1.386 2.792 1.00 0.00 13 ILE A C 10
ATOM 5943 O O . ILE A 1 13 ? -2.772 1.489 2.998 1.00 0.00 13 ILE A O 10
ATOM 5959 N N . GLY A 1 14 ? -4.885 1.777 3.665 1.00 0.00 14 GLY A N 10
ATOM 5960 C CA . GLY A 1 14 ? -4.488 2.382 4.919 1.00 0.00 14 GLY A CA 10
ATOM 5961 C C . GLY A 1 14 ? -4.135 1.350 5.972 1.00 0.00 14 GLY A C 10
ATOM 5962 O O . GLY A 1 14 ? -4.598 1.436 7.107 1.00 0.00 14 GLY A O 10
ATOM 5966 N N . ALA A 1 15 ? -3.323 0.364 5.600 1.00 0.00 15 ALA A N 10
ATOM 5967 C CA . ALA A 1 15 ? -2.932 -0.680 6.546 1.00 0.00 15 ALA A CA 10
ATOM 5968 C C . ALA A 1 15 ? -1.435 -0.966 6.500 1.00 0.00 15 ALA A C 10
ATOM 5969 O O . ALA A 1 15 ? -0.731 -0.500 5.606 1.00 0.00 15 ALA A O 10
ATOM 5976 N N . SER A 1 16 ? -0.961 -1.734 7.477 1.00 0.00 16 SER A N 10
ATOM 5977 C CA . SER A 1 16 ? 0.444 -2.106 7.556 1.00 0.00 16 SER A CA 10
ATOM 5978 C C . SER A 1 16 ? 0.718 -3.316 6.664 1.00 0.00 16 SER A C 10
ATOM 5979 O O . SER A 1 16 ? -0.206 -4.055 6.326 1.00 0.00 16 SER A O 10
ATOM 5987 N N . CYS A 1 17 ? 1.978 -3.534 6.301 1.00 0.00 17 CYS A N 10
ATOM 5988 C CA . CYS A 1 17 ? 2.320 -4.634 5.409 1.00 0.00 17 CYS A CA 10
ATOM 5989 C C . CYS A 1 17 ? 3.809 -4.942 5.415 1.00 0.00 17 CYS A C 10
ATOM 5990 O O . CYS A 1 17 ? 4.631 -4.165 5.904 1.00 0.00 17 CYS A O 10
ATOM 5997 N N . ARG A 1 18 ? 4.124 -6.096 4.874 1.00 0.00 18 ARG A N 10
ATOM 5998 C CA . ARG A 1 18 ? 5.487 -6.571 4.754 1.00 0.00 18 ARG A CA 10
ATOM 5999 C C . ARG A 1 18 ? 5.783 -6.908 3.290 1.00 0.00 18 ARG A C 10
ATOM 6000 O O . ARG A 1 18 ? 6.920 -6.781 2.832 1.00 0.00 18 ARG A O 10
ATOM 6021 N N . ASP A 1 19 ? 4.749 -7.310 2.556 1.00 0.00 19 ASP A N 10
ATOM 6022 C CA . ASP A 1 19 ? 4.897 -7.684 1.150 1.00 0.00 19 ASP A CA 10
ATOM 6023 C C . ASP A 1 19 ? 3.753 -7.123 0.321 1.00 0.00 19 ASP A C 10
ATOM 6024 O O . ASP A 1 19 ? 2.600 -7.159 0.750 1.00 0.00 19 ASP A O 10
ATOM 6033 N N . ASP A 1 20 ? 4.068 -6.629 -0.874 1.00 0.00 20 ASP A N 10
ATOM 6034 C CA . ASP A 1 20 ? 3.058 -6.055 -1.763 1.00 0.00 20 ASP A CA 10
ATOM 6035 C C . ASP A 1 20 ? 1.901 -7.018 -1.959 1.00 0.00 20 ASP A C 10
ATOM 6036 O O . ASP A 1 20 ? 0.744 -6.606 -2.024 1.00 0.00 20 ASP A O 10
ATOM 6045 N N . SER A 1 21 ? 2.239 -8.302 -2.042 1.00 0.00 21 SER A N 10
ATOM 6046 C CA . SER A 1 21 ? 1.264 -9.370 -2.247 1.00 0.00 21 SER A CA 10
ATOM 6047 C C . SER A 1 21 ? 0.143 -9.346 -1.205 1.00 0.00 21 SER A C 10
ATOM 6048 O O . SER A 1 21 ? -0.949 -9.855 -1.453 1.00 0.00 21 SER A O 10
ATOM 6056 N N . GLU A 1 22 ? 0.411 -8.761 -0.043 1.00 0.00 22 GLU A N 10
ATOM 6057 C CA . GLU A 1 22 ? -0.588 -8.680 1.011 1.00 0.00 22 GLU A CA 10
ATOM 6058 C C . GLU A 1 22 ? -1.559 -7.540 0.748 1.00 0.00 22 GLU A C 10
ATOM 6059 O O . GLU A 1 22 ? -2.751 -7.645 1.044 1.00 0.00 22 GLU A O 10
ATOM 6071 N N . CYS A 1 23 ? -1.041 -6.460 0.179 1.00 0.00 23 CYS A N 10
ATOM 6072 C CA . CYS A 1 23 ? -1.842 -5.275 -0.073 1.00 0.00 23 CYS A CA 10
ATOM 6073 C C . CYS A 1 23 ? -2.741 -5.437 -1.285 1.00 0.00 23 CYS A C 10
ATOM 6074 O O . CYS A 1 23 ? -2.350 -6.001 -2.305 1.00 0.00 23 CYS A O 10
ATOM 6081 N N . ILE A 1 24 ? -3.951 -4.920 -1.138 1.00 0.00 24 ILE A N 10
ATOM 6082 C CA . ILE A 1 24 ? -4.965 -4.947 -2.181 1.00 0.00 24 ILE A CA 10
ATOM 6083 C C . ILE A 1 24 ? -4.470 -4.291 -3.471 1.00 0.00 24 ILE A C 10
ATOM 6084 O O . ILE A 1 24 ? -4.783 -4.739 -4.572 1.00 0.00 24 ILE A O 10
ATOM 6100 N N . THR A 1 25 ? -3.706 -3.224 -3.318 1.00 0.00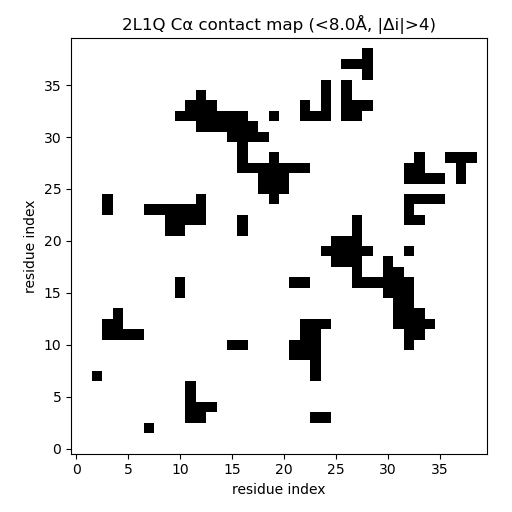 25 THR A N 10
ATOM 6101 C CA . THR A 1 25 ? -3.148 -2.498 -4.451 1.00 0.00 25 THR A CA 10
ATOM 6102 C C . THR A 1 25 ? -1.820 -3.101 -4.919 1.00 0.00 25 THR A C 10
ATOM 6103 O O . THR A 1 25 ? -1.238 -2.650 -5.905 1.00 0.00 25 THR A O 10
ATOM 6114 N N . ARG A 1 26 ? -1.364 -4.130 -4.200 1.00 0.00 26 ARG A N 10
ATOM 6115 C CA . ARG A 1 26 ? -0.103 -4.818 -4.494 1.00 0.00 26 ARG A CA 10
ATOM 6116 C C . ARG A 1 26 ? 1.059 -3.825 -4.566 1.00 0.00 26 ARG A C 10
ATOM 6117 O O . ARG A 1 26 ? 1.853 -3.838 -5.506 1.00 0.00 26 ARG A O 10
ATOM 6138 N N . LEU A 1 27 ? 1.144 -2.958 -3.569 1.00 0.00 27 LEU A N 10
ATOM 6139 C CA . LEU A 1 27 ? 2.211 -1.970 -3.503 1.00 0.00 27 LEU A CA 10
ATOM 6140 C C . LEU A 1 27 ? 2.502 -1.624 -2.047 1.00 0.00 27 LEU A C 10
ATOM 6141 O O . LEU A 1 27 ? 1.814 -0.800 -1.438 1.00 0.00 27 LEU A O 10
ATOM 6157 N N . CYS A 1 28 ? 3.497 -2.293 -1.488 1.00 0.00 28 CYS A N 10
ATOM 6158 C CA . CYS A 1 28 ? 3.895 -2.080 -0.108 1.00 0.00 28 CYS A CA 10
ATOM 6159 C C . CYS A 1 28 ? 4.992 -1.020 -0.037 1.00 0.00 28 CYS A C 10
ATOM 6160 O O . CYS A 1 28 ? 5.943 -1.046 -0.815 1.00 0.00 28 CYS A O 10
ATOM 6167 N N . ARG A 1 29 ? 4.856 -0.081 0.886 1.00 0.00 29 ARG A N 10
ATOM 6168 C CA . ARG A 1 29 ? 5.838 0.981 1.042 1.00 0.00 29 ARG A CA 10
ATOM 6169 C C . ARG A 1 29 ? 5.925 1.421 2.498 1.00 0.00 29 ARG A C 10
ATOM 6170 O O . ARG A 1 29 ? 4.906 1.590 3.166 1.00 0.00 29 ARG A O 10
ATOM 6191 N N . LYS A 1 30 ? 7.154 1.577 2.986 1.00 0.00 30 LYS A N 10
ATOM 6192 C CA . LYS A 1 30 ? 7.409 2.006 4.363 1.00 0.00 30 LYS A CA 10
ATOM 6193 C C . LYS A 1 30 ? 6.756 1.065 5.372 1.00 0.00 30 LYS A C 10
ATOM 6194 O O . LYS A 1 30 ? 6.304 1.492 6.437 1.00 0.00 30 LYS A O 10
ATOM 6213 N N . ARG A 1 31 ? 6.720 -0.216 5.015 1.00 0.00 31 ARG A N 10
ATOM 6214 C CA . ARG A 1 31 ? 6.136 -1.267 5.853 1.00 0.00 31 ARG A CA 10
ATOM 6215 C C . ARG A 1 31 ? 4.619 -1.096 5.981 1.00 0.00 31 ARG A C 10
ATOM 6216 O O . ARG A 1 31 ? 4.009 -1.515 6.967 1.00 0.00 31 ARG A O 10
ATOM 6237 N N . ARG A 1 32 ? 4.019 -0.464 4.984 1.00 0.00 32 ARG A N 10
ATOM 6238 C CA . ARG A 1 32 ? 2.580 -0.249 4.954 1.00 0.00 32 ARG A CA 10
ATOM 6239 C C . ARG A 1 32 ? 2.090 -0.334 3.521 1.00 0.00 32 ARG A C 10
ATOM 6240 O O . ARG A 1 32 ? 2.892 -0.423 2.596 1.00 0.00 32 ARG A O 10
ATOM 6261 N N . CYS A 1 33 ? 0.788 -0.314 3.332 1.00 0.00 33 CYS A N 10
ATOM 6262 C CA . CYS A 1 33 ? 0.228 -0.365 1.996 1.00 0.00 33 CYS A CA 10
ATOM 6263 C C . CYS A 1 33 ? 0.163 1.038 1.414 1.00 0.00 33 CYS A C 10
ATOM 6264 O O . CYS A 1 33 ? 0.203 2.030 2.146 1.00 0.00 33 CYS A O 10
ATOM 6271 N N . SER A 1 34 ? 0.079 1.120 0.102 1.00 0.00 34 SER A N 10
ATOM 6272 C CA . SER A 1 34 ? 0.023 2.400 -0.587 1.00 0.00 34 SER A CA 10
ATOM 6273 C C . SER A 1 34 ? -0.655 2.249 -1.941 1.00 0.00 34 SER A C 10
ATOM 6274 O O . SER A 1 34 ? -0.952 1.135 -2.378 1.00 0.00 34 SER A O 10
ATOM 6282 N N . LEU A 1 35 ? -0.922 3.375 -2.587 1.00 0.00 35 LEU A N 10
ATOM 6283 C CA . LEU A 1 35 ? -1.536 3.382 -3.904 1.00 0.00 35 LEU A CA 10
ATOM 6284 C C . LEU A 1 35 ? -0.443 3.348 -4.959 1.00 0.00 35 LEU A C 10
ATOM 6285 O O . LEU A 1 35 ? 0.673 2.910 -4.679 1.00 0.00 35 LEU A O 10
ATOM 6301 N N . SER A 1 36 ? -0.757 3.804 -6.158 1.00 0.00 36 SER A N 10
ATOM 6302 C CA . SER A 1 36 ? 0.213 3.849 -7.247 1.00 0.00 36 SER A CA 10
ATOM 6303 C C . SER A 1 36 ? 1.244 4.962 -7.015 1.00 0.00 36 SER A C 10
ATOM 6304 O O . SER A 1 36 ? 1.470 5.812 -7.875 1.00 0.00 36 SER A O 10
ATOM 6312 N N . VAL A 1 37 ? 1.868 4.942 -5.846 1.00 0.00 37 VAL A N 10
ATOM 6313 C CA . VAL A 1 37 ? 2.863 5.935 -5.477 1.00 0.00 37 VAL A CA 10
ATOM 6314 C C . VAL A 1 37 ? 4.226 5.283 -5.266 1.00 0.00 37 VAL A C 10
ATOM 6315 O O . VAL A 1 37 ? 4.801 5.345 -4.178 1.00 0.00 37 VAL A O 10
ATOM 6328 N N . ALA A 1 38 ? 4.734 4.653 -6.314 1.00 0.00 38 ALA A N 10
ATOM 6329 C CA . ALA A 1 38 ? 6.026 3.988 -6.251 1.00 0.00 38 ALA A CA 10
ATOM 6330 C C . ALA A 1 38 ? 7.159 4.998 -6.411 1.00 0.00 38 ALA A C 10
ATOM 6331 O O . ALA A 1 38 ? 7.516 5.375 -7.525 1.00 0.00 38 ALA A O 10
ATOM 6338 N N . GLN A 1 39 ? 7.693 5.453 -5.287 1.00 0.00 39 GLN A N 10
ATOM 6339 C CA . GLN A 1 39 ? 8.785 6.421 -5.288 1.00 0.00 39 GLN A CA 10
ATOM 6340 C C . GLN A 1 39 ? 9.937 5.909 -4.435 1.00 0.00 39 GLN A C 10
ATOM 6341 O O . GLN A 1 39 ? 10.864 6.650 -4.110 1.00 0.00 39 GLN A O 10
ATOM 6355 N N . GLU A 1 40 ? 9.854 4.636 -4.082 1.00 0.00 40 GLU A N 10
ATOM 6356 C CA . GLU A 1 40 ? 10.856 3.971 -3.268 1.00 0.00 40 GLU A CA 10
ATOM 6357 C C . GLU A 1 40 ? 10.887 2.504 -3.653 1.00 0.00 40 GLU A C 10
ATOM 6358 O O . GLU A 1 40 ? 11.953 1.871 -3.530 1.00 0.00 40 GLU A O 10
ATOM 6371 N N . MET A 1 1 ? -3.711 2.365 -11.526 1.00 0.00 1 MET A N 11
ATOM 6372 C CA . MET A 1 1 ? -4.279 3.563 -12.183 1.00 0.00 1 MET A CA 11
ATOM 6373 C C . MET A 1 1 ? -5.377 4.190 -11.327 1.00 0.00 1 MET A C 11
ATOM 6374 O O . MET A 1 1 ? -5.217 5.292 -10.806 1.00 0.00 1 MET A O 11
ATOM 6390 N N . THR A 1 2 ? -6.495 3.489 -11.193 1.00 0.00 2 THR A N 11
ATOM 6391 C CA . THR A 1 2 ? -7.618 3.986 -10.415 1.00 0.00 2 THR A CA 11
ATOM 6392 C C . THR A 1 2 ? -7.567 3.488 -8.971 1.00 0.00 2 THR A C 11
ATOM 6393 O O . THR A 1 2 ? -7.567 2.282 -8.721 1.00 0.00 2 THR A O 11
ATOM 6404 N N . PRO A 1 3 ? -7.513 4.417 -8.006 1.00 0.00 3 PRO A N 11
ATOM 6405 C CA . PRO A 1 3 ? -7.467 4.079 -6.584 1.00 0.00 3 PRO A CA 11
ATOM 6406 C C . PRO A 1 3 ? -8.832 3.645 -6.047 1.00 0.00 3 PRO A C 11
ATOM 6407 O O . PRO A 1 3 ? -9.630 4.469 -5.600 1.00 0.00 3 PRO A O 11
ATOM 6418 N N . PHE A 1 4 ? -9.092 2.347 -6.093 1.00 0.00 4 PHE A N 11
ATOM 6419 C CA . PHE A 1 4 ? -10.353 1.802 -5.620 1.00 0.00 4 PHE A CA 11
ATOM 6420 C C . PHE A 1 4 ? -10.112 0.609 -4.708 1.00 0.00 4 PHE A C 11
ATOM 6421 O O . PHE A 1 4 ? -10.066 -0.539 -5.155 1.00 0.00 4 PHE A O 11
ATOM 6438 N N . TRP A 1 5 ? -9.932 0.893 -3.430 1.00 0.00 5 TRP A N 11
ATOM 6439 C CA . TRP A 1 5 ? -9.704 -0.148 -2.440 1.00 0.00 5 TRP A CA 11
ATOM 6440 C C . TRP A 1 5 ? -11.022 -0.824 -2.070 1.00 0.00 5 TRP A C 11
ATOM 6441 O O . TRP A 1 5 ? -12.101 -0.296 -2.338 1.00 0.00 5 TRP A O 11
ATOM 6462 N N . ARG A 1 6 ? -10.930 -1.992 -1.455 1.00 0.00 6 ARG A N 11
ATOM 6463 C CA . ARG A 1 6 ? -12.109 -2.739 -1.055 1.00 0.00 6 ARG A CA 11
ATOM 6464 C C . ARG A 1 6 ? -12.040 -3.069 0.426 1.00 0.00 6 ARG A C 11
ATOM 6465 O O . ARG A 1 6 ? -10.999 -3.494 0.924 1.00 0.00 6 ARG A O 11
ATOM 6486 N N . GLY A 1 7 ? -13.151 -2.855 1.125 1.00 0.00 7 GLY A N 11
ATOM 6487 C CA . GLY A 1 7 ? -13.204 -3.134 2.550 1.00 0.00 7 GLY A CA 11
ATOM 6488 C C . GLY A 1 7 ? -13.085 -4.612 2.852 1.00 0.00 7 GLY A C 11
ATOM 6489 O O . GLY A 1 7 ? -12.513 -5.002 3.866 1.00 0.00 7 GLY A O 11
ATOM 6493 N N . VAL A 1 8 ? -13.630 -5.437 1.971 1.00 0.00 8 VAL A N 11
ATOM 6494 C CA . VAL A 1 8 ? -13.571 -6.879 2.146 1.00 0.00 8 VAL A CA 11
ATOM 6495 C C . VAL A 1 8 ? -12.560 -7.491 1.185 1.00 0.00 8 VAL A C 11
ATOM 6496 O O . VAL A 1 8 ? -12.859 -7.735 0.015 1.00 0.00 8 VAL A O 11
ATOM 6509 N N . SER A 1 9 ? -11.359 -7.717 1.695 1.00 0.00 9 SER A N 11
ATOM 6510 C CA . SER A 1 9 ? -10.273 -8.291 0.914 1.00 0.00 9 SER A CA 11
ATOM 6511 C C . SER A 1 9 ? -9.032 -8.458 1.792 1.00 0.00 9 SER A C 11
ATOM 6512 O O . SER A 1 9 ? -9.137 -8.774 2.978 1.00 0.00 9 SER A O 11
ATOM 6520 N N . LEU A 1 10 ? -7.867 -8.260 1.199 1.00 0.00 10 LEU A N 11
ATOM 6521 C CA . LEU A 1 10 ? -6.606 -8.371 1.908 1.00 0.00 10 LEU A CA 11
ATOM 6522 C C . LEU A 1 10 ? -6.293 -7.059 2.620 1.00 0.00 10 LEU A C 11
ATOM 6523 O O . LEU A 1 10 ? -7.188 -6.431 3.178 1.00 0.00 10 LEU A O 11
ATOM 6539 N N . ARG A 1 11 ? -5.047 -6.653 2.624 1.00 0.00 11 ARG A N 11
ATOM 6540 C CA . ARG A 1 11 ? -4.666 -5.422 3.310 1.00 0.00 11 ARG A CA 11
ATOM 6541 C C . ARG A 1 11 ? -4.959 -4.196 2.449 1.00 0.00 11 ARG A C 11
ATOM 6542 O O . ARG A 1 11 ? -4.395 -4.034 1.366 1.00 0.00 11 ARG A O 11
ATOM 6563 N N . PRO A 1 12 ? -5.878 -3.329 2.910 1.00 0.00 12 PRO A N 11
ATOM 6564 C CA . PRO A 1 12 ? -6.245 -2.107 2.199 1.00 0.00 12 PRO A CA 11
ATOM 6565 C C . PRO A 1 12 ? -5.156 -1.043 2.317 1.00 0.00 12 PRO A C 11
ATOM 6566 O O . PRO A 1 12 ? -4.104 -1.291 2.899 1.00 0.00 12 PRO A O 11
ATOM 6577 N N . ILE A 1 13 ? -5.418 0.143 1.782 1.00 0.00 13 ILE A N 11
ATOM 6578 C CA . ILE A 1 13 ? -4.447 1.235 1.821 1.00 0.00 13 ILE A CA 11
ATOM 6579 C C . ILE A 1 13 ? -4.085 1.630 3.249 1.00 0.00 13 ILE A C 11
ATOM 6580 O O . ILE A 1 13 ? -2.908 1.737 3.589 1.00 0.00 13 ILE A O 11
ATOM 6596 N N . GLY A 1 14 ? -5.092 1.824 4.079 1.00 0.00 14 GLY A N 11
ATOM 6597 C CA . GLY A 1 14 ? -4.857 2.209 5.455 1.00 0.00 14 GLY A CA 11
ATOM 6598 C C . GLY A 1 14 ? -4.496 1.032 6.337 1.00 0.00 14 GLY A C 11
ATOM 6599 O O . GLY A 1 14 ? -5.086 0.844 7.399 1.00 0.00 14 GLY A O 11
ATOM 6603 N N . ALA A 1 15 ? -3.543 0.226 5.890 1.00 0.00 15 ALA A N 11
ATOM 6604 C CA . ALA A 1 15 ? -3.112 -0.932 6.664 1.00 0.00 15 ALA A CA 11
ATOM 6605 C C . ALA A 1 15 ? -1.603 -1.109 6.625 1.00 0.00 15 ALA A C 11
ATOM 6606 O O . ALA A 1 15 ? -0.904 -0.463 5.840 1.00 0.00 15 ALA A O 11
ATOM 6613 N N . SER A 1 16 ? -1.112 -1.985 7.490 1.00 0.00 16 SER A N 11
ATOM 6614 C CA . SER A 1 16 ? 0.304 -2.287 7.557 1.00 0.00 16 SER A CA 11
ATOM 6615 C C . SER A 1 16 ? 0.663 -3.276 6.455 1.00 0.00 16 SER A C 11
ATOM 6616 O O . SER A 1 16 ? -0.223 -3.855 5.831 1.00 0.00 16 SER A O 11
ATOM 6624 N N . CYS A 1 17 ? 1.949 -3.489 6.220 1.00 0.00 17 CYS A N 11
ATOM 6625 C CA . CYS A 1 17 ? 2.358 -4.392 5.162 1.00 0.00 17 CYS A CA 11
ATOM 6626 C C . CYS A 1 17 ? 3.568 -5.239 5.543 1.00 0.00 17 CYS A C 11
ATOM 6627 O O . CYS A 1 17 ? 4.312 -4.930 6.479 1.00 0.00 17 CYS A O 11
ATOM 6634 N N . ARG A 1 18 ? 3.727 -6.317 4.795 1.00 0.00 18 ARG A N 11
ATOM 6635 C CA . ARG A 1 18 ? 4.827 -7.260 4.953 1.00 0.00 18 ARG A CA 11
ATOM 6636 C C . ARG A 1 18 ? 5.479 -7.492 3.586 1.00 0.00 18 ARG A C 11
ATOM 6637 O O . ARG A 1 18 ? 6.693 -7.672 3.477 1.00 0.00 18 ARG A O 11
ATOM 6658 N N . ASP A 1 19 ? 4.648 -7.457 2.554 1.00 0.00 19 ASP A N 11
ATOM 6659 C CA . ASP A 1 19 ? 5.063 -7.641 1.168 1.00 0.00 19 ASP A CA 11
ATOM 6660 C C . ASP A 1 19 ? 3.952 -7.088 0.292 1.00 0.00 19 ASP A C 11
ATOM 6661 O O . ASP A 1 19 ? 2.820 -6.990 0.763 1.00 0.00 19 ASP A O 11
ATOM 6670 N N . ASP A 1 20 ? 4.240 -6.727 -0.952 1.00 0.00 20 ASP A N 11
ATOM 6671 C CA . ASP A 1 20 ? 3.206 -6.171 -1.829 1.00 0.00 20 ASP A CA 11
ATOM 6672 C C . ASP A 1 20 ? 1.993 -7.095 -1.907 1.00 0.00 20 ASP A C 11
ATOM 6673 O O . ASP A 1 20 ? 0.859 -6.628 -2.006 1.00 0.00 20 ASP A O 11
ATOM 6682 N N . SER A 1 21 ? 2.242 -8.408 -1.846 1.00 0.00 21 SER A N 11
ATOM 6683 C CA . SER A 1 21 ? 1.177 -9.415 -1.911 1.00 0.00 21 SER A CA 11
ATOM 6684 C C . SER A 1 21 ? 0.152 -9.215 -0.798 1.00 0.00 21 SER A C 11
ATOM 6685 O O . SER A 1 21 ? -0.995 -9.641 -0.918 1.00 0.00 21 SER A O 11
ATOM 6693 N N . GLU A 1 22 ? 0.576 -8.573 0.279 1.00 0.00 22 GLU A N 11
ATOM 6694 C CA . GLU A 1 22 ? -0.294 -8.310 1.410 1.00 0.00 22 GLU A CA 11
ATOM 6695 C C . GLU A 1 22 ? -1.273 -7.190 1.096 1.00 0.00 22 GLU A C 11
ATOM 6696 O O . GLU A 1 22 ? -2.418 -7.214 1.549 1.00 0.00 22 GLU A O 11
ATOM 6708 N N . CYS A 1 23 ? -0.839 -6.237 0.281 1.00 0.00 23 CYS A N 11
ATOM 6709 C CA . CYS A 1 23 ? -1.674 -5.097 -0.050 1.00 0.00 23 CYS A CA 11
ATOM 6710 C C . CYS A 1 23 ? -2.537 -5.376 -1.267 1.00 0.00 23 CYS A C 11
ATOM 6711 O O . CYS A 1 23 ? -2.075 -5.921 -2.270 1.00 0.00 23 CYS A O 11
ATOM 6718 N N . ILE A 1 24 ? -3.794 -4.974 -1.153 1.00 0.00 24 ILE A N 11
ATOM 6719 C CA . ILE A 1 24 ? -4.799 -5.153 -2.195 1.00 0.00 24 ILE A CA 11
ATOM 6720 C C . ILE A 1 24 ? -4.345 -4.633 -3.558 1.00 0.00 24 ILE A C 11
ATOM 6721 O O . ILE A 1 24 ? -4.656 -5.219 -4.594 1.00 0.00 24 ILE A O 11
ATOM 6737 N N . THR A 1 25 ? -3.618 -3.532 -3.548 1.00 0.00 25 THR A N 11
ATOM 6738 C CA . THR A 1 25 ? -3.140 -2.919 -4.777 1.00 0.00 25 THR A CA 11
ATOM 6739 C C . THR A 1 25 ? -1.702 -3.313 -5.123 1.00 0.00 25 THR A C 11
ATOM 6740 O O . THR A 1 25 ? -1.134 -2.781 -6.074 1.00 0.00 25 THR A O 11
ATOM 6751 N N . ARG A 1 26 ? -1.130 -4.257 -4.367 1.00 0.00 26 ARG A N 11
ATOM 6752 C CA . ARG A 1 26 ? 0.255 -4.696 -4.589 1.00 0.00 26 ARG A CA 11
ATOM 6753 C C . ARG A 1 26 ? 1.185 -3.473 -4.555 1.00 0.00 26 ARG A C 11
ATOM 6754 O O . ARG A 1 26 ? 1.887 -3.163 -5.514 1.00 0.00 26 ARG A O 11
ATOM 6775 N N . LEU A 1 27 ? 1.162 -2.768 -3.435 1.00 0.00 27 LEU A N 11
ATOM 6776 C CA . LEU A 1 27 ? 1.973 -1.572 -3.274 1.00 0.00 27 LEU A CA 11
ATOM 6777 C C . LEU A 1 27 ? 2.442 -1.434 -1.829 1.00 0.00 27 LEU A C 11
ATOM 6778 O O . LEU A 1 27 ? 1.826 -0.727 -1.025 1.00 0.00 27 LEU A O 11
ATOM 6794 N N . CYS A 1 28 ? 3.521 -2.128 -1.505 1.00 0.00 28 CYS A N 11
ATOM 6795 C CA . CYS A 1 28 ? 4.087 -2.095 -0.166 1.00 0.00 28 CYS A CA 11
ATOM 6796 C C . CYS A 1 28 ? 5.097 -0.958 -0.058 1.00 0.00 28 CYS A C 11
ATOM 6797 O O . CYS A 1 28 ? 6.212 -1.046 -0.570 1.00 0.00 28 CYS A O 11
ATOM 6804 N N . ARG A 1 29 ? 4.702 0.114 0.609 1.00 0.00 29 ARG A N 11
ATOM 6805 C CA . ARG A 1 29 ? 5.566 1.271 0.760 1.00 0.00 29 ARG A CA 11
ATOM 6806 C C . ARG A 1 29 ? 5.859 1.552 2.231 1.00 0.00 29 ARG A C 11
ATOM 6807 O O . ARG A 1 29 ? 4.943 1.757 3.026 1.00 0.00 29 ARG A O 11
ATOM 6828 N N . LYS A 1 30 ? 7.144 1.527 2.587 1.00 0.00 30 LYS A N 11
ATOM 6829 C CA . LYS A 1 30 ? 7.588 1.810 3.955 1.00 0.00 30 LYS A CA 11
ATOM 6830 C C . LYS A 1 30 ? 6.938 0.870 4.970 1.00 0.00 30 LYS A C 11
ATOM 6831 O O . LYS A 1 30 ? 6.538 1.299 6.056 1.00 0.00 30 LYS A O 11
ATOM 6850 N N . ARG A 1 31 ? 6.827 -0.403 4.593 1.00 0.00 31 ARG A N 11
ATOM 6851 C CA . ARG A 1 31 ? 6.241 -1.440 5.449 1.00 0.00 31 ARG A CA 11
ATOM 6852 C C . ARG A 1 31 ? 4.744 -1.201 5.673 1.00 0.00 31 ARG A C 11
ATOM 6853 O O . ARG A 1 31 ? 4.150 -1.717 6.623 1.00 0.00 31 ARG A O 11
ATOM 6874 N N . ARG A 1 32 ? 4.141 -0.407 4.805 1.00 0.00 32 ARG A N 11
ATOM 6875 C CA . ARG A 1 32 ? 2.716 -0.125 4.885 1.00 0.00 32 ARG A CA 11
ATOM 6876 C C . ARG A 1 32 ? 2.106 -0.231 3.507 1.00 0.00 32 ARG A C 11
ATOM 6877 O O . ARG A 1 32 ? 2.820 -0.321 2.508 1.00 0.00 32 ARG A O 11
ATOM 6898 N N . CYS A 1 33 ? 0.797 -0.229 3.450 1.00 0.00 33 CYS A N 11
ATOM 6899 C CA . CYS A 1 33 ? 0.109 -0.331 2.181 1.00 0.00 33 CYS A CA 11
ATOM 6900 C C . CYS A 1 33 ? -0.152 1.048 1.600 1.00 0.00 33 CYS A C 11
ATOM 6901 O O . CYS A 1 33 ? -0.022 2.064 2.284 1.00 0.00 33 CYS A O 11
ATOM 6908 N N . SER A 1 34 ? -0.499 1.074 0.328 1.00 0.00 34 SER A N 11
ATOM 6909 C CA . SER A 1 34 ? -0.778 2.313 -0.369 1.00 0.00 34 SER A CA 11
ATOM 6910 C C . SER A 1 34 ? -1.643 2.040 -1.588 1.00 0.00 34 SER A C 11
ATOM 6911 O O . SER A 1 34 ? -1.719 0.907 -2.068 1.00 0.00 34 SER A O 11
ATOM 6919 N N . LEU A 1 35 ? -2.309 3.074 -2.065 1.00 0.00 35 LEU A N 11
ATOM 6920 C CA . LEU A 1 35 ? -3.154 2.968 -3.238 1.00 0.00 35 LEU A CA 11
ATOM 6921 C C . LEU A 1 35 ? -2.484 3.690 -4.390 1.00 0.00 35 LEU A C 11
ATOM 6922 O O . LEU A 1 35 ? -1.276 3.921 -4.351 1.00 0.00 35 LEU A O 11
ATOM 6938 N N . SER A 1 36 ? -3.262 4.042 -5.396 1.00 0.00 36 SER A N 11
ATOM 6939 C CA . SER A 1 36 ? -2.753 4.754 -6.562 1.00 0.00 36 SER A CA 11
ATOM 6940 C C . SER A 1 36 ? -2.306 6.174 -6.209 1.00 0.00 36 SER A C 11
ATOM 6941 O O . SER A 1 36 ? -2.940 7.158 -6.584 1.00 0.00 36 SER A O 11
ATOM 6949 N N . VAL A 1 37 ? -1.212 6.262 -5.471 1.00 0.00 37 VAL A N 11
ATOM 6950 C CA . VAL A 1 37 ? -0.642 7.535 -5.064 1.00 0.00 37 VAL A CA 11
ATOM 6951 C C . VAL A 1 37 ? 0.856 7.527 -5.343 1.00 0.00 37 VAL A C 11
ATOM 6952 O O . VAL A 1 37 ? 1.675 7.897 -4.495 1.00 0.00 37 VAL A O 11
ATOM 6965 N N . ALA A 1 38 ? 1.193 7.066 -6.541 1.00 0.00 38 ALA A N 11
ATOM 6966 C CA . ALA A 1 38 ? 2.572 6.980 -7.001 1.00 0.00 38 ALA A CA 11
ATOM 6967 C C . ALA A 1 38 ? 2.594 6.802 -8.512 1.00 0.00 38 ALA A C 11
ATOM 6968 O O . ALA A 1 38 ? 3.242 7.559 -9.231 1.00 0.00 38 ALA A O 11
ATOM 6975 N N . GLN A 1 39 ? 1.866 5.795 -8.979 1.00 0.00 39 GLN A N 11
ATOM 6976 C CA . GLN A 1 39 ? 1.764 5.492 -10.401 1.00 0.00 39 GLN A CA 11
ATOM 6977 C C . GLN A 1 39 ? 0.546 4.615 -10.642 1.00 0.00 39 GLN A C 11
ATOM 6978 O O . GLN A 1 39 ? -0.416 5.024 -11.292 1.00 0.00 39 GLN A O 11
ATOM 6992 N N . GLU A 1 40 ? 0.593 3.414 -10.089 1.00 0.00 40 GLU A N 11
ATOM 6993 C CA . GLU A 1 40 ? -0.487 2.464 -10.229 1.00 0.00 40 GLU A CA 11
ATOM 6994 C C . GLU A 1 40 ? -1.393 2.540 -9.013 1.00 0.00 40 GLU A C 11
ATOM 6995 O O . GLU A 1 40 ? -0.886 2.887 -7.927 1.00 0.00 40 GLU A O 11
ATOM 7008 N N . MET A 1 1 ? -6.745 5.117 -11.294 1.00 0.00 1 MET A N 12
ATOM 7009 C CA . MET A 1 1 ? -7.534 3.876 -11.137 1.00 0.00 1 MET A CA 12
ATOM 7010 C C . MET A 1 1 ? -8.826 4.181 -10.395 1.00 0.00 1 MET A C 12
ATOM 7011 O O . MET A 1 1 ? -8.803 4.784 -9.330 1.00 0.00 1 MET A O 12
ATOM 7027 N N . THR A 1 2 ? -9.952 3.787 -10.978 1.00 0.00 2 THR A N 12
ATOM 7028 C CA . THR A 1 2 ? -11.253 4.024 -10.367 1.00 0.00 2 THR A CA 12
ATOM 7029 C C . THR A 1 2 ? -11.428 3.221 -9.068 1.00 0.00 2 THR A C 12
ATOM 7030 O O . THR A 1 2 ? -11.656 3.807 -8.010 1.00 0.00 2 THR A O 12
ATOM 7041 N N . PRO A 1 3 ? -11.319 1.875 -9.109 1.00 0.00 3 PRO A N 12
ATOM 7042 C CA . PRO A 1 3 ? -11.466 1.055 -7.908 1.00 0.00 3 PRO A CA 12
ATOM 7043 C C . PRO A 1 3 ? -10.182 1.009 -7.080 1.00 0.00 3 PRO A C 12
ATOM 7044 O O . PRO A 1 3 ? -9.531 -0.031 -6.989 1.00 0.00 3 PRO A O 12
ATOM 7055 N N . PHE A 1 4 ? -9.827 2.148 -6.490 1.00 0.00 4 PHE A N 12
ATOM 7056 C CA . PHE A 1 4 ? -8.625 2.258 -5.664 1.00 0.00 4 PHE A CA 12
ATOM 7057 C C . PHE A 1 4 ? -8.620 1.215 -4.552 1.00 0.00 4 PHE A C 12
ATOM 7058 O O . PHE A 1 4 ? -7.637 0.500 -4.356 1.00 0.00 4 PHE A O 12
ATOM 7075 N N . TRP A 1 5 ? -9.721 1.137 -3.823 1.00 0.00 5 TRP A N 12
ATOM 7076 C CA . TRP A 1 5 ? -9.851 0.184 -2.735 1.00 0.00 5 TRP A CA 12
ATOM 7077 C C . TRP A 1 5 ? -11.135 -0.621 -2.898 1.00 0.00 5 TRP A C 12
ATOM 7078 O O . TRP A 1 5 ? -12.093 -0.158 -3.527 1.00 0.00 5 TRP A O 12
ATOM 7099 N N . ARG A 1 6 ? -11.148 -1.825 -2.348 1.00 0.00 6 ARG A N 12
ATOM 7100 C CA . ARG A 1 6 ? -12.311 -2.699 -2.434 1.00 0.00 6 ARG A CA 12
ATOM 7101 C C . ARG A 1 6 ? -12.697 -3.193 -1.046 1.00 0.00 6 ARG A C 12
ATOM 7102 O O . ARG A 1 6 ? -11.983 -2.936 -0.078 1.00 0.00 6 ARG A O 12
ATOM 7123 N N . GLY A 1 7 ? -13.821 -3.893 -0.954 1.00 0.00 7 GLY A N 12
ATOM 7124 C CA . GLY A 1 7 ? -14.269 -4.409 0.326 1.00 0.00 7 GLY A CA 12
ATOM 7125 C C . GLY A 1 7 ? -13.571 -5.703 0.692 1.00 0.00 7 GLY A C 12
ATOM 7126 O O . GLY A 1 7 ? -12.661 -5.716 1.518 1.00 0.00 7 GLY A O 12
ATOM 7130 N N . VAL A 1 8 ? -13.995 -6.796 0.072 1.00 0.00 8 VAL A N 12
ATOM 7131 C CA . VAL A 1 8 ? -13.393 -8.094 0.334 1.00 0.00 8 VAL A CA 12
ATOM 7132 C C . VAL A 1 8 ? -12.166 -8.300 -0.545 1.00 0.00 8 VAL A C 12
ATOM 7133 O O . VAL A 1 8 ? -12.271 -8.664 -1.718 1.00 0.00 8 VAL A O 12
ATOM 7146 N N . SER A 1 9 ? -11.006 -8.036 0.026 1.00 0.00 9 SER A N 12
ATOM 7147 C CA . SER A 1 9 ? -9.741 -8.171 -0.680 1.00 0.00 9 SER A CA 12
ATOM 7148 C C . SER A 1 9 ? -8.603 -8.355 0.322 1.00 0.00 9 SER A C 12
ATOM 7149 O O . SER A 1 9 ? -8.815 -8.877 1.417 1.00 0.00 9 SER A O 12
ATOM 7157 N N . LEU A 1 10 ? -7.405 -7.937 -0.058 1.00 0.00 10 LEU A N 12
ATOM 7158 C CA . LEU A 1 10 ? -6.245 -8.040 0.800 1.00 0.00 10 LEU A CA 12
ATOM 7159 C C . LEU A 1 10 ? -6.217 -6.872 1.773 1.00 0.00 10 LEU A C 12
ATOM 7160 O O . LEU A 1 10 ? -7.256 -6.324 2.136 1.00 0.00 10 LEU A O 12
ATOM 7176 N N . ARG A 1 11 ? -5.029 -6.495 2.185 1.00 0.00 11 ARG A N 12
ATOM 7177 C CA . ARG A 1 11 ? -4.864 -5.385 3.116 1.00 0.00 11 ARG A CA 12
ATOM 7178 C C . ARG A 1 11 ? -5.257 -4.075 2.440 1.00 0.00 11 ARG A C 12
ATOM 7179 O O . ARG A 1 11 ? -4.754 -3.755 1.362 1.00 0.00 11 ARG A O 12
ATOM 7200 N N . PRO A 1 12 ? -6.185 -3.322 3.059 1.00 0.00 12 PRO A N 12
ATOM 7201 C CA . PRO A 1 12 ? -6.669 -2.042 2.524 1.00 0.00 12 PRO A CA 12
ATOM 7202 C C . PRO A 1 12 ? -5.583 -0.967 2.455 1.00 0.00 12 PRO A C 12
ATOM 7203 O O . PRO A 1 12 ? -4.410 -1.233 2.699 1.00 0.00 12 PRO A O 12
ATOM 7214 N N . ILE A 1 13 ? -5.999 0.254 2.142 1.00 0.00 13 ILE A N 12
ATOM 7215 C CA . ILE A 1 13 ? -5.086 1.388 2.009 1.00 0.00 13 ILE A CA 12
ATOM 7216 C C . ILE A 1 13 ? -4.291 1.649 3.274 1.00 0.00 13 ILE A C 12
ATOM 7217 O O . ILE A 1 13 ? -3.092 1.393 3.329 1.00 0.00 13 ILE A O 12
ATOM 7233 N N . GLY A 1 14 ? -4.968 2.170 4.278 1.00 0.00 14 GLY A N 12
ATOM 7234 C CA . GLY A 1 14 ? -4.316 2.481 5.539 1.00 0.00 14 GLY A CA 12
ATOM 7235 C C . GLY A 1 14 ? -3.971 1.251 6.362 1.00 0.00 14 GLY A C 12
ATOM 7236 O O . GLY A 1 14 ? -4.122 1.256 7.582 1.00 0.00 14 GLY A O 12
ATOM 7240 N N . ALA A 1 15 ? -3.493 0.202 5.709 1.00 0.00 15 ALA A N 12
ATOM 7241 C CA . ALA A 1 15 ? -3.135 -1.021 6.410 1.00 0.00 15 ALA A CA 12
ATOM 7242 C C . ALA A 1 15 ? -1.625 -1.184 6.515 1.00 0.00 15 ALA A C 12
ATOM 7243 O O . ALA A 1 15 ? -0.857 -0.410 5.934 1.00 0.00 15 ALA A O 12
ATOM 7250 N N . SER A 1 16 ? -1.212 -2.178 7.288 1.00 0.00 16 SER A N 12
ATOM 7251 C CA . SER A 1 16 ? 0.193 -2.481 7.467 1.00 0.00 16 SER A CA 12
ATOM 7252 C C . SER A 1 16 ? 0.624 -3.489 6.409 1.00 0.00 16 SER A C 12
ATOM 7253 O O . SER A 1 16 ? -0.211 -4.214 5.869 1.00 0.00 16 SER A O 12
ATOM 7261 N N . CYS A 1 17 ? 1.913 -3.553 6.121 1.00 0.00 17 CYS A N 12
ATOM 7262 C CA . CYS A 1 17 ? 2.393 -4.454 5.091 1.00 0.00 17 CYS A CA 12
ATOM 7263 C C . CYS A 1 17 ? 3.606 -5.271 5.531 1.00 0.00 17 CYS A C 12
ATOM 7264 O O . CYS A 1 17 ? 4.292 -4.952 6.507 1.00 0.00 17 CYS A O 12
ATOM 7271 N N . ARG A 1 18 ? 3.826 -6.345 4.792 1.00 0.00 18 ARG A N 12
ATOM 7272 C CA . ARG A 1 18 ? 4.945 -7.262 4.997 1.00 0.00 18 ARG A CA 12
ATOM 7273 C C . ARG A 1 18 ? 5.524 -7.674 3.638 1.00 0.00 18 ARG A C 12
ATOM 7274 O O . ARG A 1 18 ? 6.699 -8.017 3.520 1.00 0.00 18 ARG A O 12
ATOM 7295 N N . ASP A 1 19 ? 4.667 -7.629 2.625 1.00 0.00 19 ASP A N 12
ATOM 7296 C CA . ASP A 1 19 ? 4.998 -7.979 1.251 1.00 0.00 19 ASP A CA 12
ATOM 7297 C C . ASP A 1 19 ? 3.997 -7.250 0.372 1.00 0.00 19 ASP A C 12
ATOM 7298 O O . ASP A 1 19 ? 2.860 -7.064 0.805 1.00 0.00 19 ASP A O 12
ATOM 7307 N N . ASP A 1 20 ? 4.379 -6.823 -0.823 1.00 0.00 20 ASP A N 12
ATOM 7308 C CA . ASP A 1 20 ? 3.444 -6.098 -1.687 1.00 0.00 20 ASP A CA 12
ATOM 7309 C C . ASP A 1 20 ? 2.160 -6.899 -1.882 1.00 0.00 20 ASP A C 12
ATOM 7310 O O . ASP A 1 20 ? 1.060 -6.341 -1.896 1.00 0.00 20 ASP A O 12
ATOM 7319 N N . SER A 1 21 ? 2.312 -8.217 -1.981 1.00 0.00 21 SER A N 12
ATOM 7320 C CA . SER A 1 21 ? 1.190 -9.126 -2.187 1.00 0.00 21 SER A CA 12
ATOM 7321 C C . SER A 1 21 ? 0.205 -9.093 -1.018 1.00 0.00 21 SER A C 12
ATOM 7322 O O . SER A 1 21 ? -0.936 -9.531 -1.152 1.00 0.00 21 SER A O 12
ATOM 7330 N N . GLU A 1 22 ? 0.650 -8.577 0.118 1.00 0.00 22 GLU A N 12
ATOM 7331 C CA . GLU A 1 22 ? -0.195 -8.486 1.297 1.00 0.00 22 GLU A CA 12
ATOM 7332 C C . GLU A 1 22 ? -1.196 -7.349 1.145 1.00 0.00 22 GLU A C 12
ATOM 7333 O O . GLU A 1 22 ? -2.296 -7.395 1.702 1.00 0.00 22 GLU A O 12
ATOM 7345 N N . CYS A 1 23 ? -0.818 -6.342 0.367 1.00 0.00 23 CYS A N 12
ATOM 7346 C CA . CYS A 1 23 ? -1.671 -5.183 0.149 1.00 0.00 23 CYS A CA 12
ATOM 7347 C C . CYS A 1 23 ? -2.525 -5.363 -1.096 1.00 0.00 23 CYS A C 12
ATOM 7348 O O . CYS A 1 23 ? -2.092 -5.961 -2.081 1.00 0.00 23 CYS A O 12
ATOM 7355 N N . ILE A 1 24 ? -3.736 -4.825 -1.040 1.00 0.00 24 ILE A N 12
ATOM 7356 C CA . ILE A 1 24 ? -4.692 -4.917 -2.139 1.00 0.00 24 ILE A CA 12
ATOM 7357 C C . ILE A 1 24 ? -4.119 -4.387 -3.456 1.00 0.00 24 ILE A C 12
ATOM 7358 O O . ILE A 1 24 ? -4.305 -4.993 -4.510 1.00 0.00 24 ILE A O 12
ATOM 7374 N N . THR A 1 25 ? -3.405 -3.276 -3.382 1.00 0.00 25 THR A N 12
ATOM 7375 C CA . THR A 1 25 ? -2.829 -2.653 -4.567 1.00 0.00 25 THR A CA 12
ATOM 7376 C C . THR A 1 25 ? -1.443 -3.212 -4.911 1.00 0.00 25 THR A C 12
ATOM 7377 O O . THR A 1 25 ? -0.823 -2.775 -5.879 1.00 0.00 25 THR A O 12
ATOM 7388 N N . ARG A 1 26 ? -0.974 -4.193 -4.129 1.00 0.00 26 ARG A N 12
ATOM 7389 C CA . ARG A 1 26 ? 0.344 -4.803 -4.349 1.00 0.00 26 ARG A CA 12
ATOM 7390 C C . ARG A 1 26 ? 1.439 -3.742 -4.349 1.00 0.00 26 ARG A C 12
ATOM 7391 O O . ARG A 1 26 ? 2.298 -3.712 -5.228 1.00 0.00 26 ARG A O 12
ATOM 7412 N N . LEU A 1 27 ? 1.390 -2.874 -3.352 1.00 0.00 27 LEU A N 12
ATOM 7413 C CA . LEU A 1 27 ? 2.363 -1.806 -3.211 1.00 0.00 27 LEU A CA 12
ATOM 7414 C C . LEU A 1 27 ? 2.761 -1.671 -1.747 1.00 0.00 27 LEU A C 12
ATOM 7415 O O . LEU A 1 27 ? 2.067 -1.021 -0.960 1.00 0.00 27 LEU A O 12
ATOM 7431 N N . CYS A 1 28 ? 3.865 -2.301 -1.383 1.00 0.00 28 CYS A N 12
ATOM 7432 C CA . CYS A 1 28 ? 4.355 -2.264 -0.017 1.00 0.00 28 CYS A CA 12
ATOM 7433 C C . CYS A 1 28 ? 5.227 -1.027 0.193 1.00 0.00 28 CYS A C 12
ATOM 7434 O O . CYS A 1 28 ? 6.457 -1.089 0.175 1.00 0.00 28 CYS A O 12
ATOM 7441 N N . ARG A 1 29 ? 4.565 0.097 0.407 1.00 0.00 29 ARG A N 12
ATOM 7442 C CA . ARG A 1 29 ? 5.234 1.372 0.594 1.00 0.00 29 ARG A CA 12
ATOM 7443 C C . ARG A 1 29 ? 5.564 1.620 2.064 1.00 0.00 29 ARG A C 12
ATOM 7444 O O . ARG A 1 29 ? 4.669 1.790 2.891 1.00 0.00 29 ARG A O 12
ATOM 7465 N N . LYS A 1 30 ? 6.860 1.617 2.376 1.00 0.00 30 LYS A N 12
ATOM 7466 C CA . LYS A 1 30 ? 7.346 1.861 3.736 1.00 0.00 30 LYS A CA 12
ATOM 7467 C C . LYS A 1 30 ? 6.759 0.869 4.734 1.00 0.00 30 LYS A C 12
ATOM 7468 O O . LYS A 1 30 ? 6.413 1.240 5.856 1.00 0.00 30 LYS A O 12
ATOM 7487 N N . ARG A 1 31 ? 6.651 -0.386 4.305 1.00 0.00 31 ARG A N 12
ATOM 7488 C CA . ARG A 1 31 ? 6.115 -1.465 5.138 1.00 0.00 31 ARG A CA 12
ATOM 7489 C C . ARG A 1 31 ? 4.627 -1.250 5.428 1.00 0.00 31 ARG A C 12
ATOM 7490 O O . ARG A 1 31 ? 4.080 -1.786 6.394 1.00 0.00 31 ARG A O 12
ATOM 7511 N N . ARG A 1 32 ? 3.977 -0.457 4.589 1.00 0.00 32 ARG A N 12
ATOM 7512 C CA . ARG A 1 32 ? 2.555 -0.190 4.727 1.00 0.00 32 ARG A CA 12
ATOM 7513 C C . ARG A 1 32 ? 1.913 -0.210 3.354 1.00 0.00 32 ARG A C 12
ATOM 7514 O O . ARG A 1 32 ? 2.608 -0.225 2.341 1.00 0.00 32 ARG A O 12
ATOM 7535 N N . CYS A 1 33 ? 0.597 -0.224 3.310 1.00 0.00 33 CYS A N 12
ATOM 7536 C CA . CYS A 1 33 ? -0.094 -0.247 2.036 1.00 0.00 33 CYS A CA 12
ATOM 7537 C C . CYS A 1 33 ? -0.316 1.164 1.515 1.00 0.00 33 CYS A C 12
ATOM 7538 O O . CYS A 1 33 ? -0.348 2.131 2.281 1.00 0.00 33 CYS A O 12
ATOM 7545 N N . SER A 1 34 ? -0.445 1.272 0.206 1.00 0.00 34 SER A N 12
ATOM 7546 C CA . SER A 1 34 ? -0.658 2.546 -0.460 1.00 0.00 34 SER A CA 12
ATOM 7547 C C . SER A 1 34 ? -1.231 2.305 -1.848 1.00 0.00 34 SER A C 12
ATOM 7548 O O . SER A 1 34 ? -1.038 1.237 -2.428 1.00 0.00 34 SER A O 12
ATOM 7556 N N . LEU A 1 35 ? -1.950 3.290 -2.363 1.00 0.00 35 LEU A N 12
ATOM 7557 C CA . LEU A 1 35 ? -2.535 3.194 -3.691 1.00 0.00 35 LEU A CA 12
ATOM 7558 C C . LEU A 1 35 ? -1.494 3.591 -4.726 1.00 0.00 35 LEU A C 12
ATOM 7559 O O . LEU A 1 35 ? -0.306 3.681 -4.411 1.00 0.00 35 LEU A O 12
ATOM 7575 N N . SER A 1 36 ? -1.933 3.851 -5.946 1.00 0.00 36 SER A N 12
ATOM 7576 C CA . SER A 1 36 ? -1.031 4.253 -7.018 1.00 0.00 36 SER A CA 12
ATOM 7577 C C . SER A 1 36 ? -0.606 5.718 -6.861 1.00 0.00 36 SER A C 12
ATOM 7578 O O . SER A 1 36 ? -0.507 6.457 -7.839 1.00 0.00 36 SER A O 12
ATOM 7586 N N . VAL A 1 37 ? -0.312 6.108 -5.621 1.00 0.00 37 VAL A N 12
ATOM 7587 C CA . VAL A 1 37 ? 0.095 7.474 -5.292 1.00 0.00 37 VAL A CA 12
ATOM 7588 C C . VAL A 1 37 ? 1.560 7.718 -5.653 1.00 0.00 37 VAL A C 12
ATOM 7589 O O . VAL A 1 37 ? 2.321 8.314 -4.887 1.00 0.00 37 VAL A O 12
ATOM 7602 N N . ALA A 1 38 ? 1.936 7.239 -6.825 1.00 0.00 38 ALA A N 12
ATOM 7603 C CA . ALA A 1 38 ? 3.284 7.377 -7.348 1.00 0.00 38 ALA A CA 12
ATOM 7604 C C . ALA A 1 38 ? 3.257 7.108 -8.844 1.00 0.00 38 ALA A C 12
ATOM 7605 O O . ALA A 1 38 ? 4.260 6.736 -9.450 1.00 0.00 38 ALA A O 12
ATOM 7612 N N . GLN A 1 39 ? 2.080 7.306 -9.424 1.00 0.00 39 GLN A N 12
ATOM 7613 C CA . GLN A 1 39 ? 1.857 7.078 -10.843 1.00 0.00 39 GLN A CA 12
ATOM 7614 C C . GLN A 1 39 ? 0.646 7.877 -11.302 1.00 0.00 39 GLN A C 12
ATOM 7615 O O . GLN A 1 39 ? 0.647 8.467 -12.383 1.00 0.00 39 GLN A O 12
ATOM 7629 N N . GLU A 1 40 ? -0.382 7.886 -10.466 1.00 0.00 40 GLU A N 12
ATOM 7630 C CA . GLU A 1 40 ? -1.607 8.608 -10.754 1.00 0.00 40 GLU A CA 12
ATOM 7631 C C . GLU A 1 40 ? -1.790 9.715 -9.726 1.00 0.00 40 GLU A C 12
ATOM 7632 O O . GLU A 1 40 ? -2.524 10.681 -10.012 1.00 0.00 40 GLU A O 12
ATOM 7645 N N . MET A 1 1 ? -10.392 9.077 6.035 1.00 0.00 1 MET A N 13
ATOM 7646 C CA . MET A 1 1 ? -10.643 10.449 5.531 1.00 0.00 1 MET A CA 13
ATOM 7647 C C . MET A 1 1 ? -10.545 10.464 4.013 1.00 0.00 1 MET A C 13
ATOM 7648 O O . MET A 1 1 ? -11.533 10.223 3.332 1.00 0.00 1 MET A O 13
ATOM 7664 N N . THR A 1 2 ? -9.352 10.731 3.490 1.00 0.00 2 THR A N 13
ATOM 7665 C CA . THR A 1 2 ? -9.139 10.750 2.051 1.00 0.00 2 THR A CA 13
ATOM 7666 C C . THR A 1 2 ? -9.310 9.344 1.461 1.00 0.00 2 THR A C 13
ATOM 7667 O O . THR A 1 2 ? -10.147 9.142 0.586 1.00 0.00 2 THR A O 13
ATOM 7678 N N . PRO A 1 3 ? -8.525 8.342 1.922 1.00 0.00 3 PRO A N 13
ATOM 7679 C CA . PRO A 1 3 ? -8.650 6.976 1.435 1.00 0.00 3 PRO A CA 13
ATOM 7680 C C . PRO A 1 3 ? -9.800 6.249 2.127 1.00 0.00 3 PRO A C 13
ATOM 7681 O O . PRO A 1 3 ? -9.998 6.394 3.339 1.00 0.00 3 PRO A O 13
ATOM 7692 N N . PHE A 1 4 ? -10.556 5.481 1.360 1.00 0.00 4 PHE A N 13
ATOM 7693 C CA . PHE A 1 4 ? -11.690 4.740 1.894 1.00 0.00 4 PHE A CA 13
ATOM 7694 C C . PHE A 1 4 ? -11.491 3.239 1.705 1.00 0.00 4 PHE A C 13
ATOM 7695 O O . PHE A 1 4 ? -12.075 2.623 0.812 1.00 0.00 4 PHE A O 13
ATOM 7712 N N . TRP A 1 5 ? -10.647 2.660 2.544 1.00 0.00 5 TRP A N 13
ATOM 7713 C CA . TRP A 1 5 ? -10.370 1.234 2.481 1.00 0.00 5 TRP A CA 13
ATOM 7714 C C . TRP A 1 5 ? -11.513 0.447 3.114 1.00 0.00 5 TRP A C 13
ATOM 7715 O O . TRP A 1 5 ? -12.195 0.934 4.013 1.00 0.00 5 TRP A O 13
ATOM 7736 N N . ARG A 1 6 ? -11.721 -0.769 2.634 1.00 0.00 6 ARG A N 13
ATOM 7737 C CA . ARG A 1 6 ? -12.787 -1.616 3.144 1.00 0.00 6 ARG A CA 13
ATOM 7738 C C . ARG A 1 6 ? -12.208 -2.849 3.823 1.00 0.00 6 ARG A C 13
ATOM 7739 O O . ARG A 1 6 ? -11.006 -3.105 3.733 1.00 0.00 6 ARG A O 13
ATOM 7760 N N . GLY A 1 7 ? -13.069 -3.607 4.493 1.00 0.00 7 GLY A N 13
ATOM 7761 C CA . GLY A 1 7 ? -12.644 -4.807 5.187 1.00 0.00 7 GLY A CA 13
ATOM 7762 C C . GLY A 1 7 ? -12.397 -5.955 4.235 1.00 0.00 7 GLY A C 13
ATOM 7763 O O . GLY A 1 7 ? -13.161 -6.918 4.192 1.00 0.00 7 GLY A O 13
ATOM 7767 N N . VAL A 1 8 ? -11.346 -5.823 3.449 1.00 0.00 8 VAL A N 13
ATOM 7768 C CA . VAL A 1 8 ? -10.967 -6.845 2.486 1.00 0.00 8 VAL A CA 13
ATOM 7769 C C . VAL A 1 8 ? -10.362 -8.057 3.191 1.00 0.00 8 VAL A C 13
ATOM 7770 O O . VAL A 1 8 ? -9.970 -7.980 4.355 1.00 0.00 8 VAL A O 13
ATOM 7783 N N . SER A 1 9 ? -10.272 -9.171 2.476 1.00 0.00 9 SER A N 13
ATOM 7784 C CA . SER A 1 9 ? -9.731 -10.408 3.035 1.00 0.00 9 SER A CA 13
ATOM 7785 C C . SER A 1 9 ? -8.208 -10.424 3.007 1.00 0.00 9 SER A C 13
ATOM 7786 O O . SER A 1 9 ? -7.570 -11.452 3.236 1.00 0.00 9 SER A O 13
ATOM 7794 N N . LEU A 1 10 ? -7.642 -9.274 2.736 1.00 0.00 10 LEU A N 13
ATOM 7795 C CA . LEU A 1 10 ? -6.207 -9.107 2.678 1.00 0.00 10 LEU A CA 13
ATOM 7796 C C . LEU A 1 10 ? -5.826 -7.797 3.340 1.00 0.00 10 LEU A C 13
ATOM 7797 O O . LEU A 1 10 ? -6.549 -7.300 4.203 1.00 0.00 10 LEU A O 13
ATOM 7813 N N . ARG A 1 11 ? -4.703 -7.248 2.957 1.00 0.00 11 ARG A N 13
ATOM 7814 C CA . ARG A 1 11 ? -4.228 -6.012 3.550 1.00 0.00 11 ARG A CA 13
ATOM 7815 C C . ARG A 1 11 ? -4.721 -4.802 2.763 1.00 0.00 11 ARG A C 13
ATOM 7816 O O . ARG A 1 11 ? -4.462 -4.681 1.566 1.00 0.00 11 ARG A O 13
ATOM 7837 N N . PRO A 1 12 ? -5.459 -3.903 3.426 1.00 0.00 12 PRO A N 13
ATOM 7838 C CA . PRO A 1 12 ? -5.991 -2.702 2.799 1.00 0.00 12 PRO A CA 13
ATOM 7839 C C . PRO A 1 12 ? -4.955 -1.582 2.742 1.00 0.00 12 PRO A C 13
ATOM 7840 O O . PRO A 1 12 ? -4.008 -1.572 3.523 1.00 0.00 12 PRO A O 13
ATOM 7851 N N . ILE A 1 13 ? -5.149 -0.645 1.819 1.00 0.00 13 ILE A N 13
ATOM 7852 C CA . ILE A 1 13 ? -4.226 0.478 1.628 1.00 0.00 13 ILE A CA 13
ATOM 7853 C C . ILE A 1 13 ? -3.901 1.210 2.930 1.00 0.00 13 ILE A C 13
ATOM 7854 O O . ILE A 1 13 ? -2.732 1.450 3.243 1.00 0.00 13 ILE A O 13
ATOM 7870 N N . GLY A 1 14 ? -4.926 1.553 3.686 1.00 0.00 14 GLY A N 13
ATOM 7871 C CA . GLY A 1 14 ? -4.723 2.261 4.934 1.00 0.00 1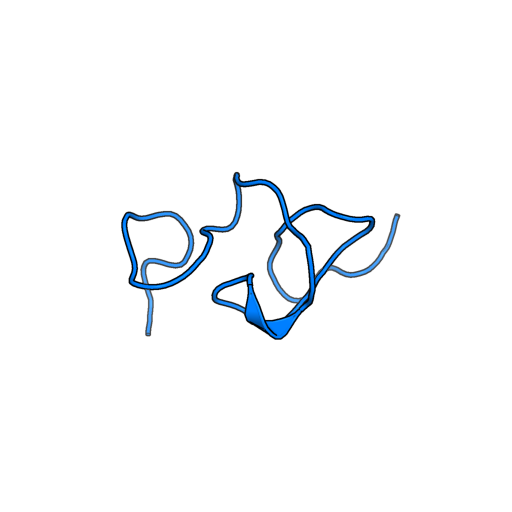4 GLY A CA 13
ATOM 7872 C C . GLY A 1 14 ? -4.309 1.353 6.076 1.00 0.00 14 GLY A C 13
ATOM 7873 O O . GLY A 1 14 ? -4.832 1.473 7.182 1.00 0.00 14 GLY A O 13
ATOM 7877 N N . ALA A 1 15 ? -3.382 0.437 5.817 1.00 0.00 15 ALA A N 13
ATOM 7878 C CA . ALA A 1 15 ? -2.916 -0.468 6.858 1.00 0.00 15 ALA A CA 13
ATOM 7879 C C . ALA A 1 15 ? -1.446 -0.814 6.689 1.00 0.00 15 ALA A C 13
ATOM 7880 O O . ALA A 1 15 ? -0.797 -0.392 5.726 1.00 0.00 15 ALA A O 13
ATOM 7887 N N . SER A 1 16 ? -0.932 -1.579 7.646 1.00 0.00 16 SER A N 13
ATOM 7888 C CA . SER A 1 16 ? 0.449 -2.015 7.625 1.00 0.00 16 SER A CA 13
ATOM 7889 C C . SER A 1 16 ? 0.634 -3.110 6.581 1.00 0.00 16 SER A C 13
ATOM 7890 O O . SER A 1 16 ? -0.336 -3.729 6.146 1.00 0.00 16 SER A O 13
ATOM 7898 N N . CYS A 1 17 ? 1.872 -3.360 6.193 1.00 0.00 17 CYS A N 13
ATOM 7899 C CA . CYS A 1 17 ? 2.145 -4.361 5.180 1.00 0.00 17 CYS A CA 13
ATOM 7900 C C . CYS A 1 17 ? 3.244 -5.330 5.592 1.00 0.00 17 CYS A C 13
ATOM 7901 O O . CYS A 1 17 ? 4.034 -5.067 6.499 1.00 0.00 17 CYS A O 13
ATOM 7908 N N . ARG A 1 18 ? 3.268 -6.456 4.899 1.00 0.00 18 ARG A N 13
ATOM 7909 C CA . ARG A 1 18 ? 4.261 -7.500 5.103 1.00 0.00 18 ARG A CA 13
ATOM 7910 C C . ARG A 1 18 ? 4.953 -7.783 3.770 1.00 0.00 18 ARG A C 13
ATOM 7911 O O . ARG A 1 18 ? 6.156 -8.041 3.719 1.00 0.00 18 ARG A O 13
ATOM 7932 N N . ASP A 1 19 ? 4.172 -7.676 2.698 1.00 0.00 19 ASP A N 13
ATOM 7933 C CA . ASP A 1 19 ? 4.639 -7.891 1.330 1.00 0.00 19 ASP A CA 13
ATOM 7934 C C . ASP A 1 19 ? 3.630 -7.249 0.386 1.00 0.00 19 ASP A C 13
ATOM 7935 O O . ASP A 1 19 ? 2.437 -7.230 0.700 1.00 0.00 19 ASP A O 13
ATOM 7944 N N . ASP A 1 20 ? 4.085 -6.721 -0.749 1.00 0.00 20 ASP A N 13
ATOM 7945 C CA . ASP A 1 20 ? 3.184 -6.057 -1.697 1.00 0.00 20 ASP A CA 13
ATOM 7946 C C . ASP A 1 20 ? 1.993 -6.943 -2.042 1.00 0.00 20 ASP A C 13
ATOM 7947 O O . ASP A 1 20 ? 0.860 -6.465 -2.130 1.00 0.00 20 ASP A O 13
ATOM 7956 N N . SER A 1 21 ? 2.249 -8.239 -2.209 1.00 0.00 21 SER A N 13
ATOM 7957 C CA . SER A 1 21 ? 1.202 -9.195 -2.558 1.00 0.00 21 SER A CA 13
ATOM 7958 C C . SER A 1 21 ? 0.069 -9.171 -1.535 1.00 0.00 21 SER A C 13
ATOM 7959 O O . SER A 1 21 ? -1.105 -9.286 -1.895 1.00 0.00 21 SER A O 13
ATOM 7967 N N . GLU A 1 22 ? 0.431 -8.984 -0.271 1.00 0.00 22 GLU A N 13
ATOM 7968 C CA . GLU A 1 22 ? -0.535 -8.948 0.814 1.00 0.00 22 GLU A CA 13
ATOM 7969 C C . GLU A 1 22 ? -1.446 -7.737 0.701 1.00 0.00 22 GLU A C 13
ATOM 7970 O O . GLU A 1 22 ? -2.607 -7.783 1.106 1.00 0.00 22 GLU A O 13
ATOM 7982 N N . CYS A 1 23 ? -0.921 -6.665 0.132 1.00 0.00 23 CYS A N 13
ATOM 7983 C CA . CYS A 1 23 ? -1.681 -5.440 -0.001 1.00 0.00 23 CYS A CA 13
ATOM 7984 C C . CYS A 1 23 ? -2.549 -5.468 -1.240 1.00 0.00 23 CYS A C 13
ATOM 7985 O O . CYS A 1 23 ? -2.106 -5.864 -2.316 1.00 0.00 23 CYS A O 13
ATOM 7992 N N . ILE A 1 24 ? -3.792 -5.055 -1.065 1.00 0.00 24 ILE A N 13
ATOM 7993 C CA . ILE A 1 24 ? -4.753 -4.971 -2.153 1.00 0.00 24 ILE A CA 13
ATOM 7994 C C . ILE A 1 24 ? -4.202 -4.086 -3.271 1.00 0.00 24 ILE A C 13
ATOM 7995 O O . ILE A 1 24 ? -4.430 -4.328 -4.455 1.00 0.00 24 ILE A O 13
ATOM 8011 N N . THR A 1 25 ? -3.453 -3.077 -2.859 1.00 0.00 25 THR A N 13
ATOM 8012 C CA . THR A 1 25 ? -2.836 -2.127 -3.767 1.00 0.00 25 THR A CA 13
ATOM 8013 C C . THR A 1 25 ? -1.537 -2.663 -4.375 1.00 0.00 25 THR A C 13
ATOM 8014 O O . THR A 1 25 ? -1.030 -2.105 -5.347 1.00 0.00 25 THR A O 13
ATOM 8025 N N . ARG A 1 26 ? -1.009 -3.745 -3.791 1.00 0.00 26 ARG A N 13
ATOM 8026 C CA . ARG A 1 26 ? 0.237 -4.366 -4.259 1.00 0.00 26 ARG A CA 13
ATOM 8027 C C . ARG A 1 26 ? 1.404 -3.389 -4.166 1.00 0.00 26 ARG A C 13
ATOM 8028 O O . ARG A 1 26 ? 2.346 -3.450 -4.953 1.00 0.00 26 ARG A O 13
ATOM 8049 N N . LEU A 1 27 ? 1.332 -2.487 -3.197 1.00 0.00 27 LEU A N 13
ATOM 8050 C CA . LEU A 1 27 ? 2.390 -1.520 -2.985 1.00 0.00 27 LEU A CA 13
ATOM 8051 C C . LEU A 1 27 ? 2.793 -1.503 -1.523 1.00 0.00 27 LEU A C 13
ATOM 8052 O O . LEU A 1 27 ? 2.176 -0.829 -0.701 1.00 0.00 27 LEU A O 13
ATOM 8068 N N . CYS A 1 28 ? 3.824 -2.259 -1.208 1.00 0.00 28 CYS A N 13
ATOM 8069 C CA . CYS A 1 28 ? 4.324 -2.344 0.153 1.00 0.00 28 CYS A CA 13
ATOM 8070 C C . CYS A 1 28 ? 5.390 -1.280 0.367 1.00 0.00 28 CYS A C 13
ATOM 8071 O O . CYS A 1 28 ? 6.567 -1.580 0.592 1.00 0.00 28 CYS A O 13
ATOM 8078 N N . ARG A 1 29 ? 4.972 -0.029 0.309 1.00 0.00 29 ARG A N 13
ATOM 8079 C CA . ARG A 1 29 ? 5.898 1.079 0.446 1.00 0.00 29 ARG A CA 13
ATOM 8080 C C . ARG A 1 29 ? 5.875 1.620 1.866 1.00 0.00 29 ARG A C 13
ATOM 8081 O O . ARG A 1 29 ? 4.809 1.793 2.457 1.00 0.00 29 ARG A O 13
ATOM 8102 N N . LYS A 1 30 ? 7.069 1.855 2.413 1.00 0.00 30 LYS A N 13
ATOM 8103 C CA . LYS A 1 30 ? 7.222 2.365 3.773 1.00 0.00 30 LYS A CA 13
ATOM 8104 C C . LYS A 1 30 ? 6.632 1.381 4.780 1.00 0.00 30 LYS A C 13
ATOM 8105 O O . LYS A 1 30 ? 6.140 1.782 5.835 1.00 0.00 30 LYS A O 13
ATOM 8124 N N . ARG A 1 31 ? 6.672 0.092 4.424 1.00 0.00 31 ARG A N 13
ATOM 8125 C CA . ARG A 1 31 ? 6.152 -0.983 5.272 1.00 0.00 31 ARG A CA 13
ATOM 8126 C C . ARG A 1 31 ? 4.631 -0.860 5.424 1.00 0.00 31 ARG A C 13
ATOM 8127 O O . ARG A 1 31 ? 4.030 -1.425 6.343 1.00 0.00 31 ARG A O 13
ATOM 8148 N N . ARG A 1 32 ? 4.008 -0.144 4.498 1.00 0.00 32 ARG A N 13
ATOM 8149 C CA . ARG A 1 32 ? 2.570 0.048 4.526 1.00 0.00 32 ARG A CA 13
ATOM 8150 C C . ARG A 1 32 ? 1.977 -0.289 3.172 1.00 0.00 32 ARG A C 13
ATOM 8151 O O . ARG A 1 32 ? 2.699 -0.443 2.191 1.00 0.00 32 ARG A O 13
ATOM 8172 N N . CYS A 1 33 ? 0.663 -0.404 3.133 1.00 0.00 33 CYS A N 13
ATOM 8173 C CA . CYS A 1 33 ? -0.053 -0.731 1.906 1.00 0.00 33 CYS A CA 13
ATOM 8174 C C . CYS A 1 33 ? -0.449 0.526 1.142 1.00 0.00 33 CYS A C 13
ATOM 8175 O O . CYS A 1 33 ? -1.262 0.483 0.214 1.00 0.00 33 CYS A O 13
ATOM 8182 N N . SER A 1 34 ? 0.109 1.636 1.572 1.00 0.00 34 SER A N 13
ATOM 8183 C CA . SER A 1 34 ? -0.145 2.942 0.976 1.00 0.00 34 SER A CA 13
ATOM 8184 C C . SER A 1 34 ? 0.053 2.935 -0.538 1.00 0.00 34 SER A C 13
ATOM 8185 O O . SER A 1 34 ? 0.918 2.237 -1.058 1.00 0.00 34 SER A O 13
ATOM 8193 N N . LEU A 1 35 ? -0.764 3.723 -1.230 1.00 0.00 35 LEU A N 13
ATOM 8194 C CA . LEU A 1 35 ? -0.681 3.839 -2.679 1.00 0.00 35 LEU A CA 13
ATOM 8195 C C . LEU A 1 35 ? 0.431 4.812 -3.054 1.00 0.00 35 LEU A C 13
ATOM 8196 O O . LEU A 1 35 ? 1.272 5.156 -2.221 1.00 0.00 35 LEU A O 13
ATOM 8212 N N . SER A 1 36 ? 0.426 5.259 -4.301 1.00 0.00 36 SER A N 13
ATOM 8213 C CA . SER A 1 36 ? 1.422 6.202 -4.795 1.00 0.00 36 SER A CA 13
ATOM 8214 C C . SER A 1 36 ? 1.175 7.608 -4.234 1.00 0.00 36 SER A C 13
ATOM 8215 O O . SER A 1 36 ? 1.041 8.575 -4.981 1.00 0.00 36 SER A O 13
ATOM 8223 N N . VAL A 1 37 ? 1.118 7.705 -2.914 1.00 0.00 37 VAL A N 13
ATOM 8224 C CA . VAL A 1 37 ? 0.889 8.971 -2.235 1.00 0.00 37 VAL A CA 13
ATOM 8225 C C . VAL A 1 37 ? 2.139 9.392 -1.479 1.00 0.00 37 VAL A C 13
ATOM 8226 O O . VAL A 1 37 ? 2.081 10.160 -0.521 1.00 0.00 37 VAL A O 13
ATOM 8239 N N . ALA A 1 38 ? 3.269 8.867 -1.921 1.00 0.00 38 ALA A N 13
ATOM 8240 C CA . ALA A 1 38 ? 4.550 9.166 -1.312 1.00 0.00 38 ALA A CA 13
ATOM 8241 C C . ALA A 1 38 ? 5.583 9.432 -2.392 1.00 0.00 38 ALA A C 13
ATOM 8242 O O . ALA A 1 38 ? 5.560 8.799 -3.448 1.00 0.00 38 ALA A O 13
ATOM 8249 N N . GLN A 1 39 ? 6.470 10.377 -2.137 1.00 0.00 39 GLN A N 13
ATOM 8250 C CA . GLN A 1 39 ? 7.511 10.723 -3.093 1.00 0.00 39 GLN A CA 13
ATOM 8251 C C . GLN A 1 39 ? 8.844 10.136 -2.648 1.00 0.00 39 GLN A C 13
ATOM 8252 O O . GLN A 1 39 ? 9.874 10.812 -2.663 1.00 0.00 39 GLN A O 13
ATOM 8266 N N . GLU A 1 40 ? 8.801 8.870 -2.253 1.00 0.00 40 GLU A N 13
ATOM 8267 C CA . GLU A 1 40 ? 9.978 8.153 -1.789 1.00 0.00 40 GLU A CA 13
ATOM 8268 C C . GLU A 1 40 ? 10.121 6.843 -2.560 1.00 0.00 40 GLU A C 13
ATOM 8269 O O . GLU A 1 40 ? 11.099 6.703 -3.322 1.00 0.00 40 GLU A O 13
ATOM 8282 N N . MET A 1 1 ? -5.867 7.554 -7.946 1.00 0.00 1 MET A N 14
ATOM 8283 C CA . MET A 1 1 ? -6.348 8.796 -7.297 1.00 0.00 1 MET A CA 14
ATOM 8284 C C . MET A 1 1 ? -7.212 8.454 -6.090 1.00 0.00 1 MET A C 14
ATOM 8285 O O . MET A 1 1 ? -6.756 8.537 -4.954 1.00 0.00 1 MET A O 14
ATOM 8301 N N . THR A 1 2 ? -8.451 8.056 -6.350 1.00 0.00 2 THR A N 14
ATOM 8302 C CA . THR A 1 2 ? -9.384 7.693 -5.298 1.00 0.00 2 THR A CA 14
ATOM 8303 C C . THR A 1 2 ? -8.942 6.411 -4.598 1.00 0.00 2 THR A C 14
ATOM 8304 O O . THR A 1 2 ? -8.567 5.439 -5.256 1.00 0.00 2 THR A O 14
ATOM 8315 N N . PRO A 1 3 ? -8.945 6.408 -3.257 1.00 0.00 3 PRO A N 14
ATOM 8316 C CA . PRO A 1 3 ? -8.558 5.242 -2.467 1.00 0.00 3 PRO A CA 14
ATOM 8317 C C . PRO A 1 3 ? -9.617 4.148 -2.520 1.00 0.00 3 PRO A C 14
ATOM 8318 O O . PRO A 1 3 ? -10.810 4.419 -2.393 1.00 0.00 3 PRO A O 14
ATOM 8329 N N . PHE A 1 4 ? -9.181 2.915 -2.714 1.00 0.00 4 PHE A N 14
ATOM 8330 C CA . PHE A 1 4 ? -10.097 1.791 -2.778 1.00 0.00 4 PHE A CA 14
ATOM 8331 C C . PHE A 1 4 ? -10.063 1.011 -1.468 1.00 0.00 4 PHE A C 14
ATOM 8332 O O . PHE A 1 4 ? -9.542 -0.099 -1.401 1.00 0.00 4 PHE A O 14
ATOM 8349 N N . TRP A 1 5 ? -10.598 1.614 -0.417 1.00 0.00 5 TRP A N 14
ATOM 8350 C CA . TRP A 1 5 ? -10.633 0.967 0.887 1.00 0.00 5 TRP A CA 14
ATOM 8351 C C . TRP A 1 5 ? -12.041 0.446 1.173 1.00 0.00 5 TRP A C 14
ATOM 8352 O O . TRP A 1 5 ? -12.378 0.080 2.301 1.00 0.00 5 TRP A O 14
ATOM 8373 N N . ARG A 1 6 ? -12.860 0.403 0.131 1.00 0.00 6 ARG A N 14
ATOM 8374 C CA . ARG A 1 6 ? -14.229 -0.076 0.245 1.00 0.00 6 ARG A CA 14
ATOM 8375 C C . ARG A 1 6 ? -14.406 -1.349 -0.573 1.00 0.00 6 ARG A C 14
ATOM 8376 O O . ARG A 1 6 ? -15.317 -1.458 -1.389 1.00 0.00 6 ARG A O 14
ATOM 8397 N N . GLY A 1 7 ? -13.528 -2.311 -0.340 1.00 0.00 7 GLY A N 14
ATOM 8398 C CA . GLY A 1 7 ? -13.578 -3.561 -1.055 1.00 0.00 7 GLY A CA 14
ATOM 8399 C C . GLY A 1 7 ? -12.806 -4.633 -0.327 1.00 0.00 7 GLY A C 14
ATOM 8400 O O . GLY A 1 7 ? -11.582 -4.570 -0.234 1.00 0.00 7 GLY A O 14
ATOM 8404 N N . VAL A 1 8 ? -13.531 -5.587 0.231 1.00 0.00 8 VAL A N 14
ATOM 8405 C CA . VAL A 1 8 ? -12.918 -6.687 0.964 1.00 0.00 8 VAL A CA 14
ATOM 8406 C C . VAL A 1 8 ? -12.008 -7.516 0.066 1.00 0.00 8 VAL A C 14
ATOM 8407 O O . VAL A 1 8 ? -12.431 -8.064 -0.952 1.00 0.00 8 VAL A O 14
ATOM 8420 N N . SER A 1 9 ? -10.759 -7.586 0.480 1.00 0.00 9 SER A N 14
ATOM 8421 C CA . SER A 1 9 ? -9.710 -8.313 -0.225 1.00 0.00 9 SER A CA 14
ATOM 8422 C C . SER A 1 9 ? -8.519 -8.483 0.710 1.00 0.00 9 SER A C 14
ATOM 8423 O O . SER A 1 9 ? -8.662 -8.981 1.826 1.00 0.00 9 SER A O 14
ATOM 8431 N N . LEU A 1 10 ? -7.357 -8.068 0.252 1.00 0.00 10 LEU A N 14
ATOM 8432 C CA . LEU A 1 10 ? -6.145 -8.138 1.039 1.00 0.00 10 LEU A CA 14
ATOM 8433 C C . LEU A 1 10 ? -6.095 -6.956 1.995 1.00 0.00 10 LEU A C 14
ATOM 8434 O O . LEU A 1 10 ? -7.126 -6.432 2.411 1.00 0.00 10 LEU A O 14
ATOM 8450 N N . ARG A 1 11 ? -4.899 -6.537 2.333 1.00 0.00 11 ARG A N 14
ATOM 8451 C CA . ARG A 1 11 ? -4.724 -5.404 3.236 1.00 0.00 11 ARG A CA 14
ATOM 8452 C C . ARG A 1 11 ? -5.102 -4.113 2.524 1.00 0.00 11 ARG A C 14
ATOM 8453 O O . ARG A 1 11 ? -4.546 -3.796 1.472 1.00 0.00 11 ARG A O 14
ATOM 8474 N N . PRO A 1 12 ? -6.078 -3.371 3.076 1.00 0.00 12 PRO A N 14
ATOM 8475 C CA . PRO A 1 12 ? -6.555 -2.110 2.495 1.00 0.00 12 PRO A CA 14
ATOM 8476 C C . PRO A 1 12 ? -5.482 -1.024 2.459 1.00 0.00 12 PRO A C 14
ATOM 8477 O O . PRO A 1 12 ? -4.348 -1.238 2.873 1.00 0.00 12 PRO A O 14
ATOM 8488 N N . ILE A 1 13 ? -5.867 0.147 1.967 1.00 0.00 13 ILE A N 14
ATOM 8489 C CA . ILE A 1 13 ? -4.959 1.286 1.847 1.00 0.00 13 ILE A CA 14
ATOM 8490 C C . ILE A 1 13 ? -4.301 1.637 3.171 1.00 0.00 13 ILE A C 14
ATOM 8491 O O . ILE A 1 13 ? -3.084 1.548 3.312 1.00 0.00 13 ILE A O 14
ATOM 8507 N N . GLY A 1 14 ? -5.113 2.035 4.135 1.00 0.00 14 GLY A N 14
ATOM 8508 C CA . GLY A 1 14 ? -4.591 2.402 5.437 1.00 0.00 14 GLY A CA 14
ATOM 8509 C C . GLY A 1 14 ? -4.246 1.199 6.294 1.00 0.00 14 GLY A C 14
ATOM 8510 O O . GLY A 1 14 ? -4.597 1.151 7.471 1.00 0.00 14 GLY A O 14
ATOM 8514 N N . ALA A 1 15 ? -3.565 0.222 5.708 1.00 0.00 15 ALA A N 14
ATOM 8515 C CA . ALA A 1 15 ? -3.180 -0.973 6.449 1.00 0.00 15 ALA A CA 14
ATOM 8516 C C . ALA A 1 15 ? -1.669 -1.141 6.495 1.00 0.00 15 ALA A C 14
ATOM 8517 O O . ALA A 1 15 ? -0.926 -0.426 5.815 1.00 0.00 15 ALA A O 14
ATOM 8524 N N . SER A 1 16 ? -1.221 -2.088 7.311 1.00 0.00 16 SER A N 14
ATOM 8525 C CA . SER A 1 16 ? 0.195 -2.379 7.444 1.00 0.00 16 SER A CA 14
ATOM 8526 C C . SER A 1 16 ? 0.613 -3.370 6.364 1.00 0.00 16 SER A C 14
ATOM 8527 O O . SER A 1 16 ? -0.237 -4.055 5.793 1.00 0.00 16 SER A O 14
ATOM 8535 N N . CYS A 1 17 ? 1.905 -3.470 6.093 1.00 0.00 17 CYS A N 14
ATOM 8536 C CA . CYS A 1 17 ? 2.363 -4.359 5.041 1.00 0.00 17 CYS A CA 14
ATOM 8537 C C . CYS A 1 17 ? 3.616 -5.147 5.415 1.00 0.00 17 CYS A C 14
ATOM 8538 O O . CYS A 1 17 ? 4.363 -4.787 6.326 1.00 0.00 17 CYS A O 14
ATOM 8545 N N . ARG A 1 18 ? 3.812 -6.228 4.673 1.00 0.00 18 ARG A N 14
ATOM 8546 C CA . ARG A 1 18 ? 4.959 -7.117 4.826 1.00 0.00 18 ARG A CA 14
ATOM 8547 C C . ARG A 1 18 ? 5.548 -7.430 3.446 1.00 0.00 18 ARG A C 14
ATOM 8548 O O . ARG A 1 18 ? 6.752 -7.627 3.298 1.00 0.00 18 ARG A O 14
ATOM 8569 N N . ASP A 1 19 ? 4.670 -7.458 2.447 1.00 0.00 19 ASP A N 14
ATOM 8570 C CA . ASP A 1 19 ? 5.030 -7.730 1.058 1.00 0.00 19 ASP A CA 14
ATOM 8571 C C . ASP A 1 19 ? 3.956 -7.115 0.170 1.00 0.00 19 ASP A C 14
ATOM 8572 O O . ASP A 1 19 ? 2.834 -6.925 0.636 1.00 0.00 19 ASP A O 14
ATOM 8581 N N . ASP A 1 20 ? 4.273 -6.802 -1.081 1.00 0.00 20 ASP A N 14
ATOM 8582 C CA . ASP A 1 20 ? 3.288 -6.191 -1.977 1.00 0.00 20 ASP A CA 14
ATOM 8583 C C . ASP A 1 20 ? 2.008 -7.016 -2.039 1.00 0.00 20 ASP A C 14
ATOM 8584 O O . ASP A 1 20 ? 0.904 -6.468 -1.991 1.00 0.00 20 ASP A O 14
ATOM 8593 N N . SER A 1 21 ? 2.163 -8.338 -2.104 1.00 0.00 21 SER A N 14
ATOM 8594 C CA . SER A 1 21 ? 1.029 -9.255 -2.201 1.00 0.00 21 SER A CA 14
ATOM 8595 C C . SER A 1 21 ? 0.145 -9.197 -0.956 1.00 0.00 21 SER A C 14
ATOM 8596 O O . SER A 1 21 ? -0.994 -9.657 -0.972 1.00 0.00 21 SER A O 14
ATOM 8604 N N . GLU A 1 22 ? 0.673 -8.628 0.119 1.00 0.00 22 GLU A N 14
ATOM 8605 C CA . GLU A 1 22 ? -0.076 -8.505 1.355 1.00 0.00 22 GLU A CA 14
ATOM 8606 C C . GLU A 1 22 ? -1.094 -7.372 1.242 1.00 0.00 22 GLU A C 14
ATOM 8607 O O . GLU A 1 22 ? -2.150 -7.406 1.879 1.00 0.00 22 GLU A O 14
ATOM 8619 N N . CYS A 1 23 ? -0.789 -6.385 0.403 1.00 0.00 23 CYS A N 14
ATOM 8620 C CA . CYS A 1 23 ? -1.672 -5.243 0.218 1.00 0.00 23 CYS A CA 14
ATOM 8621 C C . CYS A 1 23 ? -2.542 -5.428 -1.019 1.00 0.00 23 CYS A C 14
ATOM 8622 O O . CYS A 1 23 ? -2.106 -5.993 -2.020 1.00 0.00 23 CYS A O 14
ATOM 8629 N N . ILE A 1 24 ? -3.769 -4.932 -0.936 1.00 0.00 24 ILE A N 14
ATOM 8630 C CA . ILE A 1 24 ? -4.736 -5.033 -2.023 1.00 0.00 24 ILE A CA 14
ATOM 8631 C C . ILE A 1 24 ? -4.218 -4.394 -3.312 1.00 0.00 24 ILE A C 14
ATOM 8632 O O . ILE A 1 24 ? -4.487 -4.876 -4.409 1.00 0.00 24 ILE A O 14
ATOM 8648 N N . THR A 1 25 ? -3.469 -3.317 -3.163 1.00 0.00 25 THR A N 14
ATOM 8649 C CA . THR A 1 25 ? -2.923 -2.595 -4.302 1.00 0.00 25 THR A CA 14
ATOM 8650 C C . THR A 1 25 ? -1.605 -3.184 -4.806 1.00 0.00 25 THR A C 14
ATOM 8651 O O . THR A 1 25 ? -1.060 -2.711 -5.804 1.00 0.00 25 THR A O 14
ATOM 8662 N N . ARG A 1 26 ? -1.101 -4.215 -4.119 1.00 0.00 26 ARG A N 14
ATOM 8663 C CA . ARG A 1 26 ? 0.163 -4.860 -4.494 1.00 0.00 26 ARG A CA 14
ATOM 8664 C C . ARG A 1 26 ? 1.296 -3.833 -4.538 1.00 0.00 26 ARG A C 14
ATOM 8665 O O . ARG A 1 26 ? 2.159 -3.870 -5.418 1.00 0.00 26 ARG A O 14
ATOM 8686 N N . LEU A 1 27 ? 1.273 -2.916 -3.579 1.00 0.00 27 LEU A N 14
ATOM 8687 C CA . LEU A 1 27 ? 2.285 -1.877 -3.476 1.00 0.00 27 LEU A CA 14
ATOM 8688 C C . LEU A 1 27 ? 2.675 -1.681 -2.016 1.00 0.00 27 LEU A C 14
ATOM 8689 O O . LEU A 1 27 ? 1.999 -0.971 -1.265 1.00 0.00 27 LEU A O 14
ATOM 8705 N N . CYS A 1 28 ? 3.749 -2.340 -1.622 1.00 0.00 28 CYS A N 14
ATOM 8706 C CA . CYS A 1 28 ? 4.251 -2.265 -0.265 1.00 0.00 28 CYS A CA 14
ATOM 8707 C C . CYS A 1 28 ? 5.253 -1.124 -0.142 1.00 0.00 28 CYS A C 14
ATOM 8708 O O . CYS A 1 28 ? 6.324 -1.154 -0.745 1.00 0.00 28 CYS A O 14
ATOM 8715 N N . ARG A 1 29 ? 4.903 -0.111 0.635 1.00 0.00 29 ARG A N 14
ATOM 8716 C CA . ARG A 1 29 ? 5.776 1.035 0.806 1.00 0.00 29 ARG A CA 14
ATOM 8717 C C . ARG A 1 29 ? 5.912 1.395 2.282 1.00 0.00 29 ARG A C 14
ATOM 8718 O O . ARG A 1 29 ? 4.916 1.476 2.996 1.00 0.00 29 ARG A O 14
ATOM 8739 N N . LYS A 1 30 ? 7.160 1.596 2.725 1.00 0.00 30 LYS A N 14
ATOM 8740 C CA . LYS A 1 30 ? 7.494 1.949 4.118 1.00 0.00 30 LYS A CA 14
ATOM 8741 C C . LYS A 1 30 ? 6.785 1.039 5.124 1.00 0.00 30 LYS A C 14
ATOM 8742 O O . LYS A 1 30 ? 6.346 1.480 6.189 1.00 0.00 30 LYS A O 14
ATOM 8761 N N . ARG A 1 31 ? 6.701 -0.241 4.755 1.00 0.00 31 ARG A N 14
ATOM 8762 C CA . ARG A 1 31 ? 6.083 -1.291 5.579 1.00 0.00 31 ARG A CA 14
ATOM 8763 C C . ARG A 1 31 ? 4.575 -1.071 5.765 1.00 0.00 31 ARG A C 14
ATOM 8764 O O . ARG A 1 31 ? 3.974 -1.535 6.735 1.00 0.00 31 ARG A O 14
ATOM 8785 N N . ARG A 1 32 ? 3.969 -0.360 4.832 1.00 0.00 32 ARG A N 14
ATOM 8786 C CA . ARG A 1 32 ? 2.538 -0.100 4.865 1.00 0.00 32 ARG A CA 14
ATOM 8787 C C . ARG A 1 32 ? 1.986 -0.185 3.456 1.00 0.00 32 ARG A C 14
ATOM 8788 O O . ARG A 1 32 ? 2.747 -0.285 2.492 1.00 0.00 32 ARG A O 14
ATOM 8809 N N . CYS A 1 33 ? 0.676 -0.165 3.332 1.00 0.00 33 CYS A N 14
ATOM 8810 C CA . CYS A 1 33 ? 0.056 -0.215 2.026 1.00 0.00 33 CYS A CA 14
ATOM 8811 C C . CYS A 1 33 ? 0.000 1.188 1.447 1.00 0.00 33 CYS A C 14
ATOM 8812 O O . CYS A 1 33 ? 0.020 2.177 2.181 1.00 0.00 33 CYS A O 14
ATOM 8819 N N . SER A 1 34 ? -0.043 1.277 0.136 1.00 0.00 34 SER A N 14
ATOM 8820 C CA . SER A 1 34 ? -0.082 2.566 -0.534 1.00 0.00 34 SER A CA 14
ATOM 8821 C C . SER A 1 34 ? -0.739 2.447 -1.900 1.00 0.00 34 SER A C 14
ATOM 8822 O O . SER A 1 34 ? -0.886 1.351 -2.442 1.00 0.00 34 SER A O 14
ATOM 8830 N N . LEU A 1 35 ? -1.149 3.583 -2.433 1.00 0.00 35 LEU A N 14
ATOM 8831 C CA . LEU A 1 35 ? -1.772 3.645 -3.742 1.00 0.00 35 LEU A CA 14
ATOM 8832 C C . LEU A 1 35 ? -0.868 4.431 -4.675 1.00 0.00 35 LEU A C 14
ATOM 8833 O O . LEU A 1 35 ? 0.315 4.615 -4.387 1.00 0.00 35 LEU A O 14
ATOM 8849 N N . SER A 1 36 ? -1.423 4.913 -5.772 1.00 0.00 36 SER A N 14
ATOM 8850 C CA . SER A 1 36 ? -0.666 5.700 -6.734 1.00 0.00 36 SER A CA 14
ATOM 8851 C C . SER A 1 36 ? -0.448 7.126 -6.213 1.00 0.00 36 SER A C 14
ATOM 8852 O O . SER A 1 36 ? -0.617 8.104 -6.938 1.00 0.00 36 SER A O 14
ATOM 8860 N N . VAL A 1 37 ? -0.074 7.221 -4.943 1.00 0.00 37 VAL A N 14
ATOM 8861 C CA . VAL A 1 37 ? 0.167 8.499 -4.291 1.00 0.00 37 VAL A CA 14
ATOM 8862 C C . VAL A 1 37 ? 1.624 8.600 -3.869 1.00 0.00 37 VAL A C 14
ATOM 8863 O O . VAL A 1 37 ? 1.983 9.383 -2.992 1.00 0.00 37 VAL A O 14
ATOM 8876 N N . ALA A 1 38 ? 2.457 7.794 -4.509 1.00 0.00 38 ALA A N 14
ATOM 8877 C CA . ALA A 1 38 ? 3.881 7.765 -4.215 1.00 0.00 38 ALA A CA 14
ATOM 8878 C C . ALA A 1 38 ? 4.590 8.959 -4.847 1.00 0.00 38 ALA A C 14
ATOM 8879 O O . ALA A 1 38 ? 5.309 8.819 -5.833 1.00 0.00 38 ALA A O 14
ATOM 8886 N N . GLN A 1 39 ? 4.366 10.132 -4.274 1.00 0.00 39 GLN A N 14
ATOM 8887 C CA . GLN A 1 39 ? 4.975 11.363 -4.763 1.00 0.00 39 GLN A CA 14
ATOM 8888 C C . GLN A 1 39 ? 6.073 11.816 -3.807 1.00 0.00 39 GLN A C 14
ATOM 8889 O O . GLN A 1 39 ? 6.329 13.010 -3.651 1.00 0.00 39 GLN A O 14
ATOM 8903 N N . GLU A 1 40 ? 6.707 10.846 -3.161 1.00 0.00 40 GLU A N 14
ATOM 8904 C CA . GLU A 1 40 ? 7.773 11.117 -2.210 1.00 0.00 40 GLU A CA 14
ATOM 8905 C C . GLU A 1 40 ? 9.037 10.380 -2.635 1.00 0.00 40 GLU A C 14
ATOM 8906 O O . GLU A 1 40 ? 10.043 11.048 -2.939 1.00 0.00 40 GLU A O 14
ATOM 8919 N N . MET A 1 1 ? -10.294 6.136 -5.423 1.00 0.00 1 MET A N 15
ATOM 8920 C CA . MET A 1 1 ? -10.524 4.747 -4.957 1.00 0.00 1 MET A CA 15
ATOM 8921 C C . MET A 1 1 ? -10.545 4.710 -3.434 1.00 0.00 1 MET A C 15
ATOM 8922 O O . MET A 1 1 ? -9.498 4.722 -2.791 1.00 0.00 1 MET A O 15
ATOM 8938 N N . THR A 1 2 ? -11.740 4.675 -2.862 1.00 0.00 2 THR A N 15
ATOM 8939 C CA . THR A 1 2 ? -11.890 4.663 -1.413 1.00 0.00 2 THR A CA 15
ATOM 8940 C C . THR A 1 2 ? -12.768 3.498 -0.931 1.00 0.00 2 THR A C 15
ATOM 8941 O O . THR A 1 2 ? -12.311 2.668 -0.145 1.00 0.00 2 THR A O 15
ATOM 8952 N N . PRO A 1 3 ? -14.034 3.393 -1.395 1.00 0.00 3 PRO A N 15
ATOM 8953 C CA . PRO A 1 3 ? -14.928 2.309 -0.977 1.00 0.00 3 PRO A CA 15
ATOM 8954 C C . PRO A 1 3 ? -14.673 1.023 -1.759 1.00 0.00 3 PRO A C 15
ATOM 8955 O O . PRO A 1 3 ? -15.584 0.437 -2.337 1.00 0.00 3 PRO A O 15
ATOM 8966 N N . PHE A 1 4 ? -13.417 0.601 -1.775 1.00 0.00 4 PHE A N 15
ATOM 8967 C CA . PHE A 1 4 ? -13.016 -0.607 -2.483 1.00 0.00 4 PHE A CA 15
ATOM 8968 C C . PHE A 1 4 ? -12.152 -1.475 -1.579 1.00 0.00 4 PHE A C 15
ATOM 8969 O O . PHE A 1 4 ? -12.375 -2.676 -1.447 1.00 0.00 4 PHE A O 15
ATOM 8986 N N . TRP A 1 5 ? -11.176 -0.849 -0.930 1.00 0.00 5 TRP A N 15
ATOM 8987 C CA . TRP A 1 5 ? -10.274 -1.562 -0.033 1.00 0.00 5 TRP A CA 15
ATOM 8988 C C . TRP A 1 5 ? -10.899 -1.726 1.349 1.00 0.00 5 TRP A C 15
ATOM 8989 O O . TRP A 1 5 ? -10.231 -1.574 2.367 1.00 0.00 5 TRP A O 15
ATOM 9010 N N . ARG A 1 6 ? -12.187 -2.039 1.376 1.00 0.00 6 ARG A N 15
ATOM 9011 C CA . ARG A 1 6 ? -12.904 -2.222 2.628 1.00 0.00 6 ARG A CA 15
ATOM 9012 C C . ARG A 1 6 ? -13.662 -3.543 2.615 1.00 0.00 6 ARG A C 15
ATOM 9013 O O . ARG A 1 6 ? -14.448 -3.829 3.515 1.00 0.00 6 ARG A O 15
ATOM 9034 N N . GLY A 1 7 ? -13.424 -4.342 1.583 1.00 0.00 7 GLY A N 15
ATOM 9035 C CA . GLY A 1 7 ? -14.085 -5.626 1.464 1.00 0.00 7 GLY A CA 15
ATOM 9036 C C . GLY A 1 7 ? -13.237 -6.619 0.698 1.00 0.00 7 GLY A C 15
ATOM 9037 O O . GLY A 1 7 ? -13.728 -7.315 -0.188 1.00 0.00 7 GLY A O 15
ATOM 9041 N N . VAL A 1 8 ? -11.958 -6.681 1.040 1.00 0.00 8 VAL A N 15
ATOM 9042 C CA . VAL A 1 8 ? -11.032 -7.582 0.369 1.00 0.00 8 VAL A CA 15
ATOM 9043 C C . VAL A 1 8 ? -10.368 -8.528 1.358 1.00 0.00 8 VAL A C 15
ATOM 9044 O O . VAL A 1 8 ? -10.322 -8.260 2.556 1.00 0.00 8 VAL A O 15
ATOM 9057 N N . SER A 1 9 ? -9.848 -9.633 0.839 1.00 0.00 9 SER A N 15
ATOM 9058 C CA . SER A 1 9 ? -9.184 -10.636 1.662 1.00 0.00 9 SER A CA 15
ATOM 9059 C C . SER A 1 9 ? -7.707 -10.319 1.840 1.00 0.00 9 SER A C 15
ATOM 9060 O O . SER A 1 9 ? -6.936 -11.121 2.367 1.00 0.00 9 SER A O 15
ATOM 9068 N N . LEU A 1 10 ? -7.331 -9.139 1.411 1.00 0.00 10 LEU A N 15
ATOM 9069 C CA . LEU A 1 10 ? -5.969 -8.682 1.502 1.00 0.00 10 LEU A CA 15
ATOM 9070 C C . LEU A 1 10 ? -5.900 -7.512 2.464 1.00 0.00 10 LEU A C 15
ATOM 9071 O O . LEU A 1 10 ? -6.859 -7.225 3.178 1.00 0.00 10 LEU A O 15
ATOM 9087 N N . ARG A 1 11 ? -4.769 -6.856 2.484 1.00 0.00 11 ARG A N 15
ATOM 9088 C CA . ARG A 1 11 ? -4.553 -5.713 3.355 1.00 0.00 11 ARG A CA 15
ATOM 9089 C C . ARG A 1 11 ? -4.938 -4.423 2.647 1.00 0.00 11 ARG A C 15
ATOM 9090 O O . ARG A 1 11 ? -4.461 -4.147 1.544 1.00 0.00 11 ARG A O 15
ATOM 9111 N N . PRO A 1 12 ? -5.827 -3.629 3.257 1.00 0.00 12 PRO A N 15
ATOM 9112 C CA . PRO A 1 12 ? -6.256 -2.348 2.694 1.00 0.00 12 PRO A CA 15
ATOM 9113 C C . PRO A 1 12 ? -5.098 -1.358 2.643 1.00 0.00 12 PRO A C 15
ATOM 9114 O O . PRO A 1 12 ? -4.090 -1.548 3.319 1.00 0.00 12 PRO A O 15
ATOM 9125 N N . ILE A 1 13 ? -5.242 -0.302 1.852 1.00 0.00 13 ILE A N 15
ATOM 9126 C CA . ILE A 1 13 ? -4.185 0.700 1.727 1.00 0.00 13 ILE A CA 15
ATOM 9127 C C . ILE A 1 13 ? -3.923 1.367 3.068 1.00 0.00 13 ILE A C 15
ATOM 9128 O O . ILE A 1 13 ? -2.785 1.656 3.425 1.00 0.00 13 ILE A O 15
ATOM 9144 N N . GLY A 1 14 ? -4.988 1.575 3.814 1.00 0.00 14 GLY A N 15
ATOM 9145 C CA . GLY A 1 14 ? -4.873 2.189 5.121 1.00 0.00 14 GLY A CA 15
ATOM 9146 C C . GLY A 1 14 ? -4.502 1.185 6.195 1.00 0.00 14 GLY A C 15
ATOM 9147 O O . GLY A 1 14 ? -5.121 1.150 7.258 1.00 0.00 14 GLY A O 15
ATOM 9151 N N . ALA A 1 15 ? -3.498 0.359 5.916 1.00 0.00 15 ALA A N 15
ATOM 9152 C CA . ALA A 1 15 ? -3.058 -0.645 6.877 1.00 0.00 15 ALA A CA 15
ATOM 9153 C C . ALA A 1 15 ? -1.567 -0.924 6.755 1.00 0.00 15 ALA A C 15
ATOM 9154 O O . ALA A 1 15 ? -0.872 -0.327 5.927 1.00 0.00 15 ALA A O 15
ATOM 9161 N N . SER A 1 16 ? -1.084 -1.835 7.591 1.00 0.00 16 SER A N 15
ATOM 9162 C CA . SER A 1 16 ? 0.316 -2.216 7.589 1.00 0.00 16 SER A CA 15
ATOM 9163 C C . SER A 1 16 ? 0.588 -3.228 6.482 1.00 0.00 16 SER A C 15
ATOM 9164 O O . SER A 1 16 ? -0.336 -3.857 5.967 1.00 0.00 16 SER A O 15
ATOM 9172 N N . CYS A 1 17 ? 1.854 -3.393 6.132 1.00 0.00 17 CYS A N 15
ATOM 9173 C CA . CYS A 1 17 ? 2.228 -4.306 5.069 1.00 0.00 17 CYS A CA 15
ATOM 9174 C C . CYS A 1 17 ? 3.273 -5.328 5.519 1.00 0.00 17 CYS A C 15
ATOM 9175 O O . CYS A 1 17 ? 3.928 -5.180 6.557 1.00 0.00 17 CYS A O 15
ATOM 9182 N N . ARG A 1 18 ? 3.394 -6.369 4.717 1.00 0.00 18 ARG A N 15
ATOM 9183 C CA . ARG A 1 18 ? 4.350 -7.448 4.925 1.00 0.00 18 ARG A CA 15
ATOM 9184 C C . ARG A 1 18 ? 5.045 -7.744 3.589 1.00 0.00 18 ARG A C 15
ATOM 9185 O O . ARG A 1 18 ? 6.235 -8.052 3.541 1.00 0.00 18 ARG A O 15
ATOM 9206 N N . ASP A 1 19 ? 4.287 -7.595 2.515 1.00 0.00 19 ASP A N 15
ATOM 9207 C CA . ASP A 1 19 ? 4.760 -7.823 1.155 1.00 0.00 19 ASP A CA 15
ATOM 9208 C C . ASP A 1 19 ? 3.789 -7.118 0.224 1.00 0.00 19 ASP A C 15
ATOM 9209 O O . ASP A 1 19 ? 2.659 -6.859 0.634 1.00 0.00 19 ASP A O 15
ATOM 9218 N N . ASP A 1 20 ? 4.192 -6.795 -0.998 1.00 0.00 20 ASP A N 15
ATOM 9219 C CA . ASP A 1 20 ? 3.282 -6.110 -1.916 1.00 0.00 20 ASP A CA 15
ATOM 9220 C C . ASP A 1 20 ? 1.994 -6.907 -2.067 1.00 0.00 20 ASP A C 15
ATOM 9221 O O . ASP A 1 20 ? 0.898 -6.346 -2.036 1.00 0.00 20 ASP A O 15
ATOM 9230 N N . SER A 1 21 ? 2.143 -8.227 -2.181 1.00 0.00 21 SER A N 15
ATOM 9231 C CA . SER A 1 21 ? 1.012 -9.135 -2.351 1.00 0.00 21 SER A CA 15
ATOM 9232 C C . SER A 1 21 ? 0.054 -9.053 -1.170 1.00 0.00 21 SER A C 15
ATOM 9233 O O . SER A 1 21 ? -1.132 -9.347 -1.302 1.00 0.00 21 SER A O 15
ATOM 9241 N N . GLU A 1 22 ? 0.579 -8.655 -0.018 1.00 0.00 22 GLU A N 15
ATOM 9242 C CA . GLU A 1 22 ? -0.234 -8.516 1.175 1.00 0.00 22 GLU A CA 15
ATOM 9243 C C . GLU A 1 22 ? -1.208 -7.366 0.995 1.00 0.00 22 GLU A C 15
ATOM 9244 O O . GLU A 1 22 ? -2.351 -7.430 1.441 1.00 0.00 22 GLU A O 15
ATOM 9256 N N . CYS A 1 23 ? -0.760 -6.327 0.301 1.00 0.00 23 CYS A N 15
ATOM 9257 C CA . CYS A 1 23 ? -1.589 -5.159 0.071 1.00 0.00 23 CYS A CA 15
ATOM 9258 C C . CYS A 1 23 ? -2.503 -5.381 -1.125 1.00 0.00 23 CYS A C 15
ATOM 9259 O O . CYS A 1 23 ? -2.102 -5.971 -2.128 1.00 0.00 23 CYS A O 15
ATOM 9266 N N . ILE A 1 24 ? -3.728 -4.892 -1.001 1.00 0.00 24 ILE A N 15
ATOM 9267 C CA . ILE A 1 24 ? -4.742 -5.013 -2.042 1.00 0.00 24 ILE A CA 15
ATOM 9268 C C . ILE A 1 24 ? -4.255 -4.504 -3.403 1.00 0.00 24 ILE A C 15
ATOM 9269 O O . ILE A 1 24 ? -4.527 -5.111 -4.438 1.00 0.00 24 ILE A O 15
ATOM 9285 N N . THR A 1 25 ? -3.532 -3.398 -3.390 1.00 0.00 25 THR A N 15
ATOM 9286 C CA . THR A 1 25 ? -3.030 -2.792 -4.617 1.00 0.00 25 THR A CA 15
ATOM 9287 C C . THR A 1 25 ? -1.613 -3.249 -4.977 1.00 0.00 25 THR A C 15
ATOM 9288 O O . THR A 1 25 ? -1.007 -2.707 -5.901 1.00 0.00 25 THR A O 15
ATOM 9299 N N . ARG A 1 26 ? -1.104 -4.251 -4.254 1.00 0.00 26 ARG A N 15
ATOM 9300 C CA . ARG A 1 26 ? 0.249 -4.780 -4.484 1.00 0.00 26 ARG A CA 15
ATOM 9301 C C . ARG A 1 26 ? 1.285 -3.656 -4.473 1.00 0.00 26 ARG A C 15
ATOM 9302 O O . ARG A 1 26 ? 2.059 -3.487 -5.414 1.00 0.00 26 ARG A O 15
ATOM 9323 N N . LEU A 1 27 ? 1.287 -2.885 -3.397 1.00 0.00 27 LEU A N 15
ATOM 9324 C CA . LEU A 1 27 ? 2.222 -1.783 -3.253 1.00 0.00 27 LEU A CA 15
ATOM 9325 C C . LEU A 1 27 ? 2.642 -1.628 -1.802 1.00 0.00 27 LEU A C 15
ATOM 9326 O O . LEU A 1 27 ? 1.964 -0.971 -1.008 1.00 0.00 27 LEU A O 15
ATOM 9342 N N . CYS A 1 28 ? 3.748 -2.257 -1.464 1.00 0.00 28 CYS A N 15
ATOM 9343 C CA . CYS A 1 28 ? 4.285 -2.202 -0.117 1.00 0.00 28 CYS A CA 15
ATOM 9344 C C . CYS A 1 28 ? 5.246 -1.024 -0.003 1.00 0.00 28 CYS A C 15
ATOM 9345 O O . CYS A 1 28 ? 6.401 -1.106 -0.420 1.00 0.00 28 CYS A O 15
ATOM 9352 N N . ARG A 1 29 ? 4.771 0.078 0.561 1.00 0.00 29 ARG A N 15
ATOM 9353 C CA . ARG A 1 29 ? 5.590 1.272 0.678 1.00 0.00 29 ARG A CA 15
ATOM 9354 C C . ARG A 1 29 ? 5.845 1.645 2.134 1.00 0.00 29 ARG A C 15
ATOM 9355 O O . ARG A 1 29 ? 4.911 1.887 2.897 1.00 0.00 29 ARG A O 15
ATOM 9376 N N . LYS A 1 30 ? 7.123 1.670 2.510 1.00 0.00 30 LYS A N 15
ATOM 9377 C CA . LYS A 1 30 ? 7.541 2.053 3.858 1.00 0.00 30 LYS A CA 15
ATOM 9378 C C . LYS A 1 30 ? 6.912 1.165 4.932 1.00 0.00 30 LYS A C 15
ATOM 9379 O O . LYS A 1 30 ? 6.526 1.650 5.999 1.00 0.00 30 LYS A O 15
ATOM 9398 N N . ARG A 1 31 ? 6.806 -0.132 4.629 1.00 0.00 31 ARG A N 15
ATOM 9399 C CA . ARG A 1 31 ? 6.246 -1.129 5.554 1.00 0.00 31 ARG A CA 15
ATOM 9400 C C . ARG A 1 31 ? 4.720 -0.995 5.685 1.00 0.00 31 ARG A C 15
ATOM 9401 O O . ARG A 1 31 ? 4.083 -1.714 6.457 1.00 0.00 31 ARG A O 15
ATOM 9422 N N . ARG A 1 32 ? 4.129 -0.090 4.922 1.00 0.00 32 ARG A N 15
ATOM 9423 C CA . ARG A 1 32 ? 2.684 0.102 4.958 1.00 0.00 32 ARG A CA 15
ATOM 9424 C C . ARG A 1 32 ? 2.107 -0.087 3.568 1.00 0.00 32 ARG A C 15
ATOM 9425 O O . ARG A 1 32 ? 2.848 -0.186 2.589 1.00 0.00 32 ARG A O 15
ATOM 9446 N N . CYS A 1 33 ? 0.795 -0.155 3.483 1.00 0.00 33 CYS A N 15
ATOM 9447 C CA . CYS A 1 33 ? 0.140 -0.315 2.203 1.00 0.00 33 CYS A CA 15
ATOM 9448 C C . CYS A 1 33 ? -0.129 1.050 1.595 1.00 0.00 33 CYS A C 15
ATOM 9449 O O . CYS A 1 33 ? -0.043 2.074 2.274 1.00 0.00 33 CYS A O 15
ATOM 9456 N N . SER A 1 34 ? -0.433 1.068 0.315 1.00 0.00 34 SER A N 15
ATOM 9457 C CA . SER A 1 34 ? -0.710 2.309 -0.388 1.00 0.00 34 SER A CA 15
ATOM 9458 C C . SER A 1 34 ? -1.604 2.038 -1.587 1.00 0.00 34 SER A C 15
ATOM 9459 O O . SER A 1 34 ? -1.752 0.892 -2.011 1.00 0.00 34 SER A O 15
ATOM 9467 N N . LEU A 1 35 ? -2.216 3.091 -2.108 1.00 0.00 35 LEU A N 15
ATOM 9468 C CA . LEU A 1 35 ? -3.076 2.982 -3.277 1.00 0.00 35 LEU A CA 15
ATOM 9469 C C . LEU A 1 35 ? -2.204 2.949 -4.525 1.00 0.00 35 LEU A C 15
ATOM 9470 O O . LEU A 1 35 ? -1.031 2.587 -4.451 1.00 0.00 35 LEU A O 15
ATOM 9486 N N . SER A 1 36 ? -2.772 3.317 -5.655 1.00 0.00 36 SER A N 15
ATOM 9487 C CA . SER A 1 36 ? -2.047 3.364 -6.919 1.00 0.00 36 SER A CA 15
ATOM 9488 C C . SER A 1 36 ? -1.078 4.553 -6.941 1.00 0.00 36 SER A C 15
ATOM 9489 O O . SER A 1 36 ? -1.103 5.381 -7.850 1.00 0.00 36 SER A O 15
ATOM 9497 N N . VAL A 1 37 ? -0.221 4.616 -5.933 1.00 0.00 37 VAL A N 15
ATOM 9498 C CA . VAL A 1 37 ? 0.750 5.683 -5.795 1.00 0.00 37 VAL A CA 15
ATOM 9499 C C . VAL A 1 37 ? 2.143 5.098 -5.608 1.00 0.00 37 VAL A C 15
ATOM 9500 O O . VAL A 1 37 ? 2.668 5.045 -4.500 1.00 0.00 37 VAL A O 15
ATOM 9513 N N . ALA A 1 38 ? 2.718 4.615 -6.703 1.00 0.00 38 ALA A N 15
ATOM 9514 C CA . ALA A 1 38 ? 4.053 4.028 -6.671 1.00 0.00 38 ALA A CA 15
ATOM 9515 C C . ALA A 1 38 ? 5.111 5.083 -6.365 1.00 0.00 38 ALA A C 15
ATOM 9516 O O . ALA A 1 38 ? 6.188 4.768 -5.853 1.00 0.00 38 ALA A O 15
ATOM 9523 N N . GLN A 1 39 ? 4.796 6.334 -6.676 1.00 0.00 39 GLN A N 15
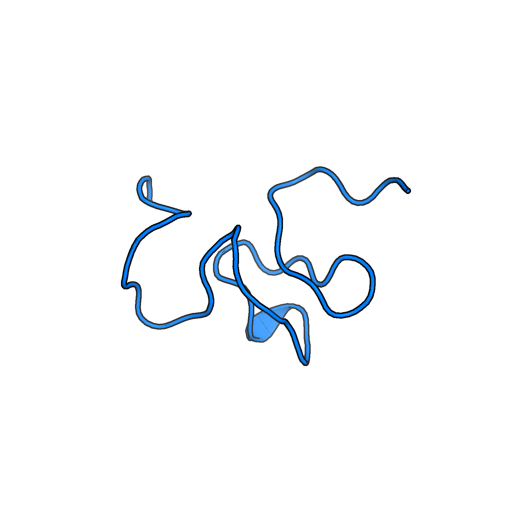ATOM 9524 C CA . GLN A 1 39 ? 5.713 7.440 -6.439 1.00 0.00 39 GLN A CA 15
ATOM 9525 C C . GLN A 1 39 ? 5.335 8.184 -5.162 1.00 0.00 39 GLN A C 15
ATOM 9526 O O . GLN A 1 39 ? 4.417 7.775 -4.449 1.00 0.00 39 GLN A O 15
ATOM 9540 N N . GLU A 1 40 ? 6.045 9.264 -4.875 1.00 0.00 40 GLU A N 15
ATOM 9541 C CA . GLU A 1 40 ? 5.786 10.062 -3.688 1.00 0.00 40 GLU A CA 15
ATOM 9542 C C . GLU A 1 40 ? 5.174 11.399 -4.098 1.00 0.00 40 GLU A C 15
ATOM 9543 O O . GLU A 1 40 ? 5.686 12.003 -5.067 1.00 0.00 40 GLU A O 15
ATOM 9556 N N . MET A 1 1 ? -6.072 10.082 -8.085 1.00 0.00 1 MET A N 16
ATOM 9557 C CA . MET A 1 1 ? -6.001 10.294 -6.619 1.00 0.00 1 MET A CA 16
ATOM 9558 C C . MET A 1 1 ? -7.102 9.513 -5.905 1.00 0.00 1 MET A C 16
ATOM 9559 O O . MET A 1 1 ? -6.987 9.216 -4.721 1.00 0.00 1 MET A O 16
ATOM 9575 N N . THR A 1 2 ? -8.166 9.189 -6.633 1.00 0.00 2 THR A N 16
ATOM 9576 C CA . THR A 1 2 ? -9.280 8.438 -6.075 1.00 0.00 2 THR A CA 16
ATOM 9577 C C . THR A 1 2 ? -8.863 7.008 -5.733 1.00 0.00 2 THR A C 16
ATOM 9578 O O . THR A 1 2 ? -8.305 6.301 -6.575 1.00 0.00 2 THR A O 16
ATOM 9589 N N . PRO A 1 3 ? -9.106 6.579 -4.485 1.00 0.00 3 PRO A N 16
ATOM 9590 C CA . PRO A 1 3 ? -8.766 5.233 -4.018 1.00 0.00 3 PRO A CA 16
ATOM 9591 C C . PRO A 1 3 ? -9.692 4.172 -4.606 1.00 0.00 3 PRO A C 16
ATOM 9592 O O . PRO A 1 3 ? -10.664 3.759 -3.974 1.00 0.00 3 PRO A O 16
ATOM 9603 N N . PHE A 1 4 ? -9.382 3.736 -5.818 1.00 0.00 4 PHE A N 16
ATOM 9604 C CA . PHE A 1 4 ? -10.181 2.728 -6.498 1.00 0.00 4 PHE A CA 16
ATOM 9605 C C . PHE A 1 4 ? -9.777 1.329 -6.044 1.00 0.00 4 PHE A C 16
ATOM 9606 O O . PHE A 1 4 ? -9.293 0.514 -6.830 1.00 0.00 4 PHE A O 16
ATOM 9623 N N . TRP A 1 5 ? -9.962 1.068 -4.761 1.00 0.00 5 TRP A N 16
ATOM 9624 C CA . TRP A 1 5 ? -9.634 -0.229 -4.194 1.00 0.00 5 TRP A CA 16
ATOM 9625 C C . TRP A 1 5 ? -10.852 -1.149 -4.265 1.00 0.00 5 TRP A C 16
ATOM 9626 O O . TRP A 1 5 ? -11.974 -0.689 -4.469 1.00 0.00 5 TRP A O 16
ATOM 9647 N N . ARG A 1 6 ? -10.628 -2.445 -4.096 1.00 0.00 6 ARG A N 16
ATOM 9648 C CA . ARG A 1 6 ? -11.710 -3.424 -4.169 1.00 0.00 6 ARG A CA 16
ATOM 9649 C C . ARG A 1 6 ? -12.411 -3.601 -2.826 1.00 0.00 6 ARG A C 16
ATOM 9650 O O . ARG A 1 6 ? -13.213 -4.518 -2.654 1.00 0.00 6 ARG A O 16
ATOM 9671 N N . GLY A 1 7 ? -12.097 -2.733 -1.877 1.00 0.00 7 GLY A N 16
ATOM 9672 C CA . GLY A 1 7 ? -12.711 -2.807 -0.566 1.00 0.00 7 GLY A CA 16
ATOM 9673 C C . GLY A 1 7 ? -12.073 -3.858 0.318 1.00 0.00 7 GLY A C 16
ATOM 9674 O O . GLY A 1 7 ? -11.496 -3.538 1.354 1.00 0.00 7 GLY A O 16
ATOM 9678 N N . VAL A 1 8 ? -12.163 -5.109 -0.098 1.00 0.00 8 VAL A N 16
ATOM 9679 C CA . VAL A 1 8 ? -11.599 -6.206 0.672 1.00 0.00 8 VAL A CA 16
ATOM 9680 C C . VAL A 1 8 ? -11.134 -7.340 -0.232 1.00 0.00 8 VAL A C 16
ATOM 9681 O O . VAL A 1 8 ? -11.811 -7.708 -1.193 1.00 0.00 8 VAL A O 16
ATOM 9694 N N . SER A 1 9 ? -9.964 -7.867 0.098 1.00 0.00 9 SER A N 16
ATOM 9695 C CA . SER A 1 9 ? -9.349 -8.970 -0.635 1.00 0.00 9 SER A CA 16
ATOM 9696 C C . SER A 1 9 ? -8.022 -9.315 0.002 1.00 0.00 9 SER A C 16
ATOM 9697 O O . SER A 1 9 ? -7.662 -10.475 0.193 1.00 0.00 9 SER A O 16
ATOM 9705 N N . LEU A 1 10 ? -7.334 -8.266 0.349 1.00 0.00 10 LEU A N 16
ATOM 9706 C CA . LEU A 1 10 ? -6.034 -8.330 0.977 1.00 0.00 10 LEU A CA 16
ATOM 9707 C C . LEU A 1 10 ? -5.955 -7.242 2.034 1.00 0.00 10 LEU A C 16
ATOM 9708 O O . LEU A 1 10 ? -6.981 -6.806 2.556 1.00 0.00 10 LEU A O 16
ATOM 9724 N N . ARG A 1 11 ? -4.753 -6.823 2.354 1.00 0.00 11 ARG A N 16
ATOM 9725 C CA . ARG A 1 11 ? -4.548 -5.770 3.338 1.00 0.00 11 ARG A CA 16
ATOM 9726 C C . ARG A 1 11 ? -4.989 -4.435 2.746 1.00 0.00 11 ARG A C 16
ATOM 9727 O O . ARG A 1 11 ? -4.586 -4.078 1.637 1.00 0.00 11 ARG A O 16
ATOM 9748 N N . PRO A 1 12 ? -5.855 -3.705 3.467 1.00 0.00 12 PRO A N 16
ATOM 9749 C CA . PRO A 1 12 ? -6.383 -2.411 3.015 1.00 0.00 12 PRO A CA 16
ATOM 9750 C C . PRO A 1 12 ? -5.298 -1.364 2.771 1.00 0.00 12 PRO A C 16
ATOM 9751 O O . PRO A 1 12 ? -4.154 -1.528 3.189 1.00 0.00 12 PRO A O 16
ATOM 9762 N N . ILE A 1 13 ? -5.685 -0.282 2.104 1.00 0.00 13 ILE A N 16
ATOM 9763 C CA . ILE A 1 13 ? -4.769 0.808 1.772 1.00 0.00 13 ILE A CA 16
ATOM 9764 C C . ILE A 1 13 ? -4.081 1.360 3.004 1.00 0.00 13 ILE A C 16
ATOM 9765 O O . ILE A 1 13 ? -2.872 1.225 3.169 1.00 0.00 13 ILE A O 16
ATOM 9781 N N . GLY A 1 14 ? -4.862 1.993 3.853 1.00 0.00 14 GLY A N 16
ATOM 9782 C CA . GLY A 1 14 ? -4.328 2.565 5.076 1.00 0.00 14 GLY A CA 16
ATOM 9783 C C . GLY A 1 14 ? -4.006 1.520 6.132 1.00 0.00 14 GLY A C 16
ATOM 9784 O O . GLY A 1 14 ? -4.308 1.710 7.307 1.00 0.00 14 GLY A O 16
ATOM 9788 N N . ALA A 1 15 ? -3.401 0.412 5.719 1.00 0.00 15 ALA A N 16
ATOM 9789 C CA . ALA A 1 15 ? -3.043 -0.645 6.656 1.00 0.00 15 ALA A CA 16
ATOM 9790 C C . ALA A 1 15 ? -1.549 -0.935 6.621 1.00 0.00 15 ALA A C 16
ATOM 9791 O O . ALA A 1 15 ? -0.795 -0.302 5.877 1.00 0.00 15 ALA A O 16
ATOM 9798 N N . SER A 1 16 ? -1.126 -1.893 7.436 1.00 0.00 16 SER A N 16
ATOM 9799 C CA . SER A 1 16 ? 0.270 -2.282 7.496 1.00 0.00 16 SER A CA 16
ATOM 9800 C C . SER A 1 16 ? 0.581 -3.285 6.396 1.00 0.00 16 SER A C 16
ATOM 9801 O O . SER A 1 16 ? -0.319 -3.946 5.881 1.00 0.00 16 SER A O 16
ATOM 9809 N N . CYS A 1 17 ? 1.849 -3.406 6.046 1.00 0.00 17 CYS A N 16
ATOM 9810 C CA . CYS A 1 17 ? 2.247 -4.313 4.987 1.00 0.00 17 CYS A CA 16
ATOM 9811 C C . CYS A 1 17 ? 3.331 -5.281 5.440 1.00 0.00 17 CYS A C 16
ATOM 9812 O O . CYS A 1 17 ? 4.034 -5.048 6.428 1.00 0.00 17 CYS A O 16
ATOM 9819 N N . ARG A 1 18 ? 3.430 -6.374 4.703 1.00 0.00 18 ARG A N 16
ATOM 9820 C CA . ARG A 1 18 ? 4.420 -7.420 4.942 1.00 0.00 18 ARG A CA 16
ATOM 9821 C C . ARG A 1 18 ? 5.113 -7.780 3.623 1.00 0.00 18 ARG A C 16
ATOM 9822 O O . ARG A 1 18 ? 6.265 -8.203 3.605 1.00 0.00 18 ARG A O 16
ATOM 9843 N N . ASP A 1 19 ? 4.380 -7.586 2.528 1.00 0.00 19 ASP A N 16
ATOM 9844 C CA . ASP A 1 19 ? 4.841 -7.856 1.168 1.00 0.00 19 ASP A CA 16
ATOM 9845 C C . ASP A 1 19 ? 3.853 -7.175 0.227 1.00 0.00 19 ASP A C 16
ATOM 9846 O O . ASP A 1 19 ? 2.719 -6.926 0.638 1.00 0.00 19 ASP A O 16
ATOM 9855 N N . ASP A 1 20 ? 4.240 -6.858 -1.003 1.00 0.00 20 ASP A N 16
ATOM 9856 C CA . ASP A 1 20 ? 3.308 -6.195 -1.920 1.00 0.00 20 ASP A CA 16
ATOM 9857 C C . ASP A 1 20 ? 2.052 -7.035 -2.100 1.00 0.00 20 ASP A C 16
ATOM 9858 O O . ASP A 1 20 ? 0.942 -6.503 -2.157 1.00 0.00 20 ASP A O 16
ATOM 9867 N N . SER A 1 21 ? 2.234 -8.352 -2.150 1.00 0.00 21 SER A N 16
ATOM 9868 C CA . SER A 1 21 ? 1.130 -9.288 -2.326 1.00 0.00 21 SER A CA 16
ATOM 9869 C C . SER A 1 21 ? 0.154 -9.205 -1.161 1.00 0.00 21 SER A C 16
ATOM 9870 O O . SER A 1 21 ? -1.013 -9.572 -1.287 1.00 0.00 21 SER A O 16
ATOM 9878 N N . GLU A 1 22 ? 0.644 -8.719 -0.032 1.00 0.00 22 GLU A N 16
ATOM 9879 C CA . GLU A 1 22 ? -0.177 -8.563 1.152 1.00 0.00 22 GLU A CA 16
ATOM 9880 C C . GLU A 1 22 ? -1.125 -7.394 0.978 1.00 0.00 22 GLU A C 16
ATOM 9881 O O . GLU A 1 22 ? -2.243 -7.412 1.483 1.00 0.00 22 GLU A O 16
ATOM 9893 N N . CYS A 1 23 ? -0.684 -6.392 0.230 1.00 0.00 23 CYS A N 16
ATOM 9894 C CA . CYS A 1 23 ? -1.487 -5.205 0.010 1.00 0.00 23 CYS A CA 16
ATOM 9895 C C . CYS A 1 23 ? -2.452 -5.405 -1.141 1.00 0.00 23 CYS A C 16
ATOM 9896 O O . CYS A 1 23 ? -2.103 -5.983 -2.170 1.00 0.00 23 CYS A O 16
ATOM 9903 N N . ILE A 1 24 ? -3.665 -4.907 -0.950 1.00 0.00 24 ILE A N 16
ATOM 9904 C CA . ILE A 1 24 ? -4.719 -5.001 -1.948 1.00 0.00 24 ILE A CA 16
ATOM 9905 C C . ILE A 1 24 ? -4.283 -4.404 -3.285 1.00 0.00 24 ILE A C 16
ATOM 9906 O O . ILE A 1 24 ? -4.658 -4.889 -4.351 1.00 0.00 24 ILE A O 16
ATOM 9922 N N . THR A 1 25 ? -3.483 -3.356 -3.209 1.00 0.00 25 THR A N 16
ATOM 9923 C CA . THR A 1 25 ? -2.994 -2.666 -4.394 1.00 0.00 25 THR A CA 16
ATOM 9924 C C . THR A 1 25 ? -1.638 -3.188 -4.884 1.00 0.00 25 THR A C 16
ATOM 9925 O O . THR A 1 25 ? -1.120 -2.698 -5.885 1.00 0.00 25 THR A O 16
ATOM 9936 N N . ARG A 1 26 ? -1.074 -4.179 -4.181 1.00 0.00 26 ARG A N 16
ATOM 9937 C CA . ARG A 1 26 ? 0.228 -4.756 -4.553 1.00 0.00 26 ARG A CA 16
ATOM 9938 C C . ARG A 1 26 ? 1.318 -3.682 -4.553 1.00 0.00 26 ARG A C 16
ATOM 9939 O O . ARG A 1 26 ? 2.181 -3.654 -5.428 1.00 0.00 26 ARG A O 16
ATOM 9960 N N . LEU A 1 27 ? 1.265 -2.799 -3.565 1.00 0.00 27 LEU A N 16
ATOM 9961 C CA . LEU A 1 27 ? 2.244 -1.727 -3.445 1.00 0.00 27 LEU A CA 16
ATOM 9962 C C . LEU A 1 27 ? 2.666 -1.566 -1.989 1.00 0.00 27 LEU A C 16
ATOM 9963 O O . LEU A 1 27 ? 1.997 -0.887 -1.202 1.00 0.00 27 LEU A O 16
ATOM 9979 N N . CYS A 1 28 ? 3.757 -2.217 -1.634 1.00 0.00 28 CYS A N 16
ATOM 9980 C CA . CYS A 1 28 ? 4.282 -2.167 -0.282 1.00 0.00 28 CYS A CA 16
ATOM 9981 C C . CYS A 1 28 ? 5.292 -1.031 -0.139 1.00 0.00 28 CYS A C 16
ATOM 9982 O O . CYS A 1 28 ? 6.404 -1.100 -0.659 1.00 0.00 28 CYS A O 16
ATOM 9989 N N . ARG A 1 29 ? 4.905 0.019 0.571 1.00 0.00 29 ARG A N 16
ATOM 9990 C CA . ARG A 1 29 ? 5.786 1.161 0.762 1.00 0.00 29 ARG A CA 16
ATOM 9991 C C . ARG A 1 29 ? 5.829 1.563 2.233 1.00 0.00 29 ARG A C 16
ATOM 9992 O O . ARG A 1 29 ? 4.791 1.644 2.886 1.00 0.00 29 ARG A O 16
ATOM 10013 N N . LYS A 1 30 ? 7.044 1.791 2.741 1.00 0.00 30 LYS A N 16
ATOM 10014 C CA . LYS A 1 30 ? 7.287 2.196 4.137 1.00 0.00 30 LYS A CA 16
ATOM 10015 C C . LYS A 1 30 ? 6.693 1.194 5.139 1.00 0.00 30 LYS A C 16
ATOM 10016 O O . LYS A 1 30 ? 6.299 1.561 6.249 1.00 0.00 30 LYS A O 16
ATOM 10035 N N . ARG A 1 31 ? 6.658 -0.079 4.733 1.00 0.00 31 ARG A N 16
ATOM 10036 C CA . ARG A 1 31 ? 6.135 -1.175 5.563 1.00 0.00 31 ARG A CA 16
ATOM 10037 C C . ARG A 1 31 ? 4.620 -1.053 5.761 1.00 0.00 31 ARG A C 16
ATOM 10038 O O . ARG A 1 31 ? 4.046 -1.615 6.695 1.00 0.00 31 ARG A O 16
ATOM 10059 N N . ARG A 1 32 ? 3.977 -0.307 4.879 1.00 0.00 32 ARG A N 16
ATOM 10060 C CA . ARG A 1 32 ? 2.533 -0.124 4.929 1.00 0.00 32 ARG A CA 16
ATOM 10061 C C . ARG A 1 32 ? 1.983 -0.146 3.517 1.00 0.00 32 ARG A C 16
ATOM 10062 O O . ARG A 1 32 ? 2.736 -0.027 2.552 1.00 0.00 32 ARG A O 16
ATOM 10083 N N . CYS A 1 33 ? 0.683 -0.283 3.392 1.00 0.00 33 CYS A N 16
ATOM 10084 C CA . CYS A 1 33 ? 0.061 -0.314 2.084 1.00 0.00 33 CYS A CA 16
ATOM 10085 C C . CYS A 1 33 ? -0.173 1.102 1.586 1.00 0.00 33 CYS A C 16
ATOM 10086 O O . CYS A 1 33 ? -0.124 2.062 2.366 1.00 0.00 33 CYS A O 16
ATOM 10093 N N . SER A 1 34 ? -0.386 1.236 0.286 1.00 0.00 34 SER A N 16
ATOM 10094 C CA . SER A 1 34 ? -0.618 2.533 -0.334 1.00 0.00 34 SER A CA 16
ATOM 10095 C C . SER A 1 34 ? -1.250 2.364 -1.708 1.00 0.00 34 SER A C 16
ATOM 10096 O O . SER A 1 34 ? -1.292 1.258 -2.248 1.00 0.00 34 SER A O 16
ATOM 10104 N N . LEU A 1 35 ? -1.761 3.460 -2.252 1.00 0.00 35 LEU A N 16
ATOM 10105 C CA . LEU A 1 35 ? -2.372 3.457 -3.571 1.00 0.00 35 LEU A CA 16
ATOM 10106 C C . LEU A 1 35 ? -1.292 3.682 -4.617 1.00 0.00 35 LEU A C 16
ATOM 10107 O O . LEU A 1 35 ? -0.152 3.258 -4.438 1.00 0.00 35 LEU A O 16
ATOM 10123 N N . SER A 1 36 ? -1.655 4.338 -5.701 1.00 0.00 36 SER A N 16
ATOM 10124 C CA . SER A 1 36 ? -0.718 4.651 -6.773 1.00 0.00 36 SER A CA 16
ATOM 10125 C C . SER A 1 36 ? 0.266 5.742 -6.330 1.00 0.00 36 SER A C 16
ATOM 10126 O O . SER A 1 36 ? 0.262 6.851 -6.859 1.00 0.00 36 SER A O 16
ATOM 10134 N N . VAL A 1 37 ? 1.089 5.412 -5.342 1.00 0.00 37 VAL A N 16
ATOM 10135 C CA . VAL A 1 37 ? 2.082 6.326 -4.797 1.00 0.00 37 VAL A CA 16
ATOM 10136 C C . VAL A 1 37 ? 3.333 5.543 -4.416 1.00 0.00 37 VAL A C 16
ATOM 10137 O O . VAL A 1 37 ? 3.509 5.139 -3.262 1.00 0.00 37 VAL A O 16
ATOM 10150 N N . ALA A 1 38 ? 4.185 5.305 -5.396 1.00 0.00 38 ALA A N 16
ATOM 10151 C CA . ALA A 1 38 ? 5.414 4.551 -5.178 1.00 0.00 38 ALA A CA 16
ATOM 10152 C C . ALA A 1 38 ? 6.648 5.400 -5.448 1.00 0.00 38 ALA A C 16
ATOM 10153 O O . ALA A 1 38 ? 7.711 5.166 -4.873 1.00 0.00 38 ALA A O 16
ATOM 10160 N N . GLN A 1 39 ? 6.502 6.382 -6.323 1.00 0.00 39 GLN A N 16
ATOM 10161 C CA . GLN A 1 39 ? 7.605 7.268 -6.675 1.00 0.00 39 GLN A CA 16
ATOM 10162 C C . GLN A 1 39 ? 7.425 8.597 -5.968 1.00 0.00 39 GLN A C 16
ATOM 10163 O O . GLN A 1 39 ? 8.385 9.322 -5.706 1.00 0.00 39 GLN A O 16
ATOM 10177 N N . GLU A 1 40 ? 6.177 8.889 -5.668 1.00 0.00 40 GLU A N 16
ATOM 10178 C CA . GLU A 1 40 ? 5.794 10.117 -5.007 1.00 0.00 40 GLU A CA 16
ATOM 10179 C C . GLU A 1 40 ? 5.598 9.872 -3.513 1.00 0.00 40 GLU A C 16
ATOM 10180 O O . GLU A 1 40 ? 4.523 9.374 -3.120 1.00 0.00 40 GLU A O 16
ATOM 10193 N N . MET A 1 1 ? -10.622 6.941 7.195 1.00 0.00 1 MET A N 17
ATOM 10194 C CA . MET A 1 1 ? -9.808 7.847 6.349 1.00 0.00 1 MET A CA 17
ATOM 10195 C C . MET A 1 1 ? -10.694 8.495 5.299 1.00 0.00 1 MET A C 17
ATOM 10196 O O . MET A 1 1 ? -11.901 8.272 5.301 1.00 0.00 1 MET A O 17
ATOM 10212 N N . THR A 1 2 ? -10.102 9.298 4.421 1.00 0.00 2 THR A N 17
ATOM 10213 C CA . THR A 1 2 ? -10.849 9.960 3.361 1.00 0.00 2 THR A CA 17
ATOM 10214 C C . THR A 1 2 ? -11.472 8.936 2.399 1.00 0.00 2 THR A C 17
ATOM 10215 O O . THR A 1 2 ? -12.685 8.937 2.203 1.00 0.00 2 THR A O 17
ATOM 10226 N N . PRO A 1 3 ? -10.663 8.042 1.783 1.00 0.00 3 PRO A N 17
ATOM 10227 C CA . PRO A 1 3 ? -11.197 7.026 0.876 1.00 0.00 3 PRO A CA 17
ATOM 10228 C C . PRO A 1 3 ? -11.944 5.931 1.634 1.00 0.00 3 PRO A C 17
ATOM 10229 O O . PRO A 1 3 ? -11.410 5.329 2.570 1.00 0.00 3 PRO A O 17
ATOM 10240 N N . PHE A 1 4 ? -13.178 5.679 1.224 1.00 0.00 4 PHE A N 17
ATOM 10241 C CA . PHE A 1 4 ? -14.011 4.671 1.865 1.00 0.00 4 PHE A CA 17
ATOM 10242 C C . PHE A 1 4 ? -13.802 3.308 1.220 1.00 0.00 4 PHE A C 17
ATOM 10243 O O . PHE A 1 4 ? -14.687 2.773 0.550 1.00 0.00 4 PHE A O 17
ATOM 10260 N N . TRP A 1 5 ? -12.611 2.765 1.409 1.00 0.00 5 TRP A N 17
ATOM 10261 C CA . TRP A 1 5 ? -12.266 1.460 0.866 1.00 0.00 5 TRP A CA 17
ATOM 10262 C C . TRP A 1 5 ? -12.948 0.355 1.667 1.00 0.00 5 TRP A C 17
ATOM 10263 O O . TRP A 1 5 ? -13.095 0.456 2.885 1.00 0.00 5 TRP A O 17
ATOM 10284 N N . ARG A 1 6 ? -13.361 -0.696 0.973 1.00 0.00 6 ARG A N 17
ATOM 10285 C CA . ARG A 1 6 ? -14.044 -1.815 1.607 1.00 0.00 6 ARG A CA 17
ATOM 10286 C C . ARG A 1 6 ? -13.069 -2.701 2.377 1.00 0.00 6 ARG A C 17
ATOM 10287 O O . ARG A 1 6 ? -11.878 -2.752 2.064 1.00 0.00 6 ARG A O 17
ATOM 10308 N N . GLY A 1 7 ? -13.600 -3.405 3.370 1.00 0.00 7 GLY A N 17
ATOM 10309 C CA . GLY A 1 7 ? -12.802 -4.294 4.187 1.00 0.00 7 GLY A CA 17
ATOM 10310 C C . GLY A 1 7 ? -12.529 -5.599 3.480 1.00 0.00 7 GLY A C 17
ATOM 10311 O O . GLY A 1 7 ? -13.159 -6.618 3.761 1.00 0.00 7 GLY A O 17
ATOM 10315 N N . VAL A 1 8 ? -11.624 -5.535 2.523 1.00 0.00 8 VAL A N 17
ATOM 10316 C CA . VAL A 1 8 ? -11.224 -6.697 1.737 1.00 0.00 8 VAL A CA 17
ATOM 10317 C C . VAL A 1 8 ? -10.615 -7.795 2.613 1.00 0.00 8 VAL A C 17
ATOM 10318 O O . VAL A 1 8 ? -10.246 -7.560 3.761 1.00 0.00 8 VAL A O 17
ATOM 10331 N N . SER A 1 9 ? -10.485 -8.988 2.039 1.00 0.00 9 SER A N 17
ATOM 10332 C CA . SER A 1 9 ? -9.950 -10.149 2.750 1.00 0.00 9 SER A CA 17
ATOM 10333 C C . SER A 1 9 ? -8.429 -10.114 2.873 1.00 0.00 9 SER A C 17
ATOM 10334 O O . SER A 1 9 ? -7.786 -11.135 3.119 1.00 0.00 9 SER A O 17
ATOM 10342 N N . LEU A 1 10 ? -7.872 -8.941 2.699 1.00 0.00 10 LEU A N 17
ATOM 10343 C CA . LEU A 1 10 ? -6.444 -8.734 2.801 1.00 0.00 10 LEU A CA 17
ATOM 10344 C C . LEU A 1 10 ? -6.186 -7.341 3.342 1.00 0.00 10 LEU A C 17
ATOM 10345 O O . LEU A 1 10 ? -7.042 -6.765 4.008 1.00 0.00 10 LEU A O 17
ATOM 10361 N N . ARG A 1 11 ? -5.030 -6.795 3.057 1.00 0.00 11 ARG A N 17
ATOM 10362 C CA . ARG A 1 11 ? -4.680 -5.478 3.575 1.00 0.00 11 ARG A CA 17
ATOM 10363 C C . ARG A 1 11 ? -5.087 -4.362 2.622 1.00 0.00 11 ARG A C 17
ATOM 10364 O O . ARG A 1 11 ? -4.620 -4.301 1.484 1.00 0.00 11 ARG A O 17
ATOM 10385 N N . PRO A 1 12 ? -5.997 -3.480 3.072 1.00 0.00 12 PRO A N 17
ATOM 10386 C CA . PRO A 1 12 ? -6.457 -2.336 2.287 1.00 0.00 12 PRO A CA 17
ATOM 10387 C C . PRO A 1 12 ? -5.401 -1.230 2.249 1.00 0.00 12 PRO A C 17
ATOM 10388 O O . PRO A 1 12 ? -4.243 -1.459 2.580 1.00 0.00 12 PRO A O 17
ATOM 10399 N N . ILE A 1 13 ? -5.812 -0.031 1.866 1.00 0.00 13 ILE A N 17
ATOM 10400 C CA . ILE A 1 13 ? -4.893 1.103 1.774 1.00 0.00 13 ILE A CA 17
ATOM 10401 C C . ILE A 1 13 ? -4.329 1.510 3.135 1.00 0.00 13 ILE A C 17
ATOM 10402 O O . ILE A 1 13 ? -3.113 1.551 3.320 1.00 0.00 13 ILE A O 17
ATOM 10418 N N . GLY A 1 14 ? -5.205 1.789 4.085 1.00 0.00 14 GLY A N 17
ATOM 10419 C CA . GLY A 1 14 ? -4.761 2.208 5.400 1.00 0.00 14 GLY A CA 17
ATOM 10420 C C . GLY A 1 14 ? -4.319 1.054 6.277 1.00 0.00 14 GLY A C 17
ATOM 10421 O O . GLY A 1 14 ? -4.663 1.003 7.455 1.00 0.00 14 GLY A O 17
ATOM 10425 N N . ALA A 1 15 ? -3.540 0.137 5.722 1.00 0.00 15 ALA A N 17
ATOM 10426 C CA . ALA A 1 15 ? -3.074 -1.009 6.492 1.00 0.00 15 ALA A CA 17
ATOM 10427 C C . ALA A 1 15 ? -1.555 -1.113 6.510 1.00 0.00 15 ALA A C 17
ATOM 10428 O O . ALA A 1 15 ? -0.852 -0.335 5.854 1.00 0.00 15 ALA A O 17
ATOM 10435 N N . SER A 1 16 ? -1.059 -2.057 7.298 1.00 0.00 16 SER A N 17
ATOM 10436 C CA . SER A 1 16 ? 0.367 -2.307 7.403 1.00 0.00 16 SER A CA 17
ATOM 10437 C C . SER A 1 16 ? 0.763 -3.343 6.360 1.00 0.00 16 SER A C 17
ATOM 10438 O O . SER A 1 16 ? -0.099 -4.050 5.841 1.00 0.00 16 SER A O 17
ATOM 10446 N N . CYS A 1 17 ? 2.046 -3.460 6.062 1.00 0.00 17 CYS A N 17
ATOM 10447 C CA . CYS A 1 17 ? 2.469 -4.393 5.036 1.00 0.00 17 CYS A CA 17
ATOM 10448 C C . CYS A 1 17 ? 3.592 -5.323 5.480 1.00 0.00 17 CYS A C 17
ATOM 10449 O O . CYS A 1 17 ? 4.354 -5.037 6.405 1.00 0.00 17 CYS A O 17
ATOM 10456 N N . ARG A 1 18 ? 3.662 -6.440 4.778 1.00 0.00 18 ARG A N 17
ATOM 10457 C CA . ARG A 1 18 ? 4.669 -7.472 4.987 1.00 0.00 18 ARG A CA 17
ATOM 10458 C C . ARG A 1 18 ? 5.292 -7.825 3.637 1.00 0.00 18 ARG A C 17
ATOM 10459 O O . ARG A 1 18 ? 6.485 -8.118 3.533 1.00 0.00 18 ARG A O 17
ATOM 10480 N N . ASP A 1 19 ? 4.452 -7.768 2.618 1.00 0.00 19 ASP A N 17
ATOM 10481 C CA . ASP A 1 19 ? 4.809 -8.067 1.237 1.00 0.00 19 ASP A CA 17
ATOM 10482 C C . ASP A 1 19 ? 3.805 -7.338 0.357 1.00 0.00 19 ASP A C 17
ATOM 10483 O O . ASP A 1 19 ? 2.682 -7.110 0.806 1.00 0.00 19 ASP A O 17
ATOM 10492 N N . ASP A 1 20 ? 4.172 -6.960 -0.861 1.00 0.00 20 ASP A N 17
ATOM 10493 C CA . ASP A 1 20 ? 3.237 -6.239 -1.730 1.00 0.00 20 ASP A CA 17
ATOM 10494 C C . ASP A 1 20 ? 1.936 -7.020 -1.890 1.00 0.00 20 ASP A C 17
ATOM 10495 O O . ASP A 1 20 ? 0.850 -6.438 -1.917 1.00 0.00 20 ASP A O 17
ATOM 10504 N N . SER A 1 21 ? 2.056 -8.345 -1.957 1.00 0.00 21 SER A N 17
ATOM 10505 C CA . SER A 1 21 ? 0.908 -9.234 -2.131 1.00 0.00 21 SER A CA 17
ATOM 10506 C C . SER A 1 21 ? -0.062 -9.145 -0.954 1.00 0.00 21 SER A C 17
ATOM 10507 O O . SER A 1 21 ? -1.235 -9.491 -1.082 1.00 0.00 21 SER A O 17
ATOM 10515 N N . GLU A 1 22 ? 0.434 -8.682 0.184 1.00 0.00 22 GLU A N 17
ATOM 10516 C CA . GLU A 1 22 ? -0.389 -8.545 1.375 1.00 0.00 22 GLU A CA 17
ATOM 10517 C C . GLU A 1 22 ? -1.365 -7.390 1.206 1.00 0.00 22 GLU A C 17
ATOM 10518 O O . GLU A 1 22 ? -2.467 -7.402 1.769 1.00 0.00 22 GLU A O 17
ATOM 10530 N N . CYS A 1 23 ? -0.963 -6.406 0.407 1.00 0.00 23 CYS A N 17
ATOM 10531 C CA . CYS A 1 23 ? -1.785 -5.235 0.167 1.00 0.00 23 CYS A CA 17
ATOM 10532 C C . CYS A 1 23 ? -2.568 -5.396 -1.126 1.00 0.00 23 CYS A C 17
ATOM 10533 O O . CYS A 1 23 ? -2.033 -5.837 -2.141 1.00 0.00 23 CYS A O 17
ATOM 10540 N N . ILE A 1 24 ? -3.840 -5.034 -1.064 1.00 0.00 24 ILE A N 17
ATOM 10541 C CA . ILE A 1 24 ? -4.750 -5.117 -2.204 1.00 0.00 24 ILE A CA 17
ATOM 10542 C C . ILE A 1 24 ? -4.201 -4.412 -3.448 1.00 0.00 24 ILE A C 17
ATOM 10543 O O . ILE A 1 24 ? -4.369 -4.888 -4.569 1.00 0.00 24 ILE A O 17
ATOM 10559 N N . THR A 1 25 ? -3.549 -3.284 -3.241 1.00 0.00 25 THR A N 17
ATOM 10560 C CA . THR A 1 25 ? -2.989 -2.507 -4.337 1.00 0.00 25 THR A CA 17
ATOM 10561 C C . THR A 1 25 ? -1.594 -2.981 -4.755 1.00 0.00 25 THR A C 17
ATOM 10562 O O . THR A 1 25 ? -1.029 -2.464 -5.718 1.00 0.00 25 THR A O 17
ATOM 10573 N N . ARG A 1 26 ? -1.055 -3.970 -4.036 1.00 0.00 26 ARG A N 17
ATOM 10574 C CA . ARG A 1 26 ? 0.280 -4.514 -4.314 1.00 0.00 26 ARG A CA 17
ATOM 10575 C C . ARG A 1 26 ? 1.333 -3.402 -4.369 1.00 0.00 26 ARG A C 17
ATOM 10576 O O . ARG A 1 26 ? 2.008 -3.208 -5.379 1.00 0.00 26 ARG A O 17
ATOM 10597 N N . LEU A 1 27 ? 1.451 -2.668 -3.276 1.00 0.00 27 LEU A N 17
ATOM 10598 C CA . LEU A 1 27 ? 2.424 -1.593 -3.176 1.00 0.00 27 LEU A CA 17
ATOM 10599 C C . LEU A 1 27 ? 2.881 -1.469 -1.731 1.00 0.00 27 LEU A C 17
ATOM 10600 O O . LEU A 1 27 ? 2.293 -0.738 -0.930 1.00 0.00 27 LEU A O 17
ATOM 10616 N N . CYS A 1 28 ? 3.928 -2.203 -1.412 1.00 0.00 28 CYS A N 17
ATOM 10617 C CA . CYS A 1 28 ? 4.479 -2.236 -0.071 1.00 0.00 28 CYS A CA 17
ATOM 10618 C C . CYS A 1 28 ? 5.516 -1.129 0.127 1.00 0.00 28 CYS A C 17
ATOM 10619 O O . CYS A 1 28 ? 6.723 -1.366 0.078 1.00 0.00 28 CYS A O 17
ATOM 10626 N N . ARG A 1 29 ? 5.037 0.085 0.372 1.00 0.00 29 ARG A N 17
ATOM 10627 C CA . ARG A 1 29 ? 5.921 1.225 0.564 1.00 0.00 29 ARG A CA 17
ATOM 10628 C C . ARG A 1 29 ? 5.886 1.690 2.016 1.00 0.00 29 ARG A C 17
ATOM 10629 O O . ARG A 1 29 ? 4.812 1.818 2.611 1.00 0.00 29 ARG A O 17
ATOM 10650 N N . LYS A 1 30 ? 7.068 1.952 2.576 1.00 0.00 30 LYS A N 17
ATOM 10651 C CA . LYS A 1 30 ? 7.204 2.393 3.971 1.00 0.00 30 LYS A CA 17
ATOM 10652 C C . LYS A 1 30 ? 6.707 1.298 4.907 1.00 0.00 30 LYS A C 17
ATOM 10653 O O . LYS A 1 30 ? 6.217 1.575 6.000 1.00 0.00 30 LYS A O 17
ATOM 10672 N N . ARG A 1 31 ? 6.815 0.056 4.435 1.00 0.00 31 ARG A N 17
ATOM 10673 C CA . ARG A 1 31 ? 6.383 -1.122 5.185 1.00 0.00 31 ARG A CA 17
ATOM 10674 C C . ARG A 1 31 ? 4.873 -1.093 5.434 1.00 0.00 31 ARG A C 17
ATOM 10675 O O . ARG A 1 31 ? 4.364 -1.766 6.332 1.00 0.00 31 ARG A O 17
ATOM 10696 N N . ARG A 1 32 ? 4.156 -0.319 4.627 1.00 0.00 32 ARG A N 17
ATOM 10697 C CA . ARG A 1 32 ? 2.712 -0.216 4.756 1.00 0.00 32 ARG A CA 17
ATOM 10698 C C . ARG A 1 32 ? 2.077 -0.173 3.380 1.00 0.00 32 ARG A C 17
ATOM 10699 O O . ARG A 1 32 ? 2.768 0.003 2.377 1.00 0.00 32 ARG A O 17
ATOM 10720 N N . CYS A 1 33 ? 0.771 -0.331 3.333 1.00 0.00 33 CYS A N 17
ATOM 10721 C CA . CYS A 1 33 ? 0.061 -0.309 2.071 1.00 0.00 33 CYS A CA 17
ATOM 10722 C C . CYS A 1 33 ? -0.137 1.126 1.597 1.00 0.00 33 CYS A C 17
ATOM 10723 O O . CYS A 1 33 ? -0.064 2.073 2.386 1.00 0.00 33 CYS A O 17
ATOM 10730 N N . SER A 1 34 ? -0.343 1.282 0.301 1.00 0.00 34 SER A N 17
ATOM 10731 C CA . SER A 1 34 ? -0.552 2.587 -0.307 1.00 0.00 34 SER A CA 17
ATOM 10732 C C . SER A 1 34 ? -1.312 2.417 -1.615 1.00 0.00 34 SER A C 17
ATOM 10733 O O . SER A 1 34 ? -1.489 1.294 -2.087 1.00 0.00 34 SER A O 17
ATOM 10741 N N . LEU A 1 35 ? -1.782 3.521 -2.183 1.00 0.00 35 LEU A N 17
ATOM 10742 C CA . LEU A 1 35 ? -2.505 3.480 -3.449 1.00 0.00 35 LEU A CA 17
ATOM 10743 C C . LEU A 1 35 ? -1.515 3.309 -4.594 1.00 0.00 35 LEU A C 17
ATOM 10744 O O . LEU A 1 35 ? -0.376 2.909 -4.370 1.00 0.00 35 LEU A O 17
ATOM 10760 N N . SER A 1 36 ? -1.939 3.618 -5.808 1.00 0.00 36 SER A N 17
ATOM 10761 C CA . SER A 1 36 ? -1.075 3.507 -6.982 1.00 0.00 36 SER A CA 17
ATOM 10762 C C . SER A 1 36 ? -0.046 4.646 -7.020 1.00 0.00 36 SER A C 17
ATOM 10763 O O . SER A 1 36 ? 0.307 5.147 -8.084 1.00 0.00 36 SER A O 17
ATOM 10771 N N . VAL A 1 37 ? 0.453 5.001 -5.846 1.00 0.00 37 VAL A N 17
ATOM 10772 C CA . VAL A 1 37 ? 1.425 6.067 -5.683 1.00 0.00 37 VAL A CA 17
ATOM 10773 C C . VAL A 1 37 ? 2.832 5.507 -5.806 1.00 0.00 37 VAL A C 17
ATOM 10774 O O . VAL A 1 37 ? 3.607 5.485 -4.851 1.00 0.00 37 VAL A O 17
ATOM 10787 N N . ALA A 1 38 ? 3.135 5.017 -6.991 1.00 0.00 38 ALA A N 17
ATOM 10788 C CA . ALA A 1 38 ? 4.438 4.433 -7.274 1.00 0.00 38 ALA A CA 17
ATOM 10789 C C . ALA A 1 38 ? 5.493 5.504 -7.536 1.00 0.00 38 ALA A C 17
ATOM 10790 O O . ALA A 1 38 ? 6.691 5.240 -7.424 1.00 0.00 38 ALA A O 17
ATOM 10797 N N . GLN A 1 39 ? 5.053 6.707 -7.878 1.00 0.00 39 GLN A N 17
ATOM 10798 C CA . GLN A 1 39 ? 5.977 7.800 -8.164 1.00 0.00 39 GLN A CA 17
ATOM 10799 C C . GLN A 1 39 ? 5.685 8.994 -7.266 1.00 0.00 39 GLN A C 17
ATOM 10800 O O . GLN A 1 39 ? 6.316 10.046 -7.384 1.00 0.00 39 GLN A O 17
ATOM 10814 N N . GLU A 1 40 ? 4.719 8.821 -6.381 1.00 0.00 40 GLU A N 17
ATOM 10815 C CA . GLU A 1 40 ? 4.315 9.871 -5.469 1.00 0.00 40 GLU A CA 17
ATOM 10816 C C . GLU A 1 40 ? 4.595 9.452 -4.028 1.00 0.00 40 GLU A C 17
ATOM 10817 O O . GLU A 1 40 ? 5.781 9.263 -3.683 1.00 0.00 40 GLU A O 17
ATOM 10830 N N . MET A 1 1 ? -10.468 -0.502 13.537 1.00 0.00 1 MET A N 18
ATOM 10831 C CA . MET A 1 1 ? -11.051 0.683 12.861 1.00 0.00 1 MET A CA 18
ATOM 10832 C C . MET A 1 1 ? -12.038 0.231 11.801 1.00 0.00 1 MET A C 18
ATOM 10833 O O . MET A 1 1 ? -12.080 -0.950 11.463 1.00 0.00 1 MET A O 18
ATOM 10849 N N . THR A 1 2 ? -12.832 1.162 11.298 1.00 0.00 2 THR A N 18
ATOM 10850 C CA . THR A 1 2 ? -13.807 0.859 10.266 1.00 0.00 2 THR A CA 18
ATOM 10851 C C . THR A 1 2 ? -13.105 0.554 8.945 1.00 0.00 2 THR A C 18
ATOM 10852 O O . THR A 1 2 ? -12.236 1.312 8.509 1.00 0.00 2 THR A O 18
ATOM 10863 N N . PRO A 1 3 ? -13.449 -0.577 8.314 1.00 0.00 3 PRO A N 18
ATOM 10864 C CA . PRO A 1 3 ? -12.861 -0.990 7.039 1.00 0.00 3 PRO A CA 18
ATOM 10865 C C . PRO A 1 3 ? -13.378 -0.136 5.888 1.00 0.00 3 PRO A C 18
ATOM 10866 O O . PRO A 1 3 ? -14.347 -0.496 5.223 1.00 0.00 3 PRO A O 18
ATOM 10877 N N . PHE A 1 4 ? -12.738 1.000 5.665 1.00 0.00 4 PHE A N 18
ATOM 10878 C CA . PHE A 1 4 ? -13.152 1.904 4.603 1.00 0.00 4 PHE A CA 18
ATOM 10879 C C . PHE A 1 4 ? -12.688 1.401 3.238 1.00 0.00 4 PHE A C 18
ATOM 10880 O O . PHE A 1 4 ? -13.484 1.295 2.301 1.00 0.00 4 PHE A O 18
ATOM 10897 N N . TRP A 1 5 ? -11.407 1.072 3.138 1.00 0.00 5 TRP A N 18
ATOM 10898 C CA . TRP A 1 5 ? -10.836 0.596 1.885 1.00 0.00 5 TRP A CA 18
ATOM 10899 C C . TRP A 1 5 ? -11.155 -0.877 1.680 1.00 0.00 5 TRP A C 18
ATOM 10900 O O . TRP A 1 5 ? -10.784 -1.722 2.494 1.00 0.00 5 TRP A O 18
ATOM 10921 N N . ARG A 1 6 ? -11.853 -1.173 0.597 1.00 0.00 6 ARG A N 18
ATOM 10922 C CA . ARG A 1 6 ? -12.243 -2.538 0.283 1.00 0.00 6 ARG A CA 18
ATOM 10923 C C . ARG A 1 6 ? -12.102 -2.804 -1.210 1.00 0.00 6 ARG A C 18
ATOM 10924 O O . ARG A 1 6 ? -11.631 -1.946 -1.956 1.00 0.00 6 ARG A O 18
ATOM 10945 N N . GLY A 1 7 ? -12.515 -3.988 -1.635 1.00 0.00 7 GLY A N 18
ATOM 10946 C CA . GLY A 1 7 ? -12.428 -4.349 -3.036 1.00 0.00 7 GLY A CA 18
ATOM 10947 C C . GLY A 1 7 ? -12.186 -5.832 -3.217 1.00 0.00 7 GLY A C 18
ATOM 10948 O O . GLY A 1 7 ? -12.850 -6.488 -4.016 1.00 0.00 7 GLY A O 18
ATOM 10952 N N . VAL A 1 8 ? -11.240 -6.358 -2.456 1.00 0.00 8 VAL A N 18
ATOM 10953 C CA . VAL A 1 8 ? -10.893 -7.769 -2.515 1.00 0.00 8 VAL A CA 18
ATOM 10954 C C . VAL A 1 8 ? -10.412 -8.234 -1.140 1.00 0.00 8 VAL A C 18
ATOM 10955 O O . VAL A 1 8 ? -9.976 -7.419 -0.327 1.00 0.00 8 VAL A O 18
ATOM 10968 N N . SER A 1 9 ? -10.535 -9.526 -0.875 1.00 0.00 9 SER A N 18
ATOM 10969 C CA . SER A 1 9 ? -10.129 -10.103 0.397 1.00 0.00 9 SER A CA 18
ATOM 10970 C C . SER A 1 9 ? -8.611 -10.118 0.570 1.00 0.00 9 SER A C 18
ATOM 10971 O O . SER A 1 9 ? -7.922 -11.014 0.080 1.00 0.00 9 SER A O 18
ATOM 10979 N N . LEU A 1 10 ? -8.119 -9.116 1.279 1.00 0.00 10 LEU A N 18
ATOM 10980 C CA . LEU A 1 10 ? -6.707 -8.948 1.574 1.00 0.00 10 LEU A CA 18
ATOM 10981 C C . LEU A 1 10 ? -6.561 -7.754 2.510 1.00 0.00 10 LEU A C 18
ATOM 10982 O O . LEU A 1 10 ? -7.513 -7.391 3.202 1.00 0.00 10 LEU A O 18
ATOM 10998 N N . ARG A 1 11 ? -5.397 -7.145 2.532 1.00 0.00 11 ARG A N 18
ATOM 10999 C CA . ARG A 1 11 ? -5.158 -6.000 3.397 1.00 0.00 11 ARG A CA 18
ATOM 11000 C C . ARG A 1 11 ? -5.502 -4.689 2.686 1.00 0.00 11 ARG A C 18
ATOM 11001 O O . ARG A 1 11 ? -5.079 -4.462 1.548 1.00 0.00 11 ARG A O 18
ATOM 11022 N N . PRO A 1 12 ? -6.272 -3.811 3.358 1.00 0.00 12 PRO A N 18
ATOM 11023 C CA . PRO A 1 12 ? -6.698 -2.517 2.804 1.00 0.00 12 PRO A CA 18
ATOM 11024 C C . PRO A 1 12 ? -5.543 -1.531 2.613 1.00 0.00 12 PRO A C 18
ATOM 11025 O O . PRO A 1 12 ? -4.419 -1.780 3.046 1.00 0.00 12 PRO A O 18
ATOM 11036 N N . ILE A 1 13 ? -5.850 -0.400 1.986 1.00 0.00 13 ILE A N 18
ATOM 11037 C CA . ILE A 1 13 ? -4.866 0.645 1.701 1.00 0.00 13 ILE A CA 18
ATOM 11038 C C . ILE A 1 13 ? -4.209 1.200 2.960 1.00 0.00 13 ILE A C 18
ATOM 11039 O O . ILE A 1 13 ? -2.992 1.130 3.123 1.00 0.00 13 ILE A O 18
ATOM 11055 N N . GLY A 1 14 ? -5.025 1.753 3.844 1.00 0.00 14 GLY A N 18
ATOM 11056 C CA . GLY A 1 14 ? -4.516 2.353 5.068 1.00 0.00 14 GLY A CA 18
ATOM 11057 C C . GLY A 1 14 ? -4.042 1.353 6.111 1.00 0.00 14 GLY A C 18
ATOM 11058 O O . GLY A 1 14 ? -4.177 1.598 7.309 1.00 0.00 14 GLY A O 18
ATOM 11062 N N . ALA A 1 15 ? -3.460 0.244 5.676 1.00 0.00 15 ALA A N 18
ATOM 11063 C CA . ALA A 1 15 ? -2.980 -0.762 6.614 1.00 0.00 15 ALA A CA 18
ATOM 11064 C C . ALA A 1 15 ? -1.469 -0.914 6.549 1.00 0.00 15 ALA A C 18
ATOM 11065 O O . ALA A 1 15 ? -0.806 -0.312 5.700 1.00 0.00 15 ALA A O 18
ATOM 11072 N N . SER A 1 16 ? -0.935 -1.706 7.470 1.00 0.00 16 SER A N 18
ATOM 11073 C CA . SER A 1 16 ? 0.491 -1.981 7.520 1.00 0.00 16 SER A CA 18
ATOM 11074 C C . SER A 1 16 ? 0.835 -3.012 6.453 1.00 0.00 16 SER A C 18
ATOM 11075 O O . SER A 1 16 ? -0.035 -3.404 5.684 1.00 0.00 16 SER A O 18
ATOM 11083 N N . CYS A 1 17 ? 2.083 -3.448 6.381 1.00 0.00 17 CYS A N 18
ATOM 11084 C CA . CYS A 1 17 ? 2.451 -4.430 5.373 1.00 0.00 17 CYS A CA 18
ATOM 11085 C C . CYS A 1 17 ? 3.729 -5.182 5.719 1.00 0.00 17 CYS A C 18
ATOM 11086 O O . CYS A 1 17 ? 4.489 -4.798 6.609 1.00 0.00 17 CYS A O 18
ATOM 11093 N N . ARG A 1 18 ? 3.913 -6.283 5.011 1.00 0.00 18 ARG A N 18
ATOM 11094 C CA . ARG A 1 18 ? 5.084 -7.136 5.120 1.00 0.00 18 ARG A CA 18
ATOM 11095 C C . ARG A 1 18 ? 5.577 -7.440 3.709 1.00 0.00 18 ARG A C 18
ATOM 11096 O O . ARG A 1 18 ? 6.779 -7.460 3.446 1.00 0.00 18 ARG A O 18
ATOM 11117 N N . ASP A 1 19 ? 4.615 -7.624 2.809 1.00 0.00 19 ASP A N 18
ATOM 11118 C CA . ASP A 1 19 ? 4.868 -7.913 1.402 1.00 0.00 19 ASP A CA 18
ATOM 11119 C C . ASP A 1 19 ? 3.759 -7.282 0.569 1.00 0.00 19 ASP A C 18
ATOM 11120 O O . ASP A 1 19 ? 2.586 -7.291 0.968 1.00 0.00 19 ASP A O 18
ATOM 11129 N N . ASP A 1 20 ? 4.131 -6.744 -0.584 1.00 0.00 20 ASP A N 18
ATOM 11130 C CA . ASP A 1 20 ? 3.193 -6.069 -1.477 1.00 0.00 20 ASP A CA 18
ATOM 11131 C C . ASP A 1 20 ? 2.004 -6.954 -1.829 1.00 0.00 20 ASP A C 18
ATOM 11132 O O . ASP A 1 20 ? 0.880 -6.475 -1.984 1.00 0.00 20 ASP A O 18
ATOM 11141 N N . SER A 1 21 ? 2.271 -8.247 -1.948 1.00 0.00 21 SER A N 18
ATOM 11142 C CA . SER A 1 21 ? 1.264 -9.236 -2.320 1.00 0.00 21 SER A CA 18
ATOM 11143 C C . SER A 1 21 ? 0.083 -9.303 -1.350 1.00 0.00 21 SER A C 18
ATOM 11144 O O . SER A 1 21 ? -1.003 -9.729 -1.738 1.00 0.00 21 SER A O 18
ATOM 11152 N N . GLU A 1 22 ? 0.274 -8.888 -0.103 1.00 0.00 22 GLU A N 18
ATOM 11153 C CA . GLU A 1 22 ? -0.822 -8.938 0.863 1.00 0.00 22 GLU A CA 18
ATOM 11154 C C . GLU A 1 22 ? -1.660 -7.664 0.816 1.00 0.00 22 GLU A C 18
ATOM 11155 O O . GLU A 1 22 ? -2.752 -7.610 1.381 1.00 0.00 22 GLU A O 18
ATOM 11167 N N . CYS A 1 23 ? -1.157 -6.643 0.136 1.00 0.00 23 CYS A N 18
ATOM 11168 C CA . CYS A 1 23 ? -1.861 -5.373 0.063 1.00 0.00 23 CYS A CA 18
ATOM 11169 C C . CYS A 1 23 ? -2.654 -5.252 -1.225 1.00 0.00 23 CYS A C 18
ATOM 11170 O O . CYS A 1 23 ? -2.180 -5.631 -2.296 1.00 0.00 23 CYS A O 18
ATOM 11177 N N . ILE A 1 24 ? -3.864 -4.724 -1.100 1.00 0.00 24 ILE A N 18
ATOM 11178 C CA . ILE A 1 24 ? -4.757 -4.509 -2.239 1.00 0.00 24 ILE A CA 18
ATOM 11179 C C . ILE A 1 24 ? -4.075 -3.708 -3.349 1.00 0.00 24 ILE A C 18
ATOM 11180 O O . ILE A 1 24 ? -4.269 -3.970 -4.534 1.00 0.00 24 ILE A O 18
ATOM 11196 N N . THR A 1 25 ? -3.272 -2.741 -2.945 1.00 0.00 25 THR A N 18
ATOM 11197 C CA . THR A 1 25 ? -2.558 -1.881 -3.876 1.00 0.00 25 THR A CA 18
ATOM 11198 C C . THR A 1 25 ? -1.346 -2.573 -4.503 1.00 0.00 25 THR A C 18
ATOM 11199 O O . THR A 1 25 ? -0.799 -2.091 -5.495 1.00 0.00 25 THR A O 18
ATOM 11210 N N . ARG A 1 26 ? -0.938 -3.702 -3.915 1.00 0.00 26 ARG A N 18
ATOM 11211 C CA . ARG A 1 26 ? 0.223 -4.460 -4.391 1.00 0.00 26 ARG A CA 18
ATOM 11212 C C . ARG A 1 26 ? 1.486 -3.607 -4.301 1.00 0.00 26 ARG A C 18
ATOM 11213 O O . ARG A 1 26 ? 2.430 -3.783 -5.067 1.00 0.00 26 ARG A O 18
ATOM 11234 N N . LEU A 1 27 ? 1.483 -2.683 -3.354 1.00 0.00 27 LEU A N 18
ATOM 11235 C CA . LEU A 1 27 ? 2.613 -1.801 -3.135 1.00 0.00 27 LEU A CA 18
ATOM 11236 C C . LEU A 1 27 ? 2.901 -1.713 -1.646 1.00 0.00 27 LEU A C 18
ATOM 11237 O O . LEU A 1 27 ? 2.157 -1.082 -0.895 1.00 0.00 27 LEU A O 18
ATOM 11253 N N . CYS A 1 28 ? 3.962 -2.367 -1.220 1.00 0.00 28 CYS A N 18
ATOM 11254 C CA . CYS A 1 28 ? 4.352 -2.369 0.174 1.00 0.00 28 CYS A CA 18
ATOM 11255 C C . CYS A 1 28 ? 5.306 -1.201 0.438 1.00 0.00 28 CYS A C 18
ATOM 11256 O O . CYS A 1 28 ? 6.478 -1.384 0.779 1.00 0.00 28 CYS A O 18
ATOM 11263 N N . ARG A 1 29 ? 4.769 0.009 0.300 1.00 0.00 29 ARG A N 18
ATOM 11264 C CA . ARG A 1 29 ? 5.546 1.232 0.472 1.00 0.00 29 ARG A CA 18
ATOM 11265 C C . ARG A 1 29 ? 5.647 1.605 1.939 1.00 0.00 29 ARG A C 18
ATOM 11266 O O . ARG A 1 29 ? 4.632 1.691 2.632 1.00 0.00 29 ARG A O 18
ATOM 11287 N N . LYS A 1 30 ? 6.879 1.822 2.402 1.00 0.00 30 LYS A N 18
ATOM 11288 C CA . LYS A 1 30 ? 7.140 2.186 3.793 1.00 0.00 30 LYS A CA 18
ATOM 11289 C C . LYS A 1 30 ? 6.605 1.101 4.722 1.00 0.00 30 LYS A C 18
ATOM 11290 O O . LYS A 1 30 ? 6.150 1.373 5.831 1.00 0.00 30 LYS A O 18
ATOM 11309 N N . ARG A 1 31 ? 6.675 -0.143 4.227 1.00 0.00 31 ARG A N 18
ATOM 11310 C CA . ARG A 1 31 ? 6.217 -1.319 4.958 1.00 0.00 31 ARG A CA 18
ATOM 11311 C C . ARG A 1 31 ? 4.722 -1.214 5.268 1.00 0.00 31 ARG A C 18
ATOM 11312 O O . ARG A 1 31 ? 4.232 -1.748 6.267 1.00 0.00 31 ARG A O 18
ATOM 11333 N N . ARG A 1 32 ? 4.006 -0.518 4.389 1.00 0.00 32 ARG A N 18
ATOM 11334 C CA . ARG A 1 32 ? 2.570 -0.342 4.517 1.00 0.00 32 ARG A CA 18
ATOM 11335 C C . ARG A 1 32 ? 1.925 -0.552 3.157 1.00 0.00 32 ARG A C 18
ATOM 11336 O O . ARG A 1 32 ? 2.621 -0.717 2.160 1.00 0.00 32 ARG A O 18
ATOM 11357 N N . CYS A 1 33 ? 0.607 -0.542 3.114 1.00 0.00 33 CYS A N 18
ATOM 11358 C CA . CYS A 1 33 ? -0.118 -0.751 1.864 1.00 0.00 33 CYS A CA 18
ATOM 11359 C C . CYS A 1 33 ? -0.329 0.556 1.114 1.00 0.00 33 CYS A C 18
ATOM 11360 O O . CYS A 1 33 ? -1.204 0.668 0.250 1.00 0.00 33 CYS A O 18
ATOM 11367 N N . SER A 1 34 ? 0.458 1.534 1.494 1.00 0.00 34 SER A N 18
ATOM 11368 C CA . SER A 1 34 ? 0.437 2.867 0.898 1.00 0.00 34 SER A CA 18
ATOM 11369 C C . SER A 1 34 ? 0.451 2.805 -0.629 1.00 0.00 34 SER A C 18
ATOM 11370 O O . SER A 1 34 ? 1.180 2.013 -1.227 1.00 0.00 34 SER A O 18
ATOM 11378 N N . LEU A 1 35 ? -0.360 3.652 -1.250 1.00 0.00 35 LEU A N 18
ATOM 11379 C CA . LEU A 1 35 ? -0.446 3.712 -2.702 1.00 0.00 35 LEU A CA 18
ATOM 11380 C C . LEU A 1 35 ? 0.682 4.571 -3.264 1.00 0.00 35 LEU A C 18
ATOM 11381 O O . LEU A 1 35 ? 1.648 4.879 -2.563 1.00 0.00 35 LEU A O 18
ATOM 11397 N N . SER A 1 36 ? 0.553 4.960 -4.522 1.00 0.00 36 SER A N 18
ATOM 11398 C CA . SER A 1 36 ? 1.553 5.783 -5.188 1.00 0.00 36 SER A CA 18
ATOM 11399 C C . SER A 1 36 ? 1.492 7.241 -4.718 1.00 0.00 36 SER A C 18
ATOM 11400 O O . SER A 1 36 ? 1.374 8.163 -5.522 1.00 0.00 36 SER A O 18
ATOM 11408 N N . VAL A 1 37 ? 1.578 7.437 -3.409 1.00 0.00 37 VAL A N 18
ATOM 11409 C CA . VAL A 1 37 ? 1.546 8.770 -2.818 1.00 0.00 37 VAL A CA 18
ATOM 11410 C C . VAL A 1 37 ? 2.963 9.299 -2.620 1.00 0.00 37 VAL A C 18
ATOM 11411 O O . VAL A 1 37 ? 3.270 9.916 -1.599 1.00 0.00 37 VAL A O 18
ATOM 11424 N N . ALA A 1 38 ? 3.822 9.048 -3.598 1.00 0.00 38 ALA A N 18
ATOM 11425 C CA . ALA A 1 38 ? 5.206 9.486 -3.529 1.00 0.00 38 ALA A CA 18
ATOM 11426 C C . ALA A 1 38 ? 5.877 9.380 -4.891 1.00 0.00 38 ALA A C 18
ATOM 11427 O O . ALA A 1 38 ? 5.299 8.845 -5.839 1.00 0.00 38 ALA A O 18
ATOM 11434 N N . GLN A 1 39 ? 7.096 9.894 -4.978 1.00 0.00 39 GLN A N 18
ATOM 11435 C CA . GLN A 1 39 ? 7.866 9.855 -6.213 1.00 0.00 39 GLN A CA 18
ATOM 11436 C C . GLN A 1 39 ? 9.140 9.043 -5.981 1.00 0.00 39 GLN A C 18
ATOM 11437 O O . GLN A 1 39 ? 10.258 9.510 -6.228 1.00 0.00 39 GLN A O 18
ATOM 11451 N N . GLU A 1 40 ? 8.944 7.825 -5.504 1.00 0.00 40 GLU A N 18
ATOM 11452 C CA . GLU A 1 40 ? 10.034 6.913 -5.194 1.00 0.00 40 GLU A CA 18
ATOM 11453 C C . GLU A 1 40 ? 9.692 5.518 -5.711 1.00 0.00 40 GLU A C 18
ATOM 11454 O O . GLU A 1 40 ? 10.601 4.662 -5.796 1.00 0.00 40 GLU A O 18
ATOM 11467 N N . MET A 1 1 ? -21.293 4.624 1.568 1.00 0.00 1 MET A N 19
ATOM 11468 C CA . MET A 1 1 ? -20.557 4.354 0.310 1.00 0.00 1 MET A CA 19
ATOM 11469 C C . MET A 1 1 ? -19.948 2.966 0.363 1.00 0.00 1 MET A C 19
ATOM 11470 O O . MET A 1 1 ? -19.765 2.414 1.445 1.00 0.00 1 MET A O 19
ATOM 11486 N N . THR A 1 2 ? -19.658 2.404 -0.799 1.00 0.00 2 THR A N 19
ATOM 11487 C CA . THR A 1 2 ? -19.073 1.078 -0.887 1.00 0.00 2 THR A CA 19
ATOM 11488 C C . THR A 1 2 ? -17.578 1.119 -0.583 1.00 0.00 2 THR A C 19
ATOM 11489 O O . THR A 1 2 ? -16.820 1.815 -1.260 1.00 0.00 2 THR A O 19
ATOM 11500 N N . PRO A 1 3 ? -17.137 0.390 0.451 1.00 0.00 3 PRO A N 19
ATOM 11501 C CA . PRO A 1 3 ? -15.733 0.336 0.842 1.00 0.00 3 PRO A CA 19
ATOM 11502 C C . PRO A 1 3 ? -14.927 -0.571 -0.082 1.00 0.00 3 PRO A C 19
ATOM 11503 O O . PRO A 1 3 ? -14.575 -1.691 0.286 1.00 0.00 3 PRO A O 19
ATOM 11514 N N . PHE A 1 4 ? -14.643 -0.077 -1.283 1.00 0.00 4 PHE A N 19
ATOM 11515 C CA . PHE A 1 4 ? -13.883 -0.833 -2.279 1.00 0.00 4 PHE A CA 19
ATOM 11516 C C . PHE A 1 4 ? -12.514 -1.245 -1.743 1.00 0.00 4 PHE A C 19
ATOM 11517 O O . PHE A 1 4 ? -12.006 -2.315 -2.073 1.00 0.00 4 PHE A O 19
ATOM 11534 N N . TRP A 1 5 ? -11.934 -0.404 -0.893 1.00 0.00 5 TRP A N 19
ATOM 11535 C CA . TRP A 1 5 ? -10.622 -0.680 -0.315 1.00 0.00 5 TRP A CA 19
ATOM 11536 C C . TRP A 1 5 ? -10.694 -1.788 0.735 1.00 0.00 5 TRP A C 19
ATOM 11537 O O . TRP A 1 5 ? -9.673 -2.203 1.280 1.00 0.00 5 TRP A O 19
ATOM 11558 N N . ARG A 1 6 ? -11.902 -2.252 1.024 1.00 0.00 6 ARG A N 19
ATOM 11559 C CA . ARG A 1 6 ? -12.100 -3.314 1.999 1.00 0.00 6 ARG A CA 19
ATOM 11560 C C . ARG A 1 6 ? -12.830 -4.488 1.363 1.00 0.00 6 ARG A C 19
ATOM 11561 O O . ARG A 1 6 ? -13.254 -5.415 2.052 1.00 0.00 6 ARG A O 19
ATOM 11582 N N . GLY A 1 7 ? -12.970 -4.441 0.045 1.00 0.00 7 GLY A N 19
ATOM 11583 C CA . GLY A 1 7 ? -13.649 -5.502 -0.672 1.00 0.00 7 GLY A CA 19
ATOM 11584 C C . GLY A 1 7 ? -12.666 -6.477 -1.278 1.00 0.00 7 GLY A C 19
ATOM 11585 O O . GLY A 1 7 ? -12.782 -6.850 -2.444 1.00 0.00 7 GLY A O 19
ATOM 11589 N N . VAL A 1 8 ? -11.697 -6.888 -0.479 1.00 0.00 8 VAL A N 19
ATOM 11590 C CA . VAL A 1 8 ? -10.674 -7.811 -0.926 1.00 0.00 8 VAL A CA 19
ATOM 11591 C C . VAL A 1 8 ? -10.264 -8.726 0.222 1.00 0.00 8 VAL A C 19
ATOM 11592 O O . VAL A 1 8 ? -10.564 -8.452 1.382 1.00 0.00 8 VAL A O 19
ATOM 11605 N N . SER A 1 9 ? -9.586 -9.810 -0.110 1.00 0.00 9 SER A N 19
ATOM 11606 C CA . SER A 1 9 ? -9.134 -10.770 0.886 1.00 0.00 9 SER A CA 19
ATOM 11607 C C . SER A 1 9 ? -7.708 -10.465 1.321 1.00 0.00 9 SER A C 19
ATOM 11608 O O . SER A 1 9 ? -7.006 -11.319 1.862 1.00 0.00 9 SER A O 19
ATOM 11616 N N . LEU A 1 10 ? -7.298 -9.243 1.071 1.00 0.00 10 LEU A N 19
ATOM 11617 C CA . LEU A 1 10 ? -5.974 -8.782 1.411 1.00 0.00 10 LEU A CA 19
ATOM 11618 C C . LEU A 1 10 ? -6.072 -7.593 2.354 1.00 0.00 10 LEU A C 19
ATOM 11619 O O . LEU A 1 10 ? -7.131 -7.312 2.912 1.00 0.00 10 LEU A O 19
ATOM 11635 N N . ARG A 1 11 ? -4.970 -6.897 2.507 1.00 0.00 11 ARG A N 19
ATOM 11636 C CA . ARG A 1 11 ? -4.903 -5.737 3.384 1.00 0.00 11 ARG A CA 19
ATOM 11637 C C . ARG A 1 11 ? -5.236 -4.460 2.629 1.00 0.00 11 ARG A C 19
ATOM 11638 O O . ARG A 1 11 ? -4.835 -4.284 1.479 1.00 0.00 11 ARG A O 19
ATOM 11659 N N . PRO A 1 12 ? -5.975 -3.550 3.276 1.00 0.00 12 PRO A N 19
ATOM 11660 C CA . PRO A 1 12 ? -6.363 -2.277 2.674 1.00 0.00 12 PRO A CA 19
ATOM 11661 C C . PRO A 1 12 ? -5.194 -1.298 2.645 1.00 0.00 12 PRO A C 19
ATOM 11662 O O . PRO A 1 12 ? -4.241 -1.448 3.407 1.00 0.00 12 PRO A O 19
ATOM 11673 N N . ILE A 1 13 ? -5.274 -0.292 1.776 1.00 0.00 13 ILE A N 19
ATOM 11674 C CA . ILE A 1 13 ? -4.204 0.701 1.642 1.00 0.00 13 ILE A CA 19
ATOM 11675 C C . ILE A 1 13 ? -3.894 1.364 2.980 1.00 0.00 13 ILE A C 19
ATOM 11676 O O . ILE A 1 13 ? -2.737 1.608 3.322 1.00 0.00 13 ILE A O 19
ATOM 11692 N N . GLY A 1 14 ? -4.936 1.616 3.745 1.00 0.00 14 GLY A N 19
ATOM 11693 C CA . GLY A 1 14 ? -4.777 2.244 5.041 1.00 0.00 14 GLY A CA 19
ATOM 11694 C C . GLY A 1 14 ? -4.352 1.272 6.129 1.00 0.00 14 GLY A C 19
ATOM 11695 O O . GLY A 1 14 ? -4.820 1.366 7.261 1.00 0.00 14 GLY A O 19
ATOM 11699 N N . ALA A 1 15 ? -3.445 0.354 5.806 1.00 0.00 15 ALA A N 19
ATOM 11700 C CA . ALA A 1 15 ? -2.983 -0.626 6.784 1.00 0.00 15 ALA A CA 19
ATOM 11701 C C . ALA A 1 15 ? -1.482 -0.868 6.683 1.00 0.00 15 ALA A C 19
ATOM 11702 O O . ALA A 1 15 ? -0.784 -0.233 5.882 1.00 0.00 15 ALA A O 19
ATOM 11709 N N . SER A 1 16 ? -0.997 -1.781 7.518 1.00 0.00 16 SER A N 19
ATOM 11710 C CA . SER A 1 16 ? 0.411 -2.141 7.543 1.00 0.00 16 SER A CA 19
ATOM 11711 C C . SER A 1 16 ? 0.683 -3.241 6.524 1.00 0.00 16 SER A C 19
ATOM 11712 O O . SER A 1 16 ? -0.235 -3.944 6.105 1.00 0.00 16 SER A O 19
ATOM 11720 N N . CYS A 1 17 ? 1.942 -3.407 6.149 1.00 0.00 17 CYS A N 19
ATOM 11721 C CA . CYS A 1 17 ? 2.307 -4.396 5.151 1.00 0.00 17 CYS A CA 19
ATOM 11722 C C . CYS A 1 17 ? 3.544 -5.196 5.551 1.00 0.00 17 CYS A C 19
ATOM 11723 O O . CYS A 1 17 ? 4.270 -4.842 6.485 1.00 0.00 17 CYS A O 19
ATOM 11730 N N . ARG A 1 18 ? 3.734 -6.297 4.839 1.00 0.00 18 ARG A N 19
ATOM 11731 C CA . ARG A 1 18 ? 4.872 -7.197 5.013 1.00 0.00 18 ARG A CA 19
ATOM 11732 C C . ARG A 1 18 ? 5.434 -7.565 3.638 1.00 0.00 18 ARG A C 19
ATOM 11733 O O . ARG A 1 18 ? 6.630 -7.794 3.480 1.00 0.00 18 ARG A O 19
ATOM 11754 N N . ASP A 1 19 ? 4.534 -7.612 2.658 1.00 0.00 19 ASP A N 19
ATOM 11755 C CA . ASP A 1 19 ? 4.853 -7.936 1.271 1.00 0.00 19 ASP A CA 19
ATOM 11756 C C . ASP A 1 19 ? 3.827 -7.233 0.396 1.00 0.00 19 ASP A C 19
ATOM 11757 O O . ASP A 1 19 ? 2.663 -7.138 0.794 1.00 0.00 19 ASP A O 19
ATOM 11766 N N . ASP A 1 20 ? 4.230 -6.745 -0.771 1.00 0.00 20 ASP A N 19
ATOM 11767 C CA . ASP A 1 20 ? 3.305 -6.029 -1.652 1.00 0.00 20 ASP A CA 19
ATOM 11768 C C . ASP A 1 20 ? 2.055 -6.854 -1.932 1.00 0.00 20 ASP A C 19
ATOM 11769 O O . ASP A 1 20 ? 0.942 -6.329 -1.952 1.00 0.00 20 ASP A O 19
ATOM 11778 N N . SER A 1 21 ? 2.248 -8.156 -2.105 1.00 0.00 21 SER A N 19
ATOM 11779 C CA . SER A 1 21 ? 1.161 -9.077 -2.426 1.00 0.00 21 SER A CA 19
ATOM 11780 C C . SER A 1 21 ? 0.125 -9.175 -1.303 1.00 0.00 21 SER A C 19
ATOM 11781 O O . SER A 1 21 ? -0.997 -9.625 -1.529 1.00 0.00 21 SER A O 19
ATOM 11789 N N . GLU A 1 22 ? 0.495 -8.749 -0.101 1.00 0.00 22 GLU A N 19
ATOM 11790 C CA . GLU A 1 22 ? -0.420 -8.795 1.033 1.00 0.00 22 GLU A CA 19
ATOM 11791 C C . GLU A 1 22 ? -1.365 -7.597 1.012 1.00 0.00 22 GLU A C 19
ATOM 11792 O O . GLU A 1 22 ? -2.375 -7.577 1.715 1.00 0.00 22 GLU A O 19
ATOM 11804 N N . CYS A 1 23 ? -1.040 -6.606 0.197 1.00 0.00 23 CYS A N 19
ATOM 11805 C CA . CYS A 1 23 ? -1.853 -5.405 0.100 1.00 0.00 23 CYS A CA 19
ATOM 11806 C C . CYS A 1 23 ? -2.702 -5.417 -1.161 1.00 0.00 23 CYS A C 19
ATOM 11807 O O . CYS A 1 23 ? -2.277 -5.910 -2.203 1.00 0.00 23 CYS A O 19
ATOM 11814 N N . ILE A 1 24 ? -3.905 -4.865 -1.047 1.00 0.00 24 ILE A N 19
ATOM 11815 C CA . ILE A 1 24 ? -4.845 -4.781 -2.161 1.00 0.00 24 ILE A CA 19
ATOM 11816 C C . ILE A 1 24 ? -4.229 -4.040 -3.347 1.00 0.00 24 ILE A C 19
ATOM 11817 O O . ILE A 1 24 ? -4.454 -4.390 -4.504 1.00 0.00 24 ILE A O 19
ATOM 11833 N N . THR A 1 25 ? -3.447 -3.022 -3.038 1.00 0.00 25 THR A N 19
ATOM 11834 C CA . THR A 1 25 ? -2.786 -2.210 -4.047 1.00 0.00 25 THR A CA 19
ATOM 11835 C C . THR A 1 25 ? -1.487 -2.849 -4.543 1.00 0.00 25 THR A C 19
ATOM 11836 O O . THR A 1 25 ? -0.899 -2.385 -5.519 1.00 0.00 25 THR A O 19
ATOM 11847 N N . ARG A 1 26 ? -1.057 -3.917 -3.866 1.00 0.00 26 ARG A N 19
ATOM 11848 C CA . ARG A 1 26 ? 0.184 -4.623 -4.202 1.00 0.00 26 ARG A CA 19
ATOM 11849 C C . ARG A 1 26 ? 1.363 -3.654 -4.221 1.00 0.00 26 ARG A C 19
ATOM 11850 O O . ARG A 1 26 ? 2.246 -3.740 -5.072 1.00 0.00 26 ARG A O 19
ATOM 11871 N N . LEU A 1 27 ? 1.354 -2.734 -3.267 1.00 0.00 27 LEU A N 19
ATOM 11872 C CA . LEU A 1 27 ? 2.404 -1.739 -3.137 1.00 0.00 27 LEU A CA 19
ATOM 11873 C C . LEU A 1 27 ? 2.810 -1.621 -1.675 1.00 0.00 27 LEU A C 19
ATOM 11874 O O . LEU A 1 27 ? 2.153 -0.937 -0.889 1.00 0.00 27 LEU A O 19
ATOM 11890 N N . CYS A 1 28 ? 3.881 -2.299 -1.312 1.00 0.00 28 CYS A N 19
ATOM 11891 C CA . CYS A 1 28 ? 4.365 -2.286 0.057 1.00 0.00 28 CYS A CA 19
ATOM 11892 C C . CYS A 1 28 ? 5.320 -1.113 0.269 1.00 0.00 28 CYS A C 19
ATOM 11893 O O . CYS A 1 28 ? 6.540 -1.274 0.338 1.00 0.00 28 CYS A O 19
ATOM 11900 N N . ARG A 1 29 ? 4.749 0.077 0.378 1.00 0.00 29 ARG A N 19
ATOM 11901 C CA . ARG A 1 29 ? 5.526 1.291 0.563 1.00 0.00 29 ARG A CA 19
ATOM 11902 C C . ARG A 1 29 ? 5.679 1.627 2.039 1.00 0.00 29 ARG A C 19
ATOM 11903 O O . ARG A 1 29 ? 4.685 1.770 2.754 1.00 0.00 29 ARG A O 19
ATOM 11924 N N . LYS A 1 30 ? 6.933 1.729 2.487 1.00 0.00 30 LYS A N 19
ATOM 11925 C CA . LYS A 1 30 ? 7.249 2.067 3.875 1.00 0.00 30 LYS A CA 19
ATOM 11926 C C . LYS A 1 30 ? 6.635 1.058 4.839 1.00 0.00 30 LYS A C 19
ATOM 11927 O O . LYS A 1 30 ? 6.159 1.420 5.916 1.00 0.00 30 LYS A O 19
ATOM 11946 N N . ARG A 1 31 ? 6.646 -0.210 4.425 1.00 0.00 31 ARG A N 19
ATOM 11947 C CA . ARG A 1 31 ? 6.100 -1.306 5.223 1.00 0.00 31 ARG A CA 19
ATOM 11948 C C . ARG A 1 31 ? 4.596 -1.127 5.440 1.00 0.00 31 ARG A C 19
ATOM 11949 O O . ARG A 1 31 ? 4.028 -1.618 6.421 1.00 0.00 31 ARG A O 19
ATOM 11970 N N . ARG A 1 32 ? 3.956 -0.410 4.526 1.00 0.00 32 ARG A N 19
ATOM 11971 C CA . ARG A 1 32 ? 2.524 -0.179 4.598 1.00 0.00 32 ARG A CA 19
ATOM 11972 C C . ARG A 1 32 ? 1.900 -0.409 3.232 1.00 0.00 32 ARG A C 19
ATOM 11973 O O . ARG A 1 32 ? 2.607 -0.530 2.234 1.00 0.00 32 ARG A O 19
ATOM 11994 N N . CYS A 1 33 ? 0.580 -0.460 3.192 1.00 0.00 33 CYS A N 19
ATOM 11995 C CA . CYS A 1 33 ? -0.144 -0.688 1.944 1.00 0.00 33 CYS A CA 19
ATOM 11996 C C . CYS A 1 33 ? -0.374 0.614 1.185 1.00 0.00 33 CYS A C 19
ATOM 11997 O O . CYS A 1 33 ? -1.201 0.686 0.270 1.00 0.00 33 CYS A O 19
ATOM 12004 N N . SER A 1 34 ? 0.346 1.628 1.617 1.00 0.00 34 SER A N 19
ATOM 12005 C CA . SER A 1 34 ? 0.306 2.970 1.043 1.00 0.00 34 SER A CA 19
ATOM 12006 C C . SER A 1 34 ? 0.296 2.962 -0.483 1.00 0.00 34 SER A C 19
ATOM 12007 O O . SER A 1 34 ? 1.015 2.196 -1.121 1.00 0.00 34 SER A O 19
ATOM 12015 N N . LEU A 1 35 ? -0.523 3.836 -1.050 1.00 0.00 35 LEU A N 19
ATOM 12016 C CA . LEU A 1 35 ? -0.626 3.977 -2.493 1.00 0.00 35 LEU A CA 19
ATOM 12017 C C . LEU A 1 35 ? 0.524 4.837 -3.005 1.00 0.00 35 LEU A C 19
ATOM 12018 O O . LEU A 1 35 ? 1.553 4.976 -2.338 1.00 0.00 35 LEU A O 19
ATOM 12034 N N . SER A 1 36 ? 0.346 5.422 -4.178 1.00 0.00 36 SER A N 19
ATOM 12035 C CA . SER A 1 36 ? 1.356 6.285 -4.782 1.00 0.00 36 SER A CA 19
ATOM 12036 C C . SER A 1 36 ? 1.446 7.635 -4.055 1.00 0.00 36 SER A C 19
ATOM 12037 O O . SER A 1 36 ? 1.565 8.687 -4.680 1.00 0.00 36 SER A O 19
ATOM 12045 N N . VAL A 1 37 ? 1.395 7.585 -2.731 1.00 0.00 37 VAL A N 19
ATOM 12046 C CA . VAL A 1 37 ? 1.461 8.777 -1.896 1.00 0.00 37 VAL A CA 19
ATOM 12047 C C . VAL A 1 37 ? 2.470 8.578 -0.775 1.00 0.00 37 VAL A C 19
ATOM 12048 O O . VAL A 1 37 ? 2.450 9.279 0.234 1.00 0.00 37 VAL A O 19
ATOM 12061 N N . ALA A 1 38 ? 3.354 7.614 -0.962 1.00 0.00 38 ALA A N 19
ATOM 12062 C CA . ALA A 1 38 ? 4.364 7.309 0.037 1.00 0.00 38 ALA A CA 19
ATOM 12063 C C . ALA A 1 38 ? 5.764 7.589 -0.491 1.00 0.00 38 ALA A C 19
ATOM 12064 O O . ALA A 1 38 ? 6.624 6.701 -0.511 1.00 0.00 38 ALA A O 19
ATOM 12071 N N . GLN A 1 39 ? 5.982 8.818 -0.928 1.00 0.00 39 GLN A N 19
ATOM 12072 C CA . GLN A 1 39 ? 7.275 9.234 -1.447 1.00 0.00 39 GLN A CA 19
ATOM 12073 C C . GLN A 1 39 ? 7.478 10.719 -1.197 1.00 0.00 39 GLN A C 19
ATOM 12074 O O . GLN A 1 39 ? 6.526 11.500 -1.263 1.00 0.00 39 GLN A O 19
ATOM 12088 N N . GLU A 1 40 ? 8.707 11.089 -0.895 1.00 0.00 40 GLU A N 19
ATOM 12089 C CA . GLU A 1 40 ? 9.061 12.468 -0.631 1.00 0.00 40 GLU A CA 19
ATOM 12090 C C . GLU A 1 40 ? 10.308 12.832 -1.430 1.00 0.00 40 GLU A C 19
ATOM 12091 O O . GLU A 1 40 ? 10.871 11.918 -2.078 1.00 0.00 40 GLU A O 19
ATOM 12104 N N . MET A 1 1 ? -3.144 7.188 -12.237 1.00 0.00 1 MET A N 20
ATOM 12105 C CA . MET A 1 1 ? -3.571 5.771 -12.301 1.00 0.00 1 MET A CA 20
ATOM 12106 C C . MET A 1 1 ? -4.708 5.539 -11.320 1.00 0.00 1 MET A C 20
ATOM 12107 O O . MET A 1 1 ? -4.707 6.107 -10.232 1.00 0.00 1 MET A O 20
ATOM 12123 N N . THR A 1 2 ? -5.681 4.734 -11.718 1.00 0.00 2 THR A N 20
ATOM 12124 C CA . THR A 1 2 ? -6.815 4.430 -10.866 1.00 0.00 2 THR A CA 20
ATOM 12125 C C . THR A 1 2 ? -6.527 3.200 -10.009 1.00 0.00 2 THR A C 20
ATOM 12126 O O . THR A 1 2 ? -6.354 2.099 -10.530 1.00 0.00 2 THR A O 20
ATOM 12137 N N . PRO A 1 3 ? -6.442 3.379 -8.685 1.00 0.00 3 PRO A N 20
ATOM 12138 C CA . PRO A 1 3 ? -6.172 2.282 -7.765 1.00 0.00 3 PRO A CA 20
ATOM 12139 C C . PRO A 1 3 ? -7.413 1.432 -7.499 1.00 0.00 3 PRO A C 20
ATOM 12140 O O . PRO A 1 3 ? -8.539 1.936 -7.479 1.00 0.00 3 PRO A O 20
ATOM 12151 N N . PHE A 1 4 ? -7.202 0.144 -7.287 1.00 0.00 4 PHE A N 20
ATOM 12152 C CA . PHE A 1 4 ? -8.297 -0.774 -7.030 1.00 0.00 4 PHE A CA 20
ATOM 12153 C C . PHE A 1 4 ? -8.267 -1.249 -5.583 1.00 0.00 4 PHE A C 20
ATOM 12154 O O . PHE A 1 4 ? -7.920 -2.391 -5.301 1.00 0.00 4 PHE A O 20
ATOM 12171 N N . TRP A 1 5 ? -8.632 -0.360 -4.668 1.00 0.00 5 TRP A N 20
ATOM 12172 C CA . TRP A 1 5 ? -8.651 -0.689 -3.246 1.00 0.00 5 TRP A CA 20
ATOM 12173 C C . TRP A 1 5 ? -9.981 -1.335 -2.848 1.00 0.00 5 TRP A C 20
ATOM 12174 O O . TRP A 1 5 ? -10.357 -1.346 -1.677 1.00 0.00 5 TRP A O 20
ATOM 12195 N N . ARG A 1 6 ? -10.677 -1.887 -3.832 1.00 0.00 6 ARG A N 20
ATOM 12196 C CA . ARG A 1 6 ? -11.963 -2.532 -3.601 1.00 0.00 6 ARG A CA 20
ATOM 12197 C C . ARG A 1 6 ? -12.062 -3.818 -4.411 1.00 0.00 6 ARG A C 20
ATOM 12198 O O . ARG A 1 6 ? -11.977 -3.786 -5.639 1.00 0.00 6 ARG A O 20
ATOM 12219 N N . GLY A 1 7 ? -12.228 -4.943 -3.728 1.00 0.00 7 GLY A N 20
ATOM 12220 C CA . GLY A 1 7 ? -12.345 -6.213 -4.417 1.00 0.00 7 GLY A CA 20
ATOM 12221 C C . GLY A 1 7 ? -11.974 -7.392 -3.541 1.00 0.00 7 GLY A C 20
ATOM 12222 O O . GLY A 1 7 ? -12.795 -7.883 -2.768 1.00 0.00 7 GLY A O 20
ATOM 12226 N N . VAL A 1 8 ? -10.730 -7.837 -3.657 1.00 0.00 8 VAL A N 20
ATOM 12227 C CA . VAL A 1 8 ? -10.240 -8.971 -2.883 1.00 0.00 8 VAL A CA 20
ATOM 12228 C C . VAL A 1 8 ? -10.050 -8.584 -1.413 1.00 0.00 8 VAL A C 20
ATOM 12229 O O . VAL A 1 8 ? -9.760 -7.430 -1.097 1.00 0.00 8 VAL A O 20
ATOM 12242 N N . SER A 1 9 ? -10.239 -9.550 -0.523 1.00 0.00 9 SER A N 20
ATOM 12243 C CA . SER A 1 9 ? -10.110 -9.316 0.908 1.00 0.00 9 SER A CA 20
ATOM 12244 C C . SER A 1 9 ? -8.678 -9.543 1.396 1.00 0.00 9 SER A C 20
ATOM 12245 O O . SER A 1 9 ? -8.185 -10.670 1.417 1.00 0.00 9 SER A O 20
ATOM 12253 N N . LEU A 1 10 ? -8.022 -8.452 1.773 1.00 0.00 10 LEU A N 20
ATOM 12254 C CA . LEU A 1 10 ? -6.662 -8.474 2.286 1.00 0.00 10 LEU A CA 20
ATOM 12255 C C . LEU A 1 10 ? -6.361 -7.120 2.902 1.00 0.00 10 LEU A C 20
ATOM 12256 O O . LEU A 1 10 ? -7.268 -6.470 3.417 1.00 0.00 10 LEU A O 20
ATOM 12272 N N . ARG A 1 11 ? -5.121 -6.687 2.855 1.00 0.00 11 ARG A N 20
ATOM 12273 C CA . ARG A 1 11 ? -4.762 -5.405 3.453 1.00 0.00 11 ARG A CA 20
ATOM 12274 C C . ARG A 1 11 ? -5.134 -4.237 2.543 1.00 0.00 11 ARG A C 20
ATOM 12275 O O . ARG A 1 11 ? -4.638 -4.130 1.423 1.00 0.00 11 ARG A O 20
ATOM 12296 N N . PRO A 1 12 ? -6.043 -3.364 3.015 1.00 0.00 12 PRO A N 20
ATOM 12297 C CA . PRO A 1 12 ? -6.483 -2.181 2.270 1.00 0.00 12 PRO A CA 20
ATOM 12298 C C . PRO A 1 12 ? -5.412 -1.092 2.245 1.00 0.00 12 PRO A C 20
ATOM 12299 O O . PRO A 1 12 ? -4.237 -1.362 2.464 1.00 0.00 12 PRO A O 20
ATOM 12310 N N . ILE A 1 13 ? -5.832 0.138 1.989 1.00 0.00 13 ILE A N 20
ATOM 12311 C CA . ILE A 1 13 ? -4.913 1.278 1.920 1.00 0.00 13 ILE A CA 20
ATOM 12312 C C . ILE A 1 13 ? -4.222 1.547 3.239 1.00 0.00 13 ILE A C 20
ATOM 12313 O O . ILE A 1 13 ? -3.016 1.357 3.371 1.00 0.00 13 ILE A O 20
ATOM 12329 N N . GLY A 1 14 ? -4.998 2.013 4.194 1.00 0.00 14 GLY A N 20
ATOM 12330 C CA . GLY A 1 14 ? -4.469 2.338 5.506 1.00 0.00 14 GLY A CA 20
ATOM 12331 C C . GLY A 1 14 ? -4.126 1.118 6.334 1.00 0.00 14 GLY A C 20
ATOM 12332 O O . GLY A 1 14 ? -4.476 1.043 7.511 1.00 0.00 14 GLY A O 20
ATOM 12336 N N . ALA A 1 15 ? -3.453 0.154 5.726 1.00 0.00 15 ALA A N 20
ATOM 12337 C CA . ALA A 1 15 ? -3.066 -1.051 6.438 1.00 0.00 15 ALA A CA 20
ATOM 12338 C C . ALA A 1 15 ? -1.555 -1.205 6.497 1.00 0.00 15 ALA A C 20
ATOM 12339 O O . ALA A 1 15 ? -0.812 -0.477 5.834 1.00 0.00 15 ALA A O 20
ATOM 12346 N N . SER A 1 16 ? -1.108 -2.152 7.310 1.00 0.00 16 SER A N 20
ATOM 12347 C CA . SER A 1 16 ? 0.308 -2.433 7.452 1.00 0.00 16 SER A CA 20
ATOM 12348 C C . SER A 1 16 ? 0.727 -3.443 6.392 1.00 0.00 16 SER A C 20
ATOM 12349 O O . SER A 1 16 ? -0.098 -4.228 5.923 1.00 0.00 16 SER A O 20
ATOM 12357 N N . CYS A 1 17 ? 1.998 -3.444 6.029 1.00 0.00 17 CYS A N 20
ATOM 12358 C CA . CYS A 1 17 ? 2.467 -4.340 4.990 1.00 0.00 17 CYS A CA 20
ATOM 12359 C C . CYS A 1 17 ? 3.630 -5.220 5.437 1.00 0.00 17 CYS A C 20
ATOM 12360 O O . CYS A 1 17 ? 4.325 -4.939 6.418 1.00 0.00 17 CYS A O 20
ATOM 12367 N N . ARG A 1 18 ? 3.801 -6.296 4.689 1.00 0.00 18 ARG A N 20
ATOM 12368 C CA . ARG A 1 18 ? 4.867 -7.269 4.891 1.00 0.00 18 ARG A CA 20
ATOM 12369 C C . ARG A 1 18 ? 5.488 -7.606 3.539 1.00 0.00 18 ARG A C 20
ATOM 12370 O O . ARG A 1 18 ? 6.692 -7.831 3.423 1.00 0.00 18 ARG A O 20
ATOM 12391 N N . ASP A 1 19 ? 4.626 -7.621 2.536 1.00 0.00 19 ASP A N 20
ATOM 12392 C CA . ASP A 1 19 ? 4.980 -7.904 1.151 1.00 0.00 19 ASP A CA 20
ATOM 12393 C C . ASP A 1 19 ? 3.938 -7.213 0.285 1.00 0.00 19 ASP A C 20
ATOM 12394 O O . ASP A 1 19 ? 2.815 -7.018 0.751 1.00 0.00 19 ASP A O 20
ATOM 12403 N N . ASP A 1 20 ? 4.275 -6.830 -0.940 1.00 0.00 20 ASP A N 20
ATOM 12404 C CA . ASP A 1 20 ? 3.311 -6.139 -1.800 1.00 0.00 20 ASP A CA 20
ATOM 12405 C C . ASP A 1 20 ? 2.007 -6.925 -1.911 1.00 0.00 20 ASP A C 20
ATOM 12406 O O . ASP A 1 20 ? 0.919 -6.348 -1.887 1.00 0.00 20 ASP A O 20
ATOM 12415 N N . SER A 1 21 ? 2.127 -8.249 -1.982 1.00 0.00 21 SER A N 20
ATOM 12416 C CA . SER A 1 21 ? 0.973 -9.137 -2.116 1.00 0.00 21 SER A CA 20
ATOM 12417 C C . SER A 1 21 ? 0.042 -9.055 -0.909 1.00 0.00 21 SER A C 20
ATOM 12418 O O . SER A 1 21 ? -1.127 -9.424 -0.998 1.00 0.00 21 SER A O 20
ATOM 12426 N N . GLU A 1 22 ? 0.561 -8.573 0.213 1.00 0.00 22 GLU A N 20
ATOM 12427 C CA . GLU A 1 22 ? -0.233 -8.440 1.426 1.00 0.00 22 GLU A CA 20
ATOM 12428 C C . GLU A 1 22 ? -1.257 -7.321 1.261 1.00 0.00 22 GLU A C 20
ATOM 12429 O O . GLU A 1 22 ? -2.357 -7.369 1.834 1.00 0.00 22 GLU A O 20
ATOM 12441 N N . CYS A 1 23 ? -0.898 -6.333 0.443 1.00 0.00 23 CYS A N 20
ATOM 12442 C CA . CYS A 1 23 ? -1.762 -5.194 0.196 1.00 0.00 23 CYS A CA 20
ATOM 12443 C C . CYS A 1 23 ? -2.535 -5.388 -1.098 1.00 0.00 23 CYS A C 20
ATOM 12444 O O . CYS A 1 23 ? -1.998 -5.877 -2.091 1.00 0.00 23 CYS A O 20
ATOM 12451 N N . ILE A 1 24 ? -3.798 -5.001 -1.059 1.00 0.00 24 ILE A N 20
ATOM 12452 C CA . ILE A 1 24 ? -4.708 -5.117 -2.195 1.00 0.00 24 ILE A CA 20
ATOM 12453 C C . ILE A 1 24 ? -4.147 -4.505 -3.481 1.00 0.00 24 ILE A C 20
ATOM 12454 O O . ILE A 1 24 ? -4.273 -5.083 -4.558 1.00 0.00 24 ILE A O 20
ATOM 12470 N N . THR A 1 25 ? -3.528 -3.346 -3.363 1.00 0.00 25 THR A N 20
ATOM 12471 C CA . THR A 1 25 ? -2.964 -2.663 -4.517 1.00 0.00 25 THR A CA 20
ATOM 12472 C C . THR A 1 25 ? -1.585 -3.197 -4.911 1.00 0.00 25 THR A C 20
ATOM 12473 O O . THR A 1 25 ? -0.989 -2.714 -5.873 1.00 0.00 25 THR A O 20
ATOM 12484 N N . ARG A 1 26 ? -1.094 -4.195 -4.170 1.00 0.00 26 ARG A N 20
ATOM 12485 C CA . ARG A 1 26 ? 0.218 -4.798 -4.430 1.00 0.00 26 ARG A CA 20
ATOM 12486 C C . ARG A 1 26 ? 1.310 -3.730 -4.436 1.00 0.00 26 ARG A C 20
ATOM 12487 O O . ARG A 1 26 ? 2.160 -3.697 -5.322 1.00 0.00 26 ARG A O 20
ATOM 12508 N N . LEU A 1 27 ? 1.270 -2.861 -3.438 1.00 0.00 27 LEU A N 20
ATOM 12509 C CA . LEU A 1 27 ? 2.245 -1.791 -3.318 1.00 0.00 27 LEU A CA 20
ATOM 12510 C C . LEU A 1 27 ? 2.690 -1.658 -1.868 1.00 0.00 27 LEU A C 20
ATOM 12511 O O . LEU A 1 27 ? 2.018 -1.015 -1.054 1.00 0.00 27 LEU A O 20
ATOM 12527 N N . CYS A 1 28 ? 3.808 -2.284 -1.549 1.00 0.00 28 CYS A N 20
ATOM 12528 C CA . CYS A 1 28 ? 4.353 -2.251 -0.206 1.00 0.00 28 CYS A CA 20
ATOM 12529 C C . CYS A 1 28 ? 5.291 -1.056 -0.050 1.00 0.00 28 CYS A C 20
ATOM 12530 O O . CYS A 1 28 ? 6.440 -1.087 -0.489 1.00 0.00 28 CYS A O 20
ATOM 12537 N N . ARG A 1 29 ? 4.794 -0.005 0.584 1.00 0.00 29 ARG A N 20
ATOM 12538 C CA . ARG A 1 29 ? 5.568 1.213 0.771 1.00 0.00 29 ARG A CA 20
ATOM 12539 C C . ARG A 1 29 ? 5.787 1.515 2.252 1.00 0.00 29 ARG A C 20
ATOM 12540 O O . ARG A 1 29 ? 4.834 1.592 3.022 1.00 0.00 29 ARG A O 20
ATOM 12561 N N . LYS A 1 30 ? 7.060 1.664 2.629 1.00 0.00 30 LYS A N 20
ATOM 12562 C CA . LYS A 1 30 ? 7.482 1.972 4.006 1.00 0.00 30 LYS A CA 20
ATOM 12563 C C . LYS A 1 30 ? 6.828 1.044 5.036 1.00 0.00 30 LYS A C 20
ATOM 12564 O O . LYS A 1 30 ? 6.495 1.455 6.152 1.00 0.00 30 LYS A O 20
ATOM 12583 N N . ARG A 1 31 ? 6.674 -0.223 4.637 1.00 0.00 31 ARG A N 20
ATOM 12584 C CA . ARG A 1 31 ? 6.084 -1.272 5.482 1.00 0.00 31 ARG A CA 20
ATOM 12585 C C . ARG A 1 31 ? 4.579 -1.055 5.682 1.00 0.00 31 ARG A C 20
ATOM 12586 O O . ARG A 1 31 ? 3.980 -1.553 6.637 1.00 0.00 31 ARG A O 20
ATOM 12607 N N . ARG A 1 32 ? 3.974 -0.305 4.778 1.00 0.00 32 ARG A N 20
ATOM 12608 C CA . ARG A 1 32 ? 2.545 -0.035 4.821 1.00 0.00 32 ARG A CA 20
ATOM 12609 C C . ARG A 1 32 ? 1.975 -0.146 3.419 1.00 0.00 32 ARG A C 20
ATOM 12610 O O . ARG A 1 32 ? 2.723 -0.266 2.447 1.00 0.00 32 ARG A O 20
ATOM 12631 N N . CYS A 1 33 ? 0.666 -0.117 3.311 1.00 0.00 33 CYS A N 20
ATOM 12632 C CA . CYS A 1 33 ? 0.023 -0.203 2.017 1.00 0.00 33 CYS A CA 20
ATOM 12633 C C . CYS A 1 33 ? -0.173 1.193 1.440 1.00 0.00 33 CYS A C 20
ATOM 12634 O O . CYS A 1 33 ? -0.209 2.184 2.172 1.00 0.00 33 CYS A O 20
ATOM 12641 N N . SER A 1 34 ? -0.271 1.270 0.126 1.00 0.00 34 SER A N 20
ATOM 12642 C CA . SER A 1 34 ? -0.452 2.540 -0.561 1.00 0.00 34 SER A CA 20
ATOM 12643 C C . SER A 1 34 ? -1.130 2.319 -1.906 1.00 0.00 34 SER A C 20
ATOM 12644 O O . SER A 1 34 ? -1.211 1.189 -2.393 1.00 0.00 34 SER A O 20
ATOM 12652 N N . LEU A 1 35 ? -1.637 3.395 -2.484 1.00 0.00 35 LEU A N 20
ATOM 12653 C CA . LEU A 1 35 ? -2.296 3.338 -3.777 1.00 0.00 35 LEU A CA 20
ATOM 12654 C C . LEU A 1 35 ? -1.338 3.830 -4.846 1.00 0.00 35 LEU A C 20
ATOM 12655 O O . LEU A 1 35 ? -0.124 3.823 -4.644 1.00 0.00 35 LEU A O 20
ATOM 12671 N N . SER A 1 36 ? -1.881 4.248 -5.977 1.00 0.00 36 SER A N 20
ATOM 12672 C CA . SER A 1 36 ? -1.075 4.776 -7.067 1.00 0.00 36 SER A CA 20
ATOM 12673 C C . SER A 1 36 ? -0.558 6.171 -6.704 1.00 0.00 36 SER A C 20
ATOM 12674 O O . SER A 1 36 ? -0.965 7.176 -7.287 1.00 0.00 36 SER A O 20
ATOM 12682 N N . VAL A 1 37 ? 0.347 6.207 -5.738 1.00 0.00 37 VAL A N 20
ATOM 12683 C CA . VAL A 1 37 ? 0.926 7.435 -5.246 1.00 0.00 37 VAL A CA 20
ATOM 12684 C C . VAL A 1 37 ? 2.417 7.220 -4.992 1.00 0.00 37 VAL A C 20
ATOM 12685 O O . VAL A 1 37 ? 2.838 6.788 -3.917 1.00 0.00 37 VAL A O 20
ATOM 12698 N N . ALA A 1 38 ? 3.201 7.470 -6.024 1.00 0.00 38 ALA A N 20
ATOM 12699 C CA . ALA A 1 38 ? 4.651 7.316 -5.959 1.00 0.00 38 ALA A CA 20
ATOM 12700 C C . ALA A 1 38 ? 5.309 8.449 -5.170 1.00 0.00 38 ALA A C 20
ATOM 12701 O O . ALA A 1 38 ? 6.191 9.145 -5.672 1.00 0.00 38 ALA A O 20
ATOM 12708 N N . GLN A 1 39 ? 4.866 8.629 -3.936 1.00 0.00 39 GLN A N 20
ATOM 12709 C CA . GLN A 1 39 ? 5.398 9.656 -3.055 1.00 0.00 39 GLN A CA 20
ATOM 12710 C C . GLN A 1 39 ? 5.665 9.044 -1.688 1.00 0.00 39 GLN A C 20
ATOM 12711 O O . GLN A 1 39 ? 4.744 8.560 -1.034 1.00 0.00 39 GLN A O 20
ATOM 12725 N N . GLU A 1 40 ? 6.924 9.049 -1.275 1.00 0.00 40 GLU A N 20
ATOM 12726 C CA . GLU A 1 40 ? 7.315 8.470 0.003 1.00 0.00 40 GLU A CA 20
ATOM 12727 C C . GLU A 1 40 ? 6.940 9.392 1.160 1.00 0.00 40 GLU A C 20
ATOM 12728 O O . GLU A 1 40 ? 6.137 8.965 2.027 1.00 0.00 40 GLU A O 20
#

Secondary structure (DSSP, 8-state):
---TTSS-SSB-TTSB-SSGGGBTTS-EETTEE-SS----

Organism: Homo sapiens (NCBI:txid9606)

GO terms:
  GO:0005576 extracellular region (C, TAS)
  GO:0050832 defense response to fungus (P, IMP)
  GO:0061844 antimicrobial humoral immune response mediated by antimicrobial peptide (P, IMP)

InterPro domains:
  IPR009955 Liver-expressed antimicrobial peptide 2 [PF07359] (1-77)
  IPR009955 Liver-expressed antimicrobial peptide 2 [PTHR21007] (1-77)

Sequence (40 aa):
MTPFWRGVSLRPIGASCRDDSECITRLCRKRRCSLSVAQEMTPFWRGVSLRPIGASCRDDSECITRLCRKRRCSLSVAQEMTPFWRGVSLRPIGASCRDDSECITRLCRKRRCSLSVAQEMTPFWRGVSLRPIGASCRDDSECITRLCRKRRCSLSVAQEMTPFWRGVSLRPIGASCRDDSECITRLCRKRRCSLSVAQEMTPFWRGVSLRPIGASCRDDSECITRLCRKRRCSLSVAQEMTPFWRGVSLRPIGASCRDDSECITRLCRKRRCSLSVAQEMTPFWRGVSLRPIGASCRDDSECITRLCRKRRCSLSVAQEMTPFWRGVSLRPIGASCRDDSECITRLCRKRRCSLSVAQEMTPFWRGVSLRPIGASCRDDSECITRLCRKRRCSLSVAQEMTPFWRGVSLRPIGASCRDDSECITRLCRKRRCSLSVAQEMTPFWRGVSLRPIGASCRDDSECITRLCRKRRCSLSVAQEMTPFWRGVSLRPIGASCRDDSECITRLCRKRRCSLSVAQEMTPFWRGVSLRPIGASCRDDSECITRLCRKRRCSLSVAQEMTPFWRGVSLRPIGASCRDDSECITRLCRKRRCSLSVAQEMTPFWRGVSLRPIGASCRDDSECITRLCRKRRCSLSVAQEMTPFWRGVSLRPIGASCRDDSECITRLCRKRRCSLSVAQEMTPFWRGVSLRPIGASCRDDSECITRLCRKRRCSLSVAQEMTPFWRGVSLRPIGASCRDDSECITRLCRKRRCSLSVAQEMTPFWRGVSLRPIGASCRDDSECITRLCRKRRCSLSVAQE

Nearest PDB structures (foldseek):
  2l1q-assembly1_A  TM=7.625E-01  e=2.043E-08  Homo sapiens
  5fzv-assembly1_A  TM=7.850E-01  e=4.128E-01  Scytodes thoracica
  6ena-assembly1_A  TM=8.052E-01  e=2.049E+00  Lineus longissimus
  2l1q-assembly1_A  TM=7.816E-01  e=1.148E-05  Homo sapiens
  5fzv-assembly1_A  TM=8.306E-01  e=5.393E-01  Scytodes thoracica